Protein AF-A0A315ZYZ9-F1 (afdb_monomer)

InterPro domains:
  IPR003959 ATPase, AAA-type, core [PF00004] (380-484)
  IPR027417 P-loop containing nucleoside triphosphate hydrolase [G3DSA:3.40.50.300] (331-493)
  IPR027417 P-loop containing nucleoside triphosphate hydrolase [SSF52540] (359-526)
  IPR029035 DHS-like NAD/FAD-binding domain superfamily [SSF52467] (12-226)

Solvent-accessible surface area (backbone atoms only — not comparable to full-atom values): 52638 Å² total; per-residue (Å²): 137,88,70,63,67,66,59,40,51,51,51,48,50,53,51,26,56,37,47,51,69,72,45,50,36,48,33,41,25,52,54,51,46,47,89,77,40,69,47,71,72,57,41,54,47,58,70,29,70,40,93,91,44,86,64,46,42,58,57,37,48,55,30,50,74,71,62,34,60,33,60,30,42,37,54,48,37,70,74,57,30,72,68,55,44,52,53,51,50,48,65,70,54,41,66,74,70,60,80,50,88,64,51,80,77,38,57,54,55,51,42,61,78,70,54,74,32,39,38,37,27,62,46,45,65,58,62,66,62,51,46,21,43,78,64,81,50,60,62,78,42,71,50,31,54,54,95,48,64,54,66,62,54,45,48,32,60,74,71,48,39,44,26,37,39,19,62,29,7,38,72,90,40,72,88,34,46,52,60,31,52,69,45,46,47,60,45,64,31,84,85,28,68,52,28,52,38,52,54,52,48,62,70,76,48,34,41,37,37,38,38,56,87,87,65,87,48,68,67,56,58,54,46,34,76,66,66,50,76,30,35,29,65,36,71,38,60,85,48,71,70,64,30,54,52,50,54,50,52,34,50,69,38,22,39,46,65,35,69,40,65,56,82,49,85,79,53,60,60,55,37,54,50,50,57,51,40,44,54,46,19,52,49,46,59,77,65,52,88,69,76,75,72,94,64,98,66,94,70,82,76,80,86,66,98,65,81,55,70,68,61,52,49,53,55,43,50,51,50,51,49,50,59,31,60,35,78,41,94,29,66,47,82,94,38,76,30,33,37,52,55,43,58,73,62,46,64,70,86,71,44,43,34,52,63,50,97,90,51,91,60,71,82,57,86,62,92,71,64,72,73,78,73,62,53,74,24,40,32,34,39,39,29,25,65,85,54,49,43,69,62,59,52,51,51,48,51,52,57,61,43,62,84,67,54,57,94,50,53,44,74,45,83,49,53,52,66,58,71,74,50,75,70,79,48,74,66,31,43,47,51,58,51,55,64,70,21,67,53,33,75,79,28,44,36,37,40,39,34,65,41,44,65,60,54,48,42,69,61,71,66,40,46,51,51,49,53,52,49,52,54,44,30,36,76,34,30,26,20,37,41,36,28,34,38,42,67,51,38,63,76,77,43,69,90,54,87,53,79,43,37,34,35,48,41,63,47,53,72,68,57,45,51,54,36,48,46,49,33,56,72,39,72,69,64,34,53,53,50,54,50,48,47,68,78,41,61,83,28,53,77,50,46,18,29,55,44,57,35,49,52,50,50,43,52,59,75,69,44,50,80,79,46,46,61,59,57,70,62,66,71,73,58,50,65,35,59,52,52,54,50,42,51,51,56,50,51,52,55,69,31,62,92,42,98,58,34,70,66,51,49,54,51,52,51,53,49,54,40,51,50,25,53,48,28,61,77,48,44,50,47,65,43,54,48,72,81,72,50,54,100,89,55,57,60,76,62,53,64,65,36,61,67,48,54,78,47,37,36,69,46,82,54,98,90,38,56,28,39,56,46,48,75,51,68,65,53,40,50,47,38,43,29,51,51,52,53,50,25,33,67,70,18,46,63,46,42,50,58,52,42,75,76,45,85,61,94,87,54,69,58,65,41,35,42,44,45,54,72,69,51,55,71,69,58,52,51,48,28,49,52,27,44,48,52,44,40,53,30,44,49,32,58,74,66,78,56,83,63,99,83,67,90,73,54,67,73,42,32,66,50,41,59,73,49,55,74,71,57,46,53,54,37,42,37,50,42,50,49,55,49,57,55,50,58,60,87,60,46,73,76,44,68,57,44,63,46,34,47,72,68,52,87,50,64,66,40,20,50,40,20,41,51,36,29,34,57,67,66,72,42,65,68,52,45,52,52,50,52,50,36,42,76,76,33,69,64,53,32,44,52,50,48,12,34,48,33,31,73,61,50,44,41,70,99,57,55,45,93,76,46,74,68,82,75,79,69,47,64,56,57,52,52,56,42,49,55,50,42,61,59,83,73,76,95,42,64,52,55,61,48,37,48,60,58,45,52,48,52,53,49,52,48,33,70,69,72,40,66,88,77,64,46,72,67,60,47,49,40,64,68,65,38,81,78,68,90,85,57,52,74,65,61,51,49,52,43,54,50,55,44,51,55,50,53,56,54,52,53,59,49,64,77,73,107

Radius of gyration: 36.68 Å; Cα contacts (8 Å, |Δi|>4): 1212; chains: 1; bounding box: 112×78×78 Å

Foldseek 3Di:
DPDDPVQLVVVLLVVLLCLLVVQEAEEEECQLVPPLADHLLVLLLQLQPDPVDPCLNVVLVVCVVVVNQQVSLASSCVVCDDPSSLVSVCVRQPLVSVPDPCLCLGLLLLCCLRQLFEYEYQDQHCSNQVSCVVVVRHAPEEDELPPDDLVVLLVSLQVRHRYYYHDQYYSVDPVSHQRHPVSLCQQCPCPHSSVVSLLSSLQRGAYEYERDPLPSDSSLVSLLVNLAAHEYEDEQAPDPVVNVVVVVVCVSSNYDYSYDYNPPPPPSVSSVSSVVSSLSSVVCNVPVPDPDDDDPDPDDDDDDPDDDLVVLLVLLVVVLVVQQQAFDLALALVDGDRLVVCLVQQDDAFWKWWDDVPDTDDTPPDPDPVCSPDFQLAEEEEEEAFLLCQSSNLSSSSNVQSVVDDSQEAEEEDDLCLVPDDQPDPNNVVVVVVLVLPSVVRHAAEYEAEACVQNQFDDPVSLVVVLVSSVSSNVSSHYYYYYYYPVCCVFRPVPHPHPIYMYGWFDDPVSLLSNLCSSNVDPVLSVLVVVLCVLAVLCNSLSSRVRLSSLLSNQSSPDDPVCSVVSSVPHHNQPLVSLVVSLLVSLLVLCVPPPPSVVVSVVLLQLLLQVLVVCVLVRLAKDFSVVSDDPVDDQVVSCPRCSNVVFFDWDQDPNTTITNATSGNVSSQSSVLVQQLVLLLVAFPSLVVNLLSDQPLQGNLRNNLSVLVPDDPVSLLSSLVRLLLLLVLLVCLVPVDDDPDDDHDPRRNVVSVVRDPLSSVSSNLRSLQVLLSHDLVNNLPHPSLVCQLPPPPDLSSNVSSLLSCLQSVRDVVSVVVLLVCCVPPPVNVFLVCLLVCDSQNLPHPDDSSPGTDDEHGDVSLLVVLLVLLQDDDDPCVRSLSCLLVSLSNVVSNCVRHDVVPCDPSSLCSLLVRDHDPPDDPVSVVSSVVSNVVNVVSNVVVVVVD

Secondary structure (DSSP, 8-state):
--S-HHHHHHHHHHHHHHHHTT-EEEEE-GGGTTTTS--HHHHHHHHH--TTSTTHHHHHHHHHHTT-HHHHHHHHHHHH-HHHHHHHHHHHT-GGGG-STTGGGSGGGGHHHH--SEEEE---SSHHHHHHHTTT---S---BSSSS-HHHHHHHHHTT-SEEEETT-BTTBTTS---SHHHHHHHH-TTSHHHHHHHHHHHHSEEEEES---SS-HHHHHHHHH---EEEEEEPPSSHHHHHHHHHHHHHTTEEEEEE-TT-TT-HHHHHHHHHHHHHHHHHHHHTT----------PPP--SPPPHHHHHHHHHHHHHHHHH-EE--SSTT--EEHHHHHHHTPPPPPEEEE-SS-EE----S---GGGG--TT-EEEEE-STTSSHHHHHHHHHHHHHTT--TTEEEEEE-HHHHHS-S-SHHHHHHHHHHTTHHHHHSEEEEEE--HHHHS-SSHHHHHHHHHHHHHHHHTT-EEEEE--HHHIIIIITTS--SEEEEEPPPPHHHHHHHHHHHH--HHHHHHHHHHHHHTGGGHHHHTSHHHHHHHHHHHHT--HHHHHHHHT-TT--HHHHHHHHHHHHHHHHTTT-TTHHHHHHHHHHHHHHHHHHHHHTTT--EEGGGTS-TTS-HHHHTTSHHHHHHEEEEEETTEEEEEEESSTHHHHHHHHHHHHHHHHH-HHHHHHHHHH---TTS-HHHHHHHHHTS-HHHHHHHHHHHHHHHHHHHHHHH----TT----HHHHHHHTTS-HHHHHHHHHHHHHHHTTS-HHHHTT-HHHHHHHHH-SSHHHHHHHHHHHHHHT--HHHHHHHHHHHHH-HHHHHHHHHHHHHHTTSS-S--TTT----S---HHHHHHHHHHHH--STT-HHHHHTHHHHHHHHHHHHHHH-GGG--HHHHHHHHH----TTS-HHHHHHHHHHHHHHHHHHHHHHTT-

Sequence (945 aa):
MECDPKQNAIQFNKLAEQCAKNNVVPFIGAGMSIPIYKSWPQLLRSLAEDQLFPGLLEDTNSLLANNDYEGAASSLFEKLGRARFFEALDIELDPKLIEGKAILNMPVFLLPRLFKDVVITTNFDKVLEYVYKNSDQDFVMTPSIVGSNSNMLVDRVHENKNTLIKLHGDIYDKQSLVLFEDQYEKTYNTESETFKTLKTIFTKKLFLFLGCSLEGDRTIQLIRKLKLKHFAFMQLPGEIPTRSERIKYLGDLGITPVWYPSEDKKHLSVEVLLKKLHVRIQEIQLYGGNHVKASTSKRKPKRSKNLPYKKINEIFDIQRESIGAQRAVGINSHTQLIVKKIISQCYINPYITKIANNDLYTDIESQFDFLDLLSKGNQILITGPPGIGKSMFLKYYFSKRYNRRPSRKILFWVTSSIIKKKASTEVEQLYQQLLTGDFSKSCHVILFIDGADEIFVQNTEGIDKFKKLLINCQKNKITVIVSCRESYYERNLSDSDFLHIYKVCGWKDKQIMDYAYAYLSNKKSFSEFEVFCKDNFEISDFLQNPFQLALLLCLFSDAKEHQKTMYRSFTGGNIYLLYDRFYKEWLNRELEDNPNQSELSEQVYTIHERVAITLFRRYNNPIALDKILTKRQNESGICNENAMKDFLNTEIESGKCIVTGFWHSTFLEYFMSKHIISAFLKGGNEIISLFEKNVFRHFVMDFIELGLKSRLEHELYQIKENLEEVYYNLVFADNNQLMDDFRLSQKIYNKATKIDAKKRYLIRDQVVFFIGKLPSTIVENSTVISYAYKNESNILVRISAATVSINHGIHFDIENDFINKLLYDETWDRTLRSWVVVYWEDVKNSDPYNYIDTGGNWDRIKQRRLQRLATSGEKSKKYINTRAIDLTQLYIFYRSRGWDTLTQEDYNIIINCSFSSSYSVEKRKIIRKIKKMFMQNYSSCNNRK

pLDDT: mean 82.21, std 13.38, range [25.27, 97.31]

Nearest PDB structures (foldseek):
  7alv-assembly1_A  TM=5.329E-01  e=4.922E-08  Homo sapiens
  9dh3-assembly1_D  TM=4.726E-01  e=4.014E-08  Homo sapiens
  7vtp-assembly1_A  TM=5.142E-01  e=2.622E-07  Homo sapiens
  8sxn-assembly1_D  TM=5.670E-01  e=3.875E-06  Homo sapiens
  7vtq-assembly1_B  TM=4.905E-01  e=7.443E-06  Mus musculus

Mean predicted aligned error: 17.47 Å

Organism: NCBI:txid39482

Structure (mmCIF, N/CA/C/O backbone):
data_AF-A0A315ZYZ9-F1
#
_entry.id   AF-A0A315ZYZ9-F1
#
loop_
_atom_site.group_PDB
_atom_site.id
_atom_site.type_symbol
_atom_site.label_atom_id
_atom_site.label_alt_id
_atom_site.label_comp_id
_atom_site.label_asym_id
_atom_site.label_entity_id
_atom_site.label_seq_id
_atom_site.pdbx_PDB_ins_code
_atom_site.Cartn_x
_atom_site.Cartn_y
_atom_site.Cartn_z
_atom_site.occupancy
_atom_site.B_iso_or_equiv
_atom_site.auth_seq_id
_atom_site.auth_comp_id
_atom_site.auth_asym_id
_atom_site.auth_atom_id
_atom_site.pdbx_PDB_model_num
ATOM 1 N N . MET A 1 1 ? -18.239 15.982 26.633 1.00 42.06 1 MET A N 1
ATOM 2 C CA . MET A 1 1 ? -19.169 15.181 27.467 1.00 42.06 1 MET A CA 1
ATOM 3 C C . MET A 1 1 ? -20.466 15.943 27.462 1.00 42.06 1 MET A C 1
ATOM 5 O O . MET A 1 1 ? -20.345 17.122 27.716 1.00 42.06 1 MET A O 1
ATOM 9 N N . GLU A 1 2 ? -21.639 15.340 27.220 1.00 44.38 2 GLU A N 1
ATOM 10 C CA . GLU A 1 2 ? -22.872 16.006 27.679 1.00 44.38 2 GLU A CA 1
ATOM 11 C C . GLU A 1 2 ? -24.114 15.104 27.787 1.00 44.38 2 GLU A C 1
ATOM 13 O O . GLU A 1 2 ? -24.836 15.266 28.759 1.00 44.38 2 GLU A O 1
ATOM 18 N N . CYS A 1 3 ? -24.352 14.091 26.942 1.00 50.97 3 CYS A N 1
ATOM 19 C CA . CYS A 1 3 ? -25.349 13.017 27.188 1.00 50.97 3 CYS A CA 1
ATOM 20 C C . CYS A 1 3 ? -24.673 11.747 27.729 1.00 50.97 3 CYS A C 1
ATOM 22 O O . CYS A 1 3 ? -23.587 11.431 27.250 1.00 50.97 3 CYS A O 1
ATOM 24 N N . ASP A 1 4 ? -25.301 10.998 28.655 1.00 58.06 4 ASP A N 1
ATOM 25 C CA . ASP A 1 4 ? -24.783 9.693 29.109 1.00 58.06 4 ASP A CA 1
ATOM 26 C C . ASP A 1 4 ? -24.605 8.758 27.893 1.00 58.06 4 ASP A C 1
ATOM 28 O O . ASP A 1 4 ? -25.598 8.299 27.307 1.00 58.06 4 ASP A O 1
ATOM 32 N N . PRO A 1 5 ? -23.356 8.455 27.483 1.00 61.34 5 PRO A N 1
ATOM 33 C CA . PRO A 1 5 ? -23.101 7.631 26.309 1.00 61.34 5 PRO A CA 1
ATOM 34 C C . PRO A 1 5 ? -23.692 6.225 26.451 1.00 61.34 5 PRO A C 1
ATOM 36 O O . PRO A 1 5 ? -24.031 5.596 25.446 1.00 61.34 5 PRO A O 1
ATOM 39 N N . LYS A 1 6 ? -23.847 5.733 27.690 1.00 65.06 6 LYS A N 1
ATOM 40 C CA . LYS A 1 6 ? -24.457 4.430 27.967 1.00 65.06 6 LYS A CA 1
ATOM 41 C C . LYS A 1 6 ? -25.951 4.461 27.669 1.00 65.06 6 LYS A C 1
ATOM 43 O O . LYS A 1 6 ? -26.444 3.566 26.986 1.00 65.06 6 LYS A O 1
ATOM 48 N N . GLN A 1 7 ? -26.660 5.500 28.108 1.00 70.88 7 GLN A N 1
ATOM 49 C CA . GLN A 1 7 ? -28.093 5.650 27.856 1.00 70.88 7 GLN A CA 1
ATOM 50 C C . GLN A 1 7 ? -28.395 5.780 26.358 1.00 70.88 7 GLN A C 1
ATOM 52 O O . GLN A 1 7 ? -29.262 5.068 25.850 1.00 70.88 7 GLN A O 1
ATOM 57 N N . ASN A 1 8 ? -27.635 6.602 25.627 1.00 82.69 8 ASN A N 1
ATOM 58 C CA . ASN A 1 8 ? -27.819 6.764 24.181 1.00 82.69 8 ASN A CA 1
ATOM 59 C C . ASN A 1 8 ? -27.585 5.438 23.424 1.00 82.69 8 ASN A C 1
ATOM 61 O O . ASN A 1 8 ? -28.358 5.059 22.544 1.00 82.69 8 ASN A O 1
ATOM 65 N N . ALA A 1 9 ? -26.565 4.669 23.827 1.00 76.81 9 ALA A N 1
ATOM 66 C CA . ALA A 1 9 ? -26.290 3.345 23.270 1.00 76.81 9 ALA A CA 1
ATOM 67 C C . ALA A 1 9 ? -27.394 2.316 23.580 1.00 76.81 9 ALA A C 1
ATOM 69 O O . ALA A 1 9 ? -27.702 1.476 22.732 1.00 76.81 9 ALA A O 1
ATOM 70 N N . ILE A 1 10 ? -28.006 2.367 24.769 1.00 83.69 10 ILE A N 1
ATOM 71 C CA . ILE A 1 10 ? -29.137 1.499 25.131 1.00 83.69 10 ILE A CA 1
ATOM 72 C C . ILE A 1 10 ? -30.333 1.775 24.217 1.00 83.69 10 ILE A C 1
ATOM 74 O O . ILE A 1 10 ? -30.909 0.829 23.678 1.00 83.69 10 ILE A O 1
ATOM 78 N N . GLN A 1 11 ? -30.691 3.045 24.006 1.00 87.88 11 GLN A N 1
ATOM 79 C CA . GLN A 1 11 ? -31.838 3.385 23.157 1.00 87.88 11 GLN A CA 1
ATOM 80 C C . GLN A 1 11 ? -31.591 3.034 21.693 1.00 87.88 11 GLN A C 1
ATOM 82 O O . GLN A 1 11 ? -32.460 2.442 21.055 1.00 87.88 11 GLN A O 1
ATOM 87 N N . PHE A 1 12 ? -30.383 3.291 21.190 1.00 91.44 12 PHE A N 1
ATOM 88 C CA . PHE A 1 12 ? -29.998 2.892 19.840 1.00 91.44 12 PHE A CA 1
ATOM 89 C C . PHE A 1 12 ? -30.093 1.372 19.627 1.00 91.44 12 PHE A C 1
ATOM 91 O O . PHE A 1 12 ? -30.599 0.916 18.604 1.00 91.44 12 PHE A O 1
ATOM 98 N N . ASN A 1 13 ? -29.648 0.568 20.600 1.00 88.06 13 ASN A N 1
ATOM 99 C CA . ASN A 1 13 ? -29.760 -0.890 20.506 1.00 88.06 13 ASN A CA 1
ATOM 100 C C . ASN A 1 13 ? -31.218 -1.366 20.537 1.00 88.06 13 ASN A C 1
ATOM 102 O O . ASN A 1 13 ? -31.572 -2.241 19.751 1.00 88.06 13 ASN A O 1
ATOM 106 N N . LYS A 1 14 ? -32.074 -0.768 21.376 1.00 91.00 14 LYS A N 1
ATOM 107 C CA . LYS A 1 14 ? -33.512 -1.082 21.391 1.00 91.00 14 LYS A CA 1
ATOM 108 C C . LYS A 1 14 ? -34.183 -0.759 20.059 1.00 91.00 14 LYS A C 1
ATOM 110 O O . LYS A 1 14 ? -34.971 -1.566 19.576 1.00 91.00 14 LYS A O 1
ATOM 115 N N . LEU A 1 15 ? -33.853 0.385 19.457 1.00 94.12 15 LEU A N 1
ATOM 116 C CA . LEU A 1 15 ? -34.319 0.735 18.116 1.00 94.12 15 LEU A CA 1
ATOM 117 C C . LEU A 1 15 ? -33.897 -0.337 17.103 1.00 94.12 15 LEU A C 1
ATOM 119 O O . LEU A 1 15 ? -34.744 -0.871 16.395 1.00 94.12 15 LEU A O 1
ATOM 123 N N . ALA A 1 16 ? -32.615 -0.715 17.087 1.00 92.00 16 ALA A N 1
ATOM 124 C CA . ALA A 1 16 ? -32.104 -1.732 16.169 1.00 92.00 16 ALA A CA 1
ATOM 125 C C . ALA A 1 16 ? -32.796 -3.097 16.334 1.00 92.00 16 ALA A C 1
ATOM 127 O O . ALA A 1 16 ? -33.100 -3.752 15.340 1.00 92.00 16 ALA A O 1
ATOM 128 N N . GLU A 1 17 ? -33.091 -3.514 17.569 1.00 91.12 17 GLU A N 1
ATOM 129 C CA . GLU A 1 17 ? -33.845 -4.742 17.850 1.00 91.12 17 GLU A CA 1
ATOM 130 C C . GLU A 1 17 ? -35.276 -4.699 17.305 1.00 91.12 17 GLU A C 1
ATOM 132 O O . GLU A 1 17 ? -35.767 -5.708 16.801 1.00 91.12 17 GLU A O 1
ATOM 137 N N . GLN A 1 18 ? -35.953 -3.551 17.399 1.00 92.50 18 GLN A N 1
ATOM 138 C CA . GLN A 1 18 ? -37.307 -3.395 16.863 1.00 92.50 18 GLN A CA 1
ATOM 139 C C . GLN A 1 18 ? -37.305 -3.307 15.333 1.00 92.50 18 GLN A C 1
ATOM 141 O O . GLN A 1 18 ? -38.155 -3.926 14.693 1.00 92.50 18 GLN A O 1
ATOM 146 N N . CYS A 1 19 ? -36.325 -2.621 14.736 1.00 92.00 19 CYS A N 1
ATOM 147 C CA . CYS A 1 19 ? -36.153 -2.601 13.284 1.00 92.00 19 CYS A CA 1
ATOM 148 C C . CYS A 1 19 ? -35.858 -4.005 12.735 1.00 92.00 19 CYS A C 1
ATOM 150 O O . CYS A 1 19 ? -36.447 -4.411 11.741 1.00 92.00 19 CYS A O 1
ATOM 152 N N . ALA A 1 20 ? -35.019 -4.796 13.416 1.00 88.56 20 ALA A N 1
ATOM 153 C CA . ALA A 1 20 ? -34.710 -6.169 13.008 1.00 88.56 20 ALA A CA 1
ATOM 154 C C . ALA A 1 20 ? -35.934 -7.100 12.999 1.00 88.56 20 ALA A C 1
ATOM 156 O O . ALA A 1 20 ? -35.964 -8.053 12.221 1.00 88.56 20 ALA A O 1
ATOM 157 N N . LYS A 1 21 ? -36.938 -6.808 13.837 1.00 88.19 21 LYS A N 1
ATOM 158 C CA . LYS A 1 21 ? -38.236 -7.502 13.897 1.00 88.19 21 LYS A CA 1
ATOM 159 C C . LYS A 1 21 ? -39.276 -6.945 12.919 1.00 88.19 21 LYS A C 1
ATOM 161 O O . LYS A 1 21 ? -40.408 -7.409 12.937 1.00 88.19 21 LYS A O 1
ATOM 166 N N . ASN A 1 22 ? -38.913 -5.955 12.104 1.00 87.50 22 ASN A N 1
ATOM 167 C CA . ASN A 1 22 ? -39.814 -5.258 11.190 1.00 87.50 22 ASN A CA 1
ATOM 168 C C . ASN A 1 22 ? -41.028 -4.592 11.885 1.00 87.50 22 ASN A C 1
ATOM 170 O O . ASN A 1 22 ? -42.144 -4.551 11.360 1.00 87.50 22 ASN A O 1
ATOM 174 N N . ASN A 1 23 ? -40.809 -4.088 13.108 1.00 89.12 23 ASN A N 1
ATOM 175 C CA . ASN A 1 23 ? -41.826 -3.414 13.929 1.00 89.12 23 ASN A CA 1
ATOM 176 C C . ASN A 1 23 ? -41.762 -1.881 13.852 1.00 89.12 23 ASN A C 1
ATOM 178 O O . ASN A 1 23 ? -42.595 -1.206 14.463 1.00 89.12 23 ASN A O 1
ATOM 182 N N . VAL A 1 24 ? -40.754 -1.337 13.165 1.00 93.38 24 VAL A N 1
ATOM 183 C CA . VAL A 1 24 ? -40.480 0.101 13.106 1.00 93.38 24 VAL A CA 1
ATOM 184 C C . VAL A 1 24 ? -40.783 0.628 11.715 1.00 93.38 24 VAL A C 1
ATOM 186 O O . VAL A 1 24 ? -40.230 0.131 10.739 1.00 93.38 24 VAL A O 1
ATOM 189 N N . VAL A 1 25 ? -41.613 1.663 11.651 1.00 94.38 25 VAL A N 1
ATOM 190 C CA . VAL A 1 25 ? -41.940 2.397 10.429 1.00 94.38 25 VAL A CA 1
ATOM 191 C C . VAL A 1 25 ? -41.206 3.744 10.460 1.00 94.38 25 VAL A C 1
ATOM 193 O O . VAL A 1 25 ? -41.336 4.480 11.445 1.00 94.38 25 VAL A O 1
ATOM 196 N N . PRO A 1 26 ? -40.407 4.096 9.440 1.00 96.00 26 PRO A N 1
ATOM 197 C CA . PRO A 1 26 ? -39.795 5.413 9.360 1.00 96.00 26 PRO A CA 1
ATOM 198 C C . PRO A 1 26 ? -40.865 6.482 9.114 1.00 96.00 26 PRO A C 1
ATOM 200 O O . PRO A 1 26 ? -41.694 6.358 8.210 1.00 96.00 26 PRO A O 1
ATOM 203 N N . PHE A 1 27 ? -40.815 7.539 9.921 1.00 94.75 27 PHE A N 1
ATOM 204 C CA . PHE A 1 27 ? -41.598 8.754 9.742 1.00 94.75 27 PHE A CA 1
ATOM 205 C C . PHE A 1 27 ? -40.649 9.874 9.307 1.00 94.75 27 PHE A C 1
ATOM 207 O O . PHE A 1 27 ? -39.781 10.297 10.076 1.00 94.75 27 PHE A O 1
ATOM 214 N N . ILE A 1 28 ? -40.776 10.314 8.060 1.00 95.31 28 ILE A N 1
ATOM 215 C CA . ILE A 1 28 ? -39.829 11.216 7.404 1.00 95.31 28 ILE A CA 1
ATOM 216 C C . ILE A 1 28 ? -40.411 12.626 7.330 1.00 95.31 28 ILE A C 1
ATOM 218 O O . ILE A 1 28 ? -41.492 12.814 6.778 1.00 95.31 28 ILE A O 1
ATOM 222 N N . GLY A 1 29 ? -39.687 13.604 7.869 1.00 92.81 29 GLY A N 1
ATOM 223 C CA . GLY A 1 29 ? -40.019 15.027 7.771 1.00 92.81 29 GLY A CA 1
ATOM 224 C C . GLY A 1 29 ? -39.113 15.782 6.797 1.00 92.81 29 GLY A C 1
ATOM 225 O O . GLY A 1 29 ? -38.156 15.228 6.243 1.00 92.81 29 GLY A O 1
ATOM 226 N N . ALA A 1 30 ? -39.391 17.076 6.618 1.00 89.44 30 ALA A N 1
ATOM 227 C CA . ALA A 1 30 ? -38.747 17.926 5.613 1.00 89.44 30 ALA A CA 1
ATOM 228 C C . ALA A 1 30 ? -37.221 18.029 5.775 1.00 89.44 30 ALA A C 1
ATOM 230 O O . ALA A 1 30 ? -36.506 18.237 4.799 1.00 89.44 30 ALA A O 1
ATOM 231 N N . GLY A 1 31 ? -36.687 17.806 6.982 1.00 90.25 31 GLY A N 1
ATOM 232 C CA . GLY A 1 31 ? -35.245 17.825 7.235 1.00 90.25 31 GLY A CA 1
ATOM 233 C C . GLY A 1 31 ? -34.449 16.766 6.462 1.00 90.25 31 GLY A C 1
ATOM 234 O O . GLY A 1 31 ? -33.252 16.945 6.270 1.00 90.25 31 GLY A O 1
ATOM 235 N N . MET A 1 32 ? -35.087 15.687 5.990 1.00 92.31 32 MET A N 1
ATOM 236 C CA . MET A 1 32 ? -34.439 14.682 5.130 1.00 92.31 32 MET A CA 1
ATOM 237 C C . MET A 1 32 ? -34.399 15.091 3.648 1.00 92.31 32 MET A C 1
ATOM 239 O O . MET A 1 32 ? -33.634 14.502 2.885 1.00 92.31 32 MET A O 1
ATOM 243 N N . SER A 1 33 ? -35.192 16.093 3.258 1.00 90.62 33 SER A N 1
ATOM 244 C CA . SER A 1 33 ? -35.223 16.677 1.912 1.00 90.62 33 SER A CA 1
ATOM 245 C C . SER A 1 33 ? -34.276 17.881 1.776 1.00 90.62 33 SER A C 1
ATOM 247 O O . SER A 1 33 ? -33.959 18.295 0.664 1.00 90.62 33 SER A O 1
ATOM 249 N N . ILE A 1 34 ? -33.761 18.419 2.889 1.00 88.00 34 ILE A N 1
ATOM 250 C CA . ILE A 1 34 ? -32.709 19.450 2.910 1.00 88.00 34 ILE A CA 1
ATOM 251 C C . ILE A 1 34 ? -31.361 18.778 2.580 1.00 88.00 34 ILE A C 1
ATOM 253 O O . ILE A 1 34 ? -31.015 17.787 3.228 1.00 88.00 34 ILE A O 1
ATOM 257 N N . PRO A 1 35 ? -30.566 19.284 1.613 1.00 82.75 35 PRO A N 1
ATOM 258 C CA . PRO A 1 35 ? -30.588 20.650 1.079 1.00 82.75 35 PRO A CA 1
ATOM 259 C C . PRO A 1 35 ? -31.318 20.856 -0.260 1.00 82.75 35 PRO A C 1
ATOM 261 O O . PRO A 1 35 ? -31.172 21.930 -0.832 1.00 82.75 35 PRO A O 1
ATOM 264 N N . ILE A 1 36 ? -32.049 19.870 -0.787 1.00 87.06 36 ILE A N 1
ATOM 265 C CA . ILE A 1 36 ? -32.717 19.994 -2.099 1.00 87.06 36 ILE A CA 1
ATOM 266 C C . ILE A 1 36 ? -33.872 20.991 -2.014 1.00 87.06 36 ILE A C 1
ATOM 268 O O . ILE A 1 36 ? -33.956 21.911 -2.820 1.00 87.06 36 ILE A O 1
ATOM 272 N N . TYR A 1 37 ? -34.729 20.820 -1.008 1.00 88.75 37 TYR A N 1
ATOM 273 C CA . TYR A 1 37 ? -35.907 21.655 -0.801 1.00 88.75 37 TYR A CA 1
ATOM 274 C C . TYR A 1 37 ? -35.798 22.471 0.487 1.00 88.75 37 TYR A C 1
ATOM 276 O O . TYR A 1 37 ? -35.130 22.079 1.449 1.00 88.75 37 TYR A O 1
ATOM 284 N N . LYS A 1 38 ? -36.473 23.623 0.499 1.00 88.38 38 LYS A N 1
ATOM 285 C CA . LYS A 1 38 ? -36.592 24.502 1.668 1.00 88.38 38 LYS A CA 1
ATOM 286 C C . LYS A 1 38 ? -37.451 23.831 2.748 1.00 88.38 38 LYS A C 1
ATOM 288 O O . LYS A 1 38 ? -38.392 23.099 2.450 1.00 88.38 38 LYS A O 1
ATOM 293 N N . SER A 1 39 ? -37.154 24.104 4.021 1.00 88.00 39 SER A N 1
ATOM 294 C CA . SER A 1 39 ? -38.085 23.771 5.114 1.00 88.00 39 SER A CA 1
ATOM 295 C C . SER A 1 39 ? -39.416 24.513 4.945 1.00 88.00 39 SER A C 1
ATOM 297 O O . SER A 1 39 ? -39.450 25.561 4.307 1.00 88.00 39 SER A O 1
ATOM 299 N N . TRP A 1 40 ? -40.497 24.033 5.566 1.00 88.06 40 TRP A N 1
ATOM 300 C CA . TRP A 1 40 ? -41.818 24.661 5.433 1.00 88.06 40 TRP A CA 1
ATOM 301 C C . TRP A 1 40 ? -41.841 26.177 5.739 1.00 88.06 40 TRP A C 1
ATOM 303 O O . TRP A 1 40 ? -42.317 26.933 4.895 1.00 88.06 40 TRP A O 1
ATOM 313 N N . PRO A 1 41 ? -41.230 26.684 6.833 1.00 88.88 41 PRO A N 1
ATOM 314 C CA . PRO A 1 41 ? -41.176 28.129 7.081 1.00 88.88 41 PRO A CA 1
ATOM 315 C C . PRO A 1 41 ? -40.362 28.897 6.032 1.00 88.88 41 PRO A C 1
ATOM 317 O O . PRO A 1 41 ? -40.694 30.027 5.691 1.00 88.88 41 PRO A O 1
ATOM 320 N N . GLN A 1 42 ? -39.280 28.300 5.522 1.00 90.12 42 GLN A N 1
ATOM 321 C CA . GLN A 1 42 ? -38.461 28.914 4.471 1.00 90.12 42 GLN A CA 1
ATOM 322 C C . GLN A 1 42 ? -39.189 28.925 3.124 1.00 90.12 42 GLN A C 1
ATOM 324 O O . GLN A 1 42 ? -39.046 29.884 2.375 1.00 90.12 42 GLN A O 1
ATOM 329 N N . LEU A 1 43 ? -39.971 27.884 2.833 1.00 90.00 43 LEU A N 1
ATOM 330 C CA . LEU A 1 43 ? -40.814 27.815 1.650 1.00 90.00 43 LEU A CA 1
ATOM 331 C C . LEU A 1 43 ? -41.894 28.898 1.711 1.00 90.00 43 LEU A C 1
ATOM 333 O O . LEU A 1 43 ? -41.976 29.697 0.790 1.00 90.00 43 LEU A O 1
ATOM 337 N N . LEU A 1 44 ? -42.631 29.013 2.823 1.00 91.25 44 LEU A N 1
ATOM 338 C CA . LEU A 1 44 ? -43.643 30.063 3.007 1.00 91.25 44 LEU A CA 1
ATOM 339 C C . LEU A 1 44 ? -43.065 31.480 2.871 1.00 91.25 44 LEU A C 1
ATOM 341 O O . LEU A 1 44 ? -43.676 32.318 2.217 1.00 91.25 44 LEU A O 1
ATOM 345 N N . ARG A 1 45 ? -41.866 31.744 3.413 1.00 91.69 45 ARG A N 1
ATOM 346 C CA . ARG A 1 45 ? -41.168 33.026 3.188 1.00 91.69 45 ARG A CA 1
ATOM 347 C C . ARG A 1 45 ? -40.864 33.266 1.716 1.00 91.69 45 ARG A C 1
ATOM 349 O O . ARG A 1 45 ? -41.127 34.351 1.227 1.00 91.69 45 ARG A O 1
ATOM 356 N N . SER A 1 46 ? -40.364 32.250 1.018 1.00 89.38 46 SER A N 1
ATOM 357 C CA . SER A 1 46 ? -40.060 32.346 -0.412 1.00 89.38 46 SER A CA 1
ATOM 358 C C . SER A 1 46 ? -41.305 32.614 -1.257 1.00 89.38 46 SER A C 1
ATOM 360 O O . SER A 1 46 ? -41.249 33.381 -2.207 1.00 89.38 46 SER A O 1
ATOM 362 N N . LEU A 1 47 ? -42.444 32.018 -0.892 1.00 88.38 47 LEU A N 1
ATOM 363 C CA . LEU A 1 47 ? -43.730 32.287 -1.544 1.00 88.38 47 LEU A CA 1
ATOM 364 C C . LEU A 1 47 ? -44.244 33.707 -1.247 1.00 88.38 47 LEU A C 1
ATOM 366 O O . LEU A 1 47 ? -44.987 34.267 -2.045 1.00 88.38 47 LEU A O 1
ATOM 370 N N . ALA A 1 48 ? -43.853 34.288 -0.109 1.00 88.00 48 ALA A N 1
ATOM 371 C CA . ALA A 1 48 ? -44.200 35.649 0.296 1.00 88.00 48 ALA A CA 1
ATOM 372 C C . ALA A 1 48 ? -43.259 36.728 -0.279 1.00 88.00 48 ALA A C 1
ATOM 374 O O . ALA A 1 48 ? -43.601 37.911 -0.233 1.00 88.00 48 ALA A O 1
ATOM 375 N N . GLU A 1 49 ? -42.089 36.345 -0.811 1.00 84.50 49 GLU A N 1
ATOM 376 C CA . GLU A 1 49 ? -41.115 37.211 -1.499 1.00 84.50 49 GLU A CA 1
ATOM 377 C C . GLU A 1 49 ? -41.604 37.586 -2.911 1.00 84.50 49 GLU A C 1
ATOM 379 O O . GLU A 1 49 ? -40.931 37.386 -3.922 1.00 84.50 49 GLU A O 1
ATOM 384 N N . ASP A 1 50 ? -42.809 38.149 -2.982 1.00 73.44 50 ASP A N 1
ATOM 385 C CA . ASP A 1 50 ? -43.449 38.554 -4.224 1.00 73.44 50 ASP A CA 1
ATOM 386 C C . ASP A 1 50 ? -43.430 40.081 -4.383 1.00 73.44 50 ASP 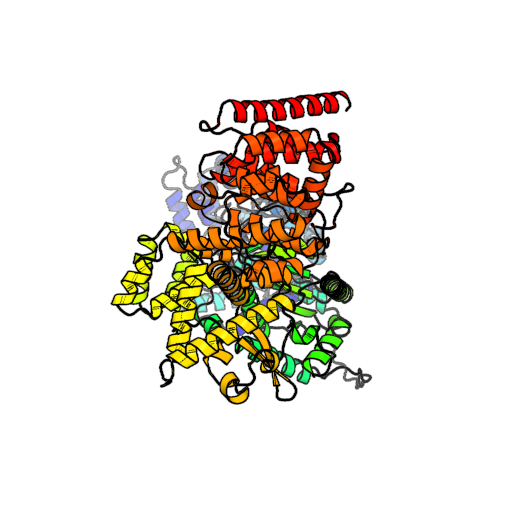A C 1
ATOM 388 O O . ASP A 1 50 ? -44.044 40.821 -3.611 1.00 73.44 50 ASP A O 1
ATOM 392 N N . GLN A 1 51 ? -42.743 40.564 -5.424 1.00 70.81 51 GLN A N 1
ATOM 393 C CA . GLN A 1 51 ? -42.579 41.996 -5.704 1.00 70.81 51 GLN A CA 1
ATOM 394 C C . GLN A 1 51 ? -43.905 42.729 -5.972 1.00 70.81 51 GLN A C 1
ATOM 396 O O . GLN A 1 51 ? -43.942 43.956 -5.898 1.00 70.81 51 GLN A O 1
ATOM 401 N N . LEU A 1 52 ? -44.989 42.006 -6.280 1.00 74.25 52 LEU A N 1
ATOM 402 C CA . LEU A 1 52 ? -46.307 42.590 -6.536 1.00 74.25 52 LEU A CA 1
ATOM 403 C C . LEU A 1 52 ? -47.155 42.795 -5.265 1.00 74.25 52 LEU A C 1
ATOM 405 O O . LEU A 1 52 ? -48.185 43.462 -5.350 1.00 74.25 52 LEU A O 1
ATOM 409 N N . PHE A 1 53 ? -46.728 42.292 -4.098 1.00 79.38 53 PHE A N 1
ATOM 410 C CA . PHE A 1 53 ? -47.464 42.407 -2.829 1.00 79.38 53 PHE A CA 1
ATOM 411 C C . PHE A 1 53 ? -46.569 42.916 -1.679 1.00 79.38 53 PHE A C 1
ATOM 413 O O . PHE A 1 53 ? -46.180 42.144 -0.796 1.00 79.38 53 PHE A O 1
ATOM 420 N N . PRO A 1 54 ? -46.233 44.222 -1.648 1.00 73.12 54 PRO A N 1
ATOM 421 C CA . PRO A 1 54 ? -45.440 44.803 -0.564 1.00 73.12 54 PRO A CA 1
ATOM 422 C C . PRO A 1 54 ? -46.146 44.638 0.795 1.00 73.12 54 PRO A C 1
ATOM 424 O O . PRO A 1 54 ? -47.338 44.907 0.916 1.00 73.12 54 PRO A O 1
ATOM 427 N N . GLY A 1 55 ? -45.409 44.176 1.812 1.00 79.94 55 GLY A N 1
ATOM 428 C CA . GLY A 1 55 ? -45.919 43.885 3.165 1.00 79.94 55 GLY A CA 1
ATOM 429 C C . GLY A 1 55 ? -46.318 42.420 3.410 1.00 79.94 55 GLY A C 1
ATOM 430 O O . GLY A 1 55 ? -46.366 41.979 4.556 1.00 79.94 55 GLY A O 1
ATOM 431 N N . LEU A 1 56 ? -46.504 41.611 2.356 1.00 86.44 56 LEU A N 1
ATOM 432 C CA . LEU A 1 56 ? -46.888 40.196 2.482 1.00 86.44 56 LEU A CA 1
ATOM 433 C C . LEU A 1 56 ? -45.862 39.358 3.265 1.00 86.44 56 LEU A C 1
ATOM 435 O O . LEU A 1 56 ? -46.225 38.498 4.073 1.00 86.44 56 LEU A O 1
ATOM 439 N N . LEU A 1 57 ? -44.575 39.625 3.044 1.00 88.50 57 LEU A N 1
ATOM 440 C CA . LEU A 1 57 ? -43.475 38.961 3.740 1.00 88.50 57 LEU A CA 1
ATOM 441 C C . LEU A 1 57 ? -43.437 39.305 5.237 1.00 88.50 57 LEU A C 1
ATOM 443 O O . LEU A 1 57 ? -43.114 38.441 6.052 1.00 88.50 57 LEU A O 1
ATOM 447 N N . GLU A 1 58 ? -43.771 40.540 5.612 1.00 88.75 58 GLU A N 1
ATOM 448 C CA . GLU A 1 58 ? -43.797 40.992 7.010 1.00 88.75 58 GLU A CA 1
ATOM 449 C C . GLU A 1 58 ? -44.933 40.308 7.777 1.00 88.75 58 GLU A C 1
ATOM 451 O O . GLU A 1 58 ? -44.691 39.721 8.835 1.00 88.75 58 GLU A O 1
ATOM 456 N N . ASP A 1 59 ? -46.131 40.270 7.187 1.00 87.50 59 ASP A N 1
ATOM 457 C CA . ASP A 1 59 ? -47.287 39.552 7.737 1.00 87.50 59 ASP A CA 1
ATOM 458 C C . ASP A 1 59 ? -46.993 38.055 7.907 1.00 87.50 59 ASP A C 1
ATOM 460 O O . ASP A 1 59 ? -47.251 37.467 8.961 1.00 87.50 59 ASP A O 1
ATOM 464 N N . THR A 1 60 ? -46.385 37.440 6.887 1.00 90.31 60 THR A N 1
ATOM 465 C CA . THR A 1 60 ? -45.990 36.026 6.924 1.00 90.31 60 THR A CA 1
ATOM 466 C C . THR A 1 60 ? -44.959 35.780 8.025 1.00 90.31 60 THR A C 1
ATOM 468 O O . THR A 1 60 ? -45.092 34.838 8.804 1.00 90.31 60 THR A O 1
ATOM 471 N N . ASN A 1 61 ? -43.941 36.635 8.147 1.00 90.56 61 ASN A N 1
ATOM 472 C CA . ASN A 1 61 ? -42.924 36.503 9.189 1.00 90.56 61 ASN A CA 1
ATOM 473 C C . ASN A 1 61 ? -43.496 36.668 10.602 1.00 90.56 61 ASN A C 1
ATOM 475 O O . ASN A 1 61 ? -43.038 35.966 11.505 1.00 90.56 61 ASN A O 1
ATOM 479 N N . SER A 1 62 ? -44.496 37.534 10.788 1.00 91.50 62 SER A N 1
ATOM 480 C CA . SER A 1 62 ? -45.209 37.694 12.061 1.00 91.50 62 SER A CA 1
ATOM 481 C C . SER A 1 62 ? -45.913 36.396 12.481 1.00 91.50 62 SER A C 1
ATOM 483 O O . SER A 1 62 ? -45.719 35.912 13.598 1.00 91.50 62 SER A O 1
ATOM 485 N N . LEU A 1 63 ? -46.645 35.760 11.560 1.00 89.56 63 LEU A N 1
ATOM 486 C CA . LEU A 1 63 ? -47.327 34.483 11.814 1.00 89.56 63 LEU A CA 1
ATOM 487 C C . LEU A 1 63 ? -46.331 33.340 12.076 1.00 89.56 63 LEU A C 1
ATOM 489 O O . LEU A 1 63 ? -46.469 32.591 13.046 1.00 89.56 63 LEU A O 1
ATOM 493 N N . LEU A 1 64 ? -45.255 33.261 11.286 1.00 89.12 64 LEU A N 1
ATOM 494 C CA . LEU A 1 64 ? -44.191 32.269 11.478 1.00 89.12 64 LEU A CA 1
ATOM 495 C C . LEU A 1 64 ? -43.462 32.428 12.822 1.00 89.12 64 LEU A C 1
ATOM 497 O O . LEU A 1 64 ? -43.075 31.422 13.416 1.00 89.12 64 LEU A O 1
ATOM 501 N N . ALA A 1 65 ? -43.272 33.658 13.313 1.00 87.31 65 ALA A N 1
ATOM 502 C CA . ALA A 1 65 ? -42.656 33.919 14.617 1.00 87.31 65 ALA A CA 1
ATOM 503 C C . ALA A 1 65 ? -43.503 33.380 15.784 1.00 87.31 65 ALA A C 1
ATOM 505 O O . ALA A 1 65 ? -42.951 32.968 16.804 1.00 87.31 65 ALA A O 1
ATOM 506 N N . ASN A 1 66 ? -44.824 33.307 15.604 1.00 84.88 66 ASN A N 1
ATOM 507 C CA . ASN A 1 66 ? -45.760 32.713 16.560 1.00 84.88 66 ASN A CA 1
ATOM 508 C C . ASN A 1 66 ? -45.933 31.189 16.384 1.00 84.88 66 ASN A C 1
ATOM 510 O O . ASN A 1 66 ? -46.752 30.587 17.074 1.00 84.88 66 ASN A O 1
ATOM 514 N N . ASN A 1 67 ? -45.155 30.550 15.497 1.00 83.62 67 ASN A N 1
ATOM 515 C CA . ASN A 1 67 ? -45.310 29.151 15.068 1.00 83.62 67 ASN A CA 1
ATOM 516 C C . ASN A 1 67 ? -46.681 28.832 14.437 1.00 83.62 67 ASN A C 1
ATOM 518 O O . ASN A 1 67 ? -47.082 27.667 14.399 1.00 83.62 67 ASN A O 1
ATOM 522 N N . ASP A 1 68 ? -47.384 29.845 13.921 1.00 88.25 68 ASP A N 1
ATOM 523 C CA . ASP A 1 68 ? -48.655 29.681 13.217 1.00 88.25 68 ASP A CA 1
ATOM 524 C C . ASP A 1 68 ? -48.416 29.442 11.718 1.00 88.25 68 ASP A C 1
ATOM 526 O O . ASP A 1 68 ? -48.526 30.329 10.869 1.00 88.25 68 ASP A O 1
ATOM 530 N N . TYR A 1 69 ? -48.004 28.215 11.396 1.00 89.00 69 TYR A N 1
ATOM 531 C CA . TYR A 1 69 ? -47.704 27.815 10.020 1.00 89.00 69 TYR A CA 1
ATOM 532 C C . TYR A 1 69 ? -48.962 27.652 9.155 1.00 89.00 69 TYR A C 1
ATOM 534 O O . TYR A 1 69 ? -48.901 27.884 7.947 1.00 89.00 69 TYR A O 1
ATOM 542 N N . GLU A 1 70 ? -50.075 27.231 9.760 1.00 90.44 70 GLU A N 1
ATOM 543 C CA . GLU A 1 70 ? -51.356 26.983 9.084 1.00 90.44 70 GLU A CA 1
ATOM 544 C C . GLU A 1 70 ? -52.034 28.314 8.720 1.00 90.44 70 GLU A C 1
ATOM 546 O O . GLU A 1 70 ? -52.461 28.501 7.575 1.00 90.44 70 GLU A O 1
ATOM 551 N N . GLY A 1 71 ? -52.042 29.280 9.646 1.00 90.00 71 GLY A N 1
ATOM 552 C CA . GLY A 1 71 ? -52.516 30.640 9.402 1.00 90.00 71 GLY A CA 1
ATOM 553 C C . GLY A 1 71 ? -51.640 31.389 8.398 1.00 90.00 71 GLY A C 1
ATOM 554 O O . GLY A 1 71 ? -52.162 32.055 7.504 1.00 90.00 71 GLY A O 1
ATOM 555 N N . ALA A 1 72 ? -50.311 31.218 8.455 1.00 91.50 72 ALA A N 1
ATOM 556 C CA . ALA A 1 72 ? -49.398 31.792 7.460 1.00 91.50 72 ALA A CA 1
ATOM 557 C C . ALA A 1 72 ? -49.700 31.294 6.036 1.00 91.50 72 ALA A C 1
ATOM 559 O O . ALA A 1 72 ? -49.782 32.097 5.106 1.00 91.50 72 ALA A O 1
ATOM 560 N N . ALA A 1 73 ? -49.906 29.986 5.863 1.00 91.88 73 ALA A N 1
ATOM 561 C CA . ALA A 1 73 ? -50.250 29.405 4.567 1.00 91.88 73 ALA A CA 1
ATOM 562 C C . ALA A 1 73 ? -51.630 29.863 4.067 1.00 91.88 73 ALA A C 1
ATOM 564 O O . ALA A 1 73 ? -51.772 30.180 2.886 1.00 91.88 73 ALA A O 1
ATOM 565 N N . SER A 1 74 ? -52.622 29.937 4.961 1.00 93.19 74 SER A N 1
ATOM 566 C CA . SER A 1 74 ? -53.986 30.381 4.634 1.00 93.19 74 SER A CA 1
ATOM 567 C C . SER A 1 74 ? -54.003 31.855 4.210 1.00 93.19 74 SER A C 1
ATOM 569 O O . SER A 1 74 ? -54.510 32.183 3.142 1.00 93.19 74 SER A O 1
ATOM 571 N N . SER A 1 75 ? -53.329 32.724 4.970 1.00 91.12 75 SER A N 1
ATOM 572 C CA . SER A 1 75 ? -53.166 34.152 4.655 1.00 91.12 75 SER A CA 1
ATOM 573 C C . SER A 1 75 ? -52.439 34.377 3.324 1.00 91.12 75 SER A C 1
ATOM 575 O O . SER A 1 75 ? -52.857 35.203 2.508 1.00 91.12 75 SER A O 1
ATOM 577 N N . LEU A 1 76 ? -51.379 33.603 3.051 1.00 91.25 76 LEU A N 1
ATOM 578 C CA . LEU A 1 76 ? -50.673 33.649 1.767 1.00 91.25 76 LEU A CA 1
ATOM 579 C C . LEU A 1 76 ? -51.569 33.233 0.600 1.00 91.25 76 LEU A C 1
ATOM 581 O O . LEU A 1 76 ? -51.561 33.886 -0.443 1.00 91.25 76 LEU A O 1
ATOM 585 N N . PHE A 1 77 ? -52.351 32.169 0.766 1.00 91.75 77 PHE A N 1
ATOM 586 C CA . PHE A 1 77 ? -53.265 31.685 -0.263 1.00 91.75 77 PHE A CA 1
ATOM 587 C C . PHE A 1 77 ? -54.398 32.672 -0.556 1.00 91.75 77 PHE A C 1
ATOM 589 O O . PHE A 1 77 ? -54.711 32.904 -1.725 1.00 91.75 77 PHE A O 1
ATOM 596 N N . GLU A 1 78 ? -54.976 33.289 0.478 1.00 90.81 78 GLU A N 1
ATOM 597 C CA . GLU A 1 78 ? -56.003 34.324 0.330 1.00 90.81 78 GLU A CA 1
ATOM 598 C C . GLU A 1 78 ? -55.482 35.544 -0.438 1.00 90.81 78 GLU A C 1
ATOM 600 O O . GLU A 1 78 ? -56.165 36.046 -1.331 1.00 90.81 78 GLU A O 1
ATOM 605 N N . LYS A 1 79 ? -54.258 35.997 -0.133 1.00 89.94 79 LYS A N 1
ATOM 606 C CA . LYS A 1 79 ? -53.666 37.195 -0.748 1.00 89.94 79 LYS A CA 1
ATOM 607 C C . LYS A 1 79 ? -53.137 36.957 -2.165 1.00 89.94 79 LYS A C 1
ATOM 609 O O . LYS A 1 79 ? -53.346 37.798 -3.035 1.00 89.94 79 LYS A O 1
ATOM 614 N N . LEU A 1 80 ? -52.461 35.832 -2.413 1.00 88.12 80 LEU A N 1
ATOM 615 C CA . LEU A 1 80 ? -51.898 35.503 -3.733 1.00 88.12 80 LEU A CA 1
ATOM 616 C C . LEU A 1 80 ? -52.951 34.953 -4.704 1.00 88.12 80 LEU A C 1
ATOM 618 O O . LEU A 1 80 ? -52.796 35.057 -5.923 1.00 88.12 80 LEU A O 1
ATOM 622 N N . GLY A 1 81 ? -54.015 34.351 -4.172 1.00 88.38 81 GLY A N 1
ATOM 623 C CA . GLY A 1 81 ? -55.005 33.622 -4.945 1.00 88.38 81 GLY A CA 1
ATOM 624 C C . GLY A 1 81 ? -54.503 32.258 -5.430 1.00 88.38 81 GLY A C 1
ATOM 625 O O . GLY A 1 81 ? -53.306 31.968 -5.513 1.00 88.38 81 GLY A O 1
ATOM 626 N N . ARG A 1 82 ? -55.458 31.395 -5.797 1.00 89.31 82 ARG A N 1
ATOM 627 C CA . ARG A 1 82 ? -55.210 29.974 -6.089 1.00 89.31 82 ARG A CA 1
ATOM 628 C C . ARG A 1 82 ? -54.140 29.730 -7.155 1.00 89.31 82 ARG A C 1
ATOM 630 O O . ARG A 1 82 ? -53.275 28.887 -6.949 1.00 89.31 82 ARG A O 1
ATOM 637 N N . ALA A 1 83 ? -54.231 30.410 -8.298 1.00 88.06 83 ALA A N 1
ATOM 638 C CA . ALA A 1 83 ? -53.352 30.146 -9.438 1.00 88.06 83 ALA A CA 1
ATOM 639 C C . ALA A 1 83 ? -51.885 30.456 -9.105 1.00 88.06 83 ALA A C 1
ATOM 641 O O . ALA A 1 83 ? -51.029 29.587 -9.241 1.00 88.06 83 ALA A O 1
ATOM 642 N N . ARG A 1 84 ? -51.625 31.659 -8.586 1.00 87.56 84 ARG A N 1
ATOM 643 C CA . ARG A 1 84 ? -50.276 32.147 -8.287 1.00 87.56 84 ARG A CA 1
ATOM 644 C C . ARG A 1 84 ? -49.621 31.388 -7.138 1.00 87.56 84 ARG A C 1
ATOM 646 O O . ARG A 1 84 ? -48.445 31.055 -7.222 1.00 87.56 84 ARG A O 1
ATOM 653 N N . PHE A 1 85 ? -50.392 31.064 -6.096 1.00 90.38 85 PHE A N 1
ATOM 654 C CA . PHE A 1 85 ? -49.894 30.267 -4.976 1.00 90.38 85 PHE A CA 1
ATOM 655 C C . PHE A 1 85 ? -49.396 28.893 -5.441 1.00 90.38 85 PHE A C 1
ATOM 657 O O . PHE A 1 85 ? -48.285 28.490 -5.103 1.00 90.38 85 PHE A O 1
ATOM 664 N N . PHE A 1 86 ? -50.196 28.172 -6.236 1.00 90.25 86 PHE A N 1
ATOM 665 C CA . PHE A 1 86 ? -49.804 26.842 -6.704 1.00 90.25 86 PHE A CA 1
ATOM 666 C C . PHE A 1 86 ? -48.708 26.878 -7.772 1.00 90.25 86 PHE A C 1
ATOM 668 O O . PHE A 1 86 ? -47.865 25.990 -7.753 1.00 90.25 86 PHE A O 1
ATOM 675 N N . GLU A 1 87 ? -48.666 27.899 -8.634 1.00 89.06 87 GLU A N 1
ATOM 676 C CA . GLU A 1 87 ? -47.562 28.100 -9.584 1.00 89.06 87 GLU A CA 1
ATOM 677 C C . GLU A 1 87 ? -46.227 28.308 -8.855 1.00 89.06 87 GLU A C 1
ATOM 679 O O . GLU A 1 87 ? -45.247 27.620 -9.140 1.00 89.06 87 GLU A O 1
ATOM 684 N N . ALA A 1 88 ? -46.196 29.191 -7.853 1.00 86.88 88 ALA A N 1
ATOM 685 C CA . ALA A 1 88 ? -45.001 29.421 -7.047 1.00 86.88 88 ALA A CA 1
ATOM 686 C C . ALA A 1 88 ? -44.591 28.163 -6.256 1.00 86.88 88 ALA A C 1
ATOM 688 O O . ALA A 1 88 ? -43.407 27.834 -6.168 1.00 86.88 88 ALA A O 1
ATOM 689 N N . LEU A 1 89 ? -45.569 27.413 -5.735 1.00 89.94 89 LEU A N 1
ATOM 690 C CA . LEU A 1 89 ? -45.324 26.145 -5.051 1.00 89.94 89 LEU A CA 1
ATOM 691 C C . LEU A 1 89 ? -44.759 25.067 -5.996 1.00 89.94 89 LEU A C 1
ATOM 693 O O . LEU A 1 89 ? -43.887 24.305 -5.583 1.00 89.94 89 LEU A O 1
ATOM 697 N N . ASP A 1 90 ? -45.229 25.003 -7.247 1.00 90.00 90 ASP A N 1
ATOM 698 C CA . ASP A 1 90 ? -44.729 24.071 -8.266 1.00 90.00 90 ASP A CA 1
ATOM 699 C C . ASP A 1 90 ? -43.286 24.378 -8.677 1.00 90.00 90 ASP A C 1
ATOM 701 O O . ASP A 1 90 ? -42.503 23.452 -8.875 1.00 90.00 90 ASP A O 1
ATOM 705 N N . ILE A 1 91 ? -42.912 25.659 -8.747 1.00 88.50 91 ILE A N 1
ATOM 706 C CA . ILE A 1 91 ? -41.532 26.083 -9.028 1.00 88.50 91 ILE A CA 1
ATOM 707 C C . ILE A 1 91 ? -40.594 25.661 -7.892 1.00 88.50 91 ILE A C 1
ATOM 709 O O . ILE A 1 91 ? -39.546 25.061 -8.130 1.00 88.50 91 ILE A O 1
ATOM 713 N N . GLU A 1 92 ? -40.967 25.955 -6.647 1.00 87.75 92 GLU A N 1
ATOM 714 C CA . GLU A 1 92 ? -40.129 25.673 -5.476 1.00 87.75 92 GLU A CA 1
ATOM 715 C C . GLU A 1 92 ? -39.991 24.172 -5.174 1.00 87.75 92 GLU A C 1
ATOM 717 O O . GLU A 1 92 ? -39.011 23.750 -4.556 1.00 87.75 92 GLU A O 1
ATOM 722 N N . LEU A 1 93 ? -40.957 23.356 -5.609 1.00 87.81 93 LEU A N 1
ATOM 723 C CA . LEU A 1 93 ? -40.972 21.904 -5.417 1.00 87.81 93 LEU A CA 1
ATOM 724 C C . LEU A 1 93 ? -40.760 21.115 -6.720 1.00 87.81 93 LEU A C 1
ATOM 726 O O . LEU A 1 93 ? -41.066 19.920 -6.754 1.00 87.81 93 LEU A O 1
ATOM 730 N N . ASP A 1 94 ? -40.205 21.740 -7.768 1.00 86.75 94 ASP A N 1
ATOM 731 C CA . ASP A 1 94 ? -39.967 21.084 -9.060 1.00 86.75 94 ASP A CA 1
ATOM 732 C C . ASP A 1 94 ? -39.079 19.832 -8.873 1.00 86.75 94 ASP A C 1
ATOM 734 O O . ASP A 1 94 ? -37.946 19.927 -8.379 1.00 86.75 94 ASP A O 1
ATOM 738 N N . PRO A 1 95 ? -39.549 18.631 -9.259 1.00 83.81 95 PRO A N 1
ATOM 739 C CA . PRO A 1 95 ? -38.765 17.400 -9.169 1.00 83.81 95 PRO A CA 1
ATOM 740 C C . PRO A 1 95 ? -37.472 17.404 -9.991 1.00 83.81 95 PRO A C 1
ATOM 742 O O . PRO A 1 95 ? -36.565 16.636 -9.673 1.00 83.81 95 PRO A O 1
ATOM 745 N N . LYS A 1 96 ? -37.320 18.289 -10.986 1.00 82.75 96 LYS A N 1
ATOM 746 C CA . LYS A 1 96 ? -36.044 18.474 -11.703 1.00 82.75 96 LYS A CA 1
ATOM 747 C C . LYS A 1 96 ? -34.902 18.902 -10.783 1.00 82.75 96 LYS A C 1
ATOM 749 O O . LYS A 1 96 ? -33.745 18.594 -11.066 1.00 82.75 96 LYS A O 1
ATOM 754 N N . LEU A 1 97 ? -35.204 19.553 -9.657 1.00 82.25 97 LEU A N 1
ATOM 755 C CA . LEU A 1 97 ? -34.204 19.927 -8.651 1.00 82.25 97 LEU A CA 1
ATOM 756 C C . LEU A 1 97 ? -33.529 18.701 -8.002 1.00 82.25 97 LEU A C 1
ATOM 758 O O . LEU A 1 97 ? -32.458 18.827 -7.409 1.00 82.25 97 LEU A O 1
ATOM 762 N N . ILE A 1 98 ? -34.112 17.504 -8.152 1.00 84.44 98 ILE A N 1
ATOM 763 C CA . ILE A 1 98 ? -33.595 16.245 -7.603 1.00 84.44 98 ILE A CA 1
ATOM 764 C C . ILE A 1 98 ? -32.468 15.643 -8.471 1.00 84.44 98 ILE A C 1
ATOM 766 O O . ILE A 1 98 ? -31.592 14.958 -7.943 1.00 84.44 98 ILE A O 1
ATOM 770 N N . GLU A 1 99 ? -32.432 15.909 -9.783 1.00 68.06 99 GLU A N 1
ATOM 771 C CA . GLU A 1 99 ? -31.581 15.202 -10.768 1.00 68.06 99 GLU A CA 1
ATOM 772 C C . GLU A 1 99 ? -30.064 15.525 -10.675 1.00 68.06 99 GLU A C 1
ATOM 774 O O . GLU A 1 99 ? -29.244 14.992 -11.429 1.00 68.06 99 GLU A O 1
ATOM 779 N N . GLY A 1 100 ? -29.640 16.357 -9.716 1.00 59.94 100 GLY A N 1
ATOM 780 C CA . GLY A 1 100 ? -28.233 16.664 -9.442 1.00 59.94 100 GLY A CA 1
ATOM 781 C C . GLY A 1 100 ? -27.519 15.591 -8.601 1.00 59.94 100 GLY A C 1
ATOM 782 O O . GLY A 1 100 ? -28.049 15.095 -7.609 1.00 59.94 100 GLY A O 1
ATOM 783 N N . LYS A 1 101 ? -26.250 15.281 -8.924 1.00 52.94 101 LYS A N 1
ATOM 784 C CA . LYS A 1 101 ? -25.388 14.261 -8.261 1.00 52.94 101 LYS A CA 1
ATOM 785 C C . LYS A 1 101 ? -25.232 14.381 -6.724 1.00 52.94 101 LYS A C 1
ATOM 787 O O . LYS A 1 101 ? -24.586 13.530 -6.117 1.00 52.94 101 LYS A O 1
ATOM 792 N N . ALA A 1 102 ? -25.794 15.403 -6.079 1.00 63.12 102 ALA A N 1
ATOM 793 C CA . ALA A 1 102 ? -25.702 15.637 -4.639 1.00 63.12 102 ALA A CA 1
ATOM 794 C C . ALA A 1 102 ? -26.580 14.694 -3.790 1.00 63.12 102 ALA A C 1
ATOM 796 O O . ALA A 1 102 ? -26.214 14.413 -2.648 1.00 63.12 102 ALA A O 1
ATOM 797 N N . ILE A 1 103 ? -27.683 14.151 -4.330 1.00 75.62 103 ILE A N 1
ATOM 798 C CA . ILE A 1 103 ? -28.608 13.305 -3.550 1.00 75.62 103 ILE A CA 1
ATOM 799 C C . ILE A 1 103 ? -27.986 11.979 -3.086 1.00 75.62 103 ILE A C 1
ATOM 801 O O . ILE A 1 103 ? -28.328 11.476 -2.018 1.00 75.62 103 ILE A O 1
ATOM 805 N N . LEU A 1 104 ? -27.003 11.451 -3.828 1.00 71.12 104 LEU A N 1
ATOM 806 C CA . LEU A 1 104 ? -26.265 10.227 -3.472 1.00 71.12 104 LEU A CA 1
ATOM 807 C C . LEU A 1 104 ? -25.493 10.354 -2.147 1.00 71.12 104 LEU A C 1
ATOM 809 O O . LEU A 1 104 ? -25.184 9.345 -1.516 1.00 71.12 104 LEU A O 1
ATOM 813 N N . ASN A 1 105 ? -25.198 11.588 -1.724 1.00 74.50 105 ASN A N 1
ATOM 814 C CA . ASN A 1 105 ? -24.476 11.895 -0.490 1.00 74.50 105 ASN A CA 1
ATOM 815 C C . ASN A 1 105 ? -25.409 12.341 0.651 1.00 74.50 105 ASN A C 1
ATOM 817 O O . ASN A 1 105 ? -24.929 12.771 1.697 1.00 74.50 105 ASN A O 1
ATOM 821 N N . MET A 1 106 ? -26.732 12.278 0.467 1.00 85.38 106 MET A N 1
ATOM 822 C CA . MET A 1 106 ? -27.699 12.674 1.492 1.00 85.38 106 MET A CA 1
ATOM 823 C C . MET A 1 106 ? -28.135 11.482 2.359 1.00 85.38 106 MET A C 1
ATOM 825 O O . MET A 1 106 ? -28.275 10.367 1.849 1.00 85.38 106 MET A O 1
ATOM 829 N N . PRO A 1 107 ? -28.462 11.691 3.653 1.00 88.19 107 PRO A N 1
ATOM 830 C CA . PRO A 1 107 ? -28.931 10.620 4.538 1.00 88.19 107 PRO A CA 1
ATOM 831 C C . PRO A 1 107 ? -30.172 9.878 4.015 1.00 88.19 107 PRO A C 1
ATOM 833 O O . PRO A 1 107 ? -30.333 8.685 4.278 1.00 88.19 107 PRO A O 1
ATOM 836 N N . VAL A 1 108 ? -31.036 10.566 3.256 1.00 90.56 108 VAL A N 1
ATOM 837 C CA . VAL A 1 108 ? -32.254 9.997 2.656 1.00 90.56 108 VAL A CA 1
ATOM 838 C C . VAL A 1 108 ? -31.953 8.840 1.696 1.00 90.56 108 VAL A C 1
ATOM 840 O O . VAL A 1 108 ? -32.715 7.877 1.663 1.00 90.56 108 VAL A O 1
ATOM 843 N N . PHE A 1 109 ? -30.789 8.849 1.029 1.00 90.00 109 PHE A N 1
ATOM 844 C CA . PHE A 1 109 ? -30.347 7.787 0.117 1.00 90.00 109 PHE A CA 1
ATOM 845 C C . PHE A 1 109 ? -30.140 6.428 0.808 1.00 90.00 109 PHE A C 1
ATOM 847 O O . PHE A 1 109 ? -30.131 5.377 0.171 1.00 90.00 109 PHE A O 1
ATOM 854 N N . LEU A 1 110 ? -29.997 6.415 2.137 1.00 90.94 110 LEU A N 1
ATOM 855 C CA . LEU A 1 110 ? -29.846 5.181 2.905 1.00 90.94 110 LEU A CA 1
ATOM 856 C C . LEU A 1 110 ? -31.183 4.508 3.228 1.00 90.94 110 LEU A C 1
ATOM 858 O O . LEU A 1 110 ? -31.181 3.320 3.550 1.00 90.94 110 LEU A O 1
ATOM 862 N N . LEU A 1 111 ? -32.311 5.224 3.157 1.00 93.81 111 LEU A N 1
ATOM 863 C CA . LEU A 1 111 ? -33.606 4.704 3.607 1.00 93.81 111 LEU A CA 1
ATOM 864 C C . LEU A 1 111 ? -34.030 3.399 2.904 1.00 93.81 111 LEU A C 1
ATOM 866 O O . LEU A 1 111 ? -34.343 2.464 3.644 1.00 93.81 111 LEU A O 1
ATOM 870 N N . PRO A 1 112 ? -33.914 3.240 1.565 1.00 92.62 112 PRO A N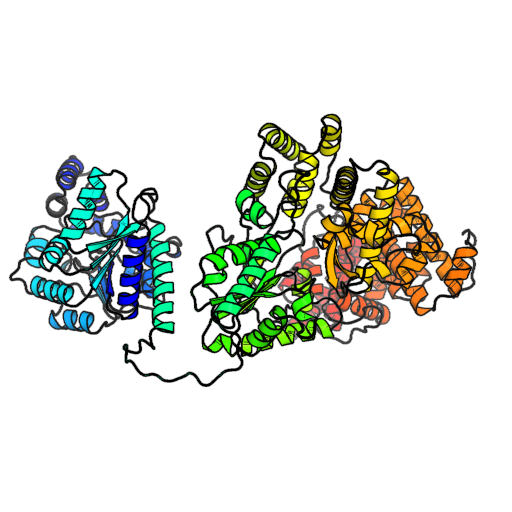 1
ATOM 871 C CA . PRO A 1 112 ? -34.265 1.981 0.883 1.00 92.62 112 PRO A CA 1
ATOM 872 C C . PRO A 1 112 ? -33.432 0.771 1.338 1.00 92.62 112 PRO A C 1
ATOM 874 O O . PRO A 1 112 ? -33.784 -0.391 1.137 1.00 92.62 112 PRO A O 1
ATOM 877 N N . ARG A 1 113 ? -32.273 0.993 1.969 1.00 89.12 113 ARG A N 1
ATOM 878 C CA . ARG A 1 113 ? -31.461 -0.107 2.515 1.00 89.12 113 ARG A CA 1
ATOM 879 C C . ARG A 1 113 ? -31.956 -0.579 3.877 1.00 89.12 113 ARG A C 1
ATOM 881 O O . ARG A 1 113 ? -31.683 -1.720 4.248 1.00 89.12 113 ARG A O 1
ATOM 888 N N . LEU A 1 114 ? -32.623 0.290 4.637 1.00 90.56 114 LEU A N 1
ATOM 889 C CA . LEU A 1 114 ? -33.102 -0.003 5.988 1.00 90.56 114 LEU A CA 1
ATOM 890 C C . LEU A 1 114 ? -34.589 -0.354 6.031 1.00 90.56 114 LEU A C 1
ATOM 892 O O . LEU A 1 114 ? -34.967 -1.237 6.796 1.00 90.56 114 LEU A O 1
ATOM 896 N N . PHE A 1 115 ? -35.409 0.328 5.238 1.00 92.75 115 PHE A N 1
ATOM 897 C CA . PHE A 1 115 ? -36.862 0.245 5.293 1.00 92.75 115 PHE A CA 1
ATOM 898 C C . PHE A 1 115 ? -37.385 0.005 3.883 1.00 92.75 115 PHE A C 1
ATOM 900 O O . PHE A 1 115 ? -37.363 0.904 3.061 1.00 92.75 115 PHE A O 1
ATOM 907 N N . LYS A 1 116 ? -37.810 -1.223 3.588 1.00 87.62 116 LYS A N 1
ATOM 908 C CA . LYS A 1 116 ? -38.266 -1.615 2.240 1.00 87.62 116 LYS A CA 1
ATOM 909 C C . LYS A 1 116 ? -39.783 -1.652 2.097 1.00 87.62 116 LYS A C 1
ATOM 911 O O . LYS A 1 116 ? -40.303 -1.817 0.998 1.00 87.62 116 LYS A O 1
ATOM 916 N N . ASP A 1 117 ? -40.463 -1.553 3.229 1.00 90.50 117 ASP A N 1
ATOM 917 C CA . ASP A 1 117 ? -41.881 -1.821 3.354 1.00 90.50 117 ASP A CA 1
ATOM 918 C C . ASP A 1 117 ? -42.640 -0.489 3.418 1.00 90.50 117 ASP A C 1
ATOM 920 O O . ASP A 1 117 ? -42.769 0.225 2.425 1.00 90.50 117 ASP A O 1
ATOM 924 N N . VAL A 1 118 ? -43.133 -0.122 4.595 1.00 93.19 118 VAL A N 1
ATOM 925 C CA . VAL A 1 118 ? -43.962 1.067 4.777 1.00 93.19 118 VAL A CA 1
ATOM 926 C C . VAL A 1 118 ? -43.086 2.257 5.142 1.00 93.19 118 VAL A C 1
ATOM 928 O O . VAL A 1 118 ? -42.264 2.157 6.050 1.00 93.19 118 VAL A O 1
ATOM 931 N N . VAL A 1 119 ? -43.312 3.398 4.496 1.00 95.94 119 VAL A N 1
ATOM 932 C CA . VAL A 1 119 ? -42.732 4.696 4.869 1.00 95.94 119 VAL A CA 1
ATOM 933 C C . VAL A 1 119 ? -43.863 5.702 5.029 1.00 95.94 119 VAL A C 1
ATOM 935 O O . VAL A 1 119 ? -44.787 5.720 4.221 1.00 95.94 119 VAL A O 1
ATOM 938 N N . ILE A 1 120 ? -43.813 6.533 6.070 1.00 94.56 120 ILE A N 1
ATOM 939 C CA . ILE A 1 120 ? -44.790 7.610 6.281 1.00 94.56 120 ILE A CA 1
ATOM 940 C C . ILE A 1 120 ? -44.069 8.953 6.221 1.00 94.56 120 ILE A C 1
ATOM 942 O O . ILE A 1 120 ? -42.967 9.091 6.750 1.00 94.56 120 ILE A O 1
ATOM 946 N N . THR A 1 121 ? -44.679 9.949 5.588 1.00 94.06 121 THR A N 1
ATOM 947 C CA . THR A 1 121 ? -44.131 11.306 5.529 1.00 94.06 121 THR A CA 1
ATOM 948 C C . THR A 1 121 ? -45.229 12.363 5.552 1.00 94.06 121 THR A C 1
ATOM 950 O O . THR A 1 121 ? -46.363 12.107 5.146 1.00 94.06 121 THR A O 1
ATOM 953 N N . THR A 1 122 ? -44.887 13.554 6.033 1.00 90.12 122 THR A N 1
ATOM 954 C CA . THR A 1 122 ? -45.682 14.781 5.867 1.00 90.12 122 THR A CA 1
ATOM 955 C C . THR A 1 122 ? -45.184 15.635 4.698 1.00 90.12 122 THR A C 1
ATOM 957 O O . THR A 1 122 ? -45.759 16.677 4.414 1.00 90.12 122 THR A O 1
ATOM 960 N N . ASN A 1 123 ? -44.129 15.206 3.999 1.00 91.50 123 ASN A N 1
ATOM 961 C CA . ASN A 1 123 ? -43.549 15.962 2.898 1.00 91.50 123 ASN A CA 1
ATOM 962 C C . ASN A 1 123 ? -44.390 15.822 1.624 1.00 91.50 123 ASN A C 1
ATOM 964 O O . ASN A 1 123 ? -44.846 14.730 1.281 1.00 91.50 123 ASN A O 1
ATOM 968 N N . PHE A 1 124 ? -44.502 16.922 0.881 1.00 89.75 124 PHE A N 1
ATOM 969 C CA . PHE A 1 124 ? -45.182 16.978 -0.418 1.00 89.75 124 PHE A CA 1
ATOM 970 C C . PHE A 1 124 ? -44.266 16.578 -1.586 1.00 89.75 124 PHE A C 1
ATOM 972 O O . PHE A 1 124 ? -44.749 16.127 -2.627 1.00 89.75 124 PHE A O 1
ATOM 979 N N . ASP A 1 125 ? -42.952 16.756 -1.400 1.00 91.38 125 ASP A N 1
ATOM 980 C CA . ASP A 1 125 ? -41.897 16.588 -2.405 1.00 91.38 125 ASP A CA 1
ATOM 981 C C . ASP A 1 125 ? -41.730 15.141 -2.905 1.00 91.38 125 ASP A C 1
ATOM 983 O O . ASP A 1 125 ? -42.308 14.208 -2.351 1.00 91.38 125 ASP A O 1
ATOM 987 N N . LYS A 1 126 ? -40.937 14.952 -3.969 1.00 91.81 126 LYS A N 1
ATOM 988 C CA . LYS A 1 126 ? -40.713 13.650 -4.630 1.00 91.81 126 LYS A CA 1
ATOM 989 C C . LYS A 1 126 ? -39.391 12.966 -4.270 1.00 91.81 126 LYS A C 1
ATOM 991 O O . LYS A 1 126 ? -38.975 12.036 -4.966 1.00 91.81 126 LYS A O 1
ATOM 996 N N . VAL A 1 127 ? -38.708 13.403 -3.207 1.00 92.69 127 VAL A N 1
ATOM 997 C CA . VAL A 1 127 ? -37.374 12.886 -2.847 1.00 92.69 127 VAL A CA 1
ATOM 998 C C . VAL A 1 127 ? -37.429 11.397 -2.515 1.00 92.69 127 VAL A C 1
ATOM 1000 O O . VAL A 1 127 ? -36.577 10.634 -2.974 1.00 92.69 127 VAL A O 1
ATOM 1003 N N . LEU A 1 128 ? -38.424 10.959 -1.738 1.00 93.81 128 LEU A N 1
ATOM 1004 C CA . LEU A 1 128 ? -38.546 9.555 -1.340 1.00 93.81 128 LEU A CA 1
ATOM 1005 C C . LEU A 1 128 ? -38.838 8.662 -2.545 1.00 93.81 128 LEU A C 1
ATOM 1007 O O . LEU A 1 128 ? -38.151 7.664 -2.738 1.00 93.81 128 LEU A O 1
ATOM 1011 N N . GLU A 1 129 ? -39.788 9.038 -3.394 1.00 93.44 129 GLU A N 1
ATOM 1012 C CA . GLU A 1 129 ? -40.101 8.301 -4.616 1.00 93.44 129 GLU A CA 1
ATOM 1013 C C . GLU A 1 129 ? -38.874 8.179 -5.525 1.00 93.44 129 GLU A C 1
ATOM 1015 O O . GLU A 1 129 ? -38.561 7.084 -5.990 1.00 93.44 129 GLU A O 1
ATOM 1020 N N . TYR A 1 130 ? -38.130 9.272 -5.722 1.00 91.12 130 TYR A N 1
ATOM 1021 C CA . TYR A 1 130 ? -36.917 9.271 -6.536 1.00 91.12 130 TYR A CA 1
ATOM 1022 C C . TYR A 1 130 ? -35.830 8.350 -5.966 1.00 91.12 130 TYR A C 1
ATOM 1024 O O . TYR A 1 130 ? -35.220 7.573 -6.701 1.00 91.12 130 TYR A O 1
ATOM 1032 N N . VAL A 1 131 ? -35.569 8.418 -4.659 1.00 91.69 131 VAL A N 1
ATOM 1033 C CA . VAL A 1 131 ? -34.500 7.644 -4.008 1.00 91.69 131 VAL A CA 1
ATOM 1034 C C . VAL A 1 131 ? -34.803 6.149 -3.992 1.00 91.69 131 VAL A C 1
ATOM 1036 O O . VAL A 1 131 ? -33.909 5.337 -4.242 1.00 91.69 131 VAL A O 1
ATOM 1039 N N . TYR A 1 132 ? -36.052 5.783 -3.706 1.00 93.12 132 TYR A N 1
ATOM 1040 C CA . TYR A 1 132 ? -36.490 4.390 -3.727 1.00 93.12 132 TYR A CA 1
ATOM 1041 C C . TYR A 1 132 ? -36.468 3.832 -5.150 1.00 93.12 132 TYR A C 1
ATOM 1043 O O . TYR A 1 132 ? -35.959 2.729 -5.351 1.00 93.12 132 TYR A O 1
ATOM 1051 N N . LYS A 1 133 ? -36.877 4.634 -6.141 1.00 90.25 133 LYS A N 1
ATOM 1052 C CA . LYS A 1 133 ? -36.804 4.257 -7.553 1.00 90.25 133 LYS A CA 1
ATOM 1053 C C . LYS A 1 133 ? -35.382 4.019 -8.051 1.00 90.25 133 LYS A C 1
ATOM 1055 O O . LYS A 1 133 ? -35.084 2.981 -8.625 1.00 90.25 133 LYS A O 1
ATOM 1060 N N . ASN A 1 134 ? -34.459 4.933 -7.756 1.00 87.06 134 ASN A N 1
ATOM 1061 C CA . ASN A 1 134 ? -33.043 4.777 -8.120 1.00 87.06 134 ASN A CA 1
ATOM 1062 C C . ASN A 1 134 ? -32.314 3.664 -7.342 1.00 87.06 134 ASN A C 1
ATOM 1064 O O . ASN A 1 134 ? -31.146 3.391 -7.610 1.00 87.06 134 ASN A O 1
ATOM 1068 N N . SER A 1 135 ? -32.977 3.048 -6.360 1.00 85.12 135 SER A N 1
ATOM 1069 C CA . SER A 1 135 ? -32.461 1.909 -5.597 1.00 85.12 135 SER A CA 1
ATOM 1070 C C . SER A 1 135 ? -33.134 0.584 -5.976 1.00 85.12 135 SER A C 1
ATOM 1072 O O . SER A 1 135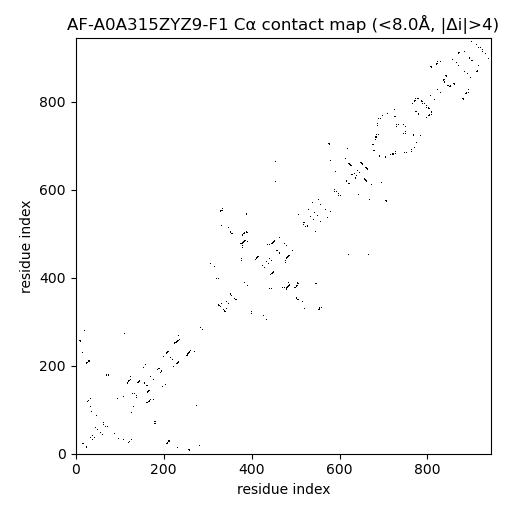 ? -32.995 -0.381 -5.220 1.00 85.12 135 SER A O 1
ATOM 1074 N N . ASP A 1 136 ? -33.876 0.544 -7.090 1.00 86.31 136 ASP A N 1
ATOM 1075 C CA . ASP A 1 136 ? -34.680 -0.599 -7.550 1.00 86.31 136 ASP A CA 1
ATOM 1076 C C . ASP A 1 136 ? -35.690 -1.090 -6.489 1.00 86.31 136 ASP A C 1
ATOM 1078 O O . ASP A 1 136 ? -35.886 -2.291 -6.283 1.00 86.31 136 ASP A O 1
ATOM 1082 N N . GLN A 1 137 ? -36.299 -0.154 -5.752 1.00 88.44 137 GLN A N 1
ATOM 1083 C CA . GLN A 1 137 ? -37.273 -0.418 -4.686 1.00 88.44 137 GLN A CA 1
ATOM 1084 C C . GLN A 1 137 ? -38.488 0.514 -4.761 1.00 88.44 137 GLN A C 1
ATOM 1086 O O . GLN A 1 137 ? -38.948 1.023 -3.738 1.00 88.44 137 GLN A O 1
ATOM 1091 N N . ASP A 1 138 ? -39.000 0.754 -5.967 1.00 89.88 138 ASP A N 1
ATOM 1092 C CA . ASP A 1 138 ? -40.201 1.553 -6.211 1.00 89.88 138 ASP A CA 1
ATOM 1093 C C . ASP A 1 138 ? -41.337 1.185 -5.250 1.00 89.88 138 ASP A C 1
ATOM 1095 O O . ASP A 1 138 ? -41.593 0.010 -4.958 1.00 89.88 138 ASP A O 1
ATOM 1099 N N . PHE A 1 139 ? -42.043 2.211 -4.774 1.00 90.56 139 PHE A N 1
ATOM 1100 C CA . PHE A 1 139 ? -43.217 1.983 -3.954 1.00 90.56 139 PHE A CA 1
ATOM 1101 C C . PHE A 1 139 ? -44.354 1.408 -4.796 1.00 90.56 139 PHE A C 1
ATOM 1103 O O . PHE A 1 139 ? -44.723 1.988 -5.815 1.00 90.56 139 PHE A O 1
ATOM 1110 N N . VAL A 1 140 ? -44.974 0.320 -4.335 1.00 87.81 140 VAL A N 1
ATOM 1111 C CA . VAL A 1 140 ? -46.132 -0.278 -5.020 1.00 87.81 140 VAL A CA 1
ATOM 1112 C C . VAL A 1 140 ? -47.298 0.709 -5.063 1.00 87.81 140 VAL A C 1
ATOM 1114 O O . VAL A 1 140 ? -48.034 0.751 -6.045 1.00 87.81 140 VAL A O 1
ATOM 1117 N N . MET A 1 141 ? -47.479 1.504 -4.003 1.00 84.62 141 MET A N 1
ATOM 1118 C CA . MET A 1 141 ? -48.461 2.587 -3.957 1.00 84.62 141 MET A CA 1
ATOM 1119 C C . MET A 1 141 ? -47.979 3.760 -3.100 1.00 84.62 141 MET A C 1
ATOM 1121 O O . MET A 1 141 ? -47.271 3.570 -2.109 1.00 84.62 141 MET A O 1
ATOM 1125 N N . THR A 1 142 ? -48.442 4.960 -3.456 1.00 87.88 142 THR A N 1
ATOM 1126 C CA . THR A 1 142 ? -48.131 6.223 -2.769 1.00 87.88 142 THR A CA 1
ATOM 1127 C C . THR A 1 142 ? -49.404 6.988 -2.343 1.00 87.88 142 THR A C 1
ATOM 1129 O O . THR A 1 142 ? -49.644 8.093 -2.832 1.00 87.88 142 THR A O 1
ATOM 1132 N N . PRO A 1 143 ? -50.307 6.400 -1.531 1.00 86.44 143 PRO A N 1
ATOM 1133 C CA . PRO A 1 143 ? -51.590 7.026 -1.215 1.00 86.44 143 PRO A CA 1
ATOM 1134 C C . PRO A 1 143 ? -51.445 8.245 -0.288 1.00 86.44 143 PRO A C 1
ATOM 1136 O O . PRO A 1 143 ? -50.659 8.223 0.665 1.00 86.44 143 PRO A O 1
ATOM 1139 N N . SER A 1 144 ? -52.282 9.266 -0.509 1.00 85.56 144 SER A N 1
ATOM 1140 C CA . SER A 1 144 ? -52.568 10.280 0.514 1.00 85.56 144 SER A CA 1
ATOM 1141 C C . SER A 1 144 ? -53.502 9.706 1.579 1.00 85.56 144 SER A C 1
ATOM 1143 O O . SER A 1 144 ? -54.324 8.835 1.287 1.00 85.56 144 SER A O 1
ATOM 1145 N N . ILE A 1 145 ? -53.410 10.187 2.820 1.00 80.44 145 ILE A N 1
ATOM 1146 C CA . ILE A 1 145 ? -54.392 9.843 3.861 1.00 80.44 145 ILE A CA 1
ATOM 1147 C C . ILE A 1 145 ? -55.787 10.397 3.522 1.00 80.44 145 ILE A C 1
ATOM 1149 O O . ILE A 1 145 ? -56.800 9.794 3.875 1.00 80.44 145 ILE A O 1
ATOM 1153 N N . VAL A 1 146 ? -55.844 11.528 2.816 1.00 77.50 146 VAL A N 1
ATOM 1154 C CA . VAL A 1 146 ? -57.085 12.180 2.398 1.00 77.50 146 VAL A CA 1
ATOM 1155 C C . VAL A 1 146 ? -57.585 11.505 1.120 1.00 77.50 146 VAL A C 1
ATOM 1157 O O . VAL A 1 146 ? -56.846 11.387 0.148 1.00 77.50 146 VAL A O 1
ATOM 1160 N N . GLY A 1 147 ? -58.835 11.033 1.122 1.00 71.38 147 GLY A N 1
ATOM 1161 C CA . GLY A 1 147 ? -59.474 10.404 -0.046 1.00 71.38 147 GLY A CA 1
ATOM 1162 C C . GLY A 1 147 ? -59.178 8.910 -0.248 1.00 71.38 147 GLY A C 1
ATOM 1163 O O . GLY A 1 147 ? -59.790 8.285 -1.110 1.00 71.38 147 GLY A O 1
ATOM 1164 N N . SER A 1 148 ? -58.301 8.308 0.562 1.00 80.06 148 SER A N 1
ATOM 1165 C CA . SER A 1 148 ? -57.990 6.871 0.504 1.00 80.06 148 SER A CA 1
ATOM 1166 C C . SER A 1 148 ? -58.896 6.017 1.398 1.00 80.06 148 SER A C 1
ATOM 1168 O O . SER A 1 148 ? -59.393 6.465 2.428 1.00 80.06 148 SER A O 1
ATOM 1170 N N . ASN A 1 149 ? -59.058 4.737 1.043 1.00 82.62 149 ASN A N 1
ATOM 1171 C CA . ASN A 1 149 ? -59.789 3.761 1.857 1.00 82.62 149 ASN A CA 1
ATOM 1172 C C . ASN A 1 149 ? -59.047 3.475 3.183 1.00 82.62 149 ASN A C 1
ATOM 1174 O O . ASN A 1 149 ? -57.913 2.984 3.168 1.00 82.62 149 ASN A O 1
ATOM 1178 N N . SER A 1 150 ? -59.700 3.751 4.318 1.00 83.50 150 SER A N 1
ATOM 1179 C CA . SER A 1 150 ? -59.126 3.630 5.667 1.00 83.50 150 SER A CA 1
ATOM 1180 C C . SER A 1 150 ? -58.656 2.213 5.999 1.00 83.50 150 SER A C 1
ATOM 1182 O O . SER A 1 150 ? -57.528 2.034 6.468 1.00 83.50 150 SER A O 1
ATOM 1184 N N . ASN A 1 151 ? -59.463 1.197 5.683 1.00 83.19 151 ASN A N 1
ATOM 1185 C CA . ASN A 1 151 ? -59.121 -0.207 5.926 1.00 83.19 151 ASN A CA 1
ATOM 1186 C C . ASN A 1 151 ? -57.885 -0.627 5.123 1.00 83.19 151 ASN A C 1
ATOM 1188 O O . ASN A 1 151 ? -56.952 -1.196 5.682 1.00 83.19 151 ASN A O 1
ATOM 1192 N N . MET A 1 152 ? -57.812 -0.241 3.843 1.00 87.62 152 MET A N 1
ATOM 1193 C CA . MET A 1 152 ? -56.647 -0.532 2.998 1.00 87.62 152 MET A CA 1
ATOM 1194 C C . MET A 1 152 ? -55.351 0.046 3.589 1.00 87.62 152 MET A C 1
ATOM 1196 O O . MET A 1 152 ? -54.318 -0.628 3.588 1.00 87.62 152 MET A O 1
ATOM 1200 N N . LEU A 1 153 ? -55.380 1.289 4.083 1.00 86.44 153 LEU A N 1
ATOM 1201 C CA . LEU A 1 153 ? -54.203 1.921 4.685 1.00 86.44 153 LEU A CA 1
ATOM 1202 C C . LEU A 1 153 ? -53.782 1.222 5.979 1.00 86.44 153 LEU A C 1
ATOM 1204 O O . LEU A 1 153 ? -52.597 0.935 6.161 1.00 86.44 153 LEU A O 1
ATOM 1208 N N . VAL A 1 154 ? -54.739 0.906 6.855 1.00 86.94 154 VAL A N 1
ATOM 1209 C CA . VAL A 1 154 ? -54.467 0.192 8.111 1.00 86.94 154 VAL A CA 1
ATOM 1210 C C . VAL A 1 154 ? -53.873 -1.189 7.840 1.00 86.94 154 VAL A C 1
ATOM 1212 O O . VAL A 1 154 ? -52.882 -1.550 8.479 1.00 86.94 154 VAL A O 1
ATOM 1215 N N . ASP A 1 155 ? -54.431 -1.936 6.888 1.00 85.88 155 ASP A N 1
ATOM 1216 C CA . ASP A 1 155 ? -53.973 -3.283 6.541 1.00 85.88 155 ASP A CA 1
ATOM 1217 C C . ASP A 1 155 ? -52.557 -3.256 5.972 1.00 85.88 155 ASP A C 1
ATOM 1219 O O . ASP A 1 155 ? -51.699 -4.033 6.388 1.00 85.88 155 ASP A O 1
ATOM 1223 N N . ARG A 1 156 ? -52.258 -2.301 5.086 1.00 87.88 156 ARG A N 1
ATOM 1224 C CA . ARG A 1 156 ? -50.912 -2.151 4.519 1.00 87.88 156 ARG A CA 1
ATOM 1225 C C . ARG A 1 156 ? -49.858 -1.822 5.554 1.00 87.88 156 ARG A C 1
ATOM 1227 O O . ARG A 1 156 ? -48.786 -2.426 5.529 1.00 87.88 156 ARG A O 1
ATOM 1234 N N . VAL A 1 157 ? -50.166 -0.911 6.477 1.00 86.69 157 VAL A N 1
ATOM 1235 C CA . VAL A 1 157 ? -49.272 -0.621 7.601 1.00 86.69 157 VAL A CA 1
ATOM 1236 C C . VAL A 1 157 ? -49.097 -1.867 8.463 1.00 86.69 157 VAL A C 1
ATOM 1238 O O . VAL A 1 157 ? -47.976 -2.205 8.838 1.00 86.69 157 VAL A O 1
ATOM 1241 N N . HIS A 1 158 ? -50.186 -2.564 8.791 1.00 84.81 158 HIS A N 1
ATOM 1242 C CA . HIS A 1 158 ? -50.139 -3.718 9.682 1.00 84.81 158 HIS A CA 1
ATOM 1243 C C . HIS A 1 158 ? -49.295 -4.861 9.103 1.00 84.81 158 HIS A C 1
ATOM 1245 O O . HIS A 1 158 ? -48.406 -5.369 9.793 1.00 84.81 158 HIS A O 1
ATOM 1251 N N . GLU A 1 159 ? -49.522 -5.182 7.830 1.00 85.69 159 GLU A N 1
ATOM 1252 C CA . GLU A 1 159 ? -48.878 -6.264 7.080 1.00 85.69 159 GLU A CA 1
ATOM 1253 C C . GLU A 1 159 ? -47.500 -5.891 6.510 1.00 85.69 159 GLU A C 1
ATOM 1255 O O . GLU A 1 159 ? -46.876 -6.724 5.859 1.00 85.69 159 GLU A O 1
ATOM 1260 N N . ASN A 1 160 ? -47.003 -4.669 6.756 1.00 86.81 160 ASN A N 1
ATOM 1261 C CA . ASN A 1 160 ? -45.750 -4.156 6.189 1.00 86.81 160 ASN A CA 1
ATOM 1262 C C . ASN A 1 160 ? -45.711 -4.279 4.651 1.00 86.81 160 ASN A C 1
ATOM 1264 O O . ASN A 1 160 ? -44.717 -4.700 4.066 1.00 86.81 160 ASN A O 1
ATOM 1268 N N . LYS A 1 161 ? -46.807 -3.923 3.976 1.00 88.25 161 LYS A N 1
ATOM 1269 C CA . LYS A 1 161 ? -46.831 -3.883 2.510 1.00 88.25 161 LYS A CA 1
ATOM 1270 C C . LYS A 1 161 ? -46.070 -2.656 2.022 1.00 88.25 161 LYS A C 1
ATOM 1272 O O . LYS A 1 161 ? -46.311 -1.556 2.512 1.00 88.25 161 LYS A O 1
ATOM 1277 N N . ASN A 1 162 ? -45.195 -2.848 1.039 1.00 90.88 162 ASN A N 1
ATOM 1278 C CA . ASN A 1 162 ? -44.410 -1.783 0.421 1.00 90.88 162 ASN A CA 1
ATOM 1279 C C . ASN A 1 162 ? -45.325 -0.622 -0.036 1.00 90.88 162 ASN A C 1
ATOM 1281 O O . ASN A 1 162 ? -46.158 -0.792 -0.929 1.00 90.88 162 ASN A O 1
ATOM 1285 N N . THR A 1 163 ? -45.272 0.520 0.655 1.00 93.94 163 THR A N 1
ATOM 1286 C CA . THR A 1 163 ? -46.190 1.660 0.456 1.00 93.94 163 THR A CA 1
ATOM 1287 C C . THR A 1 163 ? -45.618 2.928 1.094 1.00 93.94 163 THR A C 1
ATOM 1289 O O . THR A 1 163 ? -45.200 2.906 2.252 1.00 93.94 163 THR A O 1
ATOM 1292 N N . LEU A 1 164 ? -45.672 4.050 0.373 1.00 95.56 164 LEU A N 1
ATOM 1293 C CA . LEU A 1 164 ? -45.359 5.381 0.902 1.00 95.56 164 LEU A CA 1
ATOM 1294 C C . LEU A 1 164 ? -46.656 6.131 1.220 1.00 95.56 164 LEU A C 1
ATOM 1296 O O . LEU A 1 164 ? -47.404 6.480 0.316 1.00 95.56 164 LEU A O 1
ATOM 1300 N N . ILE A 1 165 ? -46.936 6.391 2.494 1.00 93.56 165 ILE A N 1
ATOM 1301 C CA . ILE A 1 165 ? -48.141 7.120 2.909 1.00 93.56 165 ILE A CA 1
ATOM 1302 C C . ILE A 1 165 ? -47.783 8.589 3.136 1.00 93.56 165 ILE A C 1
ATOM 1304 O O . ILE A 1 165 ? -46.995 8.906 4.032 1.00 93.56 165 ILE A O 1
ATOM 1308 N N . LYS A 1 166 ? -48.394 9.481 2.353 1.00 93.56 166 LYS A N 1
ATOM 1309 C CA . LYS A 1 166 ? -48.220 10.934 2.473 1.00 93.56 166 LYS A CA 1
ATOM 1310 C C . LYS A 1 166 ? -49.383 11.546 3.244 1.00 93.56 166 LYS A C 1
ATOM 1312 O O . LYS A 1 166 ? -50.510 11.585 2.762 1.00 93.56 166 LYS A O 1
ATOM 1317 N N . LEU A 1 167 ? -49.131 11.991 4.473 1.00 90.75 167 LEU A N 1
ATOM 1318 C CA . LEU A 1 167 ? -50.197 12.451 5.368 1.00 90.75 167 LEU A CA 1
ATOM 1319 C C . LEU A 1 167 ? -50.778 13.802 4.965 1.00 90.75 167 LEU A C 1
ATOM 1321 O O . LEU A 1 167 ? -51.962 14.038 5.171 1.00 90.75 167 LEU A O 1
ATOM 1325 N N . HIS A 1 168 ? -49.964 14.684 4.396 1.00 89.81 168 HIS A N 1
ATOM 1326 C CA . HIS A 1 168 ? -50.414 16.011 3.978 1.00 89.81 168 HIS A CA 1
ATOM 1327 C C . HIS A 1 168 ? -50.599 16.112 2.466 1.00 89.81 168 HIS A C 1
ATOM 1329 O O . HIS A 1 168 ? -50.720 17.206 1.934 1.00 89.81 168 HIS A O 1
ATOM 1335 N N . GLY A 1 169 ? -50.661 14.973 1.776 1.00 88.69 169 GLY A N 1
ATOM 1336 C CA . GLY A 1 169 ? -50.881 14.914 0.338 1.00 88.69 169 GLY A CA 1
ATOM 1337 C C . GLY A 1 169 ? -49.611 14.992 -0.498 1.00 88.69 169 GLY A C 1
ATOM 1338 O O . GLY A 1 169 ? -48.488 14.909 -0.001 1.00 88.69 169 GLY A O 1
ATOM 1339 N N . ASP A 1 170 ? -49.821 15.096 -1.803 1.00 89.69 170 ASP A N 1
ATOM 1340 C CA . ASP A 1 170 ? -48.780 15.008 -2.816 1.00 89.69 170 ASP A CA 1
ATOM 1341 C C . ASP A 1 170 ? -48.791 16.229 -3.738 1.00 89.69 170 ASP A C 1
ATOM 1343 O O . ASP A 1 170 ? -49.856 16.689 -4.146 1.00 89.69 170 ASP A O 1
ATOM 1347 N N . ILE A 1 171 ? -47.613 16.740 -4.111 1.00 89.12 171 ILE A N 1
ATOM 1348 C CA . ILE A 1 171 ? -47.525 17.939 -4.952 1.00 89.12 171 ILE A CA 1
ATOM 1349 C C . ILE A 1 171 ? -48.196 17.778 -6.328 1.00 89.12 171 ILE A C 1
ATOM 1351 O O . ILE A 1 171 ? -48.658 18.774 -6.889 1.00 89.12 171 ILE A O 1
ATOM 1355 N N . TYR A 1 172 ? -48.312 16.551 -6.851 1.00 87.38 172 TYR A N 1
ATOM 1356 C CA . TYR A 1 172 ? -49.014 16.263 -8.108 1.00 87.38 172 TYR A CA 1
ATOM 1357 C C . TYR A 1 172 ? -50.528 16.085 -7.951 1.00 87.38 172 TYR A C 1
ATOM 1359 O O . TYR A 1 172 ? -51.244 16.140 -8.949 1.00 87.38 172 TYR A O 1
ATOM 1367 N N . ASP A 1 173 ? -51.033 15.922 -6.727 1.00 87.94 173 ASP A N 1
ATOM 1368 C CA . ASP A 1 173 ? -52.465 15.865 -6.436 1.00 87.94 173 ASP A CA 1
ATOM 1369 C C . ASP A 1 173 ? -52.857 16.992 -5.477 1.00 87.94 173 ASP A C 1
ATOM 1371 O O . ASP A 1 173 ? -52.933 16.823 -4.256 1.00 87.94 173 ASP A O 1
ATOM 1375 N N . LYS A 1 174 ? -53.162 18.159 -6.058 1.00 86.06 174 LYS A N 1
ATOM 1376 C CA . LYS A 1 174 ? -53.525 19.367 -5.305 1.00 86.06 174 LYS A CA 1
ATOM 1377 C C . LYS A 1 174 ? -54.764 19.192 -4.422 1.00 86.06 174 LYS A C 1
ATOM 1379 O O . LYS A 1 174 ? -54.924 19.951 -3.473 1.00 86.06 174 LYS A O 1
ATOM 1384 N N . GLN A 1 175 ? -55.649 18.237 -4.728 1.00 84.44 175 GLN A N 1
ATOM 1385 C CA . GLN A 1 175 ? -56.854 17.987 -3.927 1.00 84.44 175 GLN A CA 1
ATOM 1386 C C . GLN A 1 175 ? -56.542 17.207 -2.647 1.00 84.44 175 GLN A C 1
ATOM 1388 O O . GLN A 1 175 ? -57.294 17.290 -1.679 1.00 84.44 175 GLN A O 1
ATOM 1393 N N . SER A 1 176 ? -55.428 16.475 -2.640 1.00 86.88 176 SER A N 1
ATOM 1394 C CA . SER A 1 176 ? -54.962 15.710 -1.486 1.00 86.88 176 SER A CA 1
ATOM 1395 C C . SER A 1 176 ? -54.179 16.539 -0.463 1.00 86.88 176 SER A C 1
ATOM 1397 O O . SER A 1 176 ? -53.910 16.033 0.629 1.00 86.88 176 SER A O 1
ATOM 1399 N N . LEU A 1 177 ? -53.791 17.771 -0.822 1.00 89.81 177 LEU A N 1
ATOM 1400 C CA . LEU A 1 177 ? -52.914 18.624 -0.026 1.00 89.81 177 LEU A CA 1
ATOM 1401 C C . LEU A 1 177 ? -53.604 19.149 1.240 1.00 89.81 177 LEU A C 1
ATOM 1403 O O . LEU A 1 177 ? -54.732 19.635 1.184 1.00 89.81 177 LEU A O 1
ATOM 1407 N N . VAL A 1 178 ? -52.889 19.092 2.365 1.00 90.19 178 VAL A N 1
ATOM 1408 C CA . VAL A 1 178 ? -53.294 19.658 3.660 1.00 90.19 178 VAL A CA 1
ATOM 1409 C C . VAL A 1 178 ? -52.315 20.778 4.018 1.00 90.19 178 VAL A C 1
ATOM 1411 O O . VAL A 1 178 ? -51.258 20.533 4.597 1.00 90.19 178 VAL A O 1
ATOM 1414 N N . LEU A 1 179 ? -52.641 22.002 3.602 1.00 89.25 179 LEU A N 1
ATOM 1415 C CA . LEU A 1 179 ? -51.805 23.202 3.745 1.00 89.25 179 LEU A CA 1
ATOM 1416 C C . LEU A 1 179 ? -52.463 24.278 4.611 1.00 89.25 179 LEU A C 1
ATOM 1418 O O . LEU A 1 179 ? -51.758 24.991 5.320 1.00 89.25 179 LEU A O 1
ATOM 1422 N N . PHE A 1 180 ? -53.790 24.395 4.537 1.00 90.62 180 PHE A N 1
ATOM 1423 C CA . PHE A 1 180 ? -54.563 25.491 5.126 1.00 90.62 180 PHE A CA 1
ATOM 1424 C C . PHE A 1 180 ? -55.298 25.065 6.397 1.00 90.62 180 PHE A C 1
ATOM 1426 O O . PHE A 1 180 ? -55.541 23.876 6.621 1.00 90.62 180 PHE A O 1
ATOM 1433 N N . GLU A 1 181 ? -55.660 26.038 7.228 1.00 88.38 181 GLU A N 1
ATOM 1434 C CA . GLU A 1 181 ? -56.254 25.804 8.548 1.00 88.38 181 GLU A CA 1
ATOM 1435 C C . GLU A 1 181 ? -57.541 24.964 8.470 1.00 88.38 181 GLU A C 1
ATOM 1437 O O . GLU A 1 181 ? -57.671 23.967 9.183 1.00 88.38 181 GLU A O 1
ATOM 1442 N N . ASP A 1 182 ? -58.435 25.263 7.525 1.00 88.69 182 ASP A N 1
ATOM 1443 C CA . ASP A 1 182 ? -59.679 24.518 7.284 1.00 88.69 182 ASP A CA 1
ATOM 1444 C C . ASP A 1 182 ? -59.422 23.048 6.891 1.00 88.69 182 ASP A C 1
ATOM 1446 O O . ASP A 1 182 ? -60.118 22.124 7.332 1.00 88.69 182 ASP A O 1
ATOM 1450 N N . GLN A 1 183 ? -58.379 22.796 6.096 1.00 89.94 183 GLN A N 1
ATOM 1451 C CA . GLN A 1 183 ? -57.960 21.453 5.699 1.00 89.94 183 GLN A CA 1
ATOM 1452 C C . GLN A 1 183 ? -57.385 20.676 6.885 1.00 89.94 183 GLN A C 1
ATOM 1454 O O . GLN A 1 183 ? -57.680 19.485 7.049 1.00 89.94 183 GLN A O 1
ATOM 1459 N N . TYR A 1 184 ? -56.591 21.333 7.732 1.00 89.00 184 TYR A N 1
ATOM 1460 C CA . TYR A 1 184 ? -56.074 20.750 8.967 1.00 89.00 184 TYR A CA 1
ATOM 1461 C C . TYR A 1 184 ? -57.198 20.463 9.970 1.00 89.00 184 TYR A C 1
ATOM 1463 O O . TYR A 1 184 ? -57.213 19.392 10.585 1.00 89.00 184 TYR A O 1
ATOM 1471 N N . GLU A 1 185 ? -58.175 21.358 10.115 1.00 88.62 185 GLU A N 1
ATOM 1472 C CA . GLU A 1 185 ? -59.375 21.132 10.923 1.00 88.62 185 GLU A CA 1
ATOM 1473 C C . GLU A 1 185 ? -60.152 19.919 10.432 1.00 88.62 185 GLU A C 1
ATOM 1475 O O . GLU A 1 185 ? -60.406 18.998 11.207 1.00 88.62 185 GLU A O 1
ATOM 1480 N N . LYS A 1 186 ? -60.443 19.846 9.133 1.00 87.06 186 LYS A N 1
ATOM 1481 C CA . LYS A 1 186 ? -61.163 18.715 8.541 1.00 87.06 186 LYS A CA 1
ATOM 1482 C C . LYS A 1 186 ? -60.416 17.388 8.709 1.00 87.06 186 LYS A C 1
ATOM 1484 O O . LYS A 1 186 ? -61.031 16.362 9.005 1.00 87.06 186 LYS A O 1
ATOM 1489 N N . THR A 1 187 ? -59.095 17.396 8.539 1.00 85.75 187 THR A N 1
ATOM 1490 C CA . THR A 1 187 ? -58.254 16.188 8.584 1.00 85.75 187 THR A CA 1
ATOM 1491 C C . THR A 1 187 ? -58.085 15.663 10.010 1.00 85.75 187 THR A C 1
ATOM 1493 O O . THR A 1 187 ? -58.227 14.460 10.241 1.00 85.75 187 THR A O 1
ATOM 1496 N N . TYR A 1 188 ? -57.831 16.549 10.978 1.00 86.69 188 TYR A N 1
ATOM 1497 C CA . TYR A 1 188 ? -57.516 16.182 12.365 1.00 86.69 188 TYR A CA 1
ATOM 1498 C C . TYR A 1 188 ? -58.696 16.306 13.341 1.00 86.69 188 TYR A C 1
ATOM 1500 O O . TYR A 1 188 ? -58.517 16.056 14.537 1.00 86.69 188 TYR A O 1
ATOM 1508 N N . ASN A 1 189 ? -59.900 16.639 12.866 1.00 86.69 189 ASN A N 1
ATOM 1509 C CA . ASN A 1 189 ? -61.119 16.551 13.668 1.00 86.69 189 ASN A CA 1
ATOM 1510 C C . ASN A 1 189 ? -61.307 15.115 14.184 1.00 86.69 189 ASN A C 1
ATOM 1512 O O . ASN A 1 189 ? -61.254 14.156 13.418 1.00 86.69 189 ASN A O 1
ATOM 1516 N N . THR A 1 190 ? -61.554 14.961 15.487 1.00 82.06 190 THR A N 1
ATOM 1517 C CA . THR A 1 190 ? -61.672 13.657 16.155 1.00 82.06 190 THR A CA 1
ATOM 1518 C C . THR A 1 190 ? -62.773 12.754 15.602 1.00 82.06 190 THR A C 1
ATOM 1520 O O . THR A 1 190 ? -62.707 11.534 15.771 1.00 82.06 190 THR A O 1
ATOM 1523 N N . GLU A 1 191 ? -63.783 13.337 14.961 1.00 82.19 191 GLU A N 1
ATOM 1524 C CA . GLU A 1 191 ? -64.900 12.617 14.351 1.00 82.19 191 GLU A CA 1
ATOM 1525 C C . GLU A 1 191 ? -64.593 12.149 12.923 1.00 82.19 191 GLU A C 1
ATOM 1527 O O . GLU A 1 191 ? -65.260 11.233 12.430 1.00 82.19 191 GLU A O 1
ATOM 1532 N N . SER A 1 192 ? -63.558 12.711 12.283 1.00 83.81 192 SER A N 1
ATOM 1533 C CA . SER A 1 192 ? -63.191 12.384 10.906 1.00 83.81 192 SER A CA 1
ATOM 1534 C C . SER A 1 192 ? -62.680 10.943 10.783 1.00 83.81 192 SER A C 1
ATOM 1536 O O . SER A 1 192 ? -61.986 10.405 11.654 1.00 83.81 192 SER A O 1
ATOM 1538 N N . GLU A 1 193 ? -63.014 10.292 9.669 1.00 82.88 193 GLU A N 1
ATOM 1539 C CA . GLU A 1 193 ? -62.536 8.937 9.369 1.00 82.88 193 GLU A CA 1
ATOM 1540 C C . GLU A 1 193 ? -61.007 8.905 9.201 1.00 82.88 193 GLU A C 1
ATOM 1542 O O . GLU A 1 193 ? -60.328 7.979 9.655 1.00 82.88 193 GLU A O 1
ATOM 1547 N N . THR A 1 194 ? -60.442 9.977 8.641 1.00 83.62 194 THR A N 1
ATOM 1548 C CA . THR A 1 194 ? -58.998 10.196 8.531 1.00 83.62 194 THR A CA 1
ATOM 1549 C C . THR A 1 194 ? -58.318 10.186 9.899 1.00 83.62 194 THR A C 1
ATOM 1551 O O . THR A 1 194 ? -57.331 9.473 10.097 1.00 83.62 194 THR A O 1
ATOM 1554 N N . PHE A 1 195 ? -58.872 10.901 10.882 1.00 85.75 195 PHE A N 1
ATOM 1555 C CA . PHE A 1 195 ? -58.336 10.929 12.240 1.00 85.75 195 PHE A CA 1
ATOM 1556 C C . PHE A 1 195 ? -58.374 9.544 12.895 1.00 85.75 195 PHE A C 1
ATOM 1558 O O . PHE A 1 195 ? -57.386 9.114 13.497 1.00 85.75 195 PHE A O 1
ATOM 1565 N N . LYS A 1 196 ? -59.483 8.805 12.751 1.00 86.50 196 LYS A N 1
ATOM 1566 C CA . LYS A 1 196 ? -59.612 7.428 13.268 1.00 86.50 196 LYS A CA 1
ATOM 1567 C C . LYS A 1 196 ? -58.593 6.481 12.625 1.00 86.50 196 LYS A C 1
ATOM 1569 O O . LYS A 1 196 ? -57.990 5.656 13.322 1.00 86.50 196 LYS A O 1
ATOM 1574 N N . THR A 1 197 ? -58.343 6.644 11.328 1.00 87.38 197 THR A N 1
ATOM 1575 C CA . THR A 1 197 ? -57.335 5.889 10.569 1.00 87.38 197 THR A CA 1
ATOM 1576 C C . THR A 1 197 ? -55.926 6.173 11.087 1.00 87.38 197 THR A C 1
ATOM 1578 O O . THR A 1 197 ? -55.211 5.243 11.465 1.00 87.38 197 THR A O 1
ATOM 1581 N N . LEU A 1 198 ? -55.547 7.452 11.201 1.00 86.56 198 LEU A N 1
ATOM 1582 C CA . LEU A 1 198 ? -54.254 7.879 11.750 1.00 86.56 198 LEU A CA 1
ATOM 1583 C C . LEU A 1 198 ? -54.048 7.362 13.173 1.00 86.56 198 LEU A C 1
ATOM 1585 O O . LEU A 1 198 ? -53.004 6.793 13.487 1.00 86.56 198 LEU A O 1
ATOM 1589 N N . LYS A 1 199 ? -55.071 7.484 14.026 1.00 87.62 199 LYS A N 1
ATOM 1590 C CA . LYS A 1 199 ? -55.053 6.960 15.395 1.00 87.62 199 LYS A CA 1
ATOM 1591 C C . LYS A 1 199 ? -54.771 5.454 15.411 1.00 87.62 199 LYS A C 1
ATOM 1593 O O . LYS A 1 199 ? -53.970 4.984 16.219 1.00 87.62 199 LYS A O 1
ATOM 1598 N N . THR A 1 200 ? -55.391 4.699 14.506 1.00 87.19 200 THR A N 1
ATOM 1599 C CA . THR A 1 200 ? -55.209 3.244 14.390 1.00 87.19 200 THR A CA 1
ATOM 1600 C C . THR A 1 200 ? -53.802 2.881 13.913 1.00 87.19 200 THR A C 1
ATOM 1602 O O . THR A 1 200 ? -53.159 2.020 14.516 1.00 87.19 200 THR A O 1
ATOM 1605 N N . ILE A 1 201 ? -53.295 3.567 12.883 1.00 87.75 201 ILE A N 1
ATOM 1606 C CA . ILE A 1 201 ? -51.927 3.406 12.362 1.00 87.75 201 ILE A CA 1
ATOM 1607 C C . ILE A 1 201 ? -50.905 3.674 13.469 1.00 87.75 201 ILE A C 1
ATOM 1609 O O . ILE A 1 201 ? -50.045 2.831 13.740 1.00 87.75 201 ILE A O 1
ATOM 1613 N N . PHE A 1 202 ? -51.049 4.802 14.167 1.00 86.19 202 PHE A N 1
ATOM 1614 C CA . PHE A 1 202 ? -50.121 5.195 15.220 1.00 86.19 202 PHE A CA 1
ATOM 1615 C C . PHE A 1 202 ? -50.169 4.278 16.447 1.00 86.19 202 PHE A C 1
ATOM 1617 O O . PHE A 1 202 ? -49.172 4.163 17.153 1.00 86.19 202 PHE A O 1
ATOM 1624 N N . THR A 1 203 ? -51.281 3.568 16.670 1.00 85.25 203 THR A N 1
ATOM 1625 C CA . THR A 1 203 ? -51.410 2.622 17.790 1.00 85.25 203 THR A CA 1
ATOM 1626 C C . THR A 1 203 ? -50.711 1.278 17.531 1.00 85.25 203 THR A C 1
ATOM 1628 O O . THR A 1 203 ? -50.289 0.607 18.472 1.00 85.25 203 THR A O 1
ATOM 1631 N N . LYS A 1 204 ? -50.578 0.857 16.264 1.00 82.06 204 LYS A N 1
ATOM 1632 C CA . LYS A 1 204 ? -50.139 -0.505 15.899 1.00 82.06 204 LYS A CA 1
ATOM 1633 C C . LYS A 1 204 ? -48.638 -0.654 15.616 1.00 82.06 204 LYS A C 1
ATOM 1635 O O . LYS A 1 204 ? -48.150 -1.784 15.594 1.00 82.06 204 LYS A O 1
ATOM 1640 N N . LYS A 1 205 ? -47.904 0.436 15.368 1.00 85.81 205 LYS A N 1
ATOM 1641 C CA . LYS A 1 205 ? -46.477 0.402 14.993 1.00 85.81 205 LYS A CA 1
ATOM 1642 C C . LYS A 1 205 ? -45.639 1.366 15.825 1.00 85.81 205 LYS A C 1
ATOM 1644 O O . LYS A 1 205 ? -46.137 2.332 16.397 1.00 85.81 205 LYS A O 1
ATOM 1649 N N . LEU A 1 206 ? -44.340 1.089 15.883 1.00 91.12 206 LEU A N 1
ATOM 1650 C CA . LEU A 1 206 ? -43.358 2.004 16.453 1.00 91.12 206 LEU A CA 1
ATOM 1651 C C . LEU A 1 206 ? -42.811 2.891 15.334 1.00 91.12 206 LEU A C 1
ATOM 1653 O O . LEU A 1 206 ? -42.503 2.385 14.260 1.00 91.12 206 LEU A O 1
ATOM 1657 N N . PHE A 1 207 ? -42.646 4.188 15.584 1.00 93.06 207 PHE A N 1
ATOM 1658 C CA . PHE A 1 207 ? -42.091 5.108 14.594 1.00 93.06 207 PHE A CA 1
ATOM 1659 C C . PHE A 1 207 ? -40.644 5.456 14.902 1.00 93.06 207 PHE A C 1
ATOM 1661 O O . PHE A 1 207 ? -40.262 5.580 16.070 1.00 93.06 207 PHE A O 1
ATOM 1668 N N . LEU A 1 208 ? -39.859 5.621 13.838 1.00 96.00 208 LEU A N 1
ATOM 1669 C CA . LEU A 1 208 ? -38.572 6.303 13.871 1.00 96.00 208 LEU A CA 1
ATOM 1670 C C . LEU A 1 208 ? -38.709 7.640 13.139 1.00 96.00 208 LEU A C 1
ATOM 1672 O O . LEU A 1 208 ? -38.767 7.657 11.912 1.00 96.00 208 LEU A O 1
ATOM 1676 N N . PHE A 1 209 ? -38.738 8.741 13.884 1.00 95.06 209 PHE A N 1
ATOM 1677 C CA . PHE A 1 209 ? -38.791 10.088 13.320 1.00 95.06 209 PHE A CA 1
ATOM 1678 C C . PHE A 1 209 ? -37.408 10.538 12.840 1.00 95.06 209 PHE A C 1
ATOM 1680 O O . PHE A 1 209 ? -36.438 10.532 13.608 1.00 95.06 209 PHE A O 1
ATOM 1687 N N . LEU A 1 210 ? -37.329 10.948 11.573 1.00 95.12 210 LEU A N 1
ATOM 1688 C CA . LEU A 1 210 ? -36.117 11.443 10.916 1.00 95.12 210 LEU A CA 1
ATOM 1689 C C . LEU A 1 210 ? -36.421 12.772 10.218 1.00 95.12 210 LEU A C 1
ATOM 1691 O O . LEU A 1 210 ? -37.408 12.880 9.495 1.00 95.12 210 LEU A O 1
ATOM 1695 N N . GLY A 1 211 ? -35.592 13.793 10.445 1.00 90.56 211 GLY A N 1
ATOM 1696 C CA . GLY A 1 211 ? -35.791 15.124 9.851 1.00 90.56 211 GLY A CA 1
ATOM 1697 C C . GLY A 1 211 ? -37.081 15.832 10.286 1.00 90.56 211 GLY A C 1
ATOM 1698 O O . GLY A 1 211 ? -37.557 16.714 9.579 1.00 90.56 211 GLY A O 1
ATOM 1699 N N . CYS A 1 212 ? -37.663 15.433 11.420 1.00 89.00 212 CYS A N 1
ATOM 1700 C CA . CYS A 1 212 ? -38.867 16.035 11.989 1.00 89.00 212 CYS A CA 1
ATOM 1701 C C . CYS A 1 212 ? -38.477 17.026 13.094 1.00 89.00 212 CYS A C 1
ATOM 1703 O O . CYS A 1 212 ? -37.728 16.659 14.000 1.00 89.00 212 CYS A O 1
ATOM 1705 N N . SER A 1 213 ? -39.022 18.247 13.070 1.00 80.75 213 SER A N 1
ATOM 1706 C CA . SER A 1 213 ? -38.871 19.207 14.178 1.00 80.75 213 SER A CA 1
ATOM 1707 C C . SER A 1 213 ? -39.579 18.731 15.448 1.00 80.75 213 SER A C 1
ATOM 1709 O O . SER A 1 213 ? -39.170 19.095 16.546 1.00 80.75 213 SER A O 1
ATOM 1711 N N . LEU A 1 214 ? -40.605 17.879 15.313 1.00 83.50 214 LEU A N 1
ATOM 1712 C CA . LEU A 1 214 ? -41.446 17.380 16.408 1.00 83.50 214 LEU A CA 1
ATOM 1713 C C . LEU A 1 214 ? -42.101 18.511 17.218 1.00 83.50 214 LEU A C 1
ATOM 1715 O O . LEU A 1 214 ? -42.348 18.347 18.406 1.00 83.50 214 LEU A O 1
ATOM 1719 N N . GLU A 1 215 ? -42.356 19.654 16.586 1.00 75.38 215 GLU A N 1
ATOM 1720 C CA . GLU A 1 215 ? -42.953 20.851 17.181 1.00 75.38 215 GLU A CA 1
ATOM 1721 C C . GLU A 1 215 ? -44.095 21.341 16.280 1.00 75.38 215 GLU A C 1
ATOM 1723 O O . GLU A 1 215 ? -44.016 21.213 15.060 1.00 75.38 215 GLU A O 1
ATOM 1728 N N . GLY A 1 216 ? -45.162 21.880 16.875 1.00 67.19 216 GLY A N 1
ATOM 1729 C CA . GLY A 1 216 ? -46.251 22.566 16.162 1.00 67.19 216 GLY A CA 1
ATOM 1730 C C . GLY A 1 216 ? -47.266 21.683 15.416 1.00 67.19 216 GLY A C 1
ATOM 1731 O O . GLY A 1 216 ? -48.454 21.964 15.484 1.00 67.19 216 GLY A O 1
ATOM 1732 N N . ASP A 1 217 ? -46.850 20.590 14.774 1.00 77.06 217 ASP A N 1
ATOM 1733 C CA . ASP A 1 217 ? -47.701 19.796 13.862 1.00 77.06 217 ASP A CA 1
ATOM 1734 C C . ASP A 1 217 ? -48.831 19.014 14.583 1.00 77.06 217 ASP A C 1
ATOM 1736 O O . ASP A 1 217 ? -48.584 18.277 15.551 1.00 77.06 217 ASP A O 1
ATOM 1740 N N . ARG A 1 218 ? -50.080 19.113 14.087 1.00 83.62 218 ARG A N 1
ATOM 1741 C CA . ARG A 1 218 ? -51.262 18.391 14.619 1.00 83.62 218 ARG A CA 1
ATOM 1742 C C . ARG A 1 218 ? -51.075 16.864 14.646 1.00 83.62 218 ARG A C 1
ATOM 1744 O O . ARG A 1 218 ? -51.620 16.189 15.523 1.00 83.62 218 ARG A O 1
ATOM 1751 N N . THR A 1 219 ? -50.237 16.306 13.771 1.00 82.75 219 THR A N 1
ATOM 1752 C CA . THR A 1 219 ? -49.816 14.893 13.787 1.00 82.75 219 THR A CA 1
ATOM 1753 C C . THR A 1 219 ? -49.078 14.538 15.074 1.00 82.75 219 THR A C 1
ATOM 1755 O O . THR A 1 219 ? -49.359 13.514 15.696 1.00 82.75 219 THR A O 1
ATOM 1758 N N . ILE A 1 220 ? -48.162 15.398 15.523 1.00 83.00 220 ILE A N 1
ATOM 1759 C CA . ILE A 1 220 ? -47.398 15.189 16.758 1.00 83.00 220 ILE A CA 1
ATOM 1760 C C . ILE A 1 220 ? -48.309 15.335 17.979 1.00 83.00 220 ILE A C 1
ATOM 1762 O O . ILE A 1 220 ? -48.198 14.559 18.931 1.00 83.00 220 ILE A O 1
ATOM 1766 N N . GLN A 1 221 ? -49.276 16.256 17.930 1.00 82.12 221 GLN A N 1
ATOM 1767 C CA . GLN A 1 221 ? -50.299 16.385 18.973 1.00 82.12 221 GLN A CA 1
ATOM 1768 C C . GLN A 1 221 ? -51.181 15.129 19.082 1.00 82.12 221 GLN A C 1
ATOM 1770 O O . GLN A 1 221 ? -51.519 14.707 20.191 1.00 82.12 221 GLN A O 1
ATOM 1775 N N . LEU A 1 222 ? -51.528 14.496 17.957 1.00 83.31 222 LEU A N 1
ATOM 1776 C CA . LEU A 1 222 ? -52.227 13.209 17.948 1.00 83.31 222 LEU A CA 1
ATOM 1777 C C . LEU A 1 222 ? -51.376 12.108 18.598 1.00 83.31 222 LEU A C 1
ATOM 1779 O O . LEU A 1 222 ? -51.870 11.383 19.461 1.00 83.31 222 LEU A O 1
ATOM 1783 N N . ILE A 1 223 ? -50.091 12.021 18.253 1.00 81.31 223 ILE A N 1
ATOM 1784 C CA . ILE A 1 223 ? -49.166 11.019 18.807 1.00 81.31 223 ILE A CA 1
ATOM 1785 C C . ILE A 1 223 ? -48.986 11.201 20.321 1.00 81.31 223 ILE A C 1
ATOM 1787 O O . ILE A 1 223 ? -49.036 10.220 21.068 1.00 81.31 223 ILE A O 1
ATOM 1791 N N . ARG A 1 224 ? -48.919 12.451 20.801 1.00 80.56 224 ARG A N 1
ATOM 1792 C CA . ARG A 1 224 ? -48.895 12.783 22.237 1.00 80.56 224 ARG A CA 1
ATOM 1793 C C . ARG A 1 224 ? -50.057 12.151 23.007 1.00 80.56 224 ARG A C 1
ATOM 1795 O O . ARG A 1 224 ? -49.870 11.681 24.129 1.00 80.56 224 ARG A O 1
ATOM 1802 N N . LYS A 1 225 ? -51.258 12.107 22.416 1.00 78.69 225 LYS A N 1
ATOM 1803 C CA . LYS A 1 225 ? -52.458 11.528 23.052 1.00 78.69 225 LYS A CA 1
ATOM 1804 C C . LYS A 1 225 ? -52.376 10.002 23.207 1.00 78.69 225 LYS A C 1
ATOM 1806 O O . LYS A 1 225 ? -53.080 9.455 24.052 1.00 78.69 225 LYS A O 1
ATOM 1811 N N . LEU A 1 226 ? -51.529 9.316 22.434 1.00 80.12 226 LEU A N 1
ATOM 1812 C CA . LEU A 1 226 ? -51.445 7.849 22.402 1.00 80.12 226 LEU A CA 1
ATOM 1813 C C . LEU A 1 226 ? -50.481 7.253 23.437 1.00 80.12 226 LEU A C 1
ATOM 1815 O O . LEU A 1 226 ? -50.595 6.071 23.751 1.00 80.12 226 LEU A O 1
ATOM 1819 N N . LYS A 1 227 ? -49.556 8.052 23.992 1.00 73.06 227 LYS A N 1
ATOM 1820 C CA . LYS A 1 227 ? -48.576 7.642 25.024 1.00 73.06 227 LYS A CA 1
ATOM 1821 C C . LYS A 1 227 ? -47.744 6.394 24.665 1.00 73.06 227 LYS A C 1
ATOM 1823 O O . LYS A 1 227 ? -47.296 5.663 25.553 1.00 73.06 227 LYS A O 1
ATOM 1828 N N . LEU A 1 228 ? -47.516 6.140 23.377 1.00 80.69 228 LEU A N 1
ATOM 1829 C CA . LEU A 1 228 ? -46.660 5.052 22.904 1.00 80.69 228 LEU A CA 1
ATOM 1830 C C . LEU A 1 228 ? -45.198 5.491 22.830 1.00 80.69 228 LEU A C 1
ATOM 1832 O O . LEU A 1 228 ? -44.896 6.663 22.634 1.00 80.69 228 LEU A O 1
ATOM 1836 N N . LYS A 1 229 ? -44.279 4.535 23.009 1.00 85.81 229 LYS A N 1
ATOM 1837 C CA . LYS A 1 229 ? -42.837 4.807 22.994 1.00 85.81 229 LYS A CA 1
ATOM 1838 C C . LYS A 1 229 ? -42.282 4.729 21.578 1.00 85.81 229 LYS A C 1
ATOM 1840 O O . LYS A 1 229 ? -42.058 3.633 21.076 1.00 85.81 229 LYS A O 1
ATOM 1845 N N . HIS A 1 230 ? -42.023 5.872 20.963 1.00 91.62 230 HIS A N 1
ATOM 1846 C CA . HIS A 1 230 ? -41.411 5.978 19.637 1.00 91.62 230 HIS A CA 1
ATOM 1847 C C . HIS A 1 230 ? -39.930 6.366 19.730 1.00 91.62 230 HIS A C 1
ATOM 1849 O O . HIS A 1 230 ? -39.419 6.621 20.821 1.00 91.62 230 HIS A O 1
ATOM 1855 N N . PHE A 1 231 ? -39.228 6.407 18.600 1.00 94.62 231 PHE A N 1
ATOM 1856 C CA . PHE A 1 231 ? -37.817 6.786 18.516 1.00 94.62 231 PHE A CA 1
ATOM 1857 C C . PHE A 1 231 ? -37.625 7.988 17.594 1.00 94.62 231 PHE A C 1
ATOM 1859 O O . PHE A 1 231 ? -38.375 8.160 16.641 1.00 94.62 231 PHE A O 1
ATOM 1866 N N . ALA A 1 232 ? -36.598 8.797 17.840 1.00 94.50 232 ALA A N 1
ATOM 1867 C CA . ALA A 1 232 ? -36.217 9.893 16.948 1.00 94.50 232 ALA A CA 1
ATOM 1868 C C . ALA A 1 232 ? -34.700 10.086 16.934 1.00 94.50 232 ALA A C 1
ATOM 1870 O O . ALA A 1 232 ? -34.053 9.891 17.963 1.00 94.50 232 ALA A O 1
ATOM 1871 N N . PHE A 1 233 ? -34.125 10.494 15.802 1.00 94.62 233 PHE A N 1
ATOM 1872 C CA . PHE A 1 233 ? -32.742 10.986 15.761 1.00 94.62 233 PHE A CA 1
ATOM 1873 C C . PHE A 1 233 ? -32.748 12.501 15.938 1.00 94.62 233 PHE A C 1
ATOM 1875 O O . PHE A 1 233 ? -33.252 13.216 15.078 1.00 94.62 233 PHE A O 1
ATOM 1882 N N . MET A 1 234 ? -32.187 12.982 17.050 1.00 91.31 234 MET A N 1
ATOM 1883 C CA . MET A 1 234 ? -32.285 14.387 17.458 1.00 91.31 234 MET A CA 1
ATOM 1884 C C . MET A 1 234 ? -30.916 14.990 17.747 1.00 91.31 234 MET A C 1
ATOM 1886 O O . MET A 1 234 ? -30.067 14.353 18.374 1.00 91.31 234 MET A O 1
ATOM 1890 N N . GLN A 1 235 ? -30.718 16.240 17.334 1.00 89.44 235 GLN A N 1
ATOM 1891 C CA . GLN A 1 235 ? -29.555 17.008 17.755 1.00 89.44 235 GLN A CA 1
ATOM 1892 C C . GLN A 1 235 ? -29.690 17.362 19.229 1.00 89.44 235 GLN A C 1
ATOM 1894 O O . GLN A 1 235 ? -30.768 17.752 19.680 1.00 89.44 235 GLN A O 1
ATOM 1899 N N . LEU A 1 236 ? -28.604 17.225 19.982 1.00 86.94 236 LEU A N 1
ATOM 1900 C CA . LEU A 1 236 ? -28.573 17.666 21.366 1.00 86.94 236 LEU A CA 1
ATOM 1901 C C . LEU A 1 236 ? -28.610 19.205 21.422 1.00 86.94 236 LEU A C 1
ATOM 1903 O O . LEU A 1 236 ? -27.766 19.829 20.782 1.00 86.94 236 LEU A O 1
ATOM 1907 N N . PRO A 1 237 ? -29.535 19.839 22.167 1.00 83.31 237 PRO A N 1
ATOM 1908 C CA . PRO A 1 237 ? -29.488 21.286 22.370 1.00 83.31 237 PRO A CA 1
ATOM 1909 C C . PRO A 1 237 ? -28.221 21.684 23.138 1.00 83.31 237 PRO A C 1
ATOM 1911 O O . PRO A 1 237 ? -27.821 20.977 24.066 1.00 83.31 237 PRO A O 1
ATOM 1914 N N . GLY A 1 238 ? -27.588 22.790 22.735 1.00 71.44 238 GLY A N 1
ATOM 1915 C CA . GLY A 1 238 ? -26.293 23.223 23.274 1.00 71.44 238 GLY A CA 1
ATOM 1916 C C . GLY A 1 238 ? -26.346 23.846 24.674 1.00 71.44 238 GLY A C 1
ATOM 1917 O O . GLY A 1 238 ? -25.367 23.758 25.405 1.00 71.44 238 GLY A O 1
ATOM 1918 N N . GLU A 1 239 ? -27.472 24.439 25.082 1.00 74.06 239 GLU A N 1
ATOM 1919 C CA . GLU A 1 239 ? -27.617 25.065 26.406 1.00 74.06 239 GLU A CA 1
ATOM 1920 C C . GLU A 1 239 ? -28.379 24.155 27.386 1.00 74.06 239 GLU A C 1
ATOM 1922 O O . GLU A 1 239 ? -29.343 23.483 27.026 1.00 74.06 239 GLU A O 1
ATOM 1927 N N . ILE A 1 240 ? -27.969 24.127 28.659 1.00 66.56 240 ILE A N 1
ATOM 1928 C CA . ILE A 1 240 ? -28.532 23.217 29.679 1.00 66.56 240 ILE A CA 1
ATOM 1929 C C . ILE A 1 240 ? -30.037 23.451 29.959 1.00 66.56 240 ILE A C 1
ATOM 1931 O O . ILE A 1 240 ? -30.765 22.452 30.062 1.00 66.56 240 ILE A O 1
ATOM 1935 N N . PRO A 1 241 ? -30.543 24.699 30.078 1.00 63.75 241 PRO A N 1
ATOM 1936 C CA . PRO A 1 241 ? -31.970 24.950 30.301 1.00 63.75 241 PRO A CA 1
ATOM 1937 C C . PRO A 1 241 ? -32.833 24.451 29.134 1.00 63.75 241 PRO A C 1
ATOM 1939 O O . PRO A 1 241 ? -33.716 23.614 29.331 1.00 63.75 241 PRO A O 1
ATOM 1942 N N . THR A 1 242 ? -32.483 24.844 27.905 1.00 73.56 242 THR A N 1
ATOM 1943 C CA . THR A 1 242 ? -33.191 24.441 26.677 1.00 73.56 242 THR A CA 1
ATOM 1944 C C . THR A 1 242 ? -33.124 22.932 26.450 1.00 73.56 242 THR A C 1
ATOM 1946 O O . THR A 1 242 ? -34.084 22.300 26.010 1.00 73.56 242 THR A O 1
ATOM 1949 N N . ARG A 1 243 ? -32.013 22.299 26.831 1.00 79.81 243 ARG A N 1
ATOM 1950 C CA . ARG A 1 243 ? -31.844 20.848 26.778 1.00 79.81 243 ARG A CA 1
ATOM 1951 C C . ARG A 1 243 ? -32.754 20.095 27.745 1.00 79.81 243 ARG A C 1
ATOM 1953 O O . ARG A 1 243 ? -33.309 19.059 27.372 1.00 79.81 243 ARG A O 1
ATOM 1960 N N . SER A 1 244 ? -32.892 20.582 28.974 1.00 78.19 244 SER A N 1
ATOM 1961 C CA . SER A 1 244 ? -33.735 19.946 29.994 1.00 78.19 244 SER A CA 1
ATOM 1962 C C . SER A 1 244 ? -35.213 20.033 29.613 1.00 78.19 244 SER A C 1
ATOM 1964 O O . SER A 1 244 ? -35.934 19.035 29.692 1.00 78.19 244 SER A O 1
ATOM 1966 N N . GLU A 1 245 ? -35.637 21.191 29.106 1.00 83.62 245 GLU A N 1
ATOM 1967 C CA . GLU A 1 245 ? -36.977 21.407 28.556 1.00 83.62 245 GLU A CA 1
ATOM 1968 C C . GLU A 1 245 ? -37.247 20.503 27.355 1.00 83.62 245 GLU A C 1
ATOM 1970 O O . GLU A 1 245 ? -38.278 19.833 27.309 1.00 83.62 245 GLU A O 1
ATOM 1975 N N . ARG A 1 246 ? -36.288 20.388 26.427 1.00 85.44 246 ARG A N 1
ATOM 1976 C CA . ARG A 1 246 ? -36.430 19.538 25.240 1.00 85.44 246 ARG A CA 1
ATOM 1977 C C . ARG A 1 246 ? -36.526 18.053 25.582 1.00 85.44 246 ARG A C 1
ATOM 1979 O O . ARG A 1 246 ? -37.346 17.344 25.002 1.00 85.44 246 ARG A O 1
ATOM 1986 N N . ILE A 1 247 ? -35.719 17.565 26.527 1.00 84.44 247 ILE A N 1
ATOM 1987 C CA . ILE A 1 247 ? -35.791 16.174 27.007 1.00 84.44 247 ILE A CA 1
ATOM 1988 C C . ILE A 1 247 ? -37.156 15.901 27.646 1.00 84.44 247 ILE A C 1
ATOM 1990 O O . ILE A 1 247 ? -37.768 14.874 27.346 1.00 84.44 247 ILE A O 1
ATOM 1994 N N . LYS A 1 248 ? -37.639 16.815 28.498 1.00 84.94 248 LYS A N 1
ATOM 1995 C CA . LYS A 1 248 ? -38.956 16.703 29.138 1.00 84.94 248 LYS A CA 1
ATOM 1996 C C . LYS A 1 248 ? -40.074 16.692 28.096 1.00 84.94 248 LYS A C 1
ATOM 1998 O O . LYS A 1 248 ? -40.902 15.789 28.116 1.00 84.94 248 LYS A O 1
ATOM 2003 N N . TYR A 1 249 ? -40.039 17.623 27.146 1.00 87.25 249 TYR A N 1
ATOM 2004 C CA . TYR A 1 249 ? -41.013 17.727 26.065 1.00 87.25 249 TYR A CA 1
ATOM 2005 C C . TYR A 1 249 ? -41.090 16.445 25.222 1.00 87.25 249 TYR A C 1
ATOM 2007 O O . TYR A 1 249 ? -42.172 15.893 25.035 1.00 87.25 249 TYR A O 1
ATOM 2015 N N . LEU A 1 250 ? -39.949 15.906 24.775 1.00 88.00 250 LEU A N 1
ATOM 2016 C CA . LEU A 1 250 ? -39.916 14.640 24.029 1.00 88.00 250 LEU A CA 1
ATOM 2017 C C . LEU A 1 250 ? -40.406 13.457 24.878 1.00 88.00 250 LEU A C 1
ATOM 2019 O O . LEU A 1 250 ? -41.106 12.583 24.367 1.00 88.00 250 LEU A O 1
ATOM 2023 N N . GLY A 1 251 ? -40.091 13.449 26.176 1.00 86.00 251 GLY A N 1
ATOM 2024 C CA . GLY A 1 251 ? -40.615 12.474 27.131 1.00 86.00 251 GLY A CA 1
ATOM 2025 C C . GLY A 1 251 ? -42.142 12.512 27.243 1.00 86.00 251 GLY A C 1
ATOM 2026 O O . GLY A 1 251 ? -42.779 11.461 27.164 1.00 86.00 251 GLY A O 1
ATOM 2027 N N . ASP A 1 252 ? -42.729 13.708 27.341 1.00 84.88 252 ASP A N 1
ATOM 2028 C CA . ASP A 1 252 ? -44.181 13.929 27.388 1.00 84.88 252 ASP A CA 1
ATOM 2029 C C . ASP A 1 252 ? -44.881 13.528 26.076 1.00 84.88 252 ASP A C 1
ATOM 2031 O O . ASP A 1 252 ? -46.053 13.146 26.088 1.00 84.88 252 ASP A O 1
ATOM 2035 N N . LEU A 1 253 ? -44.164 13.573 24.946 1.00 84.00 253 LEU A N 1
ATOM 2036 C CA . LEU A 1 253 ? -44.618 13.057 23.648 1.00 84.00 253 LEU A CA 1
ATOM 2037 C C . LEU A 1 253 ? -44.495 11.529 23.511 1.00 84.00 253 LEU A C 1
ATOM 2039 O O . LEU A 1 253 ? -44.972 10.969 22.527 1.00 84.00 253 LEU A O 1
ATOM 2043 N N . GLY A 1 254 ? -43.843 10.839 24.453 1.00 87.06 254 GLY A N 1
ATOM 2044 C CA . GLY A 1 254 ? -43.523 9.414 24.322 1.00 87.06 254 GLY A CA 1
ATOM 2045 C C . GLY A 1 254 ? -42.378 9.127 23.343 1.00 87.06 254 GLY A C 1
ATOM 2046 O O . GLY A 1 254 ? -42.190 7.991 22.912 1.00 87.06 254 GLY A O 1
ATOM 2047 N N . ILE A 1 255 ? -41.570 10.124 22.984 1.00 90.00 255 ILE A N 1
ATOM 2048 C CA . ILE A 1 255 ? -40.475 9.974 22.025 1.00 90.00 255 ILE A CA 1
ATOM 2049 C C . ILE A 1 255 ? -39.165 9.741 22.775 1.00 90.00 255 ILE A C 1
ATOM 2051 O O . ILE A 1 255 ? -38.760 10.511 23.640 1.00 90.00 255 ILE A O 1
ATOM 2055 N N . THR A 1 256 ? -38.477 8.658 22.421 1.00 91.31 256 THR A N 1
ATOM 2056 C CA . THR A 1 256 ? -37.149 8.313 22.926 1.00 91.31 256 THR A CA 1
ATOM 2057 C C . THR A 1 256 ? -36.089 8.810 21.939 1.00 91.31 256 THR A C 1
ATOM 2059 O O . THR A 1 256 ? -35.877 8.175 20.900 1.00 91.31 256 THR A O 1
ATOM 2062 N N . PRO A 1 257 ? -35.403 9.925 22.229 1.00 90.75 257 PRO A N 1
ATOM 2063 C CA . PRO A 1 257 ? -34.379 10.453 21.342 1.00 90.75 257 PRO A CA 1
ATOM 2064 C C . PRO A 1 257 ? -33.098 9.616 21.388 1.00 90.75 257 PRO A C 1
ATOM 2066 O O . PRO A 1 257 ? -32.626 9.211 22.454 1.00 90.75 257 PRO A O 1
ATOM 2069 N N . VAL A 1 258 ? -32.507 9.413 20.214 1.00 92.44 258 VAL A N 1
ATOM 2070 C CA . VAL A 1 258 ? -31.098 9.068 20.041 1.00 92.44 258 VAL A CA 1
ATOM 2071 C C . VAL A 1 258 ? -30.377 10.356 19.673 1.00 92.44 258 VAL A C 1
ATOM 2073 O O . VAL A 1 258 ? -30.596 10.922 18.600 1.00 92.44 258 VAL A O 1
ATOM 2076 N N . TRP A 1 259 ? -29.540 10.826 20.591 1.00 91.06 259 TRP A N 1
ATOM 2077 C CA . TRP A 1 259 ? -28.892 12.126 20.489 1.00 91.06 259 TRP A CA 1
ATOM 2078 C C . TRP A 1 259 ? -27.643 12.071 19.612 1.00 91.06 259 TRP A C 1
ATOM 2080 O O . TRP A 1 259 ? -26.834 11.145 19.746 1.00 91.06 259 TRP A O 1
ATOM 2090 N N . TYR A 1 260 ? -27.450 13.088 18.778 1.00 89.69 260 TYR A N 1
ATOM 2091 C CA . TYR A 1 260 ? -26.184 13.372 18.101 1.00 89.69 260 TYR A CA 1
ATOM 2092 C C . TYR A 1 260 ? -25.647 14.771 18.468 1.00 89.69 260 TYR A C 1
ATOM 2094 O O . TYR A 1 260 ? -26.399 15.573 19.028 1.00 89.69 260 TYR A O 1
ATOM 2102 N N . PRO A 1 261 ? -24.344 15.042 18.243 1.00 86.75 261 PRO A N 1
ATOM 2103 C CA . PRO A 1 261 ? -23.655 16.201 18.816 1.00 86.75 261 PRO A CA 1
ATOM 2104 C C . PRO A 1 261 ? -24.264 17.555 18.416 1.00 86.75 261 PRO A C 1
ATOM 2106 O O . PRO A 1 261 ? -24.709 17.741 17.280 1.00 86.75 261 PRO A O 1
ATOM 2109 N N . SER A 1 262 ? -24.265 18.502 19.356 1.00 83.44 262 SER A N 1
ATOM 2110 C CA . SER A 1 262 ? -24.778 19.869 19.170 1.00 83.44 2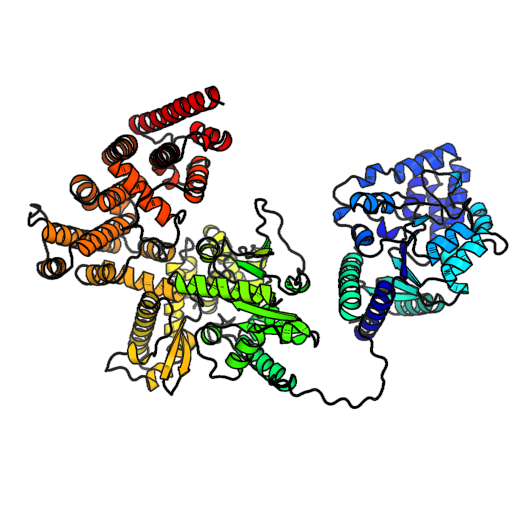62 SER A CA 1
ATOM 2111 C C . SER A 1 262 ? -23.936 20.672 18.171 1.00 83.44 262 SER A C 1
ATOM 2113 O O . SER A 1 262 ? -24.432 21.591 17.526 1.00 83.44 262 SER A O 1
ATOM 2115 N N . GLU A 1 263 ? -22.671 20.293 17.989 1.00 82.75 263 GLU A N 1
ATOM 2116 C CA . GLU A 1 263 ? -21.719 20.943 17.090 1.00 82.75 263 GLU A CA 1
ATOM 2117 C C . GLU A 1 263 ? -21.959 20.592 15.611 1.00 82.75 263 GLU A C 1
ATOM 2119 O O . GLU A 1 263 ? -21.456 21.274 14.714 1.00 82.75 263 GLU A O 1
ATOM 2124 N N . ASP A 1 264 ? -22.740 19.543 15.333 1.00 83.06 264 ASP A N 1
ATOM 2125 C CA . ASP A 1 264 ? -23.042 19.078 13.978 1.00 83.06 264 ASP A CA 1
ATOM 2126 C C . ASP A 1 264 ? -24.126 19.927 13.298 1.00 83.06 264 ASP A C 1
ATOM 2128 O O . ASP A 1 264 ? -25.266 19.504 13.102 1.00 83.06 264 ASP A O 1
ATOM 2132 N N . LYS A 1 265 ? -23.759 21.148 12.904 1.00 80.19 265 LYS A N 1
ATOM 2133 C CA . LYS A 1 265 ? -24.660 22.097 12.226 1.00 80.19 265 LYS A CA 1
ATOM 2134 C C . LYS A 1 265 ? -25.202 21.602 10.877 1.00 80.19 265 LYS A C 1
ATOM 2136 O O . LYS A 1 265 ? -26.137 22.194 10.354 1.00 80.19 265 LYS A O 1
ATOM 2141 N N . LYS A 1 266 ? -24.593 20.569 10.282 1.00 81.19 266 LYS A N 1
ATOM 2142 C CA . LYS A 1 266 ? -24.983 20.001 8.978 1.00 81.19 266 LYS A CA 1
ATOM 2143 C C . LYS A 1 266 ? -25.748 18.677 9.106 1.00 81.19 266 LYS A C 1
ATOM 2145 O O . LYS A 1 266 ? -26.065 18.077 8.085 1.00 81.19 266 LYS A O 1
ATOM 2150 N N . HIS A 1 267 ? -26.026 18.215 10.327 1.00 85.81 267 HIS A N 1
ATOM 2151 C CA . HIS A 1 267 ? -26.728 16.958 10.615 1.00 85.81 267 HIS A CA 1
ATOM 2152 C C . HIS A 1 267 ? -26.102 15.704 9.964 1.00 85.81 267 HIS A C 1
ATOM 2154 O O . HIS A 1 267 ? -26.788 14.700 9.744 1.00 85.81 267 HIS A O 1
ATOM 2160 N N . LEU A 1 268 ? -24.789 15.712 9.699 1.00 85.44 268 LEU A N 1
ATOM 2161 C CA . LEU A 1 268 ? -24.067 14.587 9.079 1.00 85.44 268 LEU A CA 1
ATOM 2162 C C . LEU A 1 268 ? -24.129 13.310 9.936 1.00 85.44 268 LEU A C 1
ATOM 2164 O O . LEU A 1 268 ? -24.055 12.187 9.436 1.00 85.44 268 LEU A O 1
ATOM 2168 N N . SER A 1 269 ? -24.333 13.461 11.241 1.00 89.25 269 SER A N 1
ATOM 2169 C CA . SER A 1 269 ? -24.501 12.370 12.197 1.00 89.25 269 SER A CA 1
ATOM 2170 C C . SER A 1 269 ? -25.729 11.506 11.912 1.00 89.25 269 SER A C 1
ATOM 2172 O O . SER A 1 269 ? -25.727 10.331 12.280 1.00 89.25 269 SER A O 1
ATOM 2174 N N . VAL A 1 270 ? -26.761 12.034 11.243 1.00 89.38 270 VAL A N 1
ATOM 2175 C CA . VAL A 1 270 ? -27.942 11.249 10.844 1.00 89.38 270 VAL A CA 1
ATOM 2176 C C . VAL A 1 270 ? -27.538 10.146 9.865 1.00 89.38 270 VAL A C 1
ATOM 2178 O O . VAL A 1 270 ? -27.938 8.995 10.038 1.00 89.38 270 VAL A O 1
ATOM 2181 N N . GLU A 1 271 ? -26.672 10.458 8.896 1.00 89.69 271 GLU A N 1
ATOM 2182 C CA . GLU A 1 271 ? -26.125 9.478 7.953 1.00 89.69 271 GLU A CA 1
ATOM 2183 C C . GLU A 1 271 ? -25.341 8.381 8.688 1.00 89.69 271 GLU A C 1
ATOM 2185 O O . GLU A 1 271 ? -25.542 7.186 8.457 1.00 89.69 271 GLU A O 1
ATOM 2190 N N . VAL A 1 272 ? -24.484 8.782 9.632 1.00 87.25 272 VAL A N 1
ATOM 2191 C CA . VAL A 1 272 ? -23.681 7.862 10.452 1.00 87.25 272 VAL A CA 1
ATOM 2192 C C . VAL A 1 272 ? -24.577 6.939 11.280 1.00 87.25 272 VAL A C 1
ATOM 2194 O O . VAL A 1 272 ? -24.340 5.729 11.339 1.00 87.25 272 VAL A O 1
ATOM 2197 N N . LEU A 1 273 ? -25.622 7.484 11.906 1.00 91.69 273 LEU A N 1
ATOM 2198 C CA . LEU A 1 273 ? -26.568 6.714 12.709 1.00 91.69 273 LEU A CA 1
ATOM 2199 C C . LEU A 1 273 ? -27.379 5.735 11.854 1.00 91.69 273 LEU A C 1
ATOM 2201 O O . LEU A 1 273 ? -27.547 4.591 12.275 1.00 91.69 273 LEU A O 1
ATOM 2205 N N . LEU A 1 274 ? -27.822 6.127 10.654 1.00 93.12 274 LEU A N 1
ATOM 2206 C CA . LEU A 1 274 ? -28.521 5.240 9.715 1.00 93.12 274 LEU A CA 1
ATOM 2207 C C . LEU A 1 274 ? -27.613 4.109 9.212 1.00 93.12 274 LEU A C 1
ATOM 2209 O O . LEU A 1 274 ? -28.011 2.944 9.264 1.00 93.12 274 LEU A O 1
ATOM 2213 N N . LYS A 1 275 ? -26.365 4.403 8.817 1.00 88.94 275 LYS A N 1
ATOM 2214 C CA . LYS A 1 275 ? -25.380 3.367 8.438 1.00 88.94 275 LYS A CA 1
ATOM 2215 C C . LYS A 1 275 ? -25.145 2.384 9.582 1.00 88.94 275 LYS A C 1
ATOM 2217 O O . LYS A 1 275 ? -25.187 1.170 9.388 1.00 88.94 275 LYS A O 1
ATOM 2222 N N . LYS A 1 276 ? -24.958 2.899 10.799 1.00 88.38 276 LYS A N 1
ATOM 2223 C CA . LYS A 1 276 ? -24.772 2.072 11.995 1.00 88.38 276 LYS A CA 1
ATOM 2224 C C . LYS A 1 276 ? -26.014 1.238 12.314 1.00 88.38 276 LYS A C 1
ATOM 2226 O O . LYS A 1 276 ? -25.881 0.096 12.750 1.00 88.38 276 LYS A O 1
ATOM 2231 N N . LEU A 1 277 ? -27.209 1.792 12.108 1.00 90.75 277 LEU A N 1
ATOM 2232 C CA . LEU A 1 277 ? -28.473 1.107 12.362 1.00 90.75 277 LEU A CA 1
ATOM 2233 C C . LEU A 1 277 ? -28.646 -0.055 11.381 1.00 90.75 277 LEU A C 1
ATOM 2235 O O . LEU A 1 277 ? -28.971 -1.156 11.814 1.00 90.75 277 LEU A O 1
ATOM 2239 N N . HIS A 1 278 ? -28.326 0.153 10.102 1.00 88.62 278 HIS A N 1
ATOM 2240 C CA . HIS A 1 278 ? -28.338 -0.889 9.074 1.00 88.62 278 HIS A CA 1
ATOM 2241 C C . HIS A 1 278 ? -27.433 -2.073 9.443 1.00 88.62 278 HIS A C 1
ATOM 2243 O O . HIS A 1 278 ? -27.889 -3.216 9.476 1.00 88.62 278 HIS A O 1
ATOM 2249 N N . VAL A 1 279 ? -26.177 -1.793 9.811 1.00 82.00 279 VAL A N 1
ATOM 2250 C CA . VAL A 1 279 ? -25.222 -2.826 10.250 1.00 82.00 279 VAL A CA 1
ATOM 2251 C C . VAL A 1 279 ? -25.751 -3.563 11.481 1.00 82.00 279 VAL A C 1
ATOM 2253 O O . VAL A 1 279 ? -25.728 -4.792 11.535 1.00 82.00 279 VAL A O 1
ATOM 2256 N N . ARG A 1 280 ? -26.286 -2.835 12.469 1.00 81.62 280 ARG A N 1
ATOM 2257 C CA . ARG A 1 280 ? -26.795 -3.439 13.705 1.00 81.62 280 ARG A CA 1
ATOM 2258 C C . ARG A 1 280 ? -28.022 -4.323 13.465 1.00 81.62 280 ARG A C 1
ATOM 2260 O O . ARG A 1 280 ? -28.127 -5.376 14.091 1.00 81.62 280 ARG A O 1
ATOM 2267 N N . ILE A 1 281 ? -28.921 -3.931 12.562 1.00 85.69 281 ILE A N 1
ATOM 2268 C CA . ILE A 1 281 ? -30.071 -4.746 12.143 1.00 85.69 281 ILE A CA 1
ATOM 2269 C C . ILE A 1 281 ? -29.588 -6.057 11.516 1.00 85.69 281 ILE A C 1
ATOM 2271 O O . ILE A 1 281 ? -30.033 -7.124 11.938 1.00 85.69 281 ILE A O 1
ATOM 2275 N N . GLN A 1 282 ? -28.633 -5.991 10.582 1.00 80.88 282 GLN A N 1
ATOM 2276 C CA . GLN A 1 282 ? -28.059 -7.176 9.939 1.00 80.88 282 GLN A CA 1
ATOM 2277 C C . GLN A 1 282 ? -27.395 -8.108 10.956 1.00 80.88 282 GLN A C 1
ATOM 2279 O O . GLN A 1 282 ? -27.617 -9.315 10.920 1.00 80.88 282 GLN A O 1
ATOM 2284 N N . GLU A 1 283 ? -26.635 -7.567 11.913 1.00 73.69 283 GLU A N 1
ATOM 2285 C CA . GLU A 1 283 ? -26.082 -8.360 13.012 1.00 73.69 283 GLU A CA 1
ATOM 2286 C C . GLU A 1 283 ? -27.190 -9.068 13.806 1.00 73.69 283 GLU A C 1
ATOM 2288 O O . GLU A 1 283 ? -27.110 -10.272 14.043 1.00 73.69 283 GLU A O 1
ATOM 2293 N N . ILE A 1 284 ? -28.236 -8.349 14.220 1.00 77.00 284 ILE A N 1
ATOM 2294 C CA . ILE A 1 284 ? -29.325 -8.932 15.014 1.00 77.00 284 ILE A CA 1
ATOM 2295 C C . ILE A 1 284 ? -30.058 -10.017 14.218 1.00 77.00 284 ILE A C 1
ATOM 2297 O O . ILE A 1 284 ? -30.335 -11.076 14.773 1.00 77.00 284 ILE A O 1
ATOM 2301 N N . GLN A 1 285 ? -30.315 -9.815 12.926 1.00 74.94 285 GLN A N 1
ATOM 2302 C CA . GLN A 1 285 ? -30.977 -10.809 12.074 1.00 74.94 285 GLN A CA 1
ATOM 2303 C C . GLN A 1 285 ? -30.100 -12.048 11.829 1.00 74.94 285 GLN A C 1
ATOM 2305 O O . GLN A 1 285 ? -30.591 -13.172 11.901 1.00 74.94 285 GLN A O 1
ATOM 2310 N N . LEU A 1 286 ? -28.788 -11.872 11.637 1.00 57.09 286 LEU A N 1
ATOM 2311 C CA . LEU A 1 286 ? -27.837 -12.974 11.439 1.00 57.09 286 LEU A CA 1
ATOM 2312 C C . LEU A 1 286 ? -27.579 -13.790 12.719 1.00 57.09 286 LEU A C 1
ATOM 2314 O O . LEU A 1 286 ? -27.279 -14.981 12.646 1.00 57.09 286 LEU A O 1
ATOM 2318 N N . TYR A 1 287 ? -27.673 -13.166 13.898 1.00 52.53 287 TYR A N 1
ATOM 2319 C CA . TYR A 1 287 ? -27.337 -13.786 15.186 1.00 52.53 287 TYR A CA 1
ATOM 2320 C C . TYR A 1 287 ? -28.547 -14.092 16.091 1.00 52.53 287 TYR A C 1
ATOM 2322 O O . TYR A 1 287 ? -28.367 -14.767 17.110 1.00 52.53 287 TYR A O 1
ATOM 2330 N N . GLY A 1 288 ? -29.745 -13.603 15.749 1.00 42.91 288 GLY A N 1
ATOM 2331 C CA . GLY A 1 288 ? -30.948 -13.569 16.595 1.00 42.91 288 GLY A CA 1
ATOM 2332 C C . GLY A 1 288 ? -31.894 -14.769 16.492 1.00 42.91 288 GLY A C 1
ATOM 2333 O O . GLY A 1 288 ? -32.803 -14.881 17.311 1.00 42.91 288 GLY A O 1
ATOM 2334 N N . GLY A 1 289 ? -31.655 -15.716 15.578 1.00 36.72 289 GLY A N 1
ATOM 2335 C CA . GLY A 1 289 ? -32.422 -16.971 15.476 1.00 36.72 289 GLY A CA 1
ATOM 2336 C C . GLY A 1 289 ? -32.235 -17.956 16.645 1.00 36.72 289 GLY A C 1
ATOM 2337 O O . GLY A 1 289 ? -32.831 -19.024 16.643 1.00 36.72 289 GLY A O 1
ATOM 2338 N N . ASN A 1 290 ? -31.426 -17.614 17.655 1.00 34.59 290 ASN A N 1
ATOM 2339 C CA . ASN A 1 290 ? -31.188 -18.427 18.849 1.00 34.59 290 ASN A CA 1
ATOM 2340 C C . ASN A 1 290 ? -31.326 -17.588 20.130 1.00 34.59 290 ASN A C 1
ATOM 2342 O O . ASN A 1 290 ? -30.368 -17.423 20.885 1.00 34.59 290 ASN A O 1
ATOM 2346 N N . HIS A 1 291 ? -32.528 -17.087 20.412 1.00 32.72 291 HIS A N 1
ATOM 2347 C CA . HIS A 1 291 ? -32.926 -16.832 21.797 1.00 32.72 291 HIS A CA 1
ATOM 2348 C C . HIS A 1 291 ? -33.635 -18.073 22.342 1.00 32.72 291 HIS A C 1
ATOM 2350 O O . HIS A 1 291 ? -34.858 -18.180 22.358 1.00 32.72 291 HIS A O 1
ATOM 2356 N N . VAL A 1 292 ? -32.827 -19.031 22.800 1.00 30.92 292 VAL A N 1
ATOM 2357 C CA . VAL A 1 292 ? -33.277 -20.073 23.724 1.00 30.92 292 VAL A CA 1
ATOM 2358 C C . VAL A 1 292 ? -33.786 -19.360 24.976 1.00 30.92 292 VAL A C 1
ATOM 2360 O O . VAL A 1 292 ? -33.017 -18.703 25.681 1.00 30.92 292 VAL A O 1
ATOM 2363 N N . LYS A 1 293 ? -35.098 -19.467 25.224 1.00 27.72 293 LYS A N 1
ATOM 2364 C CA . LYS A 1 293 ? -35.715 -19.200 26.528 1.00 27.72 293 LYS A CA 1
ATOM 2365 C C . LYS A 1 293 ? -34.857 -19.864 27.600 1.00 27.72 293 LYS A C 1
ATOM 2367 O O . LYS A 1 293 ? -34.492 -21.029 27.445 1.00 27.72 293 LYS A O 1
ATOM 2372 N N . ALA A 1 294 ? -34.563 -19.134 28.671 1.00 29.05 294 ALA A N 1
ATOM 2373 C CA . ALA A 1 294 ? -33.954 -19.682 29.871 1.00 29.05 294 ALA A CA 1
ATOM 2374 C C . ALA A 1 294 ? -34.781 -20.886 30.353 1.00 29.05 294 ALA A C 1
ATOM 2376 O O . ALA A 1 294 ? -35.801 -20.735 31.015 1.00 29.05 294 ALA A O 1
ATOM 2377 N N . SER A 1 295 ? -34.353 -22.085 29.967 1.00 25.27 295 SER A N 1
ATOM 2378 C CA . SER A 1 295 ? -34.731 -23.328 30.610 1.00 25.27 295 SER A CA 1
ATOM 2379 C C . SER A 1 295 ? -33.462 -23.868 31.240 1.00 25.27 295 SER A C 1
ATOM 2381 O O . SER A 1 295 ? -32.439 -24.103 30.593 1.00 25.27 295 SER A O 1
ATOM 2383 N N . THR A 1 296 ? -33.526 -23.988 32.552 1.00 29.73 296 THR A N 1
ATOM 2384 C CA . THR A 1 296 ? -32.633 -24.774 33.381 1.00 29.73 296 THR A CA 1
ATOM 2385 C C . THR A 1 296 ? -32.624 -26.215 32.869 1.00 29.73 296 THR A C 1
ATOM 2387 O O . THR A 1 296 ? -33.358 -27.069 33.345 1.00 29.73 296 THR A O 1
ATOM 2390 N N . SER A 1 297 ? -31.771 -26.519 31.890 1.00 26.41 297 SER A N 1
ATOM 2391 C CA . SER A 1 297 ? -31.400 -27.900 31.595 1.00 26.41 297 SER A CA 1
ATOM 2392 C C . SER A 1 297 ? -29.887 -28.048 31.670 1.00 26.41 297 SER A C 1
ATOM 2394 O O . SER A 1 297 ? -29.112 -27.538 30.860 1.00 26.41 297 SER A O 1
ATOM 2396 N N . LYS A 1 298 ? -29.456 -28.756 32.715 1.00 31.95 298 LYS A N 1
ATOM 2397 C CA . LYS A 1 298 ? -28.117 -29.321 32.831 1.00 31.95 298 LYS A CA 1
ATOM 2398 C C . LYS A 1 298 ? -27.917 -30.294 31.665 1.00 31.95 298 LYS A C 1
ATOM 2400 O O . LYS A 1 298 ? -28.224 -31.476 31.783 1.00 31.95 298 LYS A O 1
ATOM 2405 N N . ARG A 1 299 ? -27.366 -29.831 30.547 1.00 28.52 299 ARG A N 1
ATOM 2406 C CA . ARG A 1 299 ? -26.704 -30.709 29.575 1.00 28.52 299 ARG A CA 1
ATOM 2407 C C . ARG A 1 299 ? -25.228 -30.353 29.532 1.00 28.52 299 ARG A C 1
ATOM 2409 O O . ARG A 1 299 ? -24.834 -29.317 29.008 1.00 28.52 299 ARG A O 1
ATOM 2416 N N . LYS A 1 300 ? -24.419 -31.227 30.142 1.00 26.55 300 LYS A N 1
ATOM 2417 C CA . LYS A 1 300 ? -22.954 -31.195 30.061 1.00 26.55 300 LYS A CA 1
ATOM 2418 C C . LYS A 1 300 ? -22.544 -31.135 28.582 1.00 26.55 300 LYS A C 1
ATOM 2420 O O . LYS A 1 300 ? -23.027 -31.970 27.812 1.00 26.55 300 LYS A O 1
ATOM 2425 N N . PRO A 1 301 ? -21.651 -30.221 28.167 1.00 28.73 301 PRO A N 1
ATOM 2426 C CA . PRO A 1 301 ? -21.103 -30.282 26.826 1.00 28.73 301 PRO A CA 1
ATOM 2427 C C . PRO A 1 301 ? -20.235 -31.540 26.723 1.00 28.73 301 PRO A C 1
ATOM 2429 O O . PRO A 1 301 ? -19.401 -31.813 27.592 1.00 28.73 301 PRO A O 1
ATOM 2432 N N . LYS A 1 302 ? -20.439 -32.326 25.659 1.00 30.94 302 LYS A N 1
ATOM 2433 C CA . LYS A 1 302 ? -19.466 -33.339 25.238 1.00 30.94 302 LYS A CA 1
ATOM 2434 C C . LYS A 1 302 ? -18.110 -32.640 25.099 1.00 30.94 302 LYS A C 1
ATOM 2436 O O . LYS A 1 302 ? -18.019 -31.619 24.422 1.00 30.94 302 LYS A O 1
ATOM 2441 N N . ARG A 1 303 ? -17.083 -33.171 25.771 1.00 31.27 303 ARG A N 1
ATOM 2442 C CA . ARG A 1 303 ? -15.696 -32.681 25.723 1.00 31.27 303 ARG A CA 1
ATOM 2443 C C . ARG A 1 303 ? -15.235 -32.563 24.264 1.00 31.27 303 ARG A C 1
ATOM 2445 O O . ARG A 1 303 ? -14.893 -33.568 23.650 1.00 31.27 303 ARG A O 1
ATOM 2452 N N . SER A 1 304 ? -15.193 -31.349 23.723 1.00 38.03 304 SER A N 1
ATOM 2453 C CA . SER A 1 304 ? -14.327 -31.030 22.587 1.00 38.03 304 SER A CA 1
ATOM 2454 C C . SER A 1 304 ? -12.912 -30.803 23.117 1.00 38.03 304 SER A C 1
ATOM 2456 O O . SER A 1 304 ? -12.756 -30.116 24.125 1.00 38.03 304 SER A O 1
ATOM 2458 N N . LYS A 1 305 ? -11.888 -31.308 22.426 1.00 51.03 305 LYS A N 1
ATOM 2459 C CA . LYS A 1 305 ? -10.455 -31.089 22.717 1.00 51.03 305 LYS A CA 1
ATOM 2460 C C . LYS A 1 305 ? -9.972 -29.628 22.516 1.00 51.03 305 LYS A C 1
ATOM 2462 O O . LYS A 1 305 ? -8.780 -29.405 22.343 1.00 51.03 305 LYS A O 1
ATOM 2467 N N . ASN A 1 306 ? -10.863 -28.636 22.518 1.00 57.94 306 ASN A N 1
ATOM 2468 C CA . ASN A 1 306 ? -10.520 -27.238 22.241 1.00 57.94 306 ASN A CA 1
ATOM 2469 C C . ASN A 1 306 ? -10.127 -26.503 23.530 1.00 57.94 306 ASN A C 1
ATOM 2471 O O . ASN A 1 306 ? -10.710 -26.741 24.592 1.00 57.94 306 ASN A O 1
ATOM 2475 N N . LEU A 1 307 ? -9.150 -25.598 23.426 1.00 63.25 307 LEU A N 1
ATOM 2476 C CA . LEU A 1 307 ? -8.704 -24.743 24.529 1.00 63.25 307 LEU A CA 1
ATOM 2477 C C . LEU A 1 307 ? -9.880 -23.928 25.117 1.00 63.25 307 LEU A C 1
ATOM 2479 O O . LEU A 1 307 ? -10.713 -23.423 24.360 1.00 63.25 307 LEU A O 1
ATOM 2483 N N . PRO A 1 308 ? -9.970 -23.759 26.452 1.00 73.75 308 PRO A N 1
ATOM 2484 C CA . PRO A 1 308 ? -11.002 -22.923 27.064 1.00 73.75 308 PRO A CA 1
ATOM 2485 C C . PRO A 1 308 ? -10.935 -21.472 26.565 1.00 73.75 308 PRO A C 1
ATOM 2487 O O . PRO A 1 308 ? -9.850 -20.899 26.488 1.00 73.75 308 PRO A O 1
ATOM 2490 N N . TYR A 1 309 ? -12.089 -20.833 26.330 1.00 72.69 309 TYR A N 1
ATOM 2491 C CA . TYR A 1 309 ? -12.166 -19.433 25.865 1.00 72.69 309 TYR A CA 1
ATOM 2492 C C . TYR A 1 309 ? -11.375 -18.439 26.731 1.00 72.69 309 TYR A C 1
ATOM 2494 O O . TYR A 1 309 ? -10.851 -17.459 26.210 1.00 72.69 309 TYR A O 1
ATOM 2502 N N . LYS A 1 310 ? -11.260 -18.691 28.043 1.00 78.19 310 LYS A N 1
ATOM 2503 C CA . LYS A 1 310 ? -10.431 -17.877 28.945 1.00 78.19 310 LYS A CA 1
ATOM 2504 C C . LYS A 1 310 ? -8.954 -17.903 28.528 1.00 78.19 310 LYS A C 1
ATOM 2506 O O . LYS A 1 310 ? -8.369 -16.849 28.321 1.00 78.19 310 LYS A O 1
ATOM 2511 N N . LYS A 1 311 ? -8.406 -19.099 28.306 1.00 80.38 311 LYS A N 1
ATOM 2512 C CA . LYS A 1 311 ? -7.014 -19.308 27.887 1.00 80.38 311 LYS A CA 1
ATOM 2513 C C . LYS A 1 311 ? -6.747 -18.784 26.469 1.00 80.38 311 LYS A C 1
ATOM 2515 O O . LYS A 1 311 ? -5.683 -18.255 26.185 1.00 80.38 311 LYS A O 1
ATOM 2520 N N . ILE A 1 312 ? -7.749 -18.855 25.590 1.00 80.88 312 ILE A N 1
ATOM 2521 C CA . ILE A 1 312 ? -7.704 -18.231 24.258 1.00 80.88 312 ILE A CA 1
ATOM 2522 C C . ILE A 1 312 ? -7.556 -16.701 24.365 1.00 80.88 312 ILE A C 1
ATOM 2524 O O . ILE A 1 312 ? -6.730 -16.116 23.671 1.00 80.88 312 ILE A O 1
ATOM 2528 N N . ASN A 1 313 ? -8.329 -16.050 25.243 1.00 81.81 313 ASN A N 1
ATOM 2529 C CA . ASN A 1 313 ? -8.212 -14.605 25.457 1.00 81.81 313 ASN A CA 1
ATOM 2530 C C . ASN A 1 313 ? -6.852 -14.214 26.048 1.00 81.81 313 ASN A C 1
ATOM 2532 O O . ASN A 1 313 ? -6.283 -13.239 25.574 1.00 81.81 313 ASN A O 1
ATOM 2536 N N . GLU A 1 314 ? -6.314 -14.992 26.994 1.00 84.50 314 GLU A N 1
ATOM 2537 C CA . GLU A 1 314 ? -4.969 -14.776 27.555 1.00 84.50 314 GLU A CA 1
ATOM 2538 C C . GLU A 1 314 ? -3.894 -14.794 26.453 1.00 84.50 314 GLU A C 1
ATOM 2540 O O . GLU A 1 314 ? -3.079 -13.877 26.367 1.00 84.50 314 GLU A O 1
ATOM 2545 N N . ILE A 1 315 ? -3.944 -15.770 25.538 1.00 84.00 315 ILE A N 1
ATOM 2546 C CA . ILE A 1 315 ? -3.037 -15.827 24.378 1.00 84.00 315 ILE A CA 1
ATOM 2547 C C . ILE A 1 315 ? -3.183 -14.579 23.494 1.00 84.00 315 ILE A C 1
ATOM 2549 O O . ILE A 1 315 ? -2.187 -14.017 23.036 1.00 84.00 315 ILE A O 1
ATOM 2553 N N . PHE A 1 316 ? -4.411 -14.120 23.247 1.00 85.88 316 PHE A N 1
ATOM 2554 C CA . PHE A 1 316 ? -4.628 -12.933 22.422 1.00 85.88 316 PHE A CA 1
ATOM 2555 C C . PHE A 1 316 ? -4.185 -11.633 23.117 1.00 85.88 316 PHE A C 1
ATOM 2557 O O . PHE A 1 316 ? -3.716 -10.720 22.433 1.00 85.88 316 PHE A O 1
ATOM 2564 N N . ASP A 1 317 ? -4.297 -11.541 24.446 1.00 82.94 317 ASP A N 1
ATOM 2565 C CA . ASP A 1 317 ? -3.793 -10.409 25.231 1.00 82.94 317 ASP A CA 1
ATOM 2566 C C . ASP A 1 317 ? -2.267 -10.336 25.128 1.00 82.94 317 ASP A C 1
ATOM 2568 O O . ASP A 1 317 ? -1.738 -9.266 24.820 1.00 82.94 317 ASP A O 1
ATOM 2572 N N . ILE A 1 318 ? -1.583 -11.480 25.249 1.00 83.12 318 ILE A N 1
ATOM 2573 C CA . ILE A 1 318 ? -0.131 -11.595 25.048 1.00 83.12 318 ILE A CA 1
ATOM 2574 C C . ILE A 1 318 ? 0.261 -11.134 23.639 1.00 83.12 318 ILE A C 1
ATOM 2576 O O . ILE A 1 318 ? 1.207 -10.364 23.486 1.00 83.12 318 ILE A O 1
ATOM 2580 N N . GLN A 1 319 ? -0.476 -11.540 22.596 1.00 84.38 319 GLN A N 1
ATOM 2581 C CA . GLN A 1 319 ? -0.205 -11.072 21.230 1.00 84.38 319 GLN A CA 1
ATOM 2582 C C . GLN A 1 319 ? -0.370 -9.555 21.098 1.00 84.38 319 GLN A C 1
ATOM 2584 O O . GLN A 1 319 ? 0.486 -8.890 20.514 1.00 84.38 319 GLN A O 1
ATOM 2589 N N . ARG A 1 320 ? -1.449 -8.985 21.648 1.00 84.12 320 ARG A N 1
ATOM 2590 C CA . ARG A 1 320 ? -1.673 -7.532 21.628 1.00 84.12 320 ARG A CA 1
ATOM 2591 C C . ARG A 1 320 ? -0.567 -6.790 22.365 1.00 84.12 320 ARG A C 1
ATOM 2593 O O . ARG A 1 320 ? -0.108 -5.763 21.871 1.00 84.12 320 ARG A O 1
ATOM 2600 N N . GLU A 1 321 ? -0.163 -7.272 23.533 1.00 80.94 321 GLU A N 1
ATOM 2601 C CA . GLU A 1 321 ? 0.914 -6.669 24.315 1.00 80.94 321 GLU A CA 1
ATOM 2602 C C . GLU A 1 321 ? 2.253 -6.775 23.596 1.00 80.94 321 GLU A C 1
ATOM 2604 O O . GLU A 1 321 ? 2.955 -5.774 23.511 1.00 80.94 321 GLU A O 1
ATOM 2609 N N . SER A 1 322 ? 2.550 -7.921 22.981 1.00 78.50 322 SER A N 1
ATOM 2610 C CA . SER A 1 322 ? 3.744 -8.125 22.159 1.00 78.50 322 SER A CA 1
ATOM 2611 C C . SER A 1 322 ? 3.794 -7.168 20.963 1.00 78.50 322 SER A C 1
ATOM 2613 O O . SER A 1 322 ? 4.794 -6.482 20.780 1.00 78.50 322 SER A O 1
ATOM 2615 N N . ILE A 1 323 ? 2.706 -7.035 20.192 1.00 80.44 323 ILE A N 1
ATOM 2616 C CA . ILE A 1 323 ? 2.608 -6.058 19.087 1.00 80.44 323 ILE A CA 1
ATOM 2617 C C . ILE A 1 323 ? 2.742 -4.637 19.618 1.00 80.44 323 ILE A C 1
ATOM 2619 O O . ILE A 1 323 ? 3.425 -3.808 19.022 1.00 80.44 323 ILE A O 1
ATOM 2623 N N . GLY A 1 324 ? 2.077 -4.368 20.741 1.00 74.25 324 GLY A N 1
ATOM 2624 C CA . GLY A 1 324 ? 2.163 -3.113 21.456 1.00 74.25 324 GLY A CA 1
ATOM 2625 C C . GLY A 1 324 ? 3.610 -2.760 21.743 1.00 74.25 324 GLY A C 1
ATOM 2626 O O . GLY A 1 324 ? 3.961 -1.643 21.396 1.00 74.25 324 GLY A O 1
ATOM 2627 N N . ALA A 1 325 ? 4.383 -3.713 22.289 1.00 72.25 325 ALA A N 1
ATOM 2628 C CA . ALA A 1 325 ? 5.787 -3.667 22.715 1.00 72.25 325 ALA A CA 1
ATOM 2629 C C . ALA A 1 325 ? 6.817 -3.606 21.572 1.00 72.25 325 ALA A C 1
ATOM 2631 O O . ALA A 1 325 ? 7.984 -3.314 21.833 1.00 72.25 325 ALA A O 1
ATOM 2632 N N . GLN A 1 326 ? 6.415 -3.866 20.321 1.00 72.44 326 GLN A N 1
ATOM 2633 C CA . GLN A 1 326 ? 7.323 -3.772 19.176 1.00 72.44 326 GLN A CA 1
ATOM 2634 C C . GLN A 1 326 ? 7.912 -2.366 19.059 1.00 72.44 326 GLN A C 1
ATOM 2636 O O . GLN A 1 326 ? 7.265 -1.372 19.388 1.00 72.44 326 GLN A O 1
ATOM 2641 N N . ARG A 1 327 ? 9.148 -2.290 18.576 1.00 69.44 327 ARG A N 1
ATOM 2642 C CA . ARG A 1 327 ? 9.907 -1.044 18.447 1.00 69.44 327 ARG A CA 1
ATOM 2643 C C . ARG A 1 327 ? 9.580 -0.341 17.130 1.00 69.44 327 ARG A C 1
ATOM 2645 O O . ARG A 1 327 ? 9.311 -0.996 16.123 1.00 69.44 327 ARG A O 1
ATOM 2652 N N . ALA A 1 328 ? 9.597 0.988 17.144 1.00 67.25 328 ALA A N 1
ATOM 2653 C CA . ALA A 1 328 ? 9.511 1.830 15.954 1.00 67.25 328 ALA A CA 1
ATOM 2654 C C . ALA A 1 328 ? 10.282 3.151 16.167 1.00 67.25 328 ALA A C 1
ATOM 2656 O O . ALA A 1 328 ? 10.724 3.442 17.281 1.00 67.25 328 ALA A O 1
ATOM 2657 N N . VAL A 1 329 ? 10.490 3.918 15.084 1.00 64.56 329 VAL A N 1
ATOM 2658 C CA . VAL A 1 329 ? 11.259 5.178 15.108 1.00 64.56 329 VAL A CA 1
ATOM 2659 C C . VAL A 1 329 ? 10.549 6.147 16.065 1.00 64.56 329 VAL A C 1
ATOM 2661 O O . VAL A 1 329 ? 9.378 6.463 15.855 1.00 64.56 329 VAL A O 1
ATOM 2664 N N . GLY A 1 330 ? 11.213 6.549 17.151 1.00 57.53 330 GLY A N 1
ATOM 2665 C CA . GLY A 1 330 ? 10.604 7.323 18.237 1.00 57.53 330 GLY A CA 1
ATOM 2666 C C . GLY A 1 330 ? 10.779 8.838 18.112 1.00 57.53 330 GLY A C 1
ATOM 2667 O O . GLY A 1 330 ? 11.753 9.293 17.541 1.00 57.53 330 GLY A O 1
ATOM 2668 N N . ILE A 1 331 ? 9.857 9.597 18.720 1.00 50.97 331 ILE A N 1
ATOM 2669 C CA . ILE A 1 331 ? 9.741 11.080 18.748 1.00 50.97 331 ILE A CA 1
ATOM 2670 C C . ILE A 1 331 ? 11.048 11.781 19.155 1.00 50.97 331 ILE A C 1
ATOM 2672 O O . ILE A 1 331 ? 11.387 12.826 18.614 1.00 50.97 331 ILE A O 1
ATOM 2676 N N . ASN A 1 332 ? 11.812 11.160 20.058 1.00 51.53 332 ASN A N 1
ATOM 2677 C CA . ASN A 1 332 ? 13.166 11.574 20.402 1.00 51.53 332 ASN A CA 1
ATOM 2678 C C . ASN A 1 332 ? 14.100 10.395 20.173 1.00 51.53 332 ASN A C 1
ATOM 2680 O O . ASN A 1 332 ? 13.790 9.257 20.532 1.00 51.53 332 ASN A O 1
ATOM 2684 N N . SER A 1 333 ? 15.273 10.685 19.650 1.00 43.88 333 SER A N 1
ATOM 2685 C CA . SER A 1 333 ? 16.246 9.694 19.223 1.00 43.88 333 SER A CA 1
ATOM 2686 C C . SER A 1 333 ? 16.889 8.867 20.345 1.00 43.88 333 SER A C 1
ATOM 2688 O O . SER A 1 333 ? 17.335 7.747 20.108 1.00 43.88 333 SER A O 1
ATOM 2690 N N . HIS A 1 334 ? 16.843 9.374 21.580 1.00 41.88 334 HIS A N 1
ATOM 2691 C CA . HIS A 1 334 ? 17.215 8.657 22.805 1.00 41.88 334 HIS A CA 1
ATOM 2692 C C . HIS A 1 334 ? 16.155 7.648 23.275 1.00 41.88 334 HIS A C 1
ATOM 2694 O O . HIS A 1 334 ? 16.355 6.939 24.256 1.00 41.88 334 HIS A O 1
ATOM 2700 N N . THR A 1 335 ? 14.992 7.594 22.623 1.00 49.03 335 THR A N 1
ATOM 2701 C CA . THR A 1 335 ? 13.898 6.705 23.014 1.00 49.03 335 THR A CA 1
ATOM 2702 C C . THR A 1 335 ? 13.330 6.012 21.795 1.00 49.03 335 THR A C 1
ATOM 2704 O O . THR A 1 335 ? 12.485 6.564 21.091 1.00 49.03 335 THR A O 1
ATOM 2707 N N . GLN A 1 336 ? 13.707 4.749 21.596 1.00 53.81 336 GLN A N 1
ATOM 2708 C CA . GLN A 1 336 ? 12.862 3.859 20.815 1.00 53.81 336 GLN A CA 1
ATOM 2709 C C . GLN A 1 336 ? 11.488 3.817 21.478 1.00 53.81 336 GLN A C 1
ATOM 2711 O O . GLN A 1 336 ? 11.331 3.383 22.623 1.00 53.81 336 GLN A O 1
ATOM 2716 N N . LEU A 1 337 ? 10.480 4.326 20.774 1.00 55.31 337 LEU A N 1
ATOM 2717 C CA . LEU A 1 337 ? 9.126 4.258 21.274 1.00 55.31 337 LEU A CA 1
ATOM 2718 C C . LEU A 1 337 ? 8.530 2.923 20.883 1.00 55.31 337 LEU A C 1
ATOM 2720 O O . LEU A 1 337 ? 8.569 2.469 19.741 1.00 55.31 337 LEU A O 1
ATOM 2724 N N . ILE A 1 338 ? 7.925 2.319 21.886 1.00 67.19 338 ILE A N 1
ATOM 2725 C CA . ILE A 1 338 ? 7.062 1.176 21.725 1.00 67.19 338 ILE A CA 1
ATOM 2726 C C . ILE A 1 338 ? 5.889 1.586 20.808 1.00 67.19 338 ILE A C 1
ATOM 2728 O O . ILE A 1 338 ? 5.319 2.668 20.978 1.00 67.19 338 ILE A O 1
ATOM 2732 N N . VAL A 1 339 ? 5.510 0.735 19.849 1.00 69.19 339 VAL A N 1
ATOM 2733 C CA . VAL A 1 339 ? 4.446 0.962 18.849 1.00 69.19 339 VAL A CA 1
ATOM 2734 C C . VAL A 1 339 ? 3.174 1.511 19.494 1.00 69.19 339 VAL A C 1
ATOM 2736 O O . VAL A 1 339 ? 2.545 2.413 18.944 1.00 69.19 339 VAL A O 1
ATOM 2739 N N . LYS A 1 340 ? 2.822 1.046 20.699 1.00 75.56 340 LYS A N 1
ATOM 2740 C CA . LYS A 1 340 ? 1.700 1.573 21.493 1.00 75.56 340 LYS A CA 1
ATOM 2741 C C . LYS A 1 340 ? 1.763 3.094 21.711 1.00 75.56 340 LYS A C 1
ATOM 2743 O O . LYS A 1 340 ? 0.732 3.754 21.607 1.00 75.56 340 LYS A O 1
ATOM 2748 N N . LYS A 1 341 ? 2.945 3.649 21.999 1.00 73.62 341 LYS A N 1
ATOM 2749 C CA . LYS A 1 341 ? 3.148 5.084 22.250 1.00 73.62 341 LYS A CA 1
ATOM 2750 C C . LYS A 1 341 ? 3.104 5.892 20.951 1.00 73.62 341 LYS A C 1
ATOM 2752 O O . LYS A 1 341 ? 2.402 6.900 20.904 1.00 73.62 341 LYS A O 1
ATOM 2757 N N . ILE A 1 342 ? 3.720 5.396 19.875 1.00 73.75 342 ILE A N 1
ATOM 2758 C CA . ILE A 1 342 ? 3.612 6.011 18.538 1.00 73.75 342 ILE A CA 1
ATOM 2759 C C . ILE A 1 342 ? 2.156 6.025 18.065 1.00 73.75 342 ILE A C 1
ATOM 2761 O O . ILE A 1 342 ? 1.673 7.058 17.613 1.00 73.75 342 ILE A O 1
ATOM 2765 N N . ILE A 1 343 ? 1.424 4.919 18.251 1.00 78.81 343 ILE A N 1
ATOM 2766 C CA . ILE A 1 343 ? -0.007 4.833 17.933 1.00 78.81 343 ILE A CA 1
ATOM 2767 C C . ILE A 1 343 ? -0.817 5.919 18.655 1.00 78.81 343 ILE A C 1
ATOM 2769 O O . ILE A 1 343 ? -1.751 6.471 18.081 1.00 78.81 343 ILE A O 1
ATOM 2773 N N . SER A 1 344 ? -0.475 6.222 19.908 1.00 77.38 344 SER A N 1
ATOM 2774 C CA . SER A 1 344 ? -1.192 7.228 20.694 1.00 77.38 344 SER A CA 1
ATOM 2775 C C . SER A 1 344 ? -0.787 8.675 20.409 1.00 77.38 344 SER A C 1
ATOM 2777 O O . SER A 1 344 ? -1.607 9.560 20.626 1.00 77.38 344 SER A O 1
ATOM 2779 N N . GLN A 1 345 ? 0.452 8.921 19.972 1.00 77.81 345 GLN A N 1
ATOM 2780 C CA . GLN A 1 345 ? 1.033 10.269 19.908 1.00 77.81 345 GLN A CA 1
ATOM 2781 C C . GLN A 1 345 ? 1.221 10.789 18.480 1.00 77.81 345 GLN A C 1
ATOM 2783 O O . GLN A 1 345 ? 1.026 11.975 18.247 1.00 77.81 345 GLN A O 1
ATOM 2788 N N . CYS A 1 346 ? 1.568 9.918 17.529 1.00 77.69 346 CYS A N 1
ATOM 2789 C CA . CYS A 1 346 ? 1.994 10.318 16.182 1.00 77.69 346 CYS A CA 1
ATOM 2790 C C . CYS A 1 346 ? 1.276 9.557 15.062 1.00 77.69 346 CYS A C 1
ATOM 2792 O O . CYS A 1 346 ? 1.657 9.676 13.902 1.00 77.69 346 CYS A O 1
ATOM 2794 N N . TYR A 1 347 ? 0.277 8.724 15.362 1.00 85.25 347 TYR A N 1
ATOM 2795 C CA . TYR A 1 347 ? -0.408 7.979 14.308 1.00 85.25 347 TYR A CA 1
ATOM 2796 C C . TYR A 1 347 ? -1.264 8.898 13.445 1.00 85.25 347 TYR A C 1
ATOM 2798 O O . TYR A 1 347 ? -2.276 9.435 13.897 1.00 85.25 347 TYR A O 1
ATOM 2806 N N . ILE A 1 348 ? -0.892 8.981 12.173 1.00 85.12 348 ILE A N 1
ATOM 2807 C CA . ILE A 1 348 ? -1.688 9.607 11.129 1.00 85.12 348 ILE A CA 1
ATOM 2808 C C . ILE A 1 348 ? -2.343 8.503 10.301 1.00 85.12 348 ILE A C 1
ATOM 2810 O O . ILE A 1 348 ? -1.682 7.566 9.849 1.00 85.12 348 ILE A O 1
ATOM 2814 N N . ASN A 1 349 ? -3.662 8.589 10.118 1.00 82.69 349 ASN A N 1
ATOM 2815 C CA . ASN A 1 349 ? -4.389 7.625 9.297 1.00 82.69 349 ASN A CA 1
ATOM 2816 C C . ASN A 1 349 ? -3.970 7.801 7.828 1.00 82.69 349 ASN A C 1
ATOM 2818 O O . ASN A 1 349 ? -4.080 8.924 7.333 1.00 82.69 349 ASN A O 1
ATOM 2822 N N . PRO A 1 350 ? -3.490 6.757 7.132 1.00 82.19 350 PRO A N 1
ATOM 2823 C CA . PRO A 1 350 ? -2.995 6.912 5.773 1.00 82.19 350 PRO A CA 1
ATOM 2824 C C . PRO A 1 350 ? -4.132 7.075 4.761 1.00 82.19 350 PRO A C 1
ATOM 2826 O O . PRO A 1 350 ? -5.254 6.616 4.987 1.00 82.19 350 PRO A O 1
ATOM 2829 N N . TYR A 1 351 ? -3.807 7.672 3.612 1.00 79.69 351 TYR A N 1
ATOM 2830 C CA . TYR A 1 351 ? -4.674 7.624 2.438 1.00 79.69 351 TYR A CA 1
ATOM 2831 C C . TYR A 1 351 ? -4.690 6.216 1.864 1.00 79.69 351 TYR A C 1
ATOM 2833 O O . TYR A 1 351 ? -3.645 5.579 1.716 1.00 79.69 351 TYR A O 1
ATOM 2841 N N . ILE A 1 352 ? -5.883 5.731 1.540 1.00 80.38 352 ILE A N 1
ATOM 2842 C CA . ILE A 1 352 ? -6.073 4.405 0.970 1.00 80.38 352 ILE A CA 1
ATOM 2843 C C . ILE A 1 352 ? -6.987 4.521 -0.240 1.00 80.38 352 ILE A C 1
ATOM 2845 O O . ILE A 1 352 ? -8.060 5.115 -0.164 1.00 80.38 352 ILE A O 1
ATOM 2849 N N . THR A 1 353 ? -6.565 3.911 -1.341 1.00 80.38 353 THR A N 1
ATOM 2850 C CA . THR A 1 353 ? -7.352 3.776 -2.568 1.00 80.38 353 THR A CA 1
ATOM 2851 C C . THR A 1 353 ? -7.731 2.315 -2.767 1.00 80.38 353 THR A C 1
ATOM 2853 O O . THR A 1 353 ? -6.955 1.411 -2.454 1.00 80.38 353 THR A O 1
ATOM 2856 N N . LYS A 1 354 ? -8.943 2.047 -3.251 1.00 78.00 354 LYS A N 1
ATOM 2857 C CA . LYS A 1 354 ? -9.353 0.686 -3.609 1.00 78.00 354 LYS A CA 1
ATOM 2858 C C . LYS A 1 354 ? -8.900 0.401 -5.040 1.00 78.00 354 LYS A C 1
ATOM 2860 O O . LYS A 1 354 ? -9.211 1.171 -5.941 1.00 78.00 354 LYS A O 1
ATOM 2865 N N . ILE A 1 355 ? -8.198 -0.707 -5.249 1.00 72.56 355 ILE A N 1
ATOM 2866 C CA . ILE A 1 355 ? -7.863 -1.202 -6.585 1.00 72.56 355 ILE A CA 1
ATOM 2867 C C . ILE A 1 355 ? -9.072 -2.022 -7.058 1.00 72.56 355 ILE A C 1
ATOM 2869 O O . ILE A 1 355 ? -9.298 -3.130 -6.571 1.00 72.56 355 ILE A O 1
ATOM 2873 N N . ALA A 1 356 ? -9.906 -1.452 -7.932 1.00 55.22 356 ALA A N 1
ATOM 2874 C CA . ALA A 1 356 ? -10.916 -2.204 -8.676 1.00 55.22 356 ALA A CA 1
ATOM 2875 C C . ALA A 1 356 ? -10.297 -2.752 -9.971 1.00 55.22 356 ALA A C 1
ATOM 2877 O O . ALA A 1 356 ? -9.335 -2.179 -10.484 1.00 55.22 356 ALA A O 1
ATOM 2878 N N . ASN A 1 357 ? -10.855 -3.834 -10.521 1.00 42.69 357 ASN A N 1
ATOM 2879 C CA . ASN A 1 357 ? -10.551 -4.228 -11.895 1.00 42.69 357 ASN A CA 1
ATOM 2880 C C . ASN A 1 357 ? -10.977 -3.075 -12.828 1.00 42.69 357 ASN A C 1
ATOM 2882 O O . ASN A 1 357 ? -12.163 -2.908 -13.088 1.00 42.69 357 ASN A O 1
ATOM 2886 N N . ASN A 1 358 ? -9.990 -2.303 -13.294 1.00 34.91 358 ASN A N 1
ATOM 2887 C CA . ASN A 1 358 ? -10.037 -1.276 -14.343 1.00 34.91 358 ASN A CA 1
ATOM 2888 C C . ASN A 1 358 ? -10.592 0.136 -14.069 1.00 34.91 358 ASN A C 1
ATOM 2890 O O . ASN A 1 358 ? -10.609 0.906 -15.018 1.00 34.91 358 ASN A O 1
ATOM 2894 N N . ASP A 1 359 ? -10.877 0.564 -12.835 1.00 31.91 359 ASP A N 1
ATOM 2895 C CA . ASP A 1 359 ? -11.158 1.991 -12.568 1.00 31.91 359 ASP A CA 1
ATOM 2896 C C . ASP A 1 359 ? -10.528 2.489 -11.253 1.00 31.91 359 ASP A C 1
ATOM 2898 O O . ASP A 1 359 ? -10.751 1.941 -10.171 1.00 31.91 359 ASP A O 1
ATOM 2902 N N . LEU A 1 360 ? -9.727 3.556 -11.355 1.00 29.83 360 LEU A N 1
ATOM 2903 C CA . LEU A 1 360 ? -9.163 4.321 -10.237 1.00 29.83 360 LEU A CA 1
ATOM 2904 C C . LEU A 1 360 ? -10.213 5.335 -9.749 1.00 29.83 360 LEU A C 1
ATOM 2906 O O . LEU A 1 360 ? -10.453 6.327 -10.431 1.00 29.83 360 LEU A O 1
ATOM 2910 N N . TYR A 1 361 ? -10.805 5.132 -8.564 1.00 36.12 361 TYR A N 1
ATOM 2911 C CA . TYR A 1 361 ? -11.684 6.130 -7.932 1.00 36.12 361 TYR A CA 1
ATOM 2912 C C . TYR A 1 361 ? -11.372 6.403 -6.447 1.00 36.12 361 TYR A C 1
ATOM 2914 O O . TYR A 1 361 ? -11.232 5.490 -5.633 1.00 36.12 361 TYR A O 1
ATOM 2922 N N . THR A 1 362 ? -11.325 7.716 -6.173 1.00 34.53 362 THR A N 1
ATOM 2923 C CA . THR A 1 362 ? -11.547 8.536 -4.958 1.00 34.53 362 THR A CA 1
ATOM 2924 C C . THR A 1 362 ? -10.919 8.158 -3.613 1.00 34.53 362 THR A C 1
ATOM 2926 O O . THR A 1 362 ? -11.254 7.149 -2.994 1.00 34.53 362 THR A O 1
ATOM 2929 N N . ASP A 1 363 ? -10.106 9.103 -3.127 1.00 39.97 363 ASP A N 1
ATOM 2930 C CA . ASP A 1 363 ? -9.653 9.298 -1.749 1.00 39.97 363 ASP A CA 1
ATOM 2931 C C . ASP A 1 363 ? -10.756 9.022 -0.718 1.00 39.97 363 ASP A C 1
ATOM 2933 O O . ASP A 1 363 ? -11.749 9.745 -0.621 1.00 39.97 363 ASP A O 1
ATOM 2937 N N . ILE A 1 364 ? -10.564 7.997 0.111 1.00 43.69 364 ILE A N 1
ATOM 2938 C CA . ILE A 1 364 ? -11.430 7.758 1.265 1.00 43.69 364 ILE A CA 1
ATOM 2939 C C . ILE A 1 364 ? -10.877 8.575 2.446 1.00 43.69 364 ILE A C 1
ATOM 2941 O O . ILE A 1 364 ? -10.103 8.073 3.257 1.00 43.69 364 ILE A O 1
ATOM 2945 N N . GLU A 1 365 ? -11.251 9.858 2.528 1.00 39.62 365 GLU A N 1
ATOM 2946 C CA . GLU A 1 365 ? -10.849 10.774 3.620 1.00 39.62 365 GLU A CA 1
ATOM 2947 C C . GLU A 1 365 ? -11.661 10.617 4.916 1.00 39.62 365 GLU A C 1
ATOM 2949 O O . GLU A 1 365 ? -11.279 11.154 5.956 1.00 39.62 365 GLU A O 1
ATOM 2954 N N . SER A 1 366 ? -12.760 9.861 4.917 1.00 37.94 366 SER A N 1
ATOM 2955 C CA . SER A 1 366 ? -13.619 9.723 6.100 1.00 37.94 366 SER A CA 1
ATOM 2956 C C . SER A 1 366 ? -13.548 8.318 6.690 1.00 37.94 366 SER A C 1
ATOM 2958 O O . SER A 1 366 ? -13.546 7.339 5.957 1.00 37.94 366 SER A O 1
ATOM 2960 N N . GLN A 1 367 ? -13.450 8.253 8.025 1.00 45.03 367 GLN A N 1
ATOM 2961 C CA . GLN A 1 367 ? -13.411 7.082 8.922 1.00 45.03 367 GLN A CA 1
ATOM 2962 C C . GLN A 1 367 ? -13.984 5.770 8.347 1.00 45.03 367 GLN A C 1
ATOM 2964 O O . GLN A 1 367 ? -15.052 5.301 8.738 1.00 45.03 367 GLN A O 1
ATOM 2969 N N . PHE A 1 368 ? -13.242 5.139 7.449 1.00 45.25 368 PHE A N 1
ATOM 2970 C CA . PHE A 1 368 ? -13.592 3.857 6.873 1.00 45.25 368 PHE A CA 1
ATOM 2971 C C . PHE A 1 368 ? -13.146 2.777 7.849 1.00 45.25 368 PHE A C 1
ATOM 2973 O O . PHE A 1 368 ? -11.966 2.432 7.890 1.00 45.25 368 PHE A O 1
ATOM 2980 N N . ASP A 1 369 ? -14.062 2.255 8.670 1.00 55.31 369 ASP A N 1
ATOM 2981 C CA . ASP A 1 369 ? -13.781 1.025 9.413 1.00 55.31 369 ASP A CA 1
ATOM 2982 C C . ASP A 1 369 ? -13.846 -0.142 8.421 1.00 55.31 369 ASP A C 1
ATOM 2984 O O . ASP A 1 369 ? -14.864 -0.809 8.247 1.00 55.31 369 ASP A O 1
ATOM 2988 N N . PHE A 1 370 ? -12.733 -0.352 7.720 1.00 56.06 370 PHE A N 1
ATOM 2989 C CA . PHE A 1 370 ? -12.534 -1.431 6.756 1.00 56.06 370 PHE A CA 1
ATOM 2990 C C . PHE A 1 370 ? -12.930 -2.816 7.331 1.00 56.06 370 PHE A C 1
ATOM 2992 O O . PHE A 1 370 ? -13.321 -3.716 6.585 1.00 56.06 370 PHE A O 1
ATOM 2999 N N . LEU A 1 371 ? -12.906 -2.982 8.663 1.00 53.50 371 LEU A N 1
ATOM 3000 C CA . LEU A 1 371 ? -13.286 -4.222 9.340 1.00 53.50 371 LEU A CA 1
ATOM 3001 C C . LEU A 1 371 ? -14.808 -4.446 9.446 1.00 53.50 371 LEU A C 1
ATOM 3003 O O . LEU A 1 371 ? -15.233 -5.577 9.697 1.00 53.50 371 LEU A O 1
ATOM 3007 N N . ASP A 1 372 ? -15.630 -3.410 9.269 1.00 50.50 372 ASP A N 1
ATOM 3008 C CA . ASP A 1 372 ? -17.096 -3.522 9.301 1.00 50.50 372 ASP A CA 1
ATOM 3009 C C . ASP A 1 372 ? -17.668 -4.039 7.962 1.00 50.50 372 ASP A C 1
ATOM 3011 O O . ASP A 1 372 ? -18.812 -4.482 7.906 1.00 50.50 372 ASP A O 1
ATOM 3015 N N . LEU A 1 373 ? -16.839 -4.104 6.911 1.00 52.88 373 LEU A N 1
ATOM 3016 C CA . LEU A 1 373 ? -17.131 -4.764 5.627 1.00 52.88 373 LEU A CA 1
ATOM 3017 C C . LEU A 1 373 ? -16.761 -6.263 5.610 1.00 52.88 373 LEU A C 1
ATOM 3019 O O . LEU A 1 373 ? -16.876 -6.934 4.582 1.00 52.88 373 LEU A O 1
ATOM 3023 N N . LEU A 1 374 ? -16.276 -6.812 6.730 1.00 62.31 374 LEU A N 1
ATOM 3024 C CA . LEU A 1 374 ? -15.798 -8.194 6.806 1.00 62.31 374 LEU A CA 1
ATOM 3025 C C . LEU A 1 374 ? -16.938 -9.184 7.052 1.00 62.31 374 LEU A C 1
ATOM 3027 O O . LEU A 1 374 ? -17.309 -9.450 8.197 1.00 62.31 374 LEU A O 1
ATOM 3031 N N . SER A 1 375 ? -17.434 -9.815 5.990 1.00 69.06 375 SER A N 1
ATOM 3032 C CA . SER A 1 375 ? -18.164 -11.079 6.107 1.00 69.06 375 SER A CA 1
ATOM 3033 C C . SER A 1 375 ? -17.207 -12.251 6.347 1.00 69.06 375 SER A C 1
ATOM 3035 O O . SER A 1 375 ? -16.022 -12.211 6.006 1.00 69.06 375 SER A O 1
ATOM 3037 N N . LYS A 1 376 ? -17.718 -13.314 6.983 1.00 78.94 376 LYS A N 1
ATOM 3038 C CA . LYS A 1 376 ? -16.938 -14.529 7.249 1.00 78.94 376 LYS A CA 1
ATOM 3039 C C . LYS A 1 376 ? -16.414 -15.123 5.937 1.00 78.94 376 LYS A C 1
ATOM 3041 O O . LYS A 1 376 ? -17.207 -15.444 5.059 1.00 78.94 376 LYS A O 1
ATOM 3046 N N . GLY A 1 377 ? -15.101 -15.332 5.858 1.00 80.31 377 GLY A N 1
ATOM 3047 C CA . GLY A 1 377 ? -14.432 -15.913 4.689 1.00 80.31 377 GLY A CA 1
ATOM 3048 C C . GLY A 1 377 ? -13.860 -14.887 3.712 1.00 80.31 377 GLY A C 1
ATOM 3049 O O . GLY A 1 377 ? -13.202 -15.291 2.759 1.00 80.31 377 GLY A O 1
ATOM 3050 N N . ASN A 1 378 ? -14.061 -13.584 3.948 1.00 87.44 378 ASN A N 1
ATOM 3051 C CA . ASN A 1 378 ? -13.495 -12.552 3.083 1.00 87.44 378 ASN A CA 1
ATOM 3052 C C . ASN A 1 378 ? -11.965 -12.553 3.164 1.00 87.44 378 ASN A C 1
ATOM 3054 O O . ASN A 1 378 ? -11.385 -12.622 4.251 1.00 87.44 378 ASN A O 1
ATOM 3058 N N . GLN A 1 379 ? -11.323 -12.403 2.011 1.00 88.62 379 GLN A N 1
ATOM 3059 C CA . GLN A 1 379 ? -9.895 -12.141 1.907 1.00 88.62 379 GLN A CA 1
ATOM 3060 C C . GLN A 1 379 ? -9.691 -10.711 1.436 1.00 88.62 379 GLN A C 1
ATOM 3062 O O . GLN A 1 379 ? -10.265 -10.310 0.422 1.00 88.62 379 GLN A O 1
ATOM 3067 N N . ILE A 1 380 ? -8.872 -9.948 2.153 1.00 89.25 380 ILE A N 1
ATOM 3068 C CA . ILE A 1 380 ? -8.487 -8.605 1.739 1.00 89.25 380 ILE A CA 1
ATOM 3069 C C . ILE A 1 380 ? -6.983 -8.454 1.718 1.00 89.25 380 ILE A C 1
ATOM 3071 O O . ILE A 1 380 ? -6.276 -8.921 2.612 1.00 89.25 380 ILE A O 1
ATOM 3075 N N . LEU A 1 381 ? -6.535 -7.722 0.708 1.00 91.19 381 LEU A N 1
ATOM 3076 C CA . LEU A 1 381 ? -5.165 -7.310 0.543 1.00 91.19 381 LEU A CA 1
ATOM 3077 C C . LEU A 1 381 ? -4.992 -5.812 0.806 1.00 91.19 381 LEU A C 1
ATOM 3079 O O . LEU A 1 381 ? -5.731 -4.985 0.277 1.00 91.19 381 LEU A O 1
ATOM 3083 N N . ILE A 1 382 ? -3.966 -5.469 1.578 1.00 91.50 382 ILE A N 1
ATOM 3084 C CA . ILE A 1 382 ? -3.447 -4.114 1.747 1.00 91.50 382 ILE A CA 1
ATOM 3085 C C . ILE A 1 382 ? -2.053 -4.067 1.129 1.00 91.50 382 ILE A C 1
ATOM 3087 O O . ILE A 1 382 ? -1.151 -4.809 1.513 1.00 91.50 382 ILE A O 1
ATOM 3091 N N . THR A 1 383 ? -1.859 -3.184 0.165 1.00 92.56 383 THR A N 1
ATOM 3092 C CA . THR A 1 383 ? -0.641 -3.110 -0.628 1.00 92.56 383 THR A CA 1
ATOM 3093 C C . THR A 1 383 ? -0.090 -1.692 -0.710 1.00 92.56 383 THR A C 1
ATOM 3095 O O . THR A 1 383 ? -0.714 -0.745 -0.239 1.00 92.56 383 THR A O 1
ATOM 3098 N N . GLY A 1 384 ? 1.124 -1.539 -1.229 1.00 90.19 384 GLY A N 1
ATOM 3099 C CA . GLY A 1 384 ? 1.800 -0.248 -1.365 1.00 90.19 384 GLY A CA 1
ATOM 3100 C C . GLY A 1 384 ? 3.323 -0.343 -1.221 1.00 90.19 384 GLY A C 1
ATOM 3101 O O . GLY A 1 384 ? 3.850 -1.412 -0.869 1.00 90.19 384 GLY A O 1
ATOM 3102 N N . PRO A 1 385 ? 4.048 0.764 -1.456 1.00 87.62 385 PRO A N 1
ATOM 3103 C CA . PRO A 1 385 ? 5.510 0.790 -1.437 1.00 87.62 385 PRO A CA 1
ATOM 3104 C C . PRO A 1 385 ? 6.103 0.494 -0.043 1.00 87.62 385 PRO A C 1
ATOM 3106 O O . PRO A 1 385 ? 5.393 0.543 0.972 1.00 87.62 385 PRO A O 1
ATOM 3109 N N . PRO A 1 386 ? 7.391 0.114 0.052 1.00 86.81 386 PRO A N 1
ATOM 3110 C CA . PRO A 1 386 ? 8.061 -0.086 1.340 1.00 86.81 386 PRO A CA 1
ATOM 3111 C C . PRO A 1 386 ? 8.085 1.217 2.160 1.00 86.81 386 PRO A C 1
ATOM 3113 O O . PRO A 1 386 ? 8.198 2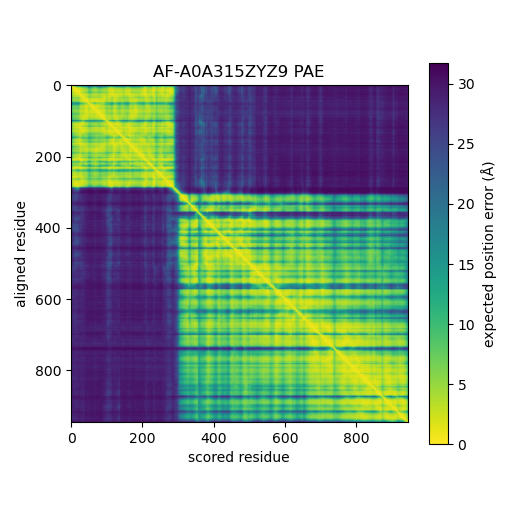.307 1.605 1.00 86.81 386 PRO A O 1
ATOM 3116 N N . GLY A 1 387 ? 7.938 1.119 3.485 1.00 87.25 387 GLY A N 1
ATOM 3117 C CA . GLY A 1 387 ? 7.928 2.286 4.384 1.00 87.25 387 GLY A CA 1
ATOM 3118 C C . GLY A 1 387 ? 6.626 3.104 4.423 1.00 87.25 387 GLY A C 1
ATOM 3119 O O . GLY A 1 387 ? 6.458 3.927 5.314 1.00 87.25 387 GLY A O 1
ATOM 3120 N N . ILE A 1 388 ? 5.648 2.830 3.548 1.00 90.94 388 ILE A N 1
ATOM 3121 C CA . ILE A 1 388 ? 4.407 3.630 3.429 1.00 90.94 388 ILE A CA 1
ATOM 3122 C C . ILE A 1 388 ? 3.442 3.538 4.634 1.00 90.94 388 ILE A C 1
ATOM 3124 O O . ILE A 1 388 ? 2.416 4.205 4.669 1.00 90.94 388 ILE A O 1
ATOM 3128 N N . GLY A 1 389 ? 3.729 2.676 5.617 1.00 88.62 389 GLY A N 1
ATOM 3129 C CA . GLY A 1 389 ? 2.922 2.550 6.838 1.00 88.62 389 GLY A CA 1
ATOM 3130 C C . GLY A 1 389 ? 1.890 1.413 6.867 1.00 88.62 389 GLY A C 1
ATOM 3131 O O . GLY A 1 389 ? 1.079 1.376 7.788 1.00 88.62 389 GLY A O 1
ATOM 3132 N N . LYS A 1 390 ? 1.932 0.442 5.936 1.00 90.62 390 LYS A N 1
ATOM 3133 C CA . LYS A 1 390 ? 1.023 -0.735 5.916 1.00 90.62 390 LYS A CA 1
ATOM 3134 C C . LYS A 1 390 ? 0.954 -1.471 7.262 1.00 90.62 390 LYS A C 1
ATOM 3136 O O . LYS A 1 390 ? -0.128 -1.707 7.795 1.00 90.62 390 LYS A O 1
ATOM 3141 N N . SER A 1 391 ? 2.113 -1.795 7.831 1.00 87.75 391 SER A N 1
ATOM 3142 C CA . SER A 1 391 ? 2.218 -2.497 9.112 1.00 87.75 391 SER A CA 1
ATOM 3143 C C . SER A 1 391 ? 1.697 -1.652 10.272 1.00 87.75 391 SER A C 1
ATOM 3145 O O . SER A 1 391 ? 0.962 -2.153 11.116 1.00 87.75 391 SER A O 1
ATOM 3147 N N . MET A 1 392 ? 2.006 -0.350 10.300 1.00 86.81 392 MET A N 1
ATOM 3148 C CA . MET A 1 392 ? 1.484 0.563 11.327 1.00 86.81 392 MET A CA 1
ATOM 3149 C C . MET A 1 392 ? -0.036 0.697 11.254 1.00 86.81 392 MET A C 1
ATOM 3151 O O . MET A 1 392 ? -0.697 0.663 12.291 1.00 86.81 392 MET A O 1
ATOM 3155 N N . PHE A 1 393 ? -0.593 0.765 10.044 1.00 86.88 393 PHE A N 1
ATOM 3156 C CA . PHE A 1 393 ? -2.032 0.736 9.811 1.00 86.88 393 PHE A CA 1
ATOM 3157 C C . PHE A 1 393 ? -2.659 -0.544 10.383 1.00 86.88 393 PHE A C 1
ATOM 3159 O O . PHE A 1 393 ? -3.566 -0.473 11.212 1.00 86.88 393 PHE A O 1
ATOM 3166 N N . LEU A 1 394 ? -2.129 -1.725 10.048 1.00 88.00 394 LEU A N 1
ATOM 3167 C CA . LEU A 1 394 ? -2.643 -2.989 10.584 1.00 88.00 394 LEU A CA 1
ATOM 3168 C C . LEU A 1 394 ? -2.529 -3.095 12.110 1.00 88.00 394 LEU A C 1
ATOM 3170 O O . LEU A 1 394 ? -3.490 -3.503 12.766 1.00 88.00 394 LEU A O 1
ATOM 3174 N N . LYS A 1 395 ? -1.389 -2.703 12.690 1.00 87.19 395 LYS A N 1
ATOM 3175 C CA . LYS A 1 395 ? -1.161 -2.725 14.146 1.00 87.19 395 LYS A CA 1
ATOM 3176 C C . LYS A 1 395 ? -2.109 -1.773 14.880 1.00 87.19 395 LYS A C 1
ATOM 3178 O O . LYS A 1 395 ? -2.663 -2.145 15.918 1.00 87.19 395 LYS A O 1
ATOM 3183 N N . TYR A 1 396 ? -2.352 -0.582 14.326 1.00 84.81 396 TYR A N 1
ATOM 3184 C CA . TYR A 1 396 ? -3.350 0.362 14.834 1.00 84.81 396 TYR A CA 1
ATOM 3185 C C . TYR A 1 396 ? -4.745 -0.271 14.878 1.00 84.81 396 TYR A C 1
ATOM 3187 O O . TYR A 1 396 ? -5.395 -0.268 15.929 1.00 84.81 396 TYR A O 1
ATOM 3195 N N . TYR A 1 397 ? -5.184 -0.871 13.768 1.00 81.12 397 TYR A N 1
ATOM 3196 C CA . TYR A 1 397 ? -6.495 -1.516 13.680 1.00 81.12 397 TYR A CA 1
ATOM 3197 C C . TYR A 1 397 ? -6.625 -2.712 14.624 1.00 81.12 397 TYR A C 1
ATOM 3199 O O . TYR A 1 397 ? -7.625 -2.815 15.341 1.00 81.12 397 TYR A O 1
ATOM 3207 N N . PHE A 1 398 ? -5.607 -3.574 14.685 1.00 86.19 398 PHE A N 1
ATOM 3208 C CA . PHE A 1 398 ? -5.571 -4.707 15.606 1.00 86.19 398 PHE A CA 1
ATOM 3209 C C . PHE A 1 398 ? -5.736 -4.237 17.059 1.00 86.19 398 PHE A C 1
ATOM 3211 O O . PHE A 1 398 ? -6.643 -4.692 17.757 1.00 86.19 398 PHE A O 1
ATOM 3218 N N . SER A 1 399 ? -4.934 -3.258 17.494 1.00 81.81 399 SER A N 1
ATOM 3219 C CA . SER A 1 399 ? -4.953 -2.728 18.864 1.00 81.81 399 SER A CA 1
ATOM 3220 C C . SER A 1 399 ? -6.279 -2.040 19.221 1.00 81.81 399 SER A C 1
ATOM 3222 O O . SER A 1 399 ? -6.898 -2.344 20.247 1.00 81.81 399 SER A O 1
ATOM 3224 N N . LYS A 1 400 ? -6.782 -1.156 18.347 1.00 76.69 400 LYS A N 1
ATOM 3225 C CA . LYS A 1 400 ? -8.035 -0.415 18.570 1.00 76.69 400 LYS A CA 1
ATOM 3226 C C . LYS A 1 400 ? -9.249 -1.341 18.629 1.00 76.69 400 LYS A C 1
ATOM 3228 O O . LYS A 1 400 ? -10.141 -1.133 19.457 1.00 76.69 400 LYS A O 1
ATOM 3233 N N . ARG A 1 401 ? -9.305 -2.361 17.762 1.00 72.00 401 ARG A N 1
ATOM 3234 C CA . ARG A 1 401 ? -10.457 -3.268 17.675 1.00 72.00 401 ARG A CA 1
ATOM 3235 C C . ARG A 1 401 ? -10.422 -4.362 18.725 1.00 72.00 401 ARG A C 1
ATOM 3237 O O . ARG A 1 401 ? -11.495 -4.752 19.179 1.00 72.00 401 ARG A O 1
ATOM 3244 N N . TYR A 1 402 ? -9.239 -4.787 19.168 1.00 75.94 402 TYR A N 1
ATOM 3245 C CA . TYR A 1 402 ? -9.097 -5.719 20.282 1.00 75.94 402 TYR A CA 1
ATOM 3246 C C . TYR A 1 402 ? -9.894 -5.261 21.507 1.00 75.94 402 TYR A C 1
ATOM 3248 O O . TYR A 1 402 ? -10.717 -6.008 22.028 1.00 75.94 402 TYR A O 1
ATOM 3256 N N . ASN A 1 403 ? -9.734 -3.994 21.900 1.00 70.00 403 ASN A N 1
ATOM 3257 C CA . ASN A 1 403 ? -10.399 -3.425 23.078 1.00 70.00 403 ASN A CA 1
ATOM 3258 C C . ASN A 1 403 ? -11.918 -3.251 22.908 1.00 70.00 403 ASN A C 1
ATOM 3260 O O . ASN A 1 403 ? -12.629 -3.033 23.883 1.00 70.00 403 ASN A O 1
ATOM 3264 N N . ARG A 1 404 ? -12.425 -3.313 21.670 1.00 66.81 404 ARG A N 1
ATOM 3265 C CA . ARG A 1 404 ? -13.831 -3.060 21.314 1.00 66.81 404 ARG A CA 1
ATOM 3266 C C . ARG A 1 404 ? -14.502 -4.280 20.667 1.00 66.81 404 ARG A C 1
ATOM 3268 O O . ARG A 1 404 ? -15.547 -4.132 20.028 1.00 66.81 404 ARG A O 1
ATOM 3275 N N . ARG A 1 405 ? -13.893 -5.473 20.738 1.00 68.38 405 ARG A N 1
ATOM 3276 C CA . ARG A 1 405 ? -14.387 -6.667 20.032 1.00 68.38 405 ARG A CA 1
ATOM 3277 C C . ARG A 1 405 ? -15.604 -7.281 20.745 1.00 68.38 405 ARG A C 1
ATOM 3279 O O . ARG A 1 405 ? -15.569 -7.442 21.963 1.00 68.38 405 ARG A O 1
ATOM 3286 N N . PRO A 1 406 ? -16.664 -7.679 20.016 1.00 63.66 406 PRO A N 1
ATOM 3287 C CA . PRO A 1 406 ? -17.705 -8.543 20.567 1.00 63.66 406 PRO A CA 1
ATOM 3288 C C . PRO A 1 406 ? -17.115 -9.897 20.976 1.00 63.66 406 PRO A C 1
ATOM 3290 O O . PRO A 1 406 ? -16.195 -10.388 20.323 1.00 63.66 406 PRO A O 1
ATOM 3293 N N . SER A 1 407 ? -17.710 -10.564 21.966 1.00 64.44 407 SER A N 1
ATOM 3294 C CA . SER A 1 407 ? -17.291 -11.903 22.424 1.00 64.44 407 SER A CA 1
ATOM 3295 C C . SER A 1 407 ? -17.299 -12.981 21.328 1.00 64.44 407 SER A C 1
ATOM 3297 O O . SER A 1 407 ? -16.656 -14.015 21.475 1.00 64.44 407 SER A O 1
ATOM 3299 N N . ARG A 1 408 ? -17.998 -12.743 20.210 1.00 75.31 408 ARG A N 1
ATOM 3300 C CA . ARG A 1 408 ? -18.059 -13.639 19.044 1.00 75.31 408 ARG A CA 1
ATOM 3301 C C . ARG A 1 408 ? -17.003 -13.358 17.963 1.00 75.31 408 ARG A C 1
ATOM 3303 O O . ARG A 1 408 ? -17.018 -14.062 16.957 1.00 75.31 408 ARG A O 1
ATOM 3310 N N . LYS A 1 409 ? -16.104 -12.375 18.121 1.00 81.81 409 LYS A N 1
ATOM 3311 C CA . LYS A 1 409 ? -15.005 -12.105 17.170 1.00 81.81 409 LYS A CA 1
ATOM 3312 C C . LYS A 1 409 ? -13.656 -12.537 17.754 1.00 81.81 409 LYS A C 1
ATOM 3314 O O . LYS A 1 409 ? -13.303 -12.140 18.860 1.00 81.81 409 LYS A O 1
ATOM 3319 N N . ILE A 1 410 ? -12.895 -13.306 16.981 1.00 86.62 410 ILE A N 1
ATOM 3320 C CA . ILE A 1 410 ? -11.530 -13.737 17.294 1.00 86.62 410 ILE A CA 1
ATOM 3321 C C . ILE A 1 410 ? -10.579 -12.986 16.361 1.00 86.62 410 ILE A C 1
ATOM 3323 O O . ILE A 1 410 ? -10.695 -13.109 15.145 1.00 86.62 410 ILE A O 1
ATOM 3327 N N . LEU A 1 411 ? -9.659 -12.206 16.933 1.00 88.19 411 LEU A N 1
ATOM 3328 C CA . LEU A 1 411 ? -8.609 -11.490 16.202 1.00 88.19 411 LEU A CA 1
ATOM 3329 C C . LEU A 1 411 ? -7.279 -12.168 16.512 1.00 88.19 411 LEU A C 1
ATOM 3331 O O . LEU A 1 411 ? -6.922 -12.257 17.685 1.00 88.19 411 LEU A O 1
ATOM 3335 N N . PHE A 1 412 ? -6.569 -12.622 15.484 1.00 90.56 412 PHE A N 1
ATOM 3336 C CA . PHE A 1 412 ? -5.297 -13.320 15.644 1.00 90.56 412 PHE A CA 1
ATOM 3337 C C . PHE A 1 412 ? -4.229 -12.718 14.737 1.00 90.56 412 PHE A C 1
ATOM 3339 O O . PHE A 1 412 ? -4.450 -12.557 13.536 1.00 90.56 412 PHE A O 1
ATOM 3346 N N . TRP A 1 413 ? -3.077 -12.390 15.315 1.00 90.81 413 TRP A N 1
ATOM 3347 C CA . TRP A 1 413 ? -1.930 -11.888 14.565 1.00 90.81 413 TRP A CA 1
ATOM 3348 C C . TRP A 1 413 ? -1.023 -13.046 14.158 1.00 90.81 413 TRP A C 1
ATOM 3350 O O . TRP A 1 413 ? -0.666 -13.883 14.987 1.00 90.81 413 TRP A O 1
ATOM 3360 N N . VAL A 1 414 ? -0.658 -13.104 12.882 1.00 86.38 414 VAL A N 1
ATOM 3361 C CA . VAL A 1 414 ? 0.145 -14.183 12.307 1.00 86.38 414 VAL A CA 1
ATOM 3362 C C . VAL A 1 414 ? 1.540 -13.649 11.986 1.00 86.38 414 VAL A C 1
ATOM 3364 O O . VAL A 1 414 ? 1.690 -12.725 11.190 1.00 86.38 414 VAL A O 1
ATOM 3367 N N . THR A 1 415 ? 2.563 -14.245 12.596 1.00 75.25 415 THR A N 1
ATOM 3368 C CA . THR A 1 415 ? 3.982 -13.955 12.333 1.00 75.25 415 THR A CA 1
ATOM 3369 C C . THR A 1 415 ? 4.633 -15.058 11.498 1.00 75.25 415 THR A C 1
ATOM 3371 O O . THR A 1 415 ? 4.095 -16.160 11.363 1.00 75.25 415 THR A O 1
ATOM 3374 N N . SER A 1 416 ? 5.833 -14.793 10.971 1.00 66.69 416 SER A N 1
ATOM 3375 C CA . SER A 1 416 ? 6.632 -15.795 10.250 1.00 66.69 416 SER A CA 1
ATOM 3376 C C . SER A 1 416 ? 6.949 -17.033 11.087 1.00 66.69 416 SER A C 1
ATOM 3378 O O . SER A 1 416 ? 6.883 -18.149 10.569 1.00 66.69 416 SER A O 1
ATOM 3380 N N . SER A 1 417 ? 7.247 -16.855 12.374 1.00 63.69 417 SER A N 1
ATOM 3381 C CA . SER A 1 417 ? 7.536 -17.947 13.305 1.00 63.69 417 SER A CA 1
ATOM 3382 C C . SER A 1 417 ? 6.348 -18.899 13.467 1.00 63.69 417 SER A C 1
ATOM 3384 O O . SER A 1 417 ? 6.537 -20.111 13.382 1.00 63.69 417 SER A O 1
ATOM 3386 N N . ILE A 1 418 ? 5.122 -18.371 13.563 1.00 72.88 418 ILE A N 1
ATOM 3387 C CA . ILE A 1 418 ? 3.890 -19.167 13.723 1.00 72.88 418 ILE A CA 1
ATOM 3388 C C . ILE A 1 418 ? 3.607 -20.058 12.502 1.00 72.88 418 ILE A C 1
ATOM 3390 O O . ILE A 1 418 ? 3.055 -21.149 12.633 1.00 72.88 418 ILE A O 1
ATOM 3394 N N . ILE A 1 419 ? 3.983 -19.603 11.307 1.00 69.62 419 ILE A N 1
ATOM 3395 C CA . ILE A 1 419 ? 3.735 -20.322 10.052 1.00 69.62 419 ILE A CA 1
ATOM 3396 C C . ILE A 1 419 ? 4.810 -21.380 9.774 1.00 69.62 419 ILE A C 1
ATOM 3398 O O . ILE A 1 419 ? 4.500 -22.449 9.249 1.00 69.62 419 ILE A O 1
ATOM 3402 N N . LYS A 1 420 ? 6.080 -21.071 10.068 1.00 62.06 420 LYS A N 1
ATOM 3403 C CA . LYS A 1 420 ? 7.228 -21.907 9.677 1.00 62.06 420 LYS A CA 1
ATOM 3404 C C . LYS A 1 420 ? 7.517 -23.049 10.663 1.00 62.06 420 LYS A C 1
ATOM 3406 O O . LYS A 1 420 ? 8.124 -24.042 10.261 1.00 62.06 420 LYS A O 1
ATOM 3411 N N . LYS A 1 421 ? 7.117 -22.929 11.934 1.00 63.16 421 LYS A N 1
ATOM 3412 C CA . LYS A 1 421 ? 7.415 -23.915 12.989 1.00 63.16 421 LYS A CA 1
ATOM 3413 C C . LYS A 1 421 ? 6.335 -25.001 13.092 1.00 63.16 421 LYS A C 1
ATOM 3415 O O . LYS A 1 421 ? 5.151 -24.765 12.857 1.00 63.16 421 LYS A O 1
ATOM 3420 N N . LYS A 1 422 ? 6.742 -26.221 13.471 1.00 60.16 422 LYS A N 1
ATOM 3421 C CA . LYS A 1 422 ? 5.798 -27.251 13.947 1.00 60.16 422 LYS A CA 1
ATOM 3422 C C . LYS A 1 422 ? 5.194 -26.765 15.262 1.00 60.16 422 LYS A C 1
ATOM 3424 O O . LYS A 1 422 ? 5.933 -26.217 16.066 1.00 60.16 422 LYS A O 1
ATOM 3429 N N . ALA A 1 423 ? 3.897 -27.008 15.477 1.00 64.56 423 ALA A N 1
ATOM 3430 C CA . ALA A 1 423 ? 3.141 -26.495 16.622 1.00 64.56 423 ALA A CA 1
ATOM 3431 C C . ALA A 1 423 ? 3.688 -26.977 17.979 1.00 64.56 423 ALA A C 1
ATOM 3433 O O . ALA A 1 423 ? 3.253 -27.988 18.531 1.00 64.56 423 ALA A O 1
ATOM 3434 N N . SER A 1 424 ? 4.657 -26.230 18.492 1.00 67.75 424 SER A N 1
ATOM 3435 C CA . SER A 1 424 ? 5.454 -26.503 19.682 1.00 67.75 424 SER A CA 1
ATOM 3436 C C . SER A 1 424 ? 5.057 -25.597 20.846 1.00 67.75 424 SER A C 1
ATOM 3438 O O . SER A 1 424 ? 5.104 -26.024 21.996 1.00 67.75 424 SER A O 1
ATOM 3440 N N . THR A 1 425 ? 4.580 -24.384 20.551 1.00 77.88 425 THR A N 1
ATOM 3441 C CA . THR A 1 425 ? 4.056 -23.433 21.541 1.00 77.88 425 THR A CA 1
ATOM 3442 C C . THR A 1 425 ? 2.524 -23.419 21.581 1.00 77.88 425 THR A C 1
ATOM 3444 O O . THR A 1 425 ? 1.855 -23.792 20.615 1.00 77.88 425 THR A O 1
ATOM 3447 N N . GLU A 1 426 ? 1.934 -22.945 22.685 1.00 80.62 426 GLU A N 1
ATOM 3448 C CA . GLU A 1 426 ? 0.469 -22.818 22.812 1.00 80.62 426 GLU A CA 1
ATOM 3449 C C . GLU A 1 426 ? -0.135 -21.878 21.751 1.00 80.62 426 GLU A C 1
ATOM 3451 O O . GLU A 1 426 ? -1.241 -22.114 21.263 1.00 80.62 426 GLU A O 1
ATOM 3456 N N . VAL A 1 427 ? 0.613 -20.846 21.345 1.00 82.94 427 VAL A N 1
ATOM 3457 C CA . VAL A 1 427 ? 0.228 -19.900 20.285 1.00 82.94 427 VAL A CA 1
ATOM 3458 C C . VAL A 1 427 ? 0.157 -20.602 18.928 1.00 82.94 427 VAL A C 1
ATOM 3460 O O . VAL A 1 427 ? -0.825 -20.447 18.201 1.00 82.94 427 VAL A O 1
ATOM 3463 N N . GLU A 1 428 ? 1.167 -21.407 18.592 1.00 83.25 428 GLU A N 1
ATOM 3464 C CA . GLU A 1 428 ? 1.205 -22.169 17.338 1.00 83.25 428 GLU A CA 1
ATOM 3465 C C . GLU A 1 428 ? 0.119 -23.251 17.302 1.00 83.25 428 GLU A C 1
ATOM 3467 O O . GLU A 1 428 ? -0.526 -23.458 16.274 1.00 83.25 428 GLU A O 1
ATOM 3472 N N . GLN A 1 429 ? -0.130 -23.921 18.430 1.00 84.12 429 GLN A N 1
ATOM 3473 C CA . GLN A 1 429 ? -1.211 -24.901 18.549 1.00 84.12 429 GLN A CA 1
ATOM 3474 C C . GLN A 1 429 ? -2.581 -24.249 18.346 1.00 84.12 429 GLN A C 1
ATOM 3476 O O . GLN A 1 429 ? -3.403 -24.780 17.597 1.00 84.12 429 GLN A O 1
ATOM 3481 N N . LEU A 1 430 ? -2.822 -23.085 18.958 1.00 87.88 430 LEU A N 1
ATOM 3482 C CA . LEU A 1 430 ? -4.059 -22.336 18.757 1.00 87.88 430 LEU A CA 1
ATOM 3483 C C . LEU A 1 430 ? -4.218 -21.900 17.298 1.00 87.88 430 LEU A C 1
ATOM 3485 O O . LEU A 1 430 ? -5.303 -22.053 16.745 1.00 87.88 430 LEU A O 1
ATOM 3489 N N . TYR A 1 431 ? -3.152 -21.424 16.651 1.00 89.75 431 TYR A N 1
ATOM 3490 C CA . TYR A 1 431 ? -3.177 -21.091 15.225 1.00 89.75 431 TYR A CA 1
ATOM 3491 C C . TYR A 1 431 ? -3.628 -22.281 14.365 1.00 89.75 431 TYR A C 1
ATOM 3493 O O . TYR A 1 431 ? -4.563 -22.143 13.577 1.00 89.75 431 TYR A O 1
ATOM 3501 N N . GLN A 1 432 ? -3.050 -23.470 14.572 1.00 87.75 43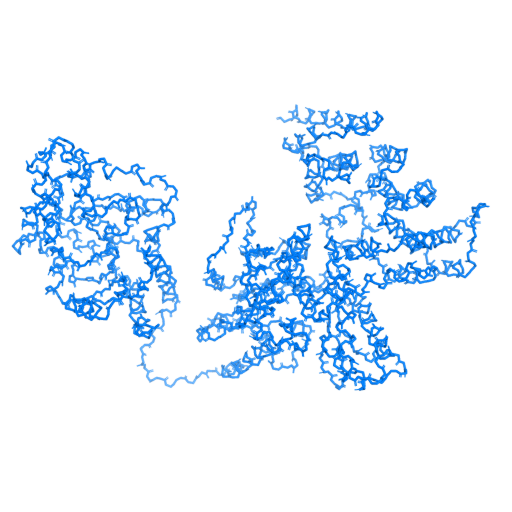2 GLN A N 1
ATOM 3502 C CA . GLN A 1 432 ? -3.462 -24.678 13.845 1.00 87.75 432 GLN A CA 1
ATOM 3503 C C . GLN A 1 432 ? -4.927 -25.053 14.118 1.00 87.75 432 GLN A C 1
ATOM 3505 O O . GLN A 1 432 ? -5.645 -25.430 13.194 1.00 87.75 432 GLN A O 1
ATOM 3510 N N . GLN A 1 433 ? -5.407 -24.894 15.3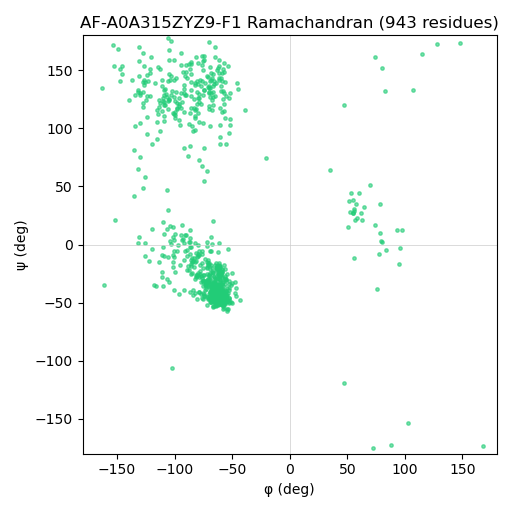57 1.00 87.19 433 GLN A N 1
ATOM 3511 C CA . GLN A 1 433 ? -6.819 -25.119 15.685 1.00 87.19 433 GLN A CA 1
ATOM 3512 C C . GLN A 1 433 ? -7.753 -24.087 15.034 1.00 87.19 433 GLN A C 1
ATOM 3514 O O . GLN A 1 433 ? -8.859 -24.433 14.627 1.00 87.19 433 GLN A O 1
ATOM 3519 N N . LEU A 1 434 ? -7.337 -22.823 14.908 1.00 89.50 434 LEU A N 1
ATOM 3520 C CA . LEU A 1 434 ? -8.124 -21.803 14.209 1.00 89.50 434 LEU A CA 1
ATOM 3521 C C . LEU A 1 434 ? -8.292 -22.158 12.727 1.00 89.50 434 LEU A C 1
ATOM 3523 O O . LEU A 1 434 ? -9.381 -21.970 12.183 1.00 89.50 434 LEU A O 1
ATOM 3527 N N . LEU A 1 435 ? -7.256 -22.725 12.098 1.00 90.06 435 LEU A N 1
ATOM 3528 C CA . LEU A 1 435 ? -7.272 -23.126 10.690 1.00 90.06 435 LEU A CA 1
ATOM 3529 C C . LEU A 1 435 ? -8.200 -24.309 10.372 1.00 90.06 435 LEU A C 1
ATOM 3531 O O . LEU A 1 435 ? -8.549 -24.465 9.202 1.00 90.06 435 LEU A O 1
ATOM 3535 N N . THR A 1 436 ? -8.638 -25.108 11.358 1.00 87.56 436 THR A N 1
ATOM 3536 C CA . THR A 1 436 ? -9.588 -26.221 11.122 1.00 87.56 436 THR A CA 1
ATOM 3537 C C . THR A 1 436 ? -11.000 -25.740 10.784 1.00 87.56 436 THR A C 1
ATOM 3539 O O . THR A 1 436 ? -11.813 -26.513 10.285 1.00 87.56 436 THR A O 1
ATOM 3542 N N . GLY A 1 437 ? -11.318 -24.475 11.081 1.00 81.81 437 GLY A N 1
ATOM 3543 C CA . GLY A 1 437 ? -12.659 -23.918 10.904 1.00 81.81 437 GLY A CA 1
ATOM 3544 C C . GLY A 1 437 ? -13.655 -24.293 12.005 1.00 81.81 437 GLY A C 1
ATOM 3545 O O . GLY A 1 437 ? -14.815 -23.891 11.948 1.00 81.81 437 GLY A O 1
ATOM 3546 N N . ASP A 1 438 ? -13.255 -25.015 13.054 1.00 84.56 438 ASP A N 1
ATOM 3547 C CA . ASP A 1 438 ? -14.193 -25.339 14.136 1.00 84.56 438 ASP A CA 1
ATOM 3548 C C . ASP A 1 438 ? -14.644 -24.093 14.900 1.00 84.56 438 ASP A C 1
ATOM 3550 O O . ASP A 1 438 ? -15.829 -23.934 15.198 1.00 84.56 438 ASP A O 1
ATOM 3554 N N . PHE A 1 439 ? -13.726 -23.155 15.138 1.00 83.38 439 PHE A N 1
ATOM 3555 C CA . PHE A 1 439 ? -14.049 -21.873 15.761 1.00 83.38 439 PHE A CA 1
ATOM 3556 C C . PHE A 1 439 ? -14.890 -20.967 14.859 1.00 83.38 439 PHE A C 1
ATOM 3558 O O . PHE A 1 439 ? -15.708 -20.199 15.366 1.00 83.38 439 PHE A O 1
ATOM 3565 N N . SER A 1 440 ? -14.745 -21.052 13.533 1.00 81.88 440 SER A N 1
ATOM 3566 C CA . SER A 1 440 ? -15.496 -20.195 12.606 1.00 81.88 440 SER A CA 1
ATOM 3567 C C . SER A 1 440 ? -16.987 -20.561 12.525 1.00 81.88 440 SER A C 1
ATOM 3569 O O . SER A 1 440 ? -17.805 -19.740 12.093 1.00 81.88 440 SER A O 1
ATOM 3571 N N . LYS A 1 441 ? -17.379 -21.746 13.023 1.00 82.88 441 LYS A N 1
ATOM 3572 C CA . LYS A 1 441 ? -18.787 -22.151 13.194 1.00 82.88 441 LYS A CA 1
ATOM 3573 C C . LYS A 1 441 ? -19.500 -21.281 14.233 1.00 82.88 441 LYS A C 1
ATOM 3575 O O . LYS A 1 441 ? -20.600 -20.799 13.974 1.00 82.88 441 LYS A O 1
ATOM 3580 N N . SER A 1 442 ? -18.863 -21.022 15.378 1.00 79.56 442 SER A N 1
ATOM 3581 C CA . SER A 1 442 ? -19.447 -20.259 16.496 1.00 79.56 442 SER A CA 1
ATOM 3582 C C . SER A 1 442 ? -18.999 -18.796 16.567 1.00 79.56 442 SER A C 1
ATOM 3584 O O . SER A 1 442 ? -19.710 -17.961 17.124 1.00 79.56 442 SER A O 1
ATOM 3586 N N . CYS A 1 443 ? -17.841 -18.473 15.993 1.00 83.25 443 CYS A N 1
ATOM 3587 C CA . CYS A 1 443 ? -17.202 -17.160 16.051 1.00 83.25 443 CYS A CA 1
ATOM 3588 C C . CYS A 1 443 ? -16.854 -16.651 14.646 1.00 83.25 443 CYS A C 1
ATOM 3590 O O . CYS A 1 443 ? -16.864 -17.389 13.665 1.00 83.25 443 CYS A O 1
ATOM 3592 N N . HIS A 1 444 ? -16.553 -15.364 14.528 1.00 86.50 444 HIS A N 1
ATOM 3593 C CA . HIS A 1 444 ? -15.929 -14.775 13.348 1.00 86.50 444 HIS A CA 1
ATOM 3594 C C . HIS A 1 444 ? -14.426 -14.686 13.600 1.00 86.50 444 HIS A C 1
ATOM 3596 O O . HIS A 1 444 ? -13.987 -13.891 14.428 1.00 86.50 444 HIS A O 1
ATOM 3602 N N . VAL A 1 445 ? -13.661 -15.552 12.937 1.00 90.56 445 VAL A N 1
ATOM 3603 C CA . VAL A 1 445 ? -12.198 -15.606 13.050 1.00 90.56 445 VAL A CA 1
ATOM 3604 C C . VAL A 1 445 ? -11.585 -14.701 11.987 1.00 90.56 445 VAL A C 1
ATOM 3606 O O . VAL A 1 445 ? -11.939 -14.816 10.811 1.00 90.56 445 VAL A O 1
ATOM 3609 N N . ILE A 1 446 ? -10.685 -13.816 12.408 1.00 90.75 446 ILE A N 1
ATOM 3610 C CA . ILE A 1 446 ? -9.989 -12.852 11.558 1.00 90.75 446 ILE A CA 1
ATOM 3611 C C . ILE A 1 446 ? -8.485 -12.987 11.801 1.00 90.75 446 ILE A C 1
ATOM 3613 O O . ILE A 1 446 ? -8.009 -12.776 12.920 1.00 90.75 446 ILE A O 1
ATOM 3617 N N . LEU A 1 447 ? -7.751 -13.339 10.748 1.00 92.69 447 LEU A N 1
ATOM 3618 C CA . LEU A 1 447 ? -6.297 -13.463 10.756 1.00 92.69 447 LEU A CA 1
ATOM 3619 C C . LEU A 1 447 ? -5.665 -12.215 10.134 1.00 92.69 447 LEU A C 1
ATOM 3621 O O . LEU A 1 447 ? -6.007 -11.844 9.012 1.00 92.69 447 LEU A O 1
ATOM 3625 N N . PHE A 1 448 ? -4.732 -11.596 10.853 1.00 92.19 448 PHE A N 1
ATOM 3626 C CA . PHE A 1 448 ? -3.895 -10.503 10.364 1.00 92.19 448 PHE A CA 1
ATOM 3627 C C . PHE A 1 448 ? -2.531 -11.068 9.972 1.00 92.19 448 PHE A C 1
ATOM 3629 O O . PHE A 1 448 ? -1.802 -11.553 10.833 1.00 92.19 448 PHE A O 1
ATOM 3636 N N . ILE A 1 449 ? -2.201 -11.019 8.684 1.00 91.38 449 ILE A N 1
ATOM 3637 C CA . ILE A 1 449 ? -0.927 -11.476 8.123 1.00 91.38 449 ILE A CA 1
ATOM 3638 C C . ILE A 1 449 ? -0.183 -10.239 7.614 1.00 91.38 449 ILE A C 1
ATOM 3640 O O . ILE A 1 449 ? -0.468 -9.748 6.524 1.00 91.38 449 ILE A O 1
ATOM 3644 N N . ASP A 1 450 ? 0.735 -9.709 8.419 1.00 88.81 450 ASP A N 1
ATOM 3645 C CA . ASP A 1 450 ? 1.500 -8.502 8.087 1.00 88.81 450 ASP A CA 1
ATOM 3646 C C . ASP A 1 450 ? 2.847 -8.858 7.449 1.00 88.81 450 ASP A C 1
ATOM 3648 O O . ASP A 1 450 ? 3.577 -9.689 7.982 1.00 88.81 450 ASP A O 1
ATOM 3652 N N . GLY A 1 451 ? 3.181 -8.235 6.319 1.00 85.44 451 GLY A N 1
ATOM 3653 C CA . GLY A 1 451 ? 4.441 -8.469 5.618 1.00 85.44 451 GLY A CA 1
ATOM 3654 C C . GLY A 1 451 ? 4.505 -9.854 4.977 1.00 85.44 451 GLY A C 1
ATOM 3655 O O . GLY A 1 451 ? 5.469 -10.590 5.173 1.00 85.44 451 GLY A O 1
ATOM 3656 N N . ALA A 1 452 ? 3.493 -10.253 4.200 1.00 85.12 452 ALA A N 1
ATOM 3657 C CA . ALA A 1 452 ? 3.519 -11.539 3.493 1.00 85.12 452 ALA A CA 1
ATOM 3658 C C . ALA A 1 452 ? 4.721 -11.663 2.535 1.00 85.12 452 ALA A C 1
ATOM 3660 O O . ALA A 1 452 ? 5.251 -12.759 2.362 1.00 85.12 452 ALA A O 1
ATOM 3661 N N . ASP A 1 453 ? 5.201 -10.537 1.997 1.00 79.56 453 ASP A N 1
ATOM 3662 C CA . ASP A 1 453 ? 6.440 -10.427 1.218 1.00 79.56 453 ASP A CA 1
ATOM 3663 C C . ASP A 1 453 ? 7.730 -10.566 2.036 1.00 79.56 453 ASP A C 1
ATOM 3665 O O . ASP A 1 453 ? 8.807 -10.511 1.455 1.00 79.56 453 ASP A O 1
ATOM 3669 N N . GLU A 1 454 ? 7.634 -10.748 3.354 1.00 75.81 454 GLU A N 1
ATOM 3670 C CA . GLU A 1 454 ? 8.742 -11.047 4.272 1.00 75.81 454 GLU A CA 1
ATOM 3671 C C . GLU A 1 454 ? 8.563 -12.430 4.922 1.00 75.81 454 GLU A C 1
ATOM 3673 O O . GLU A 1 454 ? 9.524 -13.178 5.112 1.00 75.81 454 GLU A O 1
ATOM 3678 N N . ILE A 1 455 ? 7.314 -12.813 5.206 1.00 72.12 455 ILE A N 1
ATOM 3679 C CA . ILE A 1 455 ? 6.968 -14.093 5.824 1.00 72.12 455 ILE A CA 1
ATOM 3680 C C . ILE A 1 455 ? 7.075 -15.262 4.830 1.00 72.12 455 ILE A C 1
ATOM 3682 O O . ILE A 1 455 ? 7.660 -16.301 5.158 1.00 72.12 455 ILE A O 1
ATOM 3686 N N . PHE A 1 456 ? 6.520 -15.107 3.624 1.00 70.38 456 PHE A N 1
ATOM 3687 C CA . PHE A 1 456 ? 6.357 -16.174 2.626 1.00 70.38 456 PHE A CA 1
ATOM 3688 C C . PHE A 1 456 ? 7.340 -16.030 1.462 1.00 70.38 456 PHE A C 1
ATOM 3690 O O . PHE A 1 456 ? 6.976 -16.100 0.284 1.00 70.38 456 PHE A O 1
ATOM 3697 N N . VAL A 1 457 ? 8.607 -15.794 1.798 1.00 62.97 457 VAL A N 1
ATOM 3698 C CA . VAL A 1 457 ? 9.632 -15.451 0.812 1.00 62.97 457 VAL A CA 1
ATOM 3699 C C . VAL A 1 457 ? 10.406 -16.674 0.326 1.00 62.97 457 VAL A C 1
ATOM 3701 O O . VAL A 1 457 ? 11.073 -17.355 1.100 1.00 62.97 457 VAL A O 1
ATOM 3704 N N . GLN A 1 458 ? 10.339 -16.823 -1.003 1.00 59.41 458 GLN A N 1
ATOM 3705 C CA . GLN A 1 458 ? 11.259 -17.457 -1.958 1.00 59.41 458 GLN A CA 1
ATOM 3706 C C . GLN A 1 458 ? 11.229 -18.978 -2.182 1.00 59.41 458 GLN A C 1
ATOM 3708 O O . GLN A 1 458 ? 11.329 -19.807 -1.283 1.00 59.41 458 GLN A O 1
ATOM 3713 N N . ASN A 1 459 ? 11.217 -19.255 -3.492 1.00 61.06 459 ASN A N 1
ATOM 3714 C CA . ASN A 1 459 ? 10.791 -20.428 -4.250 1.00 61.06 459 ASN A CA 1
ATOM 3715 C C . ASN A 1 459 ? 9.268 -20.534 -4.477 1.00 61.06 459 ASN A C 1
ATOM 3717 O O . ASN A 1 459 ? 8.444 -20.027 -3.715 1.00 61.06 459 ASN A O 1
ATOM 3721 N N . THR A 1 460 ? 8.917 -21.181 -5.586 1.00 66.00 460 THR A N 1
ATOM 3722 C CA . THR A 1 460 ? 7.543 -21.471 -6.014 1.00 66.00 460 THR A CA 1
ATOM 3723 C C . THR A 1 460 ? 6.755 -22.176 -4.914 1.00 66.00 460 THR A C 1
ATOM 3725 O O . THR A 1 460 ? 5.600 -21.858 -4.662 1.00 66.00 460 THR A O 1
ATOM 3728 N N . GLU A 1 461 ? 7.420 -23.069 -4.181 1.00 71.75 461 GLU A N 1
ATOM 3729 C CA . GLU A 1 461 ? 6.818 -23.890 -3.135 1.00 71.75 461 GLU A CA 1
ATOM 3730 C C . GLU A 1 461 ? 6.298 -23.063 -1.946 1.00 71.75 461 GLU A C 1
ATOM 3732 O O . GLU A 1 461 ? 5.214 -23.338 -1.427 1.00 71.75 461 GLU A O 1
ATOM 3737 N N . GLY A 1 462 ? 7.041 -22.046 -1.500 1.00 75.81 462 GLY A N 1
ATOM 3738 C CA . GLY A 1 462 ? 6.624 -21.157 -0.413 1.00 75.81 462 GLY A CA 1
ATOM 3739 C C . GLY A 1 462 ? 5.394 -20.325 -0.782 1.00 75.81 462 GLY A C 1
ATOM 3740 O O . GLY A 1 462 ? 4.454 -20.215 0.010 1.00 75.81 462 GLY A O 1
ATOM 3741 N N . ILE A 1 463 ? 5.370 -19.809 -2.012 1.00 77.81 463 ILE A N 1
ATOM 3742 C CA . ILE A 1 463 ? 4.236 -19.056 -2.564 1.00 77.81 463 ILE A CA 1
ATOM 3743 C C . ILE A 1 463 ? 3.014 -19.972 -2.710 1.00 77.81 463 ILE A C 1
ATOM 3745 O O . ILE A 1 463 ? 1.918 -19.612 -2.280 1.00 77.81 463 ILE A O 1
ATOM 3749 N N . ASP A 1 464 ? 3.199 -21.187 -3.226 1.00 80.44 464 ASP A N 1
ATOM 3750 C CA . ASP A 1 464 ? 2.123 -22.170 -3.377 1.00 80.44 464 ASP A CA 1
ATOM 3751 C C . ASP A 1 464 ? 1.535 -22.586 -2.026 1.00 80.44 464 ASP A C 1
ATOM 3753 O O . ASP A 1 464 ? 0.317 -22.724 -1.885 1.00 80.44 464 ASP A O 1
ATOM 3757 N N . LYS A 1 465 ? 2.378 -22.754 -0.997 1.00 82.31 465 LYS A N 1
ATOM 3758 C CA . LYS A 1 465 ? 1.919 -22.994 0.380 1.00 82.31 465 LYS A CA 1
ATOM 3759 C C . LYS A 1 465 ? 1.072 -21.834 0.893 1.00 82.31 465 LYS A C 1
ATOM 3761 O O . LYS A 1 465 ? 0.037 -22.078 1.514 1.00 82.31 465 LYS A O 1
ATOM 3766 N N . PHE A 1 466 ? 1.467 -20.594 0.613 1.00 86.69 466 PHE A N 1
ATOM 3767 C CA . PHE A 1 466 ? 0.695 -19.429 1.030 1.00 86.69 466 PHE A CA 1
ATOM 3768 C C . PHE A 1 466 ? -0.656 -19.333 0.309 1.00 86.69 466 PHE A C 1
ATOM 3770 O O . PHE A 1 466 ? -1.686 -19.159 0.958 1.00 86.69 466 PHE A O 1
ATOM 3777 N N . LYS A 1 467 ? -0.692 -19.557 -1.008 1.00 87.94 467 LYS A N 1
ATOM 3778 C CA . LYS A 1 467 ? -1.949 -19.626 -1.773 1.00 87.94 467 LYS A CA 1
ATOM 3779 C C . LYS A 1 467 ? -2.883 -20.709 -1.236 1.00 87.94 467 LYS A C 1
ATOM 3781 O O . LYS A 1 467 ? -4.067 -20.460 -1.019 1.00 87.94 467 LYS A O 1
ATOM 3786 N N . LYS A 1 468 ? -2.348 -21.896 -0.930 1.00 88.56 468 LYS A N 1
ATOM 3787 C CA . LYS A 1 468 ? -3.109 -22.984 -0.293 1.00 88.56 468 LYS A CA 1
ATOM 3788 C C . LYS A 1 468 ? -3.660 -22.582 1.077 1.00 88.56 468 LYS A C 1
ATOM 3790 O O . LYS A 1 468 ? -4.797 -22.936 1.385 1.00 88.56 468 LYS A O 1
ATOM 3795 N N . LEU A 1 469 ? -2.898 -21.833 1.880 1.00 89.50 469 LEU A N 1
ATOM 3796 C CA . LEU A 1 469 ? -3.369 -21.292 3.158 1.00 89.50 469 LEU A CA 1
ATOM 3797 C C . LEU A 1 469 ? -4.562 -20.346 2.959 1.00 89.50 469 LEU A C 1
ATOM 3799 O O . LEU A 1 469 ? -5.567 -20.504 3.649 1.00 89.50 469 LEU A O 1
ATOM 3803 N N . LEU A 1 470 ? -4.483 -19.411 2.007 1.00 90.56 470 LEU A N 1
ATOM 3804 C CA . LEU A 1 470 ? -5.584 -18.492 1.691 1.00 90.56 470 LEU A CA 1
ATOM 3805 C C . LEU A 1 470 ? -6.849 -19.261 1.276 1.00 90.56 470 LEU A C 1
ATOM 3807 O O . LEU A 1 470 ? -7.913 -19.068 1.872 1.00 90.56 470 LEU A O 1
ATOM 3811 N N . ILE A 1 471 ? -6.715 -20.215 0.347 1.00 90.94 471 ILE A N 1
ATOM 3812 C CA . ILE A 1 471 ? -7.817 -21.084 -0.100 1.00 90.94 471 ILE A CA 1
ATOM 3813 C C . ILE A 1 471 ? -8.432 -21.847 1.084 1.00 90.94 471 ILE A C 1
ATOM 3815 O O . ILE A 1 471 ? -9.655 -21.920 1.213 1.00 90.94 471 ILE A O 1
ATOM 3819 N N . ASN A 1 472 ? -7.605 -22.409 1.972 1.00 91.50 472 ASN A N 1
ATOM 3820 C CA . ASN A 1 472 ? -8.084 -23.118 3.159 1.00 91.50 472 ASN A CA 1
ATOM 3821 C C . ASN A 1 472 ? -8.863 -22.190 4.106 1.00 91.50 472 ASN A C 1
ATOM 3823 O O . ASN A 1 472 ? -9.948 -22.543 4.567 1.00 91.50 472 ASN A O 1
ATOM 3827 N N . CYS A 1 473 ? -8.355 -20.981 4.355 1.00 92.19 473 CYS A N 1
ATOM 3828 C CA . CYS A 1 473 ? -9.042 -19.988 5.177 1.00 92.19 473 CYS A CA 1
ATOM 3829 C C . CYS A 1 473 ? -10.420 -19.627 4.607 1.00 92.19 473 CYS A C 1
ATOM 3831 O O . CYS A 1 473 ? -11.404 -19.627 5.347 1.00 92.19 473 CYS A O 1
ATOM 3833 N N . GLN A 1 474 ? -10.517 -19.400 3.295 1.00 90.00 474 GLN A N 1
ATOM 3834 C CA . GLN A 1 474 ? -11.785 -19.096 2.627 1.00 90.00 474 GLN A CA 1
ATOM 3835 C C . GLN A 1 474 ? -12.784 -20.250 2.746 1.00 90.00 474 GLN A C 1
ATOM 3837 O O . GLN A 1 474 ? -13.918 -20.034 3.180 1.00 90.00 474 GLN A O 1
ATOM 3842 N N . LYS A 1 475 ? -12.350 -21.489 2.458 1.00 90.69 475 LYS A N 1
ATOM 3843 C CA . LYS A 1 475 ? -13.172 -22.705 2.622 1.00 90.69 475 LYS A CA 1
ATOM 3844 C C . LYS A 1 475 ? -13.713 -22.838 4.045 1.00 90.69 475 LYS A C 1
ATOM 3846 O O . LYS A 1 475 ? -14.888 -23.144 4.239 1.00 90.69 475 LYS A O 1
ATOM 3851 N N . ASN A 1 476 ? -12.884 -22.525 5.036 1.00 92.12 476 ASN A N 1
ATOM 3852 C CA . ASN A 1 476 ? -13.239 -22.600 6.450 1.00 92.12 476 ASN A CA 1
ATOM 3853 C C . ASN A 1 476 ? -13.909 -21.327 6.988 1.00 92.12 476 ASN A C 1
ATOM 3855 O O . ASN A 1 476 ? -14.068 -21.191 8.202 1.00 92.12 476 ASN A O 1
ATOM 3859 N N . LYS A 1 477 ? -14.340 -20.397 6.122 1.00 90.88 477 LYS A N 1
ATOM 3860 C CA . LYS A 1 477 ? -15.015 -19.139 6.497 1.00 90.88 477 LYS A CA 1
ATOM 3861 C C . LYS A 1 477 ? -14.201 -18.278 7.479 1.00 90.88 477 LYS A C 1
ATOM 3863 O O . LYS A 1 477 ? -14.759 -17.550 8.306 1.00 90.88 477 LYS A O 1
ATOM 3868 N N . ILE A 1 478 ? -12.878 -18.371 7.395 1.00 92.75 478 ILE A N 1
ATOM 3869 C CA . ILE A 1 478 ? -11.915 -17.572 8.149 1.00 92.75 478 ILE A CA 1
ATOM 3870 C C . ILE A 1 478 ? -11.610 -16.327 7.326 1.00 92.75 478 ILE A C 1
ATOM 3872 O O . ILE A 1 478 ? -11.290 -16.409 6.145 1.00 92.75 478 ILE A O 1
ATOM 3876 N N . THR A 1 479 ? -11.729 -15.164 7.953 1.00 91.62 479 THR A N 1
ATOM 3877 C CA . THR A 1 479 ? -11.411 -13.892 7.299 1.00 91.62 479 THR A CA 1
ATOM 3878 C C . THR A 1 479 ? -9.915 -13.653 7.374 1.00 91.62 479 THR A C 1
ATOM 3880 O O . THR A 1 479 ? -9.320 -13.866 8.431 1.00 91.62 479 THR A O 1
ATOM 3883 N N . VAL A 1 480 ? -9.308 -13.198 6.283 1.00 91.75 480 VAL A N 1
ATOM 3884 C CA . VAL A 1 480 ? -7.867 -12.938 6.227 1.00 91.75 480 VAL A CA 1
ATOM 3885 C C . VAL A 1 480 ? -7.623 -11.524 5.730 1.00 91.75 480 VAL A C 1
ATOM 3887 O O . VAL A 1 480 ? -8.176 -11.110 4.713 1.00 91.75 480 VAL A O 1
ATOM 3890 N N . ILE A 1 481 ? -6.780 -10.793 6.452 1.00 92.25 481 ILE A N 1
ATOM 3891 C CA . ILE A 1 481 ? -6.262 -9.492 6.047 1.00 92.25 481 ILE A CA 1
ATOM 3892 C C . ILE A 1 481 ? -4.763 -9.661 5.855 1.00 92.25 481 ILE A C 1
ATOM 3894 O O . ILE A 1 481 ? -4.045 -9.962 6.808 1.00 92.25 481 ILE A O 1
ATOM 3898 N N . VAL A 1 482 ? -4.310 -9.487 4.622 1.00 92.31 482 VAL A N 1
ATOM 3899 C CA . VAL A 1 482 ? -2.910 -9.638 4.231 1.00 92.31 482 VAL A CA 1
ATOM 3900 C C . VAL A 1 482 ? -2.342 -8.265 3.912 1.00 92.31 482 VAL A C 1
ATOM 3902 O O . VAL A 1 482 ? -2.968 -7.520 3.162 1.00 92.31 482 VAL A O 1
ATOM 3905 N N . SER A 1 483 ? -1.160 -7.927 4.428 1.00 92.56 483 SER A N 1
ATOM 3906 C CA . SER A 1 483 ? -0.355 -6.838 3.871 1.00 92.56 483 SER A CA 1
ATOM 3907 C C . SER A 1 483 ? 0.835 -7.389 3.090 1.00 92.56 483 SER A C 1
ATOM 3909 O O . SER A 1 483 ? 1.464 -8.364 3.505 1.00 92.56 483 SER A O 1
ATOM 3911 N N . CYS A 1 484 ? 1.162 -6.768 1.959 1.00 90.38 484 CYS A N 1
ATOM 3912 C CA . CYS A 1 484 ? 2.432 -7.012 1.281 1.00 90.38 484 CYS A CA 1
ATOM 3913 C C . CYS A 1 484 ? 2.876 -5.809 0.445 1.00 90.38 484 CYS A C 1
ATOM 3915 O O . CYS A 1 484 ? 2.133 -4.841 0.268 1.00 90.38 484 CYS A O 1
ATOM 3917 N N . ARG A 1 485 ? 4.097 -5.844 -0.090 1.00 88.00 485 ARG A N 1
ATOM 3918 C CA . ARG A 1 485 ? 4.522 -4.894 -1.133 1.00 88.00 485 ARG A CA 1
ATOM 3919 C C . ARG A 1 485 ? 3.670 -5.023 -2.398 1.00 88.00 485 ARG A C 1
ATOM 3921 O O . ARG A 1 485 ? 3.255 -6.123 -2.761 1.00 88.00 485 ARG A O 1
ATOM 3928 N N . GLU A 1 486 ? 3.472 -3.898 -3.086 1.00 85.56 486 GLU A N 1
ATOM 3929 C CA . GLU A 1 486 ? 2.757 -3.832 -4.375 1.00 85.56 486 GLU A CA 1
ATOM 3930 C C . GLU A 1 486 ? 3.397 -4.728 -5.422 1.00 85.56 486 GLU A C 1
ATOM 3932 O O . GLU A 1 486 ? 2.715 -5.563 -6.008 1.00 85.56 486 GLU A O 1
ATOM 3937 N N . SER A 1 487 ? 4.726 -4.667 -5.532 1.00 76.94 487 SER A N 1
ATOM 3938 C CA . SER A 1 487 ? 5.471 -5.584 -6.383 1.00 76.94 487 SER A CA 1
ATOM 3939 C C . SER A 1 487 ? 5.126 -7.033 -6.049 1.00 76.94 487 SER A C 1
ATOM 3941 O O . SER A 1 487 ? 4.654 -7.731 -6.932 1.00 76.94 487 SER A O 1
ATOM 3943 N N . TYR A 1 488 ? 5.263 -7.477 -4.792 1.00 82.62 488 TYR A N 1
ATOM 3944 C CA . TYR A 1 488 ? 4.980 -8.862 -4.385 1.00 82.62 488 TYR A CA 1
ATOM 3945 C C . TYR A 1 488 ? 3.554 -9.316 -4.722 1.00 82.62 488 TYR A C 1
ATOM 3947 O O . TYR A 1 488 ? 3.384 -10.439 -5.197 1.00 82.62 488 TYR A O 1
ATOM 3955 N N . TYR A 1 489 ? 2.550 -8.459 -4.514 1.00 85.62 489 TYR A N 1
ATOM 3956 C CA . TYR A 1 489 ? 1.176 -8.742 -4.930 1.00 85.62 489 TYR A CA 1
ATOM 3957 C C . TYR A 1 489 ? 1.102 -9.001 -6.433 1.00 85.62 489 TYR A C 1
ATOM 3959 O O . TYR A 1 489 ? 0.664 -10.076 -6.848 1.00 85.62 489 TYR A O 1
ATOM 3967 N N . GLU A 1 490 ? 1.591 -8.056 -7.238 1.00 77.25 490 GLU A N 1
ATOM 3968 C CA . GLU A 1 490 ? 1.581 -8.175 -8.692 1.00 77.25 490 GLU A CA 1
ATOM 3969 C C . GLU A 1 490 ? 2.264 -9.478 -9.126 1.00 77.25 490 GLU A C 1
ATOM 3971 O O . GLU A 1 490 ? 1.695 -10.231 -9.921 1.00 77.25 490 GLU A O 1
ATOM 3976 N N . ARG A 1 491 ? 3.447 -9.801 -8.584 1.00 74.56 491 ARG A N 1
ATOM 3977 C CA . ARG A 1 491 ? 4.198 -11.011 -8.978 1.00 74.56 491 ARG A CA 1
ATOM 3978 C C . ARG A 1 491 ? 3.469 -12.284 -8.566 1.00 74.56 491 ARG A C 1
ATOM 3980 O O . ARG A 1 491 ? 3.207 -13.152 -9.399 1.00 74.56 491 ARG A O 1
ATOM 3987 N N . ASN A 1 492 ? 3.116 -12.386 -7.289 1.00 78.31 492 ASN A N 1
ATOM 3988 C CA . ASN A 1 492 ? 2.874 -13.677 -6.651 1.00 78.31 492 ASN A CA 1
ATOM 3989 C C . ASN A 1 492 ? 1.412 -13.932 -6.301 1.00 78.31 492 ASN A C 1
ATOM 3991 O O . ASN A 1 492 ? 1.046 -15.094 -6.169 1.00 78.31 492 ASN A O 1
ATOM 3995 N N . LEU A 1 493 ? 0.593 -12.891 -6.136 1.00 84.00 493 LEU A N 1
ATOM 3996 C CA . LEU A 1 493 ? -0.759 -13.010 -5.578 1.00 84.00 493 LEU A CA 1
ATOM 3997 C C . LEU A 1 493 ? -1.860 -12.411 -6.465 1.00 84.00 493 LEU A C 1
ATOM 3999 O O . LEU A 1 493 ? -3.023 -12.456 -6.077 1.00 84.00 493 LEU A O 1
ATOM 4003 N N . SER A 1 494 ? -1.520 -11.874 -7.639 1.00 80.31 494 SER A N 1
ATOM 4004 C CA . SER A 1 494 ? -2.471 -11.276 -8.592 1.00 80.31 494 SER A CA 1
ATOM 4005 C C . SER A 1 494 ? -3.568 -12.233 -9.069 1.00 80.31 494 SER A C 1
ATOM 4007 O O . SER A 1 494 ? -4.633 -11.788 -9.470 1.00 80.31 494 SER A O 1
ATOM 4009 N N . ASP A 1 495 ? -3.316 -13.537 -9.000 1.00 79.00 495 ASP A N 1
ATOM 4010 C CA . ASP A 1 495 ? -4.249 -14.619 -9.316 1.00 79.00 495 ASP A CA 1
ATOM 4011 C C . ASP A 1 495 ? -5.009 -15.159 -8.086 1.00 79.00 495 ASP A C 1
ATOM 4013 O O . ASP A 1 495 ? -5.675 -16.184 -8.177 1.00 79.00 495 ASP A O 1
ATOM 4017 N N . SER A 1 496 ? -4.890 -14.513 -6.920 1.00 84.12 496 SER A N 1
ATOM 4018 C CA . SER A 1 496 ? -5.619 -14.897 -5.699 1.00 84.12 496 SER A CA 1
ATOM 4019 C C . SER A 1 496 ? -6.962 -14.167 -5.587 1.00 84.12 496 SER A C 1
ATOM 4021 O O . SER A 1 496 ? -7.051 -12.979 -5.893 1.00 84.12 496 SER A O 1
ATOM 4023 N N . ASP A 1 497 ? -7.977 -14.847 -5.049 1.00 83.31 497 ASP A N 1
ATOM 4024 C CA . ASP A 1 497 ? -9.346 -14.329 -4.885 1.00 83.31 497 ASP A CA 1
ATOM 4025 C C . ASP A 1 497 ? -9.492 -13.337 -3.711 1.00 83.31 497 ASP A C 1
ATOM 4027 O O . ASP A 1 497 ? -10.167 -13.598 -2.709 1.00 83.31 497 ASP A O 1
ATOM 4031 N N . PHE A 1 498 ? -8.878 -12.158 -3.825 1.00 86.38 498 PHE A N 1
ATOM 4032 C CA . PHE A 1 498 ? -9.123 -11.067 -2.882 1.00 86.38 498 PHE A CA 1
ATOM 4033 C C . PHE A 1 498 ? -10.435 -10.349 -3.205 1.00 86.38 498 PHE A C 1
ATOM 4035 O O . PHE A 1 498 ? -10.603 -9.776 -4.277 1.00 86.38 498 PHE A O 1
ATOM 4042 N N . LEU A 1 499 ? -11.349 -10.299 -2.233 1.00 82.56 499 LEU A N 1
ATOM 4043 C CA . LEU A 1 499 ? -12.618 -9.577 -2.365 1.00 82.56 499 LEU A CA 1
ATOM 4044 C C . LEU A 1 499 ? -12.390 -8.068 -2.525 1.00 82.56 499 LEU A C 1
ATOM 4046 O O . LEU A 1 499 ? -13.091 -7.384 -3.275 1.00 82.56 499 LEU A O 1
ATOM 4050 N N . HIS A 1 500 ? -11.429 -7.535 -1.772 1.00 81.00 500 HIS A N 1
ATOM 4051 C CA . HIS A 1 500 ? -11.019 -6.143 -1.865 1.00 81.00 500 HIS A CA 1
ATOM 4052 C C . HIS A 1 500 ? -9.501 -6.042 -1.820 1.00 81.00 500 HIS A C 1
ATOM 4054 O O . HIS A 1 500 ? -8.840 -6.741 -1.049 1.00 81.00 500 HIS A O 1
ATOM 4060 N N . ILE A 1 501 ? -8.970 -5.123 -2.617 1.00 85.88 501 ILE A N 1
ATOM 4061 C CA . ILE A 1 501 ? -7.558 -4.774 -2.636 1.00 85.88 501 ILE A CA 1
ATOM 4062 C C . ILE A 1 501 ? -7.465 -3.277 -2.376 1.00 85.88 501 ILE A C 1
ATOM 4064 O O . ILE A 1 501 ? -8.127 -2.478 -3.037 1.00 85.88 501 ILE A O 1
ATOM 4068 N N . TYR A 1 502 ? -6.653 -2.903 -1.399 1.00 86.31 502 TYR A N 1
ATOM 4069 C CA . TYR A 1 502 ? -6.464 -1.528 -0.970 1.00 86.31 502 TYR A CA 1
ATOM 4070 C C . TYR A 1 502 ? -4.999 -1.142 -1.100 1.00 86.31 502 TYR A C 1
ATOM 4072 O O . TYR A 1 502 ? -4.135 -1.825 -0.559 1.00 86.31 502 TYR A O 1
ATOM 4080 N N . LYS A 1 503 ? -4.707 -0.037 -1.778 1.00 88.81 503 LYS A N 1
ATOM 4081 C CA . LYS A 1 503 ? -3.371 0.543 -1.874 1.00 88.81 503 LYS A CA 1
ATOM 4082 C C . LYS A 1 503 ? -3.235 1.696 -0.892 1.00 88.81 503 LYS A C 1
ATOM 4084 O O . LYS A 1 503 ? -4.004 2.650 -0.940 1.00 88.81 503 LYS A O 1
ATOM 4089 N N . VAL A 1 504 ? -2.241 1.604 -0.018 1.00 89.56 504 VAL A N 1
ATOM 4090 C CA . VAL A 1 504 ? -1.824 2.695 0.863 1.00 89.56 504 VAL A CA 1
ATOM 4091 C C . VAL A 1 504 ? -1.007 3.690 0.040 1.00 89.56 504 VAL A C 1
ATOM 4093 O O . VAL A 1 504 ? 0.006 3.316 -0.557 1.00 89.56 504 VAL A O 1
ATOM 4096 N N . CYS A 1 505 ? -1.469 4.936 -0.008 1.00 87.31 505 CYS A N 1
ATOM 4097 C CA . CYS A 1 505 ? -0.870 6.017 -0.783 1.00 87.31 505 CYS A CA 1
ATOM 4098 C C . CYS A 1 505 ? 0.104 6.858 0.057 1.00 87.31 505 CYS A C 1
ATOM 4100 O O . CYS A 1 505 ? 0.107 6.788 1.288 1.00 87.31 505 CYS A O 1
ATOM 4102 N N . GLY A 1 506 ? 0.928 7.651 -0.635 1.00 89.06 506 GLY A N 1
ATOM 4103 C CA . GLY A 1 506 ? 1.802 8.654 -0.025 1.00 89.06 506 GLY A CA 1
ATOM 4104 C C . GLY A 1 506 ? 1.024 9.675 0.797 1.00 89.06 506 GLY A C 1
ATOM 4105 O O . GLY A 1 506 ? -0.152 9.940 0.537 1.00 89.06 506 GLY A O 1
ATOM 4106 N N . TRP A 1 507 ? 1.677 10.216 1.821 1.00 91.25 507 TRP A N 1
ATOM 4107 C CA . TRP A 1 507 ? 1.100 11.275 2.631 1.00 91.25 507 TRP A CA 1
ATOM 4108 C C . TRP A 1 507 ? 0.980 12.578 1.849 1.00 91.25 507 TRP A C 1
ATOM 4110 O O . TRP A 1 507 ? 1.880 12.944 1.103 1.00 91.25 507 TRP A O 1
ATOM 4120 N N . LYS A 1 508 ? -0.132 13.289 2.056 1.00 89.56 508 LYS A N 1
ATOM 4121 C CA . LYS A 1 508 ? -0.308 14.664 1.564 1.00 89.56 508 LYS A CA 1
ATOM 4122 C C . LYS A 1 508 ? 0.371 15.653 2.521 1.00 89.56 508 LYS A C 1
ATOM 4124 O O . LYS A 1 508 ? 0.543 15.340 3.700 1.00 89.56 508 LYS A O 1
ATOM 4129 N N . ASP A 1 509 ? 0.644 16.871 2.058 1.00 88.81 509 ASP A N 1
ATOM 4130 C CA . ASP A 1 509 ? 1.354 17.921 2.815 1.00 88.81 509 ASP A CA 1
ATOM 4131 C C . ASP A 1 509 ? 0.841 18.109 4.247 1.00 88.81 509 ASP A C 1
ATOM 4133 O O . ASP A 1 509 ? 1.619 18.145 5.197 1.00 88.81 509 ASP A O 1
ATOM 4137 N N . LYS A 1 510 ? -0.483 18.138 4.436 1.00 88.56 510 LYS A N 1
ATOM 4138 C CA . LYS A 1 510 ? -1.080 18.258 5.771 1.00 88.56 510 LYS A CA 1
ATOM 4139 C C . LYS A 1 510 ? -0.667 17.116 6.711 1.00 88.56 510 LYS A C 1
ATOM 4141 O O . LYS A 1 510 ? -0.316 17.375 7.853 1.00 88.56 510 LYS A O 1
ATOM 4146 N N . GLN A 1 511 ? -0.674 15.866 6.241 1.00 90.69 511 GLN A N 1
ATOM 4147 C CA . GLN A 1 511 ? -0.276 14.709 7.056 1.00 90.69 511 GLN A CA 1
ATOM 4148 C C . GLN A 1 511 ? 1.215 14.731 7.395 1.00 90.69 511 GLN A C 1
ATOM 4150 O O . GLN A 1 511 ? 1.587 14.353 8.503 1.00 90.69 511 GLN A O 1
ATOM 4155 N N . ILE A 1 512 ? 2.048 15.184 6.452 1.00 92.12 512 ILE A N 1
ATOM 4156 C CA . ILE A 1 512 ? 3.491 15.367 6.652 1.00 92.12 512 ILE A CA 1
ATOM 4157 C C . ILE A 1 512 ? 3.723 16.371 7.785 1.00 92.12 512 ILE A C 1
ATOM 4159 O O . ILE A 1 512 ? 4.447 16.067 8.732 1.00 92.12 512 ILE A O 1
ATOM 4163 N N . MET A 1 513 ? 3.060 17.530 7.727 1.00 91.88 513 MET A N 1
ATOM 4164 C CA . MET A 1 513 ? 3.195 18.581 8.739 1.00 91.88 513 MET A CA 1
ATOM 4165 C C . MET A 1 513 ? 2.618 18.165 10.095 1.00 91.88 513 MET A C 1
ATOM 4167 O O . MET A 1 513 ? 3.279 18.357 11.114 1.00 91.88 513 MET A O 1
ATOM 4171 N N . ASP A 1 514 ? 1.439 17.535 10.122 1.00 90.06 514 ASP A N 1
ATOM 4172 C CA . ASP A 1 514 ? 0.816 17.032 11.355 1.00 90.06 514 ASP A CA 1
ATOM 4173 C C . ASP A 1 514 ? 1.720 15.994 12.045 1.00 90.06 514 ASP A C 1
ATOM 4175 O O . ASP A 1 514 ? 1.919 16.040 13.263 1.00 90.06 514 ASP A O 1
ATOM 4179 N N . TYR A 1 515 ? 2.316 15.079 11.271 1.00 90.44 515 TYR A N 1
ATOM 4180 C CA . TYR A 1 515 ? 3.267 14.102 11.796 1.00 90.44 515 TYR A CA 1
ATOM 4181 C C . TYR A 1 515 ? 4.555 14.757 12.288 1.00 90.44 515 TYR A C 1
ATOM 4183 O O . TYR A 1 515 ? 4.998 14.449 13.390 1.00 90.44 515 TYR A O 1
ATOM 4191 N N . ALA A 1 516 ? 5.149 15.664 11.508 1.00 89.69 516 ALA A N 1
ATOM 4192 C CA . ALA A 1 516 ? 6.375 16.358 11.889 1.00 89.69 516 ALA A CA 1
ATOM 4193 C C . ALA A 1 516 ? 6.189 17.186 13.167 1.00 89.69 516 ALA A C 1
ATOM 4195 O O . ALA A 1 516 ? 7.049 17.158 14.046 1.00 89.69 516 ALA A O 1
ATOM 4196 N N . TYR A 1 517 ? 5.044 17.857 13.317 1.00 88.62 517 TYR A N 1
ATOM 4197 C CA . TYR A 1 517 ? 4.695 18.588 14.533 1.00 88.62 517 TYR A CA 1
ATOM 4198 C C . TYR A 1 517 ? 4.570 17.650 15.739 1.00 88.62 517 TYR A C 1
ATOM 4200 O O . TYR A 1 517 ? 5.180 17.893 16.784 1.00 88.62 517 TYR A O 1
ATOM 4208 N N . ALA A 1 518 ? 3.829 16.546 15.585 1.00 86.69 518 ALA A N 1
ATOM 4209 C CA . ALA A 1 518 ? 3.668 15.544 16.637 1.00 86.69 518 ALA A CA 1
ATOM 4210 C C . ALA A 1 518 ? 4.997 14.864 17.012 1.00 86.69 518 ALA A C 1
ATOM 4212 O O . ALA A 1 518 ? 5.225 14.553 18.179 1.00 86.69 518 ALA A O 1
ATOM 4213 N N . TYR A 1 519 ? 5.872 14.638 16.032 1.00 85.50 519 TYR A N 1
ATOM 4214 C CA . TYR A 1 519 ? 7.165 13.991 16.220 1.00 85.50 519 TYR A CA 1
ATOM 4215 C C . TYR A 1 519 ? 8.188 14.926 16.867 1.00 85.50 519 TYR A C 1
ATOM 4217 O O . TYR A 1 519 ? 8.862 14.528 17.801 1.00 85.50 519 TYR A O 1
ATOM 4225 N N . LEU A 1 520 ? 8.320 16.174 16.419 1.00 83.31 520 LEU A N 1
ATOM 4226 C CA . LEU A 1 520 ? 9.343 17.073 16.964 1.00 83.31 520 LEU A CA 1
ATOM 4227 C C . LEU A 1 520 ? 8.952 17.641 18.331 1.00 83.31 520 LEU A C 1
ATOM 4229 O O . LEU A 1 520 ? 9.837 17.987 19.108 1.00 83.31 520 LEU A O 1
ATOM 4233 N N . SER A 1 521 ? 7.649 17.758 18.631 1.00 74.50 521 SER A N 1
ATOM 4234 C CA . SER A 1 521 ? 7.073 18.263 19.897 1.00 74.50 521 SER A CA 1
ATOM 4235 C C . SER A 1 521 ? 7.515 19.678 20.343 1.00 74.50 521 SER A C 1
ATOM 4237 O O . SER A 1 521 ? 6.908 20.258 21.242 1.00 74.50 521 SER A O 1
ATOM 4239 N N . ASN A 1 522 ? 8.538 20.268 19.717 1.00 79.56 522 ASN A N 1
ATOM 4240 C CA . ASN A 1 522 ? 9.130 21.571 20.000 1.00 79.56 522 ASN A CA 1
ATOM 4241 C C . ASN A 1 522 ? 8.875 22.535 18.834 1.00 79.56 522 ASN A C 1
ATOM 4243 O O . ASN A 1 522 ? 9.295 22.281 17.703 1.00 79.56 522 ASN A O 1
ATOM 4247 N N . LYS A 1 523 ? 8.259 23.688 19.133 1.00 82.06 523 LYS A N 1
ATOM 4248 C CA . LYS A 1 523 ? 7.963 24.738 18.147 1.00 82.06 523 LYS A CA 1
ATOM 4249 C C . LYS A 1 523 ? 9.200 25.224 17.386 1.00 82.06 523 LYS A C 1
ATOM 4251 O O . LYS A 1 523 ? 9.096 25.427 16.185 1.00 82.06 523 LYS A O 1
ATOM 4256 N N . LYS A 1 524 ? 10.360 25.378 18.041 1.00 83.25 524 LYS A N 1
ATOM 4257 C CA . LYS A 1 524 ? 11.590 25.850 17.376 1.00 83.25 524 LYS A CA 1
ATOM 4258 C C . LYS A 1 524 ? 12.054 24.856 16.308 1.00 83.25 524 LYS A C 1
ATOM 4260 O O . LYS A 1 524 ? 12.224 25.238 15.158 1.00 83.25 524 LYS A O 1
ATOM 4265 N N . SER A 1 525 ? 12.207 23.585 16.681 1.00 80.31 525 SER A N 1
ATOM 4266 C CA . SER A 1 525 ? 12.623 22.518 15.763 1.00 80.31 525 SER A CA 1
ATOM 4267 C C . SER A 1 525 ? 11.614 22.309 14.633 1.00 80.31 525 SER A C 1
ATOM 4269 O O . SER A 1 525 ? 12.011 22.081 13.495 1.00 80.31 525 SER A O 1
ATOM 4271 N N . PHE A 1 526 ? 10.314 22.429 14.924 1.00 87.50 526 PHE A N 1
ATOM 4272 C CA . PHE A 1 526 ? 9.277 22.374 13.897 1.00 87.50 526 PHE A CA 1
ATOM 4273 C C . PHE A 1 526 ? 9.402 23.533 12.904 1.00 87.50 526 PHE A C 1
ATOM 4275 O O . PHE A 1 526 ? 9.474 23.285 11.708 1.00 87.50 526 PHE A O 1
ATOM 4282 N N . SER A 1 527 ? 9.532 24.778 13.370 1.00 86.31 527 SER A N 1
ATOM 4283 C CA . SER A 1 527 ? 9.720 25.928 12.476 1.00 86.31 527 SER A CA 1
ATOM 4284 C C . SER A 1 527 ? 11.005 25.832 11.648 1.00 86.31 527 SER A C 1
ATOM 4286 O O . SER A 1 527 ? 11.016 26.221 10.483 1.00 86.31 527 SER A O 1
ATOM 4288 N N . GLU A 1 528 ? 12.083 25.275 12.204 1.00 82.69 528 GLU A N 1
ATOM 4289 C CA . GLU A 1 528 ? 13.305 24.977 11.443 1.00 82.69 528 GLU A CA 1
ATOM 4290 C C . GLU A 1 528 ? 13.055 23.937 10.337 1.00 82.69 528 GLU A C 1
ATOM 4292 O O . GLU A 1 528 ? 13.549 24.100 9.220 1.00 82.69 528 GLU A O 1
ATOM 4297 N N . PHE A 1 529 ? 12.263 22.900 10.621 1.00 86.00 529 PHE A N 1
ATOM 4298 C CA . PHE A 1 529 ? 11.851 21.906 9.630 1.00 86.00 529 PHE A CA 1
ATOM 4299 C C . PHE A 1 529 ? 10.946 22.511 8.542 1.00 86.00 529 PHE A C 1
ATOM 4301 O O . PHE A 1 529 ? 11.112 22.196 7.364 1.00 86.00 529 PHE A O 1
ATOM 4308 N N . GLU A 1 530 ? 10.039 23.426 8.899 1.00 87.88 530 GLU A N 1
ATOM 4309 C CA . GLU A 1 530 ? 9.210 24.148 7.926 1.00 87.88 530 GLU A CA 1
ATOM 4310 C C . GLU A 1 530 ? 10.063 24.982 6.963 1.00 87.88 530 GLU A C 1
ATOM 4312 O O . GLU A 1 530 ? 9.811 24.984 5.758 1.00 87.88 530 GLU A O 1
ATOM 4317 N N . VAL A 1 531 ? 11.087 25.673 7.477 1.00 85.25 531 VAL A N 1
ATOM 4318 C CA . VAL A 1 531 ? 12.046 26.421 6.648 1.00 85.25 531 VAL A CA 1
ATOM 4319 C C . VAL A 1 531 ? 12.822 25.469 5.743 1.00 85.25 531 VAL A C 1
ATOM 4321 O O . VAL A 1 531 ? 12.895 25.702 4.542 1.00 85.25 531 VAL A O 1
ATOM 4324 N N . PHE A 1 532 ? 13.313 24.349 6.276 1.00 84.12 532 PHE A N 1
ATOM 4325 C CA . PHE A 1 532 ? 14.003 23.341 5.471 1.00 84.12 532 PHE A CA 1
ATOM 4326 C C . PHE A 1 532 ? 13.148 22.819 4.306 1.00 84.12 532 PHE A C 1
ATOM 4328 O O . PHE A 1 532 ? 13.652 22.713 3.187 1.00 84.12 532 PHE A O 1
ATOM 4335 N N . CYS A 1 533 ? 11.864 22.529 4.543 1.00 85.12 533 CYS A N 1
ATOM 4336 C CA . CYS A 1 533 ? 10.948 22.079 3.494 1.00 85.12 533 CYS A CA 1
ATOM 4337 C C . CYS A 1 533 ? 10.732 23.153 2.419 1.00 85.12 533 CYS A C 1
ATOM 4339 O O . CYS A 1 533 ? 10.669 22.825 1.236 1.00 85.12 533 CYS A O 1
ATOM 4341 N N . LYS A 1 534 ? 10.647 24.431 2.815 1.00 83.81 534 LYS A N 1
ATOM 4342 C CA . LYS A 1 534 ? 10.528 25.562 1.878 1.00 83.81 534 LYS A CA 1
ATOM 4343 C C . LYS A 1 534 ? 11.782 25.727 1.023 1.00 83.81 534 LYS A C 1
ATOM 4345 O O . LYS A 1 534 ? 11.667 25.915 -0.184 1.00 83.81 534 LYS A O 1
ATOM 4350 N N . ASP A 1 535 ? 12.955 25.594 1.634 1.00 81.19 535 ASP A N 1
ATOM 4351 C CA . ASP A 1 535 ? 14.245 25.722 0.950 1.00 81.19 535 ASP A CA 1
ATOM 4352 C C . ASP A 1 535 ? 14.543 24.527 0.021 1.00 81.19 535 ASP A C 1
ATOM 4354 O O . ASP A 1 535 ? 15.366 24.639 -0.883 1.00 81.19 535 ASP A O 1
ATOM 4358 N N . ASN A 1 536 ? 13.867 23.386 0.214 1.00 77.56 536 ASN A N 1
ATOM 4359 C CA . ASN A 1 536 ? 14.106 22.133 -0.512 1.00 77.56 536 ASN A CA 1
ATOM 4360 C C . ASN A 1 536 ? 12.820 21.561 -1.136 1.00 77.56 536 ASN A C 1
ATOM 4362 O O . ASN A 1 536 ? 12.530 20.375 -1.002 1.00 77.56 536 ASN A O 1
ATOM 4366 N N . PHE A 1 537 ? 12.031 22.366 -1.851 1.00 78.31 537 PHE A N 1
ATOM 4367 C CA . PHE A 1 537 ? 10.756 21.909 -2.438 1.00 78.31 537 PHE A CA 1
ATOM 4368 C C . PHE A 1 537 ? 10.881 20.653 -3.338 1.00 78.31 537 PHE A C 1
ATOM 4370 O O . PHE A 1 537 ? 9.926 19.883 -3.474 1.00 78.31 537 PHE A O 1
ATOM 4377 N N . GLU A 1 538 ? 12.064 20.410 -3.914 1.00 77.38 538 GLU A N 1
ATOM 4378 C CA . GLU A 1 538 ? 12.390 19.244 -4.747 1.00 77.38 538 GLU A CA 1
ATOM 4379 C C . GLU A 1 538 ? 12.270 17.898 -4.010 1.00 77.38 538 GLU A C 1
ATOM 4381 O O . GLU A 1 538 ? 12.108 16.864 -4.656 1.00 77.38 538 GLU A O 1
ATOM 4386 N N . ILE A 1 539 ? 12.326 17.885 -2.671 1.00 81.44 539 ILE A N 1
ATOM 4387 C CA . ILE A 1 539 ? 12.190 16.654 -1.874 1.00 81.44 539 ILE A CA 1
ATOM 4388 C C . ILE A 1 539 ? 10.747 16.380 -1.423 1.00 81.44 539 ILE A C 1
ATOM 4390 O O . ILE A 1 539 ? 10.517 15.437 -0.673 1.00 81.44 539 ILE A O 1
ATOM 4394 N N . SER A 1 540 ? 9.763 17.170 -1.852 1.00 81.38 540 SER A N 1
ATOM 4395 C CA . SER A 1 540 ? 8.355 17.005 -1.448 1.00 81.38 540 SER A CA 1
ATOM 4396 C C . SER A 1 540 ? 7.825 15.581 -1.672 1.00 81.38 540 SER A C 1
ATOM 4398 O O . SER A 1 540 ? 7.297 14.973 -0.742 1.00 81.38 540 SER A O 1
ATOM 4400 N N . ASP A 1 541 ? 8.059 14.996 -2.851 1.00 83.56 541 ASP A N 1
ATOM 4401 C CA . ASP A 1 541 ? 7.674 13.610 -3.168 1.00 83.56 541 ASP A CA 1
ATOM 4402 C C . ASP A 1 541 ? 8.345 12.576 -2.250 1.00 83.56 541 ASP A C 1
ATOM 4404 O O . ASP A 1 541 ? 7.748 11.559 -1.893 1.00 83.56 541 ASP A O 1
ATOM 4408 N N . PHE A 1 542 ? 9.579 12.847 -1.825 1.00 84.94 542 PHE A N 1
ATOM 4409 C CA . PHE A 1 542 ? 10.323 11.997 -0.897 1.00 84.94 542 PHE A CA 1
ATOM 4410 C C . PHE A 1 542 ? 9.693 12.005 0.507 1.00 84.94 542 PHE A C 1
ATOM 4412 O O . PHE A 1 542 ? 9.584 10.964 1.156 1.00 84.94 542 PHE A O 1
ATOM 4419 N N . LEU A 1 543 ? 9.194 13.158 0.963 1.00 89.50 543 LEU A N 1
ATOM 4420 C CA . LEU A 1 543 ? 8.558 13.299 2.279 1.00 89.50 543 LEU A CA 1
ATOM 4421 C C . LEU A 1 543 ? 7.187 12.611 2.379 1.00 89.50 543 LEU A C 1
ATOM 4423 O O . LEU A 1 543 ? 6.721 12.347 3.488 1.00 89.50 543 LEU A O 1
ATOM 4427 N N . GLN A 1 544 ? 6.561 12.255 1.252 1.00 92.06 544 GLN A N 1
ATOM 4428 C CA . GLN A 1 544 ? 5.297 11.510 1.244 1.00 92.06 544 GLN A CA 1
ATOM 4429 C C . GLN A 1 544 ? 5.435 10.096 1.832 1.00 92.06 544 GLN A C 1
ATOM 4431 O O . GLN A 1 544 ? 4.427 9.473 2.174 1.00 92.06 544 GLN A O 1
ATOM 4436 N N . ASN A 1 545 ? 6.656 9.555 1.942 1.00 92.06 545 ASN A N 1
ATOM 4437 C CA . ASN A 1 545 ? 6.903 8.272 2.590 1.00 92.06 545 ASN A CA 1
ATOM 4438 C C . ASN A 1 545 ? 7.106 8.464 4.111 1.00 92.06 545 ASN A C 1
ATOM 4440 O O . ASN A 1 545 ? 8.138 8.998 4.526 1.00 92.06 545 ASN A O 1
ATOM 4444 N N . PRO A 1 546 ? 6.194 7.962 4.967 1.00 91.31 546 PRO A N 1
ATOM 4445 C CA . PRO A 1 546 ? 6.237 8.186 6.413 1.00 91.31 546 PRO A CA 1
ATOM 4446 C C . PRO A 1 546 ? 7.511 7.675 7.080 1.00 91.31 546 PRO A C 1
ATOM 4448 O O . PRO A 1 546 ? 8.008 8.286 8.022 1.00 91.31 546 PRO A O 1
ATOM 4451 N N . PHE A 1 547 ? 8.050 6.547 6.607 1.00 90.00 547 PHE A N 1
ATOM 4452 C CA . PHE A 1 547 ? 9.275 5.992 7.170 1.00 90.00 547 PHE A CA 1
ATOM 4453 C C . PHE A 1 547 ? 10.487 6.858 6.821 1.00 90.00 547 PHE A C 1
ATOM 4455 O O . PHE A 1 547 ? 11.298 7.140 7.696 1.00 90.00 547 PHE A O 1
ATOM 4462 N N . GLN A 1 548 ? 10.585 7.338 5.578 1.00 90.62 548 GLN A N 1
ATOM 4463 C CA . GLN A 1 548 ? 11.663 8.245 5.161 1.00 90.62 548 GLN A CA 1
ATOM 4464 C C . GLN A 1 548 ? 11.592 9.569 5.929 1.00 90.62 548 GLN A C 1
ATOM 4466 O O . GLN A 1 548 ? 12.606 10.024 6.456 1.00 90.62 548 GLN A O 1
ATOM 4471 N N . LEU A 1 549 ? 10.387 10.132 6.068 1.00 90.56 549 LEU A N 1
ATOM 4472 C CA . LEU A 1 549 ? 10.141 11.310 6.894 1.00 90.56 549 LEU A CA 1
ATOM 4473 C C . LEU A 1 549 ? 10.563 11.072 8.351 1.00 90.56 549 LEU A C 1
ATOM 4475 O O . LEU A 1 549 ? 11.238 11.916 8.924 1.00 90.56 549 LEU A O 1
ATOM 4479 N N . ALA A 1 550 ? 10.238 9.919 8.943 1.00 88.50 550 ALA A N 1
ATOM 4480 C CA . ALA A 1 550 ? 10.642 9.597 10.312 1.00 88.50 550 ALA A CA 1
ATOM 4481 C C . ALA A 1 550 ? 12.171 9.520 10.483 1.00 88.50 550 ALA A C 1
ATOM 4483 O O . ALA A 1 550 ? 12.702 10.064 11.448 1.00 88.50 550 ALA A O 1
ATOM 4484 N N . LEU A 1 551 ? 12.892 8.893 9.544 1.00 87.25 551 LEU A N 1
ATOM 4485 C CA . LEU A 1 551 ? 14.362 8.862 9.574 1.00 87.25 551 LEU A CA 1
ATOM 4486 C C . LEU A 1 551 ? 14.956 10.273 9.456 1.00 87.25 551 LEU A C 1
ATOM 4488 O O . LEU A 1 551 ? 15.910 10.602 10.159 1.00 87.25 551 LEU A O 1
ATOM 4492 N N . LEU A 1 552 ? 14.378 11.113 8.593 1.00 86.44 552 LEU A N 1
ATOM 4493 C CA . LEU A 1 552 ? 14.808 12.497 8.421 1.00 86.44 552 LEU A CA 1
ATOM 4494 C C . LEU A 1 552 ? 14.544 13.326 9.682 1.00 86.44 552 LEU A C 1
ATOM 4496 O O . LEU A 1 552 ? 15.436 14.024 10.150 1.00 86.44 552 LEU A O 1
ATOM 4500 N N . LEU A 1 553 ? 13.351 13.218 10.269 1.00 85.75 553 LEU A N 1
ATOM 4501 C CA . LEU A 1 553 ? 12.999 13.913 11.507 1.00 85.75 553 LEU A CA 1
ATOM 4502 C C . LEU A 1 553 ? 13.882 13.479 12.680 1.00 85.75 553 LEU A C 1
ATOM 4504 O O . LEU A 1 553 ? 14.219 14.320 13.506 1.00 85.75 553 LEU A O 1
ATOM 4508 N N . CYS A 1 554 ? 14.311 12.212 12.728 1.00 81.50 554 CYS A N 1
ATOM 4509 C CA . CYS A 1 554 ? 15.310 11.758 13.696 1.00 81.50 554 CYS A CA 1
ATOM 4510 C C . CYS A 1 554 ? 16.653 12.480 13.505 1.00 81.50 554 CYS A C 1
ATOM 4512 O O . CYS A 1 554 ? 17.223 12.976 14.466 1.00 81.50 554 CYS A O 1
ATOM 4514 N N . LEU A 1 555 ? 17.143 12.606 12.268 1.00 79.69 555 LEU A N 1
ATOM 4515 C CA . LEU A 1 555 ? 18.363 13.377 11.999 1.00 79.69 555 LEU A CA 1
ATOM 4516 C C . LEU A 1 555 ? 18.208 14.858 12.392 1.00 79.69 555 LEU A C 1
ATOM 4518 O O . LEU A 1 555 ? 19.142 15.458 12.920 1.00 79.69 555 LEU A O 1
ATOM 4522 N N . PHE A 1 556 ? 17.024 15.438 12.172 1.00 75.69 556 PHE A N 1
ATOM 4523 C CA . PHE A 1 556 ? 16.707 16.820 12.546 1.00 75.69 556 PHE A CA 1
ATOM 4524 C C . PHE A 1 556 ? 16.605 17.037 14.057 1.00 75.69 556 PHE A C 1
ATOM 4526 O O . PHE A 1 556 ? 17.078 18.066 14.542 1.00 75.69 556 PHE A O 1
ATOM 4533 N N . SER A 1 557 ? 16.004 16.104 14.807 1.00 72.75 557 SER A N 1
ATOM 4534 C CA . SER A 1 557 ? 15.889 16.220 16.267 1.00 72.75 557 SER A CA 1
ATOM 4535 C C . SER A 1 557 ? 17.254 16.238 16.952 1.00 72.75 557 SER A C 1
ATOM 4537 O O . SER A 1 557 ? 17.402 16.860 18.000 1.00 72.75 557 SER A O 1
ATOM 4539 N N . ASP A 1 558 ? 18.240 15.591 16.331 1.00 64.75 558 ASP A N 1
ATOM 4540 C CA . ASP A 1 558 ? 19.550 15.303 16.925 1.00 64.75 558 ASP A CA 1
ATOM 4541 C C . ASP A 1 558 ? 20.649 16.261 16.467 1.00 64.75 558 ASP A C 1
ATOM 4543 O O . ASP A 1 558 ? 21.778 16.217 16.954 1.00 64.75 558 ASP A O 1
ATOM 4547 N N . ALA A 1 559 ? 20.327 17.137 15.518 1.00 65.69 559 ALA A N 1
ATOM 4548 C CA . ALA A 1 559 ? 21.280 18.028 14.891 1.00 65.69 559 ALA A CA 1
ATOM 4549 C C . ALA A 1 559 ? 21.815 19.087 15.870 1.00 65.69 559 ALA A C 1
ATOM 4551 O O . ALA A 1 559 ? 21.094 20.008 16.272 1.00 65.69 559 ALA A O 1
ATOM 4552 N N . LYS A 1 560 ? 23.121 19.048 16.164 1.00 67.44 560 LYS A N 1
ATOM 4553 C CA . LYS A 1 560 ? 23.833 20.207 16.735 1.00 67.44 560 LYS A CA 1
ATOM 4554 C C . LYS A 1 560 ? 23.771 21.382 15.743 1.00 67.44 560 LYS A C 1
ATOM 4556 O O . LYS A 1 560 ? 23.689 21.162 14.538 1.00 67.44 560 LYS A O 1
ATOM 4561 N N . GLU A 1 561 ? 23.852 22.634 16.211 1.00 62.75 561 GLU A N 1
ATOM 4562 C CA . GLU A 1 561 ? 23.758 23.847 15.355 1.00 62.75 561 GLU A CA 1
ATOM 4563 C C . GLU A 1 561 ? 24.645 23.779 14.094 1.00 62.75 561 GLU A C 1
ATOM 4565 O O . GLU A 1 561 ? 24.187 24.076 12.995 1.00 62.75 561 GLU A O 1
ATOM 4570 N N . HIS A 1 562 ? 25.877 23.276 14.212 1.00 58.84 562 HIS A N 1
ATOM 4571 C CA . HIS A 1 562 ? 26.789 23.111 13.073 1.00 58.84 562 HIS A CA 1
ATOM 4572 C C . HIS A 1 562 ? 26.393 21.975 12.104 1.00 58.84 562 HIS A C 1
ATOM 4574 O O . HIS A 1 562 ? 26.729 22.034 10.924 1.00 58.84 562 HIS A O 1
ATOM 4580 N N . GLN A 1 563 ? 25.660 20.954 12.568 1.00 62.22 563 GLN A N 1
ATOM 4581 C CA . GLN A 1 563 ? 25.129 19.861 11.741 1.00 62.22 563 GLN A CA 1
ATOM 4582 C C . GLN A 1 563 ? 23.840 20.271 11.013 1.00 62.22 563 GLN A C 1
ATOM 4584 O O . GLN A 1 563 ? 23.567 19.773 9.922 1.00 62.22 563 GLN A O 1
ATOM 4589 N N . LYS A 1 564 ? 23.070 21.230 11.549 1.00 61.06 564 LYS A N 1
ATOM 4590 C CA . LYS A 1 564 ? 21.852 21.752 10.899 1.00 61.06 564 LYS A CA 1
ATOM 4591 C C . LYS A 1 564 ? 22.134 22.336 9.513 1.00 61.06 564 LYS A C 1
ATOM 4593 O O . LYS A 1 564 ? 21.350 22.126 8.591 1.00 61.06 564 LYS A O 1
ATOM 4598 N N . THR A 1 565 ? 23.288 22.975 9.319 1.00 55.75 565 THR A N 1
ATOM 4599 C CA . THR A 1 565 ? 23.746 23.461 8.003 1.00 55.75 565 THR A CA 1
ATOM 4600 C C . THR A 1 565 ? 24.027 22.314 7.019 1.00 55.75 565 THR A C 1
ATOM 4602 O O . THR A 1 565 ? 23.773 22.445 5.826 1.00 55.75 565 THR A O 1
ATOM 4605 N N . MET A 1 566 ? 24.487 21.157 7.511 1.00 57.38 566 MET A N 1
ATOM 4606 C CA . MET A 1 566 ? 24.739 19.945 6.715 1.00 57.38 566 MET A CA 1
ATOM 4607 C C . MET A 1 566 ? 23.452 19.170 6.375 1.00 57.38 566 MET A C 1
ATOM 4609 O O . MET A 1 566 ? 23.390 18.461 5.368 1.00 57.38 566 MET A O 1
ATOM 4613 N N . TYR A 1 567 ? 22.400 19.300 7.187 1.00 62.06 567 TYR A N 1
ATOM 4614 C CA . TYR A 1 567 ? 21.075 18.769 6.849 1.00 62.06 567 TYR A CA 1
ATOM 4615 C C . TYR A 1 567 ? 20.350 19.649 5.834 1.00 62.06 567 TYR A C 1
ATOM 4617 O O . TYR A 1 567 ? 19.695 19.112 4.946 1.00 62.06 567 TYR A O 1
ATOM 4625 N N . ARG A 1 568 ? 20.574 20.971 5.859 1.00 55.59 568 ARG A N 1
ATOM 4626 C CA . ARG A 1 568 ? 20.139 21.882 4.785 1.00 55.59 568 ARG A CA 1
ATOM 4627 C C . ARG A 1 568 ? 20.754 21.551 3.420 1.00 55.59 568 ARG A C 1
ATOM 4629 O O . ARG A 1 568 ? 20.152 21.888 2.412 1.00 55.59 568 ARG A O 1
ATOM 4636 N N . SER A 1 569 ? 21.902 20.864 3.378 1.00 53.72 569 SER A N 1
ATOM 4637 C CA . SER A 1 569 ? 22.524 20.376 2.138 1.00 53.72 569 SER A CA 1
ATOM 4638 C C . SER A 1 569 ? 22.098 18.961 1.729 1.00 53.72 569 SER A C 1
ATOM 4640 O O . SER A 1 569 ? 22.670 18.402 0.793 1.00 53.72 569 SER A O 1
ATOM 4642 N N . PHE A 1 570 ? 21.103 18.355 2.396 1.00 63.97 570 PHE A N 1
ATOM 4643 C CA . PHE A 1 570 ? 20.432 17.144 1.909 1.00 63.97 570 PHE A CA 1
ATOM 4644 C C . PHE A 1 570 ? 19.537 17.492 0.705 1.00 63.97 570 PHE A C 1
ATOM 4646 O O . PHE A 1 570 ? 18.313 17.401 0.750 1.00 63.97 570 PHE A O 1
ATOM 4653 N N . THR A 1 571 ? 20.166 17.944 -0.375 1.00 53.25 571 THR A N 1
ATOM 4654 C CA . THR A 1 571 ? 19.513 18.333 -1.619 1.00 53.25 571 THR A CA 1
ATOM 4655 C C . THR A 1 571 ? 19.212 17.074 -2.443 1.00 53.25 571 THR A C 1
ATOM 4657 O O . THR A 1 571 ? 20.057 16.190 -2.605 1.00 53.25 571 THR A O 1
ATOM 4660 N N . GLY A 1 572 ? 17.974 16.940 -2.931 1.00 62.69 572 GLY A N 1
ATOM 4661 C CA . GLY A 1 572 ? 17.614 15.944 -3.952 1.00 62.69 572 GLY A CA 1
ATOM 4662 C C . GLY A 1 572 ? 17.071 14.580 -3.492 1.00 62.69 572 GLY A C 1
ATOM 4663 O O . GLY A 1 572 ? 16.982 13.673 -4.317 1.00 62.69 572 GLY A O 1
ATOM 4664 N N . GLY A 1 573 ? 16.699 14.387 -2.218 1.00 73.38 573 GLY A N 1
ATOM 4665 C CA . GLY A 1 573 ? 15.866 13.234 -1.813 1.00 73.38 573 GLY A CA 1
ATOM 4666 C C . GLY A 1 573 ? 16.517 11.854 -2.012 1.00 73.38 573 GLY A C 1
ATOM 4667 O O . GLY A 1 573 ? 15.843 10.867 -2.312 1.00 73.38 573 GLY A O 1
ATOM 4668 N N . ASN A 1 574 ? 17.844 11.756 -1.881 1.00 86.50 574 ASN A N 1
ATOM 4669 C CA . ASN A 1 574 ? 18.571 10.503 -2.090 1.00 86.50 574 ASN A CA 1
ATOM 4670 C C . ASN A 1 574 ? 18.391 9.538 -0.898 1.00 86.50 574 ASN A C 1
ATOM 4672 O O . ASN A 1 574 ? 19.032 9.683 0.145 1.00 86.50 574 ASN A O 1
ATOM 4676 N N . ILE A 1 575 ? 17.562 8.502 -1.072 1.00 87.69 575 ILE A N 1
ATOM 4677 C CA . ILE A 1 575 ? 17.253 7.523 -0.015 1.00 87.69 575 ILE A CA 1
ATOM 4678 C C . ILE A 1 575 ? 18.490 6.782 0.519 1.00 87.69 575 ILE A C 1
ATOM 4680 O O . ILE A 1 575 ? 18.556 6.492 1.711 1.00 87.69 575 ILE A O 1
ATOM 4684 N N . TYR A 1 576 ? 19.494 6.505 -0.320 1.00 90.50 576 TYR A N 1
ATOM 4685 C CA . TYR A 1 576 ? 20.716 5.834 0.124 1.00 90.50 576 TYR A CA 1
ATOM 4686 C C . TYR A 1 576 ? 21.479 6.708 1.123 1.00 90.50 576 TYR A C 1
ATOM 4688 O O . TYR A 1 576 ? 21.885 6.226 2.179 1.00 90.50 576 TYR A O 1
ATOM 4696 N N . LEU A 1 577 ? 21.625 8.004 0.822 1.00 88.50 577 LEU A N 1
ATOM 4697 C CA . LEU A 1 577 ? 22.284 8.951 1.720 1.00 88.50 577 LEU A CA 1
ATOM 4698 C C . LEU A 1 577 ? 21.502 9.164 3.018 1.00 88.50 577 LEU A C 1
ATOM 4700 O O . LEU A 1 577 ? 22.130 9.288 4.067 1.00 88.50 577 LEU A O 1
ATOM 4704 N N . LEU A 1 578 ? 20.163 9.175 2.971 1.00 88.38 578 LEU A N 1
ATOM 4705 C CA . LEU A 1 578 ? 19.343 9.254 4.185 1.00 88.38 578 LEU A CA 1
ATOM 4706 C C . LEU A 1 578 ? 19.652 8.078 5.115 1.00 88.38 578 LEU A C 1
ATOM 4708 O O . LEU A 1 578 ? 19.933 8.285 6.291 1.00 88.38 578 LEU A O 1
ATOM 4712 N N . TYR A 1 579 ? 19.625 6.855 4.581 1.00 91.12 579 TYR A N 1
ATOM 4713 C CA . TYR A 1 579 ? 19.871 5.644 5.361 1.00 91.12 579 TYR A CA 1
ATOM 4714 C C . TYR A 1 579 ? 21.314 5.570 5.863 1.00 91.12 579 TYR A C 1
ATOM 4716 O O . TYR A 1 579 ? 21.528 5.192 7.012 1.00 91.12 579 TYR A O 1
ATOM 4724 N N . ASP A 1 580 ? 22.296 5.953 5.038 1.00 89.75 580 ASP A N 1
ATOM 4725 C CA . ASP A 1 580 ? 23.706 5.965 5.438 1.00 89.75 580 ASP A CA 1
ATOM 4726 C C . ASP A 1 580 ? 23.971 6.959 6.569 1.00 89.75 580 ASP A C 1
ATOM 4728 O O . ASP A 1 580 ? 24.615 6.593 7.553 1.00 89.75 580 ASP A O 1
ATOM 4732 N N . ARG A 1 581 ? 23.432 8.181 6.466 1.00 86.88 581 ARG A N 1
ATOM 4733 C CA . ARG A 1 581 ? 23.549 9.198 7.520 1.00 86.88 581 ARG A CA 1
ATOM 4734 C C . ARG A 1 581 ? 22.805 8.773 8.779 1.00 86.88 581 ARG A C 1
ATOM 4736 O O . ARG A 1 581 ? 23.420 8.712 9.836 1.00 86.88 581 ARG A O 1
ATOM 4743 N N . PHE A 1 582 ? 21.527 8.408 8.659 1.00 87.88 582 PHE A N 1
ATOM 4744 C CA . PHE A 1 582 ? 20.719 7.945 9.789 1.00 87.88 582 PHE A CA 1
ATOM 4745 C C . PHE A 1 582 ? 21.411 6.814 10.545 1.00 87.88 582 PHE A C 1
ATOM 4747 O O . PHE A 1 582 ? 21.563 6.899 11.756 1.00 87.88 582 PHE A O 1
ATOM 4754 N N . TYR A 1 583 ? 21.865 5.776 9.838 1.00 89.12 583 TYR A N 1
ATOM 4755 C CA . TYR A 1 583 ? 22.477 4.619 10.478 1.00 89.12 583 TYR A CA 1
ATOM 4756 C C . TYR A 1 583 ? 23.765 4.981 11.226 1.00 89.12 583 TYR A C 1
ATOM 4758 O O . TYR A 1 583 ? 23.971 4.504 12.338 1.00 89.12 583 TYR A O 1
ATOM 4766 N N . LYS A 1 584 ? 24.636 5.806 10.627 1.00 86.31 584 LYS A N 1
ATOM 4767 C CA . LYS A 1 584 ? 25.901 6.223 11.251 1.00 86.31 584 LYS A CA 1
ATOM 4768 C C . LYS A 1 584 ? 25.664 7.066 12.500 1.00 86.31 584 LYS A C 1
ATOM 4770 O O . LYS A 1 584 ? 26.251 6.772 13.534 1.00 86.31 584 LYS A O 1
ATOM 4775 N N . GLU A 1 585 ? 24.793 8.070 12.409 1.00 82.69 585 GLU A N 1
ATOM 4776 C CA . GLU A 1 585 ? 24.462 8.937 13.547 1.00 82.69 585 GLU A CA 1
ATOM 4777 C C . GLU A 1 585 ? 23.772 8.145 14.663 1.00 82.69 585 GLU A C 1
ATOM 4779 O O . GLU A 1 585 ? 24.139 8.266 15.829 1.00 82.69 585 GLU A O 1
ATOM 4784 N N . TRP A 1 586 ? 22.832 7.264 14.302 1.00 85.12 586 TRP A N 1
ATOM 4785 C CA . TRP A 1 586 ? 22.176 6.369 15.251 1.00 85.12 586 TRP A CA 1
ATOM 4786 C C . TRP A 1 586 ? 23.186 5.453 15.957 1.00 85.12 586 TRP A C 1
ATOM 4788 O O . TRP A 1 586 ? 23.200 5.407 17.183 1.00 85.12 586 TRP A O 1
ATOM 4798 N N . LEU A 1 587 ? 24.067 4.772 15.215 1.00 85.31 587 LEU A N 1
ATOM 4799 C CA . LEU A 1 587 ? 25.038 3.841 15.797 1.00 85.31 587 LEU A CA 1
ATOM 4800 C C . LEU A 1 587 ? 26.048 4.549 16.704 1.00 85.31 587 LEU A C 1
ATOM 4802 O O . LEU A 1 587 ? 26.350 4.051 17.785 1.00 85.31 587 LEU A O 1
ATOM 4806 N N . ASN A 1 588 ? 26.564 5.702 16.273 1.00 81.19 588 ASN A N 1
ATOM 4807 C CA . ASN A 1 588 ? 27.488 6.485 17.087 1.00 81.19 588 ASN A CA 1
ATOM 4808 C C . ASN A 1 588 ? 26.832 6.876 18.412 1.00 81.19 588 ASN A C 1
ATOM 4810 O O . ASN A 1 588 ? 27.455 6.719 19.458 1.00 81.19 588 ASN A O 1
ATOM 4814 N N . ARG A 1 589 ? 25.568 7.308 18.380 1.00 77.38 589 ARG A N 1
ATOM 4815 C CA . ARG A 1 589 ? 24.828 7.659 19.591 1.00 77.38 589 ARG A CA 1
ATOM 4816 C C . ARG A 1 589 ? 24.579 6.462 20.508 1.00 77.38 589 ARG A C 1
ATOM 4818 O O . ARG A 1 589 ? 24.807 6.577 21.704 1.00 77.38 589 ARG A O 1
ATOM 4825 N N . GLU A 1 590 ? 24.135 5.318 19.984 1.00 79.25 590 GLU A N 1
ATOM 4826 C CA . GLU A 1 590 ? 23.894 4.113 20.809 1.00 79.25 590 GLU A CA 1
ATOM 4827 C C . GLU A 1 590 ? 25.150 3.632 21.551 1.00 79.25 590 GLU A C 1
ATOM 4829 O O . GLU A 1 590 ? 25.059 2.903 22.537 1.00 79.25 590 GLU A O 1
ATOM 4834 N N . LEU A 1 591 ? 26.327 4.029 21.066 1.00 81.50 591 LEU A N 1
ATOM 4835 C CA . LEU A 1 591 ? 27.623 3.670 21.626 1.00 81.50 591 LEU A CA 1
ATOM 4836 C C . LEU A 1 591 ? 28.337 4.855 22.304 1.00 81.50 591 LEU A C 1
ATOM 4838 O O . LEU A 1 591 ? 29.507 4.711 22.649 1.00 81.50 591 LEU A O 1
ATOM 4842 N N . GLU A 1 592 ? 27.683 6.008 22.487 1.00 81.19 592 GLU A N 1
ATOM 4843 C CA . GLU A 1 592 ? 28.312 7.246 22.989 1.00 81.19 592 GLU A CA 1
ATOM 4844 C C . GLU A 1 592 ? 28.912 7.078 24.394 1.00 81.19 592 GLU A C 1
ATOM 4846 O O . GLU A 1 592 ? 30.013 7.560 24.655 1.00 81.19 592 GLU A O 1
ATOM 4851 N N . ASP A 1 593 ? 28.253 6.306 25.261 1.00 77.31 593 ASP A N 1
ATOM 4852 C CA . ASP A 1 593 ? 28.717 6.031 26.628 1.00 77.31 593 ASP A CA 1
ATOM 4853 C C . ASP A 1 593 ? 29.813 4.944 26.701 1.00 77.31 593 ASP A C 1
ATOM 4855 O O . ASP A 1 593 ? 30.290 4.598 27.785 1.00 77.31 593 ASP A O 1
ATOM 4859 N N . ASN A 1 594 ? 30.215 4.364 25.563 1.00 78.69 594 ASN A N 1
ATOM 4860 C CA . ASN A 1 594 ? 31.139 3.234 25.509 1.00 78.69 594 ASN A CA 1
ATOM 4861 C C . ASN A 1 594 ? 32.586 3.716 25.257 1.00 78.69 594 ASN A C 1
ATOM 4863 O O . ASN A 1 594 ? 32.865 4.287 24.202 1.00 78.69 594 ASN A O 1
ATOM 4867 N N . PRO A 1 595 ? 33.562 3.439 26.146 1.00 76.69 595 PRO A N 1
ATOM 4868 C CA . PRO A 1 595 ? 34.926 3.974 26.021 1.00 76.69 595 PRO A CA 1
ATOM 4869 C C . PRO A 1 595 ? 35.679 3.492 24.765 1.00 76.69 595 PRO A C 1
ATOM 4871 O O . PRO A 1 595 ? 36.618 4.150 24.325 1.00 76.69 595 PRO A O 1
ATOM 4874 N N . ASN A 1 596 ? 35.243 2.382 24.155 1.00 79.88 596 ASN A N 1
ATOM 4875 C CA . ASN A 1 596 ? 35.790 1.825 22.911 1.00 79.88 596 ASN A CA 1
ATOM 4876 C C . ASN A 1 596 ? 34.865 2.055 21.696 1.00 79.88 596 ASN A C 1
ATOM 4878 O O . ASN A 1 596 ? 34.845 1.243 20.768 1.00 79.88 596 ASN A O 1
ATOM 4882 N N . GLN A 1 597 ? 34.081 3.140 21.701 1.00 80.31 597 GLN A N 1
ATOM 4883 C CA . GLN A 1 597 ? 33.040 3.455 20.712 1.00 80.31 597 GLN A CA 1
ATOM 4884 C C . GLN A 1 597 ? 33.454 3.197 19.254 1.00 80.31 597 GLN A C 1
ATOM 4886 O O . GLN A 1 597 ? 32.705 2.568 18.513 1.00 80.31 597 GLN A O 1
ATOM 4891 N N . SER A 1 598 ? 34.638 3.661 18.835 1.00 79.31 598 SER A N 1
ATOM 4892 C CA . SER A 1 598 ? 35.094 3.550 17.440 1.00 79.31 598 SER A CA 1
ATOM 4893 C C . SER A 1 598 ? 35.265 2.092 16.991 1.00 79.31 598 SER A C 1
ATOM 4895 O O . SER A 1 598 ? 34.689 1.675 15.985 1.00 79.31 598 SER A O 1
ATOM 4897 N N . GLU A 1 599 ? 35.989 1.289 17.777 1.00 80.62 599 GLU A N 1
ATOM 4898 C CA . GLU A 1 599 ? 36.220 -0.127 17.471 1.00 80.62 599 GLU A CA 1
ATOM 4899 C C . GLU A 1 599 ? 34.907 -0.920 17.529 1.00 80.62 599 GLU A C 1
ATOM 4901 O O . GLU A 1 599 ? 34.612 -1.726 16.644 1.00 80.62 599 GLU A O 1
ATOM 4906 N N . LEU A 1 600 ? 34.077 -0.656 18.541 1.00 81.38 600 LEU A N 1
ATOM 4907 C CA . LEU A 1 600 ? 32.792 -1.329 18.706 1.00 81.38 600 LEU A CA 1
ATOM 4908 C C . LEU A 1 600 ? 31.805 -0.970 17.583 1.00 81.38 600 LEU A C 1
ATOM 4910 O O . LEU A 1 600 ? 31.097 -1.847 17.089 1.00 81.38 600 LEU A O 1
ATOM 4914 N N . SER A 1 601 ? 31.798 0.283 17.122 1.00 85.00 601 SER A N 1
ATOM 4915 C CA . SER A 1 601 ? 30.983 0.746 15.992 1.00 85.00 601 SER A CA 1
ATOM 4916 C C . SER A 1 601 ? 31.339 -0.003 14.706 1.00 85.00 601 SER A C 1
ATOM 4918 O O . SER A 1 601 ? 30.456 -0.540 14.029 1.00 85.00 601 SER A O 1
ATOM 4920 N N . GLU A 1 602 ? 32.633 -0.146 14.401 1.00 85.56 602 GLU A N 1
ATOM 4921 C CA . GLU A 1 602 ? 33.092 -0.919 13.243 1.00 85.56 602 GLU A CA 1
ATOM 4922 C C . GLU A 1 602 ? 32.707 -2.405 13.356 1.00 85.56 602 GLU A C 1
ATOM 4924 O O . GLU A 1 602 ? 32.244 -3.018 12.382 1.00 85.56 602 GLU A O 1
ATOM 4929 N N . GLN A 1 603 ? 32.831 -2.984 14.554 1.00 85.56 603 GLN A N 1
ATOM 4930 C CA . GLN A 1 603 ? 32.432 -4.366 14.815 1.00 85.56 603 GLN A CA 1
ATOM 4931 C C . GLN A 1 603 ? 30.923 -4.580 14.616 1.00 85.56 603 GLN A C 1
ATOM 4933 O O . GLN A 1 603 ? 30.538 -5.488 13.873 1.00 85.56 603 GLN A O 1
ATOM 4938 N N . VAL A 1 604 ? 30.070 -3.747 15.222 1.00 88.06 604 VAL A N 1
ATOM 4939 C CA . VAL A 1 604 ? 28.601 -3.823 15.097 1.00 88.06 604 VAL A CA 1
ATOM 4940 C C . VAL A 1 604 ? 28.175 -3.630 13.645 1.00 88.06 604 VAL A C 1
ATOM 4942 O O . VAL A 1 604 ? 27.399 -4.429 13.114 1.00 88.06 604 VAL A O 1
ATOM 4945 N N . TYR A 1 605 ? 28.736 -2.629 12.962 1.00 89.44 605 TYR A N 1
ATOM 4946 C CA . TYR A 1 605 ? 28.487 -2.399 11.542 1.00 89.44 605 TYR A CA 1
ATOM 4947 C C . TYR A 1 605 ? 28.796 -3.642 10.699 1.00 89.44 605 TYR A C 1
ATOM 4949 O O . TYR A 1 605 ? 27.961 -4.088 9.908 1.00 89.44 605 TYR A O 1
ATOM 4957 N N . THR A 1 606 ? 29.970 -4.241 10.906 1.00 89.12 606 THR A N 1
ATOM 4958 C CA . THR A 1 606 ? 30.401 -5.436 10.172 1.00 89.12 606 THR A CA 1
ATOM 4959 C C . THR A 1 606 ? 29.461 -6.618 10.419 1.00 89.12 606 THR A C 1
ATOM 4961 O O . THR A 1 606 ? 29.189 -7.408 9.511 1.00 89.12 606 THR A O 1
ATOM 4964 N N . ILE A 1 607 ? 28.939 -6.761 11.639 1.00 90.19 607 ILE A N 1
ATOM 4965 C CA . ILE A 1 607 ? 27.979 -7.819 11.961 1.00 90.19 607 ILE A CA 1
ATOM 4966 C C . ILE A 1 607 ? 26.649 -7.568 11.247 1.00 90.19 607 ILE A C 1
ATOM 4968 O O . ILE A 1 607 ? 26.150 -8.485 10.593 1.00 90.19 607 ILE A O 1
ATOM 4972 N N . HIS A 1 608 ? 26.104 -6.349 11.295 1.00 92.62 608 HIS A N 1
ATOM 4973 C CA . HIS A 1 608 ? 24.877 -6.000 10.572 1.00 92.62 608 HIS A CA 1
ATOM 4974 C C . HIS A 1 608 ? 25.006 -6.235 9.061 1.00 92.62 608 HIS A C 1
ATOM 4976 O O . HIS A 1 608 ? 24.114 -6.829 8.452 1.00 92.62 608 HIS A O 1
ATOM 4982 N N . GLU A 1 609 ? 26.139 -5.875 8.455 1.00 91.94 609 GLU A N 1
ATOM 4983 C CA . GLU A 1 609 ? 26.399 -6.151 7.040 1.00 91.94 609 GLU A CA 1
ATOM 4984 C C . GLU A 1 609 ? 26.385 -7.665 6.746 1.00 91.94 609 GLU A C 1
ATOM 4986 O O . GLU A 1 609 ? 25.699 -8.124 5.828 1.00 91.94 609 GLU A O 1
ATOM 4991 N N . ARG A 1 610 ? 27.070 -8.483 7.557 1.00 91.00 610 ARG A N 1
ATOM 4992 C CA . ARG A 1 610 ? 27.074 -9.950 7.384 1.00 91.00 610 ARG A CA 1
ATOM 4993 C C . ARG A 1 610 ? 25.704 -10.581 7.614 1.00 91.00 610 ARG A C 1
ATOM 4995 O O . ARG A 1 610 ? 25.365 -11.547 6.921 1.00 91.00 610 ARG A O 1
ATOM 5002 N N . VAL A 1 611 ? 24.917 -10.049 8.549 1.00 91.50 611 VAL A N 1
ATOM 5003 C CA . VAL A 1 611 ? 23.517 -10.437 8.761 1.00 91.50 611 VAL A CA 1
ATOM 5004 C C . VAL A 1 611 ? 22.710 -10.175 7.492 1.00 91.50 611 VAL A C 1
ATOM 5006 O O . VAL A 1 611 ? 22.063 -11.099 7.000 1.00 91.50 611 VAL A O 1
ATOM 5009 N N . ALA A 1 612 ? 22.806 -8.978 6.904 1.00 91.00 612 ALA A N 1
ATOM 5010 C CA . ALA A 1 612 ? 22.104 -8.638 5.665 1.00 91.00 612 ALA A CA 1
ATOM 5011 C C . ALA A 1 612 ? 22.481 -9.571 4.506 1.00 91.00 612 ALA A C 1
ATOM 5013 O O . ALA A 1 612 ? 21.596 -10.143 3.867 1.00 91.00 612 ALA A O 1
ATOM 5014 N N . ILE A 1 613 ? 23.780 -9.811 4.292 1.00 88.19 613 ILE A N 1
ATOM 5015 C CA . ILE A 1 613 ? 24.282 -10.729 3.255 1.00 88.19 613 ILE A CA 1
ATOM 5016 C C . ILE A 1 613 ? 23.735 -12.142 3.447 1.00 88.19 613 ILE A C 1
ATOM 5018 O O . ILE A 1 613 ? 23.354 -12.815 2.484 1.00 88.19 613 ILE A O 1
ATOM 5022 N N . THR A 1 614 ? 23.714 -12.615 4.690 1.00 89.56 614 THR A N 1
ATOM 5023 C CA . THR A 1 614 ? 23.307 -13.986 4.986 1.00 89.56 614 THR A CA 1
ATOM 5024 C C . THR A 1 614 ? 21.799 -14.161 4.869 1.00 89.56 614 THR A C 1
ATOM 5026 O O . THR A 1 614 ? 21.358 -15.139 4.266 1.00 89.56 614 THR A O 1
ATOM 5029 N N . LEU A 1 615 ? 21.007 -13.207 5.367 1.00 84.62 615 LEU A N 1
ATOM 5030 C CA . LEU A 1 615 ? 19.554 -13.204 5.200 1.00 84.62 615 LEU A CA 1
ATOM 5031 C C . LEU A 1 615 ? 19.161 -13.101 3.725 1.00 84.62 615 LEU A C 1
ATOM 5033 O O . LEU A 1 615 ? 18.299 -13.858 3.289 1.00 84.62 615 LEU A O 1
ATOM 5037 N N . PHE A 1 616 ? 19.845 -12.264 2.938 1.00 83.12 616 PHE A N 1
ATOM 5038 C CA . PHE A 1 616 ? 19.623 -12.165 1.495 1.00 83.12 616 PHE A CA 1
ATOM 5039 C C . PHE A 1 616 ? 19.823 -13.518 0.791 1.00 83.12 616 PHE A C 1
ATOM 5041 O O . PHE A 1 616 ? 18.938 -13.988 0.079 1.00 83.12 616 PHE A O 1
ATOM 5048 N N . ARG A 1 617 ? 20.948 -14.200 1.054 1.00 80.81 617 ARG A N 1
ATOM 5049 C CA . ARG A 1 617 ? 21.244 -15.531 0.483 1.00 80.81 617 ARG A CA 1
ATOM 5050 C C . ARG A 1 617 ? 20.284 -16.619 0.950 1.00 80.81 617 ARG A C 1
ATOM 5052 O O . ARG A 1 617 ? 20.022 -17.570 0.222 1.00 80.81 617 ARG A O 1
ATOM 5059 N N . ARG A 1 618 ? 19.813 -16.514 2.192 1.00 79.06 618 ARG A N 1
ATOM 5060 C CA . ARG A 1 618 ? 18.886 -17.467 2.812 1.00 79.06 618 ARG A CA 1
ATOM 5061 C C . ARG A 1 618 ? 17.434 -17.105 2.584 1.00 79.06 618 ARG A C 1
ATOM 5063 O O . ARG A 1 618 ? 16.576 -17.747 3.189 1.00 79.06 618 ARG A O 1
ATOM 5070 N N . TYR A 1 619 ? 17.158 -16.112 1.746 1.00 74.94 619 TYR A N 1
ATOM 5071 C CA . TYR A 1 619 ? 15.803 -15.759 1.394 1.00 74.94 619 TYR A CA 1
ATOM 5072 C C . TYR A 1 619 ? 14.948 -15.333 2.603 1.00 74.94 619 TYR A C 1
ATOM 5074 O O . TYR A 1 619 ? 13.828 -15.794 2.812 1.00 74.94 619 TYR A O 1
ATOM 5082 N N . ASN A 1 620 ? 15.537 -14.499 3.468 1.00 75.94 620 ASN A N 1
ATOM 5083 C CA . ASN A 1 620 ? 14.988 -14.065 4.759 1.00 75.94 620 ASN A CA 1
ATOM 5084 C C . ASN A 1 620 ? 14.635 -15.216 5.721 1.00 75.94 620 ASN A C 1
ATOM 5086 O O . ASN A 1 620 ? 13.849 -15.043 6.655 1.00 75.94 620 ASN A O 1
ATOM 5090 N N . ASN A 1 621 ? 15.210 -16.410 5.536 1.00 77.19 621 ASN A N 1
ATOM 5091 C CA . ASN A 1 621 ? 15.069 -17.471 6.526 1.00 77.19 621 ASN A CA 1
ATOM 5092 C C . ASN A 1 621 ? 15.947 -17.196 7.756 1.00 77.19 621 ASN A C 1
ATOM 5094 O O . ASN A 1 621 ? 17.144 -16.937 7.580 1.00 77.19 621 ASN A O 1
ATOM 5098 N N . PRO A 1 622 ? 15.388 -17.334 8.979 1.00 81.94 622 PRO A N 1
ATOM 5099 C CA . PRO A 1 622 ? 16.108 -17.063 10.216 1.00 81.94 622 PRO A CA 1
ATOM 5100 C C . PRO A 1 622 ? 17.431 -17.823 10.338 1.00 81.94 622 PRO A C 1
ATOM 5102 O O . PRO A 1 622 ? 17.626 -18.906 9.761 1.00 81.94 622 PRO A O 1
ATOM 5105 N N . ILE A 1 623 ? 18.348 -17.245 11.108 1.00 85.94 623 ILE A N 1
ATOM 5106 C CA . ILE A 1 623 ? 19.686 -17.785 11.324 1.00 85.94 623 ILE A CA 1
ATOM 5107 C C . ILE A 1 623 ? 20.190 -17.460 12.731 1.00 85.94 623 ILE A C 1
ATOM 5109 O O . ILE A 1 623 ? 19.975 -16.368 13.242 1.00 85.94 623 ILE A O 1
ATOM 5113 N N . ALA A 1 624 ? 20.876 -18.419 13.348 1.00 87.38 624 ALA A N 1
ATOM 5114 C CA . ALA A 1 624 ? 21.538 -18.215 14.630 1.00 87.38 624 ALA A CA 1
ATOM 5115 C C . ALA A 1 624 ? 22.738 -17.262 14.484 1.00 87.38 624 ALA A C 1
ATOM 5117 O O . ALA A 1 624 ? 23.518 -17.393 13.535 1.00 87.38 624 ALA A O 1
ATOM 5118 N N . LEU A 1 625 ? 22.860 -16.293 15.395 1.00 86.31 625 LEU A N 1
ATOM 5119 C CA . LEU A 1 625 ? 23.865 -15.233 15.317 1.00 86.31 625 LEU A CA 1
ATOM 5120 C C . LEU A 1 625 ? 25.290 -15.796 15.416 1.00 86.31 625 LEU A C 1
ATOM 5122 O O . LEU A 1 625 ? 26.161 -15.351 14.671 1.00 86.31 625 LEU A O 1
ATOM 5126 N N . ASP A 1 626 ? 25.515 -16.828 16.234 1.00 85.38 626 ASP A N 1
ATOM 5127 C CA . ASP A 1 626 ? 26.784 -17.572 16.334 1.00 85.38 626 ASP A CA 1
ATOM 5128 C C . ASP A 1 626 ? 27.348 -18.036 14.981 1.00 85.38 626 ASP A C 1
ATOM 5130 O O . ASP A 1 626 ? 28.561 -18.044 14.779 1.00 85.38 626 ASP A O 1
ATOM 5134 N N . LYS A 1 627 ? 26.484 -18.368 14.014 1.00 86.88 627 LYS A N 1
ATOM 5135 C CA . LYS A 1 627 ? 26.886 -18.774 12.654 1.00 86.88 627 LYS A CA 1
ATOM 5136 C C . LYS A 1 627 ? 27.395 -17.617 11.790 1.00 86.88 627 LYS A C 1
ATOM 5138 O O . LYS A 1 627 ? 27.920 -17.865 10.705 1.00 86.88 627 LYS A O 1
ATOM 5143 N N . ILE A 1 628 ? 27.196 -16.377 12.225 1.00 85.88 628 ILE A N 1
ATOM 5144 C CA . ILE A 1 628 ? 27.585 -15.147 11.520 1.00 85.88 628 ILE A CA 1
ATOM 5145 C C . ILE A 1 628 ? 28.825 -14.516 12.169 1.00 85.88 628 ILE A C 1
ATOM 5147 O O . ILE A 1 628 ? 29.647 -13.894 11.481 1.00 85.88 628 ILE A O 1
ATOM 5151 N N . LEU A 1 629 ? 28.967 -14.676 13.485 1.00 83.75 629 LEU A N 1
ATOM 5152 C CA . LEU A 1 629 ? 30.095 -14.162 14.253 1.00 83.75 629 LEU A CA 1
ATOM 5153 C C . LEU A 1 629 ? 31.404 -14.872 13.874 1.00 83.75 629 LEU A C 1
ATOM 5155 O O . LEU A 1 629 ? 31.444 -16.052 13.528 1.00 83.75 629 LEU A O 1
ATOM 5159 N N . THR A 1 630 ? 32.514 -14.134 13.924 1.00 79.38 630 THR A N 1
ATOM 5160 C CA . THR A 1 630 ? 33.852 -14.733 13.805 1.00 79.38 630 THR A CA 1
ATOM 5161 C C . THR A 1 630 ? 34.240 -15.474 15.083 1.00 79.38 630 THR A C 1
ATOM 5163 O O . THR A 1 630 ? 33.741 -15.174 16.161 1.00 79.38 630 THR A O 1
ATOM 5166 N N . LYS A 1 631 ? 35.237 -16.366 15.001 1.00 71.88 631 LYS A N 1
ATOM 5167 C CA . LYS A 1 631 ? 35.784 -17.087 16.169 1.00 71.88 631 LYS A CA 1
ATOM 5168 C C . LYS A 1 631 ? 36.300 -16.180 17.301 1.00 71.88 631 LYS A C 1
ATOM 5170 O O . LYS A 1 631 ? 36.453 -16.658 18.415 1.00 71.88 631 LYS A O 1
ATOM 5175 N N . ARG A 1 632 ? 36.616 -14.911 17.013 1.00 65.12 632 ARG A N 1
ATOM 5176 C CA . ARG A 1 632 ? 37.107 -13.926 17.996 1.00 65.12 632 ARG A CA 1
ATOM 5177 C C . ARG A 1 632 ? 35.979 -13.145 18.682 1.00 65.12 632 ARG A C 1
ATOM 5179 O O . ARG A 1 632 ? 36.244 -12.407 19.619 1.00 65.12 632 ARG A O 1
ATOM 5186 N N . GLN A 1 633 ? 34.746 -13.272 18.199 1.00 71.75 633 GLN A N 1
ATOM 5187 C CA . GLN A 1 633 ? 33.594 -12.504 18.656 1.00 71.75 633 GLN A CA 1
ATOM 5188 C C . GLN A 1 633 ? 32.784 -13.329 19.663 1.00 71.75 633 GLN A C 1
ATOM 5190 O O . GLN A 1 633 ? 32.327 -14.424 19.342 1.00 71.75 633 GLN A O 1
ATOM 5195 N N . ASN A 1 634 ? 32.611 -12.807 20.881 1.00 69.31 634 ASN A N 1
ATOM 5196 C CA . ASN A 1 634 ? 31.813 -13.457 21.920 1.00 69.31 634 ASN A CA 1
ATOM 5197 C C . ASN A 1 634 ? 30.317 -13.165 21.716 1.00 69.31 634 ASN A C 1
ATOM 5199 O O . ASN A 1 634 ? 29.889 -12.015 21.821 1.00 69.31 634 ASN A O 1
ATOM 5203 N N . GLU A 1 635 ? 29.521 -14.208 21.466 1.00 63.78 635 GLU A N 1
ATOM 5204 C CA . GLU A 1 635 ? 28.074 -14.100 21.251 1.00 63.78 635 GLU A CA 1
ATOM 5205 C C . GLU A 1 635 ? 27.352 -13.458 22.443 1.00 63.78 635 GLU A C 1
ATOM 5207 O O . GLU A 1 635 ? 26.489 -12.610 22.229 1.00 63.78 635 GLU A O 1
ATOM 5212 N N . SER A 1 636 ? 27.714 -13.796 23.686 1.00 61.69 636 SER A N 1
ATOM 5213 C CA . SER A 1 636 ? 27.000 -13.298 24.871 1.00 61.69 636 SER A CA 1
ATOM 5214 C C . SER A 1 636 ? 27.263 -11.819 25.162 1.00 61.69 636 SER A C 1
ATOM 5216 O O . SER A 1 636 ? 26.366 -11.131 25.645 1.00 61.69 636 SER A O 1
ATOM 5218 N N . GLY A 1 637 ? 28.456 -11.312 24.835 1.00 68.19 637 GLY A N 1
ATOM 5219 C CA . GLY A 1 637 ? 28.772 -9.883 24.923 1.00 68.19 637 GLY A CA 1
ATOM 5220 C C . GLY A 1 637 ? 28.052 -9.093 23.832 1.00 68.19 637 GLY A C 1
ATOM 5221 O O . GLY A 1 637 ? 27.277 -8.189 24.118 1.00 68.19 637 GLY A O 1
ATOM 5222 N N . ILE A 1 638 ? 28.206 -9.526 22.580 1.00 68.50 638 ILE A N 1
ATOM 5223 C CA . ILE A 1 638 ? 27.664 -8.834 21.404 1.00 68.50 638 ILE A CA 1
ATOM 5224 C C . ILE A 1 638 ? 26.133 -8.840 21.384 1.00 68.50 638 ILE A C 1
ATOM 5226 O O . ILE A 1 638 ? 25.524 -7.825 21.068 1.00 68.50 638 ILE A O 1
ATOM 5230 N N . CYS A 1 639 ? 25.483 -9.955 21.737 1.00 61.72 639 CYS A N 1
ATOM 5231 C CA . CYS A 1 639 ? 24.018 -10.004 21.812 1.00 61.72 639 CYS A CA 1
ATOM 5232 C C . CYS A 1 639 ? 23.453 -9.040 22.852 1.00 61.72 639 CYS A C 1
ATOM 5234 O O . CYS A 1 639 ? 22.274 -8.703 22.769 1.00 61.72 639 CYS A O 1
ATOM 5236 N N . ASN A 1 640 ? 24.249 -8.665 23.858 1.00 65.19 640 ASN A N 1
ATOM 5237 C CA . ASN A 1 640 ? 23.797 -7.800 24.930 1.00 65.19 640 ASN A CA 1
ATOM 5238 C C . ASN A 1 640 ? 23.906 -6.313 24.614 1.00 65.19 640 ASN A C 1
ATOM 5240 O O . ASN A 1 640 ? 23.168 -5.554 25.244 1.00 65.19 640 ASN A O 1
ATOM 5244 N N . GLU A 1 641 ? 24.712 -5.941 23.620 1.00 76.12 641 GLU A N 1
ATOM 5245 C CA . GLU A 1 641 ? 24.832 -4.572 23.126 1.00 76.12 641 GLU A CA 1
ATOM 5246 C C . GLU A 1 641 ? 23.483 -4.035 22.640 1.00 76.12 641 GLU A C 1
ATOM 5248 O O . GLU A 1 641 ? 22.780 -4.679 21.848 1.00 76.12 641 GLU A O 1
ATOM 5253 N N . ASN A 1 642 ? 23.134 -2.824 23.082 1.00 74.50 642 ASN A N 1
ATOM 5254 C CA . ASN A 1 642 ? 21.883 -2.169 22.693 1.00 74.50 642 ASN A CA 1
ATOM 5255 C C . ASN A 1 642 ? 21.811 -2.012 21.175 1.00 74.50 642 ASN A C 1
ATOM 5257 O O . ASN A 1 642 ? 20.828 -2.431 20.576 1.00 74.50 642 ASN A O 1
ATOM 5261 N N . ALA A 1 643 ? 22.903 -1.592 20.530 1.00 77.38 643 ALA A N 1
ATOM 5262 C CA . ALA A 1 643 ? 22.974 -1.459 19.076 1.00 77.38 643 ALA A CA 1
ATOM 5263 C C . ALA A 1 643 ? 22.637 -2.762 18.312 1.00 77.38 643 ALA A C 1
ATOM 5265 O O . ALA A 1 643 ? 22.109 -2.712 17.203 1.00 77.38 643 ALA A O 1
ATOM 5266 N N . MET A 1 644 ? 22.882 -3.940 18.893 1.00 81.31 644 MET A N 1
ATOM 5267 C CA . MET A 1 644 ? 22.498 -5.216 18.278 1.00 81.31 644 MET A CA 1
ATOM 5268 C C . MET A 1 644 ? 21.017 -5.533 18.504 1.00 81.31 644 MET A C 1
ATOM 5270 O O . MET A 1 644 ? 20.305 -5.894 17.563 1.00 81.31 644 MET A O 1
ATOM 5274 N N . LYS A 1 645 ? 20.532 -5.377 19.742 1.00 75.31 645 LYS A N 1
ATOM 5275 C CA . LYS A 1 645 ? 19.121 -5.614 20.098 1.00 75.31 645 LYS A CA 1
ATOM 5276 C C . LYS A 1 645 ? 18.185 -4.658 19.366 1.00 75.31 645 LYS A C 1
ATOM 5278 O O . LYS A 1 645 ? 17.084 -5.032 18.974 1.00 75.31 645 LYS A O 1
ATOM 5283 N N . ASP A 1 646 ? 18.609 -3.415 19.211 1.00 76.50 646 ASP A N 1
ATOM 5284 C CA . ASP A 1 646 ? 17.762 -2.290 18.828 1.00 76.50 646 ASP A CA 1
ATOM 5285 C C . ASP A 1 646 ? 17.603 -2.151 17.315 1.00 76.50 646 ASP A C 1
ATOM 5287 O O . ASP A 1 646 ? 16.677 -1.477 16.861 1.00 76.50 646 ASP A O 1
ATOM 5291 N N . PHE A 1 647 ? 18.432 -2.858 16.542 1.00 83.44 647 PHE A N 1
ATOM 5292 C CA . PHE A 1 647 ? 18.393 -2.858 15.081 1.00 83.44 647 PHE A CA 1
ATOM 5293 C C . PHE A 1 647 ? 17.933 -4.187 14.462 1.00 83.44 647 PHE A C 1
ATOM 5295 O O . PHE A 1 647 ? 17.372 -4.206 13.357 1.00 83.44 647 PHE A O 1
ATOM 5302 N N . LEU A 1 648 ? 18.156 -5.308 15.154 1.00 84.88 648 LEU A N 1
ATOM 5303 C CA . LEU A 1 648 ? 17.799 -6.648 14.687 1.00 84.88 648 LEU A CA 1
ATOM 5304 C C . LEU A 1 648 ? 16.549 -7.181 15.391 1.00 84.88 648 LEU A C 1
ATOM 5306 O O . LEU A 1 648 ? 16.384 -7.052 16.599 1.00 84.88 648 LEU A O 1
ATOM 5310 N N . ASN A 1 649 ? 15.700 -7.880 14.639 1.00 80.00 649 ASN A N 1
ATOM 5311 C CA . ASN A 1 649 ? 14.647 -8.706 15.214 1.00 80.00 649 ASN A CA 1
ATOM 5312 C C . ASN A 1 649 ? 15.251 -10.054 15.622 1.00 80.00 649 ASN A C 1
ATOM 5314 O O . ASN A 1 649 ? 15.696 -10.823 14.760 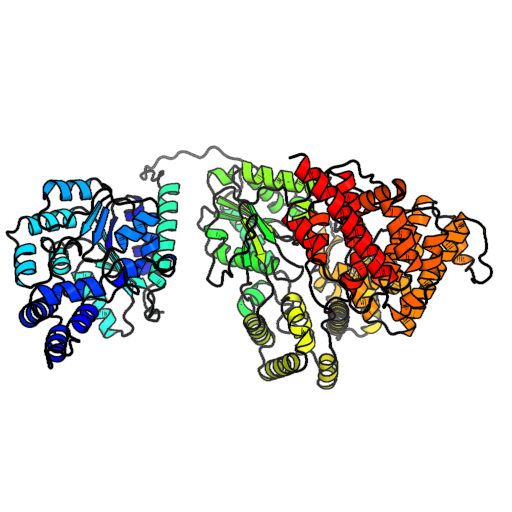1.00 80.00 649 ASN A O 1
ATOM 5318 N N . THR A 1 650 ? 15.247 -10.354 16.919 1.00 79.81 650 THR A N 1
ATOM 5319 C CA . THR A 1 650 ? 15.833 -11.581 17.473 1.00 79.81 650 THR A CA 1
ATOM 5320 C C . THR A 1 650 ? 14.822 -12.396 18.285 1.00 79.81 650 THR A C 1
ATOM 5322 O O . THR A 1 650 ? 13.931 -11.854 18.933 1.00 79.81 650 THR A O 1
ATOM 5325 N N . GLU A 1 651 ? 14.951 -13.721 18.231 1.00 77.69 651 GLU A N 1
ATOM 5326 C CA . GLU A 1 651 ? 14.240 -14.687 19.078 1.00 77.69 651 GLU A CA 1
ATOM 5327 C C . GLU A 1 651 ? 15.279 -15.528 19.839 1.00 77.69 651 GLU A C 1
ATOM 5329 O O . GLU A 1 651 ? 16.359 -15.798 19.315 1.00 77.69 651 GLU A O 1
ATOM 5334 N N . ILE A 1 652 ? 14.980 -15.961 21.067 1.00 78.44 652 ILE A N 1
ATOM 5335 C CA . ILE A 1 652 ? 15.847 -16.897 21.800 1.00 78.44 652 ILE A CA 1
ATOM 5336 C C . ILE A 1 652 ? 15.309 -18.313 21.596 1.00 78.44 652 ILE A C 1
ATOM 5338 O O . ILE A 1 652 ? 14.191 -18.619 22.008 1.00 78.44 652 ILE A O 1
ATOM 5342 N N . GLU A 1 653 ? 16.113 -19.195 21.004 1.00 74.19 653 GLU A N 1
ATOM 5343 C CA . GLU A 1 653 ? 15.771 -20.608 20.816 1.00 74.19 653 GLU A CA 1
ATOM 5344 C C . GLU A 1 653 ? 16.877 -21.507 21.358 1.00 74.19 653 GLU A C 1
ATOM 5346 O O . GLU A 1 653 ? 18.022 -21.436 20.916 1.00 74.19 653 GLU A O 1
ATOM 5351 N N . SER A 1 654 ? 16.539 -22.388 22.306 1.00 77.88 654 SER A N 1
ATOM 5352 C CA . SER A 1 654 ? 17.495 -23.332 22.913 1.00 77.88 654 SER A CA 1
ATOM 5353 C C . SER A 1 654 ? 18.781 -22.656 23.429 1.00 77.88 654 SER A C 1
ATOM 5355 O O . SER A 1 654 ? 19.875 -23.194 23.278 1.00 77.88 654 SER A O 1
ATOM 5357 N N . GLY A 1 655 ? 18.653 -21.449 23.993 1.00 75.75 655 GLY A N 1
ATOM 5358 C CA . GLY A 1 655 ? 19.778 -20.655 24.504 1.00 75.75 655 GLY A CA 1
ATOM 5359 C C . GLY A 1 655 ? 20.577 -19.884 23.445 1.00 75.75 655 GLY A C 1
ATOM 5360 O O . GLY A 1 655 ? 21.541 -19.219 23.808 1.00 75.75 655 GLY A O 1
ATOM 5361 N N . LYS A 1 656 ? 20.190 -19.937 22.163 1.00 80.50 656 LYS A N 1
ATOM 5362 C CA . LYS A 1 656 ? 20.849 -19.212 21.065 1.00 80.50 656 LYS A CA 1
ATOM 5363 C C . LYS A 1 656 ? 20.049 -17.999 20.612 1.00 80.50 656 LYS A C 1
ATOM 5365 O O . LYS A 1 656 ? 18.819 -18.045 20.583 1.00 80.50 656 LYS A O 1
ATOM 5370 N N . CYS A 1 657 ? 20.753 -16.948 20.197 1.00 83.75 657 CYS A N 1
ATOM 5371 C CA . CYS A 1 657 ? 20.146 -15.762 19.603 1.00 83.75 657 CYS A CA 1
ATOM 5372 C C . CYS A 1 657 ? 19.871 -16.006 18.111 1.00 83.75 657 CYS A C 1
ATOM 5374 O O . CYS A 1 657 ? 20.795 -16.133 17.307 1.00 83.75 657 CYS A O 1
ATOM 5376 N N . ILE A 1 658 ? 18.600 -16.104 17.728 1.00 84.50 658 ILE A N 1
ATOM 5377 C CA . ILE A 1 658 ? 18.159 -16.310 16.348 1.00 84.50 658 ILE A CA 1
ATOM 5378 C C . ILE A 1 658 ? 17.768 -14.970 15.740 1.00 84.50 658 ILE A C 1
ATOM 5380 O O . ILE A 1 658 ? 16.791 -14.354 16.151 1.00 84.50 658 ILE A O 1
ATOM 5384 N N . VAL A 1 659 ? 18.490 -14.540 14.711 1.00 86.38 659 VAL A N 1
ATOM 5385 C CA . VAL A 1 659 ? 18.149 -13.357 13.924 1.00 86.38 659 VAL A CA 1
ATOM 5386 C C . VAL A 1 659 ? 17.078 -13.725 12.904 1.00 86.38 659 VAL A C 1
ATOM 5388 O O . VAL A 1 659 ? 17.281 -14.595 12.051 1.00 86.38 659 VAL A O 1
ATOM 5391 N N . THR A 1 660 ? 15.936 -13.048 12.979 1.00 78.00 660 THR A N 1
ATOM 5392 C CA . THR A 1 660 ? 14.792 -13.245 12.074 1.00 78.00 660 THR A CA 1
ATOM 5393 C C . THR A 1 660 ? 14.705 -12.172 10.991 1.00 78.00 660 THR A C 1
ATOM 5395 O O . THR A 1 660 ? 14.094 -12.406 9.952 1.00 78.00 660 THR A O 1
ATOM 5398 N N . GLY A 1 661 ? 15.349 -11.020 11.193 1.00 82.56 661 GLY A N 1
ATOM 5399 C CA . GLY A 1 661 ? 15.379 -9.921 10.233 1.00 82.56 661 GLY A CA 1
ATOM 5400 C C . GLY A 1 661 ? 15.927 -8.632 10.836 1.00 82.56 661 GLY A C 1
ATOM 5401 O O . GLY A 1 661 ? 16.367 -8.607 11.983 1.00 82.56 661 GLY A O 1
ATOM 5402 N N . PHE A 1 662 ? 15.860 -7.551 10.065 1.00 85.75 662 PHE A N 1
ATOM 5403 C CA . PHE A 1 662 ? 15.994 -6.190 10.588 1.00 85.75 662 PHE A CA 1
ATOM 5404 C C . PHE A 1 662 ? 14.637 -5.691 11.074 1.00 85.75 662 PHE A C 1
ATOM 5406 O O . PHE A 1 662 ? 13.604 -6.121 10.562 1.00 85.75 662 PHE A O 1
ATOM 5413 N N . TRP A 1 663 ? 14.638 -4.735 11.999 1.00 80.19 663 TRP A N 1
ATOM 5414 C CA . TRP A 1 663 ? 13.414 -4.080 12.470 1.00 80.19 663 TRP A CA 1
ATOM 5415 C C . TRP A 1 663 ? 12.572 -3.449 11.341 1.00 80.19 663 TRP A C 1
ATOM 5417 O O . TRP A 1 663 ? 11.345 -3.423 11.427 1.00 80.19 663 TRP A O 1
ATOM 5427 N N . HIS A 1 664 ? 13.218 -3.000 10.257 1.00 84.12 664 HIS A N 1
ATOM 5428 C CA . HIS A 1 664 ? 12.570 -2.631 8.999 1.00 84.12 664 HIS A CA 1
ATOM 5429 C C . HIS A 1 664 ? 13.331 -3.231 7.806 1.00 84.12 664 HIS A C 1
ATOM 5431 O O . HIS A 1 664 ? 14.545 -3.049 7.675 1.00 84.12 664 HIS A O 1
ATOM 5437 N N . SER A 1 665 ? 12.627 -3.927 6.905 1.00 80.50 665 SER A N 1
ATOM 5438 C CA . SER A 1 665 ? 13.246 -4.738 5.841 1.00 80.50 665 SER A CA 1
ATOM 5439 C C . SER A 1 665 ? 14.090 -3.949 4.840 1.00 80.50 665 SER A C 1
ATOM 5441 O O . SER A 1 665 ? 15.045 -4.488 4.287 1.00 80.50 665 SER A O 1
ATOM 5443 N N . THR A 1 666 ? 13.828 -2.654 4.655 1.00 87.75 666 THR A N 1
ATOM 5444 C CA . THR A 1 666 ? 14.656 -1.794 3.786 1.00 87.75 666 THR A CA 1
ATOM 5445 C C . THR A 1 666 ? 16.097 -1.638 4.279 1.00 87.75 666 THR A C 1
ATOM 5447 O O . THR A 1 666 ? 16.957 -1.252 3.498 1.00 87.75 666 THR A O 1
ATOM 5450 N N . PHE A 1 667 ? 16.404 -1.920 5.552 1.00 90.25 667 PHE A N 1
ATOM 5451 C CA . PHE A 1 667 ? 17.798 -1.902 6.011 1.00 90.25 667 PHE A CA 1
ATOM 5452 C C . PHE A 1 667 ? 18.612 -3.066 5.450 1.00 90.25 667 PHE A C 1
ATOM 5454 O O . PHE A 1 667 ? 19.786 -2.876 5.144 1.00 90.25 667 PHE A O 1
ATOM 5461 N N . LEU A 1 668 ? 17.990 -4.228 5.222 1.00 88.38 668 LEU A N 1
ATOM 5462 C CA . LEU A 1 668 ? 18.634 -5.324 4.498 1.00 88.38 668 LEU A CA 1
ATOM 5463 C C . LEU A 1 668 ? 19.043 -4.861 3.096 1.00 88.38 668 LEU A C 1
ATOM 5465 O O . LEU A 1 668 ? 20.163 -5.103 2.658 1.00 88.38 668 LEU A O 1
ATOM 5469 N N . GLU A 1 669 ? 18.145 -4.151 2.416 1.00 88.12 669 GLU A N 1
ATOM 5470 C CA . GLU A 1 669 ? 18.360 -3.604 1.076 1.00 88.12 669 GLU A CA 1
ATOM 5471 C C . GLU A 1 669 ? 19.486 -2.566 1.036 1.00 88.12 669 GLU A C 1
ATOM 5473 O O . GLU A 1 669 ? 20.367 -2.628 0.175 1.00 88.12 669 GLU A O 1
ATOM 5478 N N . TYR A 1 670 ? 19.491 -1.649 2.004 1.00 92.56 670 TYR A N 1
ATOM 5479 C CA . TYR A 1 670 ? 20.543 -0.653 2.181 1.00 92.56 670 TYR A CA 1
ATOM 5480 C C . TYR A 1 670 ? 21.914 -1.306 2.426 1.00 92.56 670 TYR A C 1
ATOM 5482 O O . TYR A 1 670 ? 22.863 -1.014 1.696 1.00 92.56 670 TYR A O 1
ATOM 5490 N N . PHE A 1 671 ? 22.024 -2.236 3.384 1.00 93.44 671 PHE A N 1
ATOM 5491 C CA . PHE A 1 671 ? 23.288 -2.921 3.675 1.00 93.44 671 PHE A CA 1
ATOM 5492 C C . PHE A 1 671 ? 23.785 -3.750 2.495 1.00 93.44 671 PHE A C 1
ATOM 5494 O O . PHE A 1 671 ? 24.974 -3.726 2.190 1.00 93.44 671 PHE A O 1
ATOM 5501 N N . MET A 1 672 ? 22.885 -4.438 1.790 1.00 90.94 672 MET A N 1
ATOM 5502 C CA . MET A 1 672 ? 23.248 -5.158 0.571 1.00 90.94 672 MET A CA 1
ATOM 5503 C C . MET A 1 672 ? 23.771 -4.219 -0.514 1.00 90.94 672 MET A C 1
ATOM 5505 O O . MET A 1 672 ? 24.775 -4.525 -1.152 1.00 90.94 672 MET A O 1
ATOM 5509 N N . SER A 1 673 ? 23.134 -3.063 -0.701 1.00 91.88 673 SER A N 1
ATOM 5510 C CA . SER A 1 673 ? 23.580 -2.066 -1.680 1.00 91.88 673 SER A CA 1
ATOM 5511 C C . SER A 1 673 ? 24.962 -1.521 -1.329 1.00 91.88 673 SER A C 1
ATOM 5513 O O . SER A 1 673 ? 25.835 -1.433 -2.190 1.00 91.88 673 SER A O 1
ATOM 5515 N N . LYS A 1 674 ? 25.194 -1.233 -0.046 1.00 92.38 674 LYS A N 1
ATOM 5516 C CA . LYS A 1 674 ? 26.491 -0.783 0.462 1.00 92.38 674 LYS A CA 1
ATOM 5517 C C . LYS A 1 674 ? 27.580 -1.848 0.303 1.00 92.38 674 LYS A C 1
ATOM 5519 O O . LYS A 1 674 ? 28.680 -1.519 -0.136 1.00 92.38 674 LYS A O 1
ATOM 5524 N N . HIS A 1 675 ? 27.259 -3.117 0.560 1.00 92.88 675 HIS A N 1
ATOM 5525 C CA . HIS A 1 675 ? 28.162 -4.247 0.331 1.00 92.88 675 HIS A CA 1
ATOM 5526 C C . HIS A 1 675 ? 28.563 -4.375 -1.148 1.00 92.88 675 HIS A C 1
ATOM 5528 O O . HIS A 1 675 ? 29.741 -4.541 -1.462 1.00 92.88 675 HIS A O 1
ATOM 5534 N N . ILE A 1 676 ? 27.595 -4.245 -2.063 1.00 93.38 676 ILE A N 1
ATOM 5535 C CA . ILE A 1 676 ? 27.827 -4.288 -3.515 1.00 93.38 676 ILE A CA 1
ATOM 5536 C C . 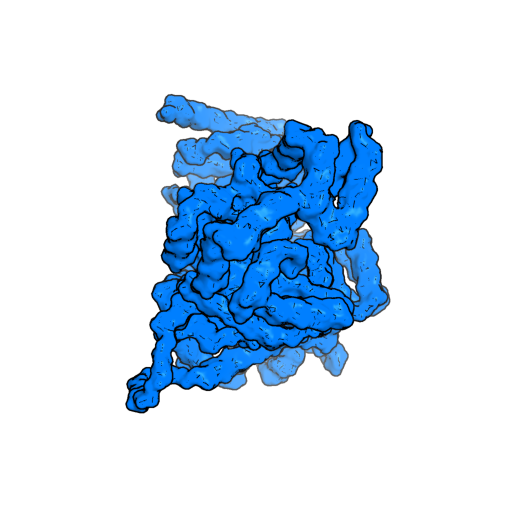ILE A 1 676 ? 28.738 -3.134 -3.952 1.00 93.38 676 ILE A C 1
ATOM 5538 O O . ILE A 1 676 ? 29.745 -3.369 -4.616 1.00 93.38 676 ILE A O 1
ATOM 5542 N N . ILE A 1 677 ? 28.437 -1.900 -3.534 1.00 94.19 677 ILE A N 1
ATOM 5543 C CA . ILE A 1 677 ? 29.251 -0.720 -3.869 1.00 94.19 677 ILE A CA 1
ATOM 5544 C C . ILE A 1 677 ? 30.668 -0.854 -3.287 1.00 94.19 677 ILE A C 1
ATOM 5546 O O . ILE A 1 677 ? 31.644 -0.551 -3.970 1.00 94.19 677 ILE A O 1
ATOM 5550 N N . SER A 1 678 ? 30.811 -1.374 -2.062 1.00 94.75 678 SER A N 1
ATOM 5551 C CA . SER A 1 678 ? 32.124 -1.643 -1.460 1.00 94.75 678 SER A CA 1
ATOM 5552 C C . SER A 1 678 ? 32.925 -2.676 -2.259 1.00 94.75 678 SER A C 1
ATOM 5554 O O . SER A 1 678 ? 34.119 -2.485 -2.485 1.00 94.75 678 SER A O 1
ATOM 5556 N N . ALA A 1 679 ? 32.284 -3.748 -2.731 1.00 95.44 679 ALA A N 1
ATOM 5557 C CA . ALA A 1 679 ? 32.932 -4.726 -3.601 1.00 95.44 679 ALA A CA 1
ATOM 5558 C C . ALA A 1 679 ? 33.364 -4.106 -4.940 1.00 95.44 679 ALA A C 1
ATOM 5560 O O . ALA A 1 679 ? 34.453 -4.414 -5.420 1.00 95.44 679 ALA A O 1
ATOM 5561 N N . PHE A 1 680 ? 32.559 -3.206 -5.514 1.00 96.69 680 PHE A N 1
ATOM 5562 C CA . PHE A 1 680 ? 32.911 -2.489 -6.743 1.00 96.69 680 PHE A CA 1
ATOM 5563 C C . PHE A 1 680 ? 34.121 -1.569 -6.560 1.00 96.69 680 PHE A C 1
ATOM 5565 O O . PHE A 1 680 ? 34.985 -1.536 -7.428 1.00 96.69 680 PHE A O 1
ATOM 5572 N N . LEU A 1 681 ? 34.232 -0.884 -5.418 1.00 96.69 681 LEU A N 1
ATOM 5573 C CA . LEU A 1 681 ? 35.403 -0.065 -5.079 1.00 96.69 681 LEU A CA 1
ATOM 5574 C C . LEU A 1 681 ? 36.664 -0.906 -4.831 1.00 96.69 681 LEU A C 1
ATOM 5576 O O . LEU A 1 681 ? 37.759 -0.500 -5.207 1.00 96.69 681 LEU A O 1
ATOM 5580 N N . LYS A 1 682 ? 36.523 -2.087 -4.214 1.00 96.06 682 LYS A N 1
ATOM 5581 C CA . LYS A 1 682 ? 37.647 -3.007 -3.955 1.00 96.06 682 LYS A CA 1
ATOM 5582 C C . LYS A 1 682 ? 38.146 -3.726 -5.211 1.00 96.06 682 LYS A C 1
ATOM 5584 O O . LYS A 1 682 ? 39.325 -4.059 -5.280 1.00 96.06 682 LYS A O 1
ATOM 5589 N N . GLY A 1 683 ? 37.260 -3.997 -6.168 1.00 94.62 683 GLY A N 1
ATOM 5590 C CA . GLY A 1 683 ? 37.608 -4.625 -7.438 1.00 94.62 683 GLY A CA 1
ATOM 5591 C C . GLY A 1 683 ? 37.955 -6.116 -7.364 1.00 94.62 683 GLY A C 1
ATOM 5592 O O . GLY A 1 683 ? 37.819 -6.795 -6.338 1.00 94.62 683 GLY A O 1
ATOM 5593 N N . GLY A 1 684 ? 38.373 -6.648 -8.513 1.00 91.50 684 GLY A N 1
ATOM 5594 C CA . GLY A 1 684 ? 38.926 -7.990 -8.673 1.00 91.50 684 GLY A CA 1
ATOM 5595 C C . GLY A 1 684 ? 38.148 -9.128 -8.009 1.00 91.50 684 GLY A C 1
ATOM 5596 O O . GLY A 1 684 ? 36.996 -9.421 -8.342 1.00 91.50 684 GLY A O 1
ATOM 5597 N N . ASN A 1 685 ? 38.805 -9.824 -7.075 1.00 92.06 685 ASN A N 1
ATOM 5598 C CA . ASN A 1 685 ? 38.262 -11.035 -6.460 1.00 92.06 685 ASN A CA 1
ATOM 5599 C C . ASN A 1 685 ? 36.965 -10.801 -5.680 1.00 92.06 685 ASN A C 1
ATOM 5601 O O . ASN A 1 685 ? 36.200 -11.761 -5.549 1.00 92.06 685 ASN A O 1
ATOM 5605 N N . GLU A 1 686 ? 36.726 -9.593 -5.165 1.00 94.12 686 GLU A N 1
ATOM 5606 C CA . GLU A 1 686 ? 35.501 -9.278 -4.426 1.00 94.12 686 GLU A CA 1
ATOM 5607 C C . GLU A 1 686 ? 34.293 -9.209 -5.359 1.00 94.12 686 GLU A C 1
ATOM 5609 O O . GLU A 1 686 ? 33.284 -9.860 -5.088 1.00 94.12 686 GLU A O 1
ATOM 5614 N N . ILE A 1 687 ? 34.426 -8.544 -6.512 1.00 95.38 687 ILE A N 1
ATOM 5615 C CA . ILE A 1 687 ? 33.387 -8.511 -7.556 1.00 95.38 687 ILE A CA 1
ATOM 5616 C C . ILE A 1 687 ? 33.085 -9.930 -8.052 1.00 95.38 687 ILE A C 1
ATOM 5618 O O . ILE A 1 687 ? 31.923 -10.331 -8.128 1.00 95.38 687 ILE A O 1
ATOM 5622 N N . ILE A 1 688 ? 34.126 -10.729 -8.316 1.00 93.12 688 ILE A N 1
ATOM 5623 C CA . ILE A 1 688 ? 33.955 -12.128 -8.726 1.00 93.12 688 ILE A CA 1
ATOM 5624 C C . ILE A 1 688 ? 33.206 -12.926 -7.649 1.00 93.12 688 ILE A C 1
ATOM 5626 O O . ILE A 1 688 ? 32.221 -13.588 -7.956 1.00 93.12 688 ILE A O 1
ATOM 5630 N N . SER A 1 689 ? 33.633 -12.852 -6.380 1.00 91.50 689 SER A N 1
ATOM 5631 C CA . SER A 1 689 ? 32.966 -13.556 -5.268 1.00 91.50 689 SER A CA 1
ATOM 5632 C C . SER A 1 689 ? 31.499 -13.153 -5.115 1.00 91.50 689 SER A C 1
ATOM 5634 O O . SER A 1 689 ? 30.668 -13.978 -4.727 1.00 91.50 689 SER A O 1
ATOM 5636 N N . LEU A 1 690 ? 31.204 -11.871 -5.340 1.00 91.75 690 LEU A N 1
ATOM 5637 C CA . LEU A 1 690 ? 29.876 -11.294 -5.218 1.00 91.75 690 LEU A CA 1
ATOM 5638 C C . LEU A 1 690 ? 28.936 -11.872 -6.285 1.00 91.75 690 LEU A C 1
ATOM 5640 O O . LEU A 1 690 ? 27.880 -12.405 -5.933 1.00 91.75 690 LEU A O 1
ATOM 5644 N N . PHE A 1 691 ? 29.342 -11.813 -7.556 1.00 91.69 691 PHE A N 1
ATOM 5645 C CA . PHE A 1 691 ? 28.538 -12.254 -8.702 1.00 91.69 691 PHE A CA 1
ATOM 5646 C C . PHE A 1 691 ? 28.532 -13.768 -8.924 1.00 91.69 691 PHE A C 1
ATOM 5648 O O . PHE A 1 691 ? 27.567 -14.294 -9.469 1.00 91.69 691 PHE A O 1
ATOM 5655 N N . GLU A 1 692 ? 29.551 -14.496 -8.467 1.00 89.19 692 GLU A N 1
ATOM 5656 C CA . GLU A 1 692 ? 29.554 -15.963 -8.516 1.00 89.19 692 GLU A CA 1
ATOM 5657 C C . GLU A 1 692 ? 28.478 -16.563 -7.597 1.00 89.19 692 GLU A C 1
ATOM 5659 O O . GLU A 1 692 ? 27.879 -17.593 -7.908 1.00 89.19 692 GLU A O 1
ATOM 5664 N N . LYS A 1 693 ? 28.225 -15.919 -6.451 1.00 83.69 693 LYS A N 1
ATOM 5665 C CA . LYS A 1 693 ? 27.291 -16.416 -5.431 1.00 83.69 693 LYS A CA 1
ATOM 5666 C C . LYS A 1 693 ? 25.847 -15.985 -5.665 1.00 83.69 693 LYS A C 1
ATOM 5668 O O . LYS A 1 693 ? 24.958 -16.602 -5.088 1.00 83.69 693 LYS A O 1
ATOM 5673 N N . ASN A 1 694 ? 25.609 -14.914 -6.425 1.00 80.25 694 ASN A N 1
ATOM 5674 C CA . ASN A 1 694 ? 24.294 -14.287 -6.546 1.00 80.25 694 ASN A CA 1
ATOM 5675 C C . ASN A 1 694 ? 24.106 -13.568 -7.892 1.00 80.25 694 ASN A C 1
ATOM 5677 O O . ASN A 1 694 ? 25.057 -13.037 -8.466 1.00 80.25 694 ASN A O 1
ATOM 5681 N N . VAL A 1 695 ? 22.846 -13.457 -8.323 1.00 80.56 695 VAL A N 1
ATOM 5682 C CA . VAL A 1 695 ? 22.429 -12.617 -9.453 1.00 80.56 695 VAL A CA 1
ATOM 5683 C C . VAL A 1 695 ? 21.609 -11.430 -8.946 1.00 80.56 695 VAL A C 1
ATOM 5685 O O . VAL A 1 695 ? 20.582 -11.621 -8.296 1.00 80.56 695 VAL A O 1
ATOM 5688 N N . PHE A 1 696 ? 22.025 -10.202 -9.263 1.00 77.75 696 PHE A N 1
ATOM 5689 C CA . PHE A 1 696 ? 21.438 -8.979 -8.690 1.00 77.75 696 PHE A CA 1
ATOM 5690 C C . PHE A 1 696 ? 20.473 -8.218 -9.613 1.00 77.75 696 PHE A C 1
ATOM 5692 O O . PHE A 1 696 ? 19.911 -7.210 -9.200 1.00 77.75 696 PHE A O 1
ATOM 5699 N N . ARG A 1 697 ? 20.209 -8.688 -10.840 1.00 69.25 697 ARG A N 1
ATOM 5700 C CA . ARG A 1 697 ? 19.395 -7.954 -11.838 1.00 69.25 697 ARG A CA 1
ATOM 5701 C C . ARG A 1 697 ? 17.944 -7.645 -11.436 1.00 69.25 697 ARG A C 1
ATOM 5703 O O . ARG A 1 697 ? 17.342 -6.745 -12.020 1.00 69.25 697 ARG A O 1
ATOM 5710 N N . HIS A 1 698 ? 17.388 -8.356 -10.455 1.00 58.66 698 HIS A N 1
ATOM 5711 C CA . HIS A 1 698 ? 16.007 -8.180 -9.978 1.00 58.66 698 HIS A CA 1
ATOM 5712 C C . HIS A 1 698 ? 15.911 -7.561 -8.574 1.00 58.66 698 HIS A C 1
ATOM 5714 O O . HIS A 1 698 ? 14.801 -7.353 -8.082 1.00 58.66 698 HIS A O 1
ATOM 5720 N N . PHE A 1 699 ? 17.046 -7.289 -7.921 1.00 57.59 699 PHE A N 1
ATOM 5721 C CA . PHE A 1 699 ? 17.108 -6.886 -6.518 1.00 57.59 699 PHE A CA 1
ATOM 5722 C C . PHE A 1 699 ? 17.440 -5.395 -6.377 1.00 57.59 699 PHE A C 1
ATOM 5724 O O . PHE A 1 699 ? 18.423 -4.938 -6.947 1.00 57.59 699 PHE A O 1
ATOM 5731 N N . VAL A 1 700 ? 16.608 -4.667 -5.618 1.00 60.81 700 VAL A N 1
ATOM 5732 C CA . VAL A 1 700 ? 16.867 -3.336 -5.023 1.00 60.81 700 VAL A CA 1
ATOM 5733 C C . VAL A 1 700 ? 17.726 -2.406 -5.891 1.00 60.81 700 VAL A C 1
ATOM 5735 O O . VAL A 1 700 ? 18.838 -2.019 -5.535 1.00 60.81 700 VAL A O 1
ATOM 5738 N N . MET A 1 701 ? 17.206 -2.028 -7.056 1.00 73.06 701 MET A N 1
ATOM 5739 C CA . MET A 1 701 ? 17.949 -1.134 -7.949 1.00 73.06 701 MET A CA 1
ATOM 5740 C C . MET A 1 701 ? 18.037 0.290 -7.407 1.00 73.06 701 MET A C 1
ATOM 5742 O O . MET A 1 701 ? 19.046 0.949 -7.634 1.00 73.06 701 MET A O 1
ATOM 5746 N N . ASP A 1 702 ? 17.030 0.743 -6.660 1.00 80.12 702 ASP A N 1
ATOM 5747 C CA . ASP A 1 702 ? 16.938 2.145 -6.253 1.00 80.12 702 ASP A CA 1
ATOM 5748 C C . ASP A 1 702 ? 18.071 2.535 -5.294 1.00 80.12 702 ASP A C 1
ATOM 5750 O O . ASP A 1 702 ? 18.751 3.532 -5.527 1.00 80.12 702 ASP A O 1
ATOM 5754 N N . PHE A 1 703 ? 18.355 1.723 -4.265 1.00 87.38 703 PHE A N 1
ATOM 5755 C CA . PHE A 1 703 ? 19.462 1.998 -3.338 1.00 87.38 703 PHE A CA 1
ATOM 5756 C C . PHE A 1 703 ? 20.836 1.900 -4.008 1.00 87.38 703 PHE A C 1
ATOM 5758 O O . PHE A 1 703 ? 21.703 2.716 -3.706 1.00 87.38 703 PHE A O 1
ATOM 5765 N N . ILE A 1 704 ? 21.051 0.936 -4.912 1.00 89.31 704 ILE A N 1
ATOM 5766 C CA . ILE A 1 704 ? 22.335 0.803 -5.613 1.00 89.31 704 ILE A CA 1
ATOM 5767 C C . ILE A 1 704 ? 22.539 1.984 -6.564 1.00 89.31 704 ILE A C 1
ATOM 5769 O O . ILE A 1 704 ? 23.584 2.623 -6.526 1.00 89.31 704 ILE A O 1
ATOM 5773 N N . GLU A 1 705 ? 21.544 2.307 -7.394 1.00 88.00 705 GLU A N 1
ATOM 5774 C CA . GLU A 1 705 ? 21.635 3.399 -8.367 1.00 88.00 705 GLU A CA 1
ATOM 5775 C C . GLU A 1 705 ? 21.830 4.751 -7.667 1.00 88.00 705 GLU A C 1
ATOM 5777 O O . GLU A 1 705 ? 22.692 5.536 -8.063 1.00 88.00 705 GLU A O 1
ATOM 5782 N N . LEU A 1 706 ? 21.086 5.013 -6.590 1.00 88.94 706 LEU A N 1
ATOM 5783 C CA . LEU A 1 706 ? 21.232 6.241 -5.807 1.00 88.94 706 LEU A CA 1
ATOM 5784 C C . LEU A 1 706 ? 22.532 6.274 -4.992 1.00 88.94 706 LEU A C 1
ATOM 5786 O O . LEU A 1 706 ? 23.111 7.349 -4.832 1.00 88.94 706 LEU A O 1
ATOM 5790 N N . GLY A 1 707 ? 23.018 5.124 -4.521 1.00 91.31 707 GLY A N 1
ATOM 5791 C CA . GLY A 1 707 ? 24.298 5.007 -3.823 1.00 91.31 707 GLY A CA 1
ATOM 5792 C C . GLY A 1 707 ? 25.513 5.175 -4.738 1.00 91.31 707 GLY A C 1
ATOM 5793 O O . GLY A 1 707 ? 26.514 5.747 -4.308 1.00 91.31 707 GLY A O 1
ATOM 5794 N N . LEU A 1 708 ? 25.417 4.737 -6.000 1.00 92.00 708 LEU A N 1
ATOM 5795 C CA . LEU A 1 708 ? 26.402 5.027 -7.047 1.00 92.00 708 LEU A CA 1
ATOM 5796 C C . LEU A 1 708 ? 26.373 6.515 -7.407 1.00 92.00 708 LEU A C 1
ATOM 5798 O O . LEU A 1 708 ? 27.407 7.167 -7.362 1.00 92.00 708 LEU A O 1
ATOM 5802 N N . LYS A 1 709 ? 25.194 7.097 -7.666 1.00 88.50 709 LYS A N 1
ATOM 5803 C CA . LYS A 1 709 ? 25.058 8.539 -7.964 1.00 88.50 709 LYS A CA 1
ATOM 5804 C C . LYS A 1 709 ? 25.563 9.454 -6.846 1.00 88.50 709 LYS A C 1
ATOM 5806 O O . LYS A 1 709 ? 25.856 10.612 -7.113 1.00 88.50 709 LYS A O 1
ATOM 5811 N N . SER A 1 710 ? 25.647 8.961 -5.609 1.00 88.56 710 SER A N 1
ATOM 5812 C CA . SER A 1 710 ? 26.168 9.724 -4.474 1.00 88.56 710 SER A CA 1
ATOM 5813 C C . SER A 1 710 ? 27.694 9.663 -4.319 1.00 88.56 710 SER A C 1
ATOM 5815 O O . SER A 1 710 ? 28.204 10.195 -3.334 1.00 88.56 710 SER A O 1
ATOM 5817 N N . ARG A 1 711 ? 28.407 8.916 -5.170 1.00 92.44 711 ARG A N 1
ATOM 5818 C CA . ARG A 1 711 ? 29.868 8.769 -5.105 1.00 92.44 711 ARG A CA 1
ATOM 5819 C C . ARG A 1 711 ? 30.570 9.977 -5.716 1.00 92.44 711 ARG A C 1
ATOM 5821 O O . ARG A 1 711 ? 30.008 10.667 -6.565 1.00 92.44 711 ARG A O 1
ATOM 5828 N N . LEU A 1 712 ? 31.814 10.196 -5.302 1.00 92.94 712 LEU A N 1
ATOM 5829 C CA . LEU A 1 712 ? 32.682 11.179 -5.943 1.00 92.94 712 LEU A CA 1
ATOM 5830 C C . LEU A 1 712 ? 33.062 10.703 -7.350 1.00 92.94 712 LEU A C 1
ATOM 5832 O O . LEU A 1 712 ? 33.119 9.506 -7.624 1.00 92.94 712 LEU A O 1
ATOM 5836 N N . GLU A 1 713 ? 33.354 11.640 -8.250 1.00 93.44 713 GLU A N 1
ATOM 5837 C CA . GLU A 1 713 ? 33.644 11.309 -9.649 1.00 93.44 713 GLU A CA 1
ATOM 5838 C C . GLU A 1 713 ? 34.830 10.337 -9.793 1.00 93.44 713 GLU A C 1
ATOM 5840 O O . GLU A 1 713 ? 34.731 9.351 -10.521 1.00 93.44 713 GLU A O 1
ATOM 5845 N N . HIS A 1 714 ? 35.912 10.526 -9.029 1.00 94.62 714 HIS A N 1
ATOM 5846 C CA . HIS A 1 714 ? 37.061 9.611 -9.045 1.00 94.62 714 HIS A CA 1
ATOM 5847 C C . HIS A 1 714 ? 36.719 8.198 -8.537 1.00 94.62 714 HIS A C 1
ATOM 5849 O O . HIS A 1 714 ? 37.239 7.218 -9.065 1.00 94.62 714 HIS A O 1
ATOM 5855 N N . GLU A 1 715 ? 35.814 8.068 -7.558 1.00 96.50 715 GLU A N 1
ATOM 5856 C CA . GLU A 1 715 ? 35.324 6.764 -7.088 1.00 96.50 715 GLU A CA 1
ATOM 5857 C C . GLU A 1 715 ? 34.509 6.061 -8.185 1.00 96.50 715 GLU A C 1
ATOM 5859 O O . GLU A 1 715 ? 34.580 4.843 -8.331 1.00 96.50 715 GLU A O 1
ATOM 5864 N N . LEU A 1 716 ? 33.742 6.814 -8.981 1.00 96.12 716 LEU A N 1
ATOM 5865 C CA . LEU A 1 716 ? 32.983 6.269 -10.108 1.00 96.12 716 LEU A CA 1
ATOM 5866 C C . LEU A 1 716 ? 33.893 5.773 -11.234 1.00 96.12 716 LEU A C 1
ATOM 5868 O O . LEU A 1 716 ? 33.633 4.700 -11.783 1.00 96.12 716 LEU A O 1
ATOM 5872 N N . TYR A 1 717 ? 34.961 6.512 -11.550 1.00 95.12 717 TYR A N 1
ATOM 5873 C CA . TYR A 1 717 ? 35.992 6.049 -12.482 1.00 95.12 717 TYR A CA 1
ATOM 5874 C C . TYR A 1 717 ? 36.673 4.779 -11.971 1.00 95.12 717 TYR A C 1
ATOM 5876 O O . TYR A 1 717 ? 36.754 3.804 -12.714 1.00 95.12 717 TYR A O 1
ATOM 5884 N N . GLN A 1 718 ? 37.044 4.731 -10.688 1.00 96.06 718 GLN A N 1
ATOM 5885 C CA . GLN A 1 718 ? 37.615 3.531 -10.076 1.00 96.06 718 GLN A CA 1
ATOM 5886 C C . GLN A 1 718 ? 36.657 2.331 -10.155 1.00 96.06 718 GLN A C 1
ATOM 5888 O O . GLN A 1 718 ? 37.065 1.228 -10.513 1.00 96.06 718 GLN A O 1
ATOM 5893 N N . ILE A 1 719 ? 35.369 2.524 -9.850 1.00 97.00 719 ILE A N 1
ATOM 5894 C CA . ILE A 1 719 ? 34.348 1.473 -9.977 1.00 97.00 719 ILE A CA 1
ATOM 5895 C C . ILE A 1 719 ? 34.255 0.978 -11.423 1.00 97.00 719 ILE A C 1
ATOM 5897 O O . ILE A 1 719 ? 34.199 -0.234 -11.642 1.00 97.00 719 ILE A O 1
ATOM 5901 N N . LYS A 1 720 ? 34.240 1.892 -12.403 1.00 95.62 720 LYS A N 1
ATOM 5902 C CA . LYS A 1 720 ? 34.240 1.544 -13.829 1.00 95.62 720 LYS A CA 1
ATOM 5903 C C . LYS A 1 720 ? 35.459 0.686 -14.164 1.00 95.62 720 LYS A C 1
ATOM 5905 O O . LYS A 1 720 ? 35.285 -0.423 -14.652 1.00 95.62 720 LYS A O 1
ATOM 5910 N N . GLU A 1 721 ? 36.662 1.158 -13.851 1.00 94.38 721 GLU A N 1
ATOM 5911 C CA . GLU A 1 721 ? 37.924 0.463 -14.139 1.00 94.38 721 GLU A CA 1
ATOM 5912 C C . GLU A 1 721 ? 37.978 -0.926 -13.495 1.00 94.38 721 GLU A C 1
ATOM 5914 O O . GLU A 1 721 ? 38.314 -1.904 -14.158 1.00 94.38 721 GLU A O 1
ATOM 5919 N N . ASN A 1 722 ? 37.556 -1.048 -12.235 1.00 95.50 722 ASN A N 1
ATOM 5920 C CA . ASN A 1 722 ? 37.488 -2.327 -11.531 1.00 95.50 722 ASN A CA 1
ATOM 5921 C C . ASN A 1 722 ? 36.509 -3.313 -12.187 1.00 95.50 722 ASN A C 1
ATOM 5923 O O . ASN A 1 722 ? 36.783 -4.513 -12.271 1.00 95.50 722 ASN A O 1
ATOM 5927 N N . LEU A 1 723 ? 35.342 -2.832 -12.625 1.00 95.88 723 LEU A N 1
ATOM 5928 C CA . LEU A 1 723 ? 34.363 -3.645 -13.347 1.00 95.88 723 LEU A CA 1
ATOM 5929 C C . LEU A 1 723 ? 34.925 -4.091 -14.705 1.00 95.88 723 LEU A C 1
ATOM 5931 O O . LEU A 1 723 ? 34.813 -5.266 -15.057 1.00 95.88 723 LEU A O 1
ATOM 5935 N N . GLU A 1 724 ? 35.568 -3.185 -15.440 1.00 94.19 724 GLU A N 1
ATOM 5936 C CA . GLU A 1 724 ? 36.201 -3.470 -16.731 1.00 94.19 724 GLU A CA 1
ATOM 5937 C C . GLU A 1 724 ? 37.350 -4.475 -16.599 1.00 94.19 724 GLU A C 1
ATOM 5939 O O . GLU A 1 724 ? 37.415 -5.435 -17.369 1.00 94.19 724 GLU A O 1
ATOM 5944 N N . GLU A 1 725 ? 38.199 -4.337 -15.578 1.00 92.25 725 GLU A N 1
ATOM 5945 C CA . GLU A 1 725 ? 39.275 -5.284 -15.283 1.00 92.25 725 GLU A CA 1
ATOM 5946 C C . GLU A 1 725 ? 38.715 -6.698 -15.071 1.00 92.25 725 GLU A C 1
ATOM 5948 O O . GLU A 1 725 ? 39.197 -7.663 -15.675 1.00 92.25 725 GLU A O 1
ATOM 5953 N N . VAL A 1 726 ? 37.663 -6.844 -14.256 1.00 93.69 726 VAL A N 1
ATOM 5954 C CA . VAL A 1 726 ? 37.015 -8.147 -14.042 1.00 93.69 726 VAL A CA 1
ATOM 5955 C C . VAL A 1 726 ? 36.422 -8.698 -15.334 1.00 93.69 726 VAL A C 1
ATOM 5957 O O . VAL A 1 726 ? 36.588 -9.888 -15.614 1.00 93.69 726 VAL A O 1
ATOM 5960 N N . TYR A 1 727 ? 35.764 -7.858 -16.133 1.00 93.88 727 TYR A N 1
ATOM 5961 C CA . TYR A 1 727 ? 35.201 -8.266 -17.415 1.00 93.88 727 TYR A CA 1
ATOM 5962 C C . TYR A 1 727 ? 36.277 -8.838 -18.349 1.00 93.88 727 TYR A C 1
ATOM 5964 O O . TYR A 1 727 ? 36.144 -9.975 -18.808 1.00 93.88 727 TYR A O 1
ATOM 5972 N N . TYR A 1 728 ? 37.369 -8.104 -18.577 1.00 90.69 728 TYR A N 1
ATOM 5973 C CA . TYR A 1 728 ? 38.431 -8.531 -19.490 1.00 90.69 728 TYR A CA 1
ATOM 5974 C C . TYR A 1 728 ? 39.175 -9.774 -18.999 1.00 90.69 728 TYR A C 1
ATOM 5976 O O . TYR A 1 728 ? 39.456 -10.662 -19.802 1.00 90.69 728 TYR A O 1
ATOM 5984 N N . ASN A 1 729 ? 39.414 -9.916 -17.690 1.00 89.94 729 ASN A N 1
ATOM 5985 C CA . ASN A 1 729 ? 40.000 -11.144 -17.141 1.00 89.94 729 ASN A CA 1
ATOM 5986 C C . ASN A 1 729 ? 39.096 -12.371 -17.359 1.00 89.94 729 ASN A C 1
ATOM 5988 O O . ASN A 1 729 ? 39.595 -13.467 -17.615 1.00 89.94 729 ASN A O 1
ATOM 5992 N N . LEU A 1 730 ? 37.770 -12.205 -17.284 1.00 90.56 730 LEU A N 1
ATOM 5993 C CA . LEU A 1 730 ? 36.813 -13.283 -17.558 1.00 90.56 730 LEU A CA 1
ATOM 5994 C C . LEU A 1 730 ? 36.716 -13.625 -19.046 1.00 90.56 730 LEU A C 1
ATOM 5996 O O . LEU A 1 730 ? 36.491 -14.787 -19.369 1.00 90.56 730 LEU A O 1
ATOM 6000 N N . VAL A 1 731 ? 36.843 -12.641 -19.941 1.00 88.75 731 VAL A N 1
ATOM 6001 C CA . VAL A 1 731 ? 36.919 -12.884 -21.393 1.00 88.75 731 VAL A CA 1
ATOM 6002 C C . VAL A 1 731 ? 38.210 -13.624 -21.733 1.00 88.75 731 VAL A C 1
ATOM 6004 O O . VAL A 1 731 ? 38.181 -14.623 -22.450 1.00 88.75 731 VAL A O 1
ATOM 6007 N N . PHE A 1 732 ? 39.337 -13.178 -21.174 1.00 84.75 732 PHE A N 1
ATOM 6008 C CA . PHE A 1 732 ? 40.634 -13.807 -21.398 1.00 84.75 732 PHE A CA 1
ATOM 6009 C C . PHE A 1 732 ? 40.645 -15.271 -20.935 1.00 84.75 732 PHE A C 1
ATOM 6011 O O . PHE A 1 732 ? 41.140 -16.133 -21.653 1.00 84.75 732 PHE A O 1
ATOM 6018 N N . ALA A 1 733 ? 40.010 -15.572 -19.797 1.00 83.94 733 ALA A N 1
ATOM 6019 C CA . ALA A 1 733 ? 39.849 -16.939 -19.297 1.00 83.94 733 ALA A CA 1
ATOM 6020 C C . ALA A 1 733 ? 39.017 -17.871 -20.204 1.00 83.94 733 ALA A C 1
ATOM 6022 O O . ALA A 1 733 ? 39.123 -19.087 -20.053 1.00 83.94 733 ALA A O 1
ATOM 6023 N N . ASP A 1 734 ? 38.189 -17.338 -21.112 1.00 82.06 734 ASP A N 1
ATOM 6024 C CA . ASP A 1 734 ? 37.445 -18.136 -22.098 1.00 82.06 734 ASP A CA 1
ATOM 6025 C C . ASP A 1 734 ? 38.202 -18.292 -23.423 1.00 82.06 734 ASP A C 1
ATOM 6027 O O . ASP A 1 734 ? 38.173 -19.367 -24.018 1.00 82.06 734 ASP A O 1
ATOM 6031 N N . ASN A 1 735 ? 38.872 -17.232 -23.884 1.00 76.19 735 ASN A N 1
ATOM 6032 C CA . ASN A 1 735 ? 39.347 -17.144 -25.267 1.00 76.19 735 ASN A CA 1
ATOM 6033 C C . ASN A 1 735 ? 40.877 -17.223 -25.418 1.00 76.19 735 ASN A C 1
ATOM 6035 O O . ASN A 1 735 ? 41.352 -17.304 -26.548 1.00 76.19 735 ASN A O 1
ATOM 6039 N N . ASN A 1 736 ? 41.656 -17.171 -24.326 1.00 66.88 736 ASN A N 1
ATOM 6040 C CA . ASN A 1 736 ? 43.133 -17.147 -24.316 1.00 66.88 736 ASN A CA 1
ATOM 6041 C C . ASN A 1 736 ? 43.788 -16.090 -25.239 1.00 66.88 736 ASN A C 1
ATOM 6043 O O . ASN A 1 736 ? 44.985 -16.159 -25.507 1.00 66.88 736 ASN A O 1
ATOM 6047 N N . GLN A 1 737 ? 43.033 -15.101 -25.721 1.00 59.72 737 GLN A N 1
ATOM 6048 C CA . GLN A 1 737 ? 43.521 -14.025 -26.583 1.00 59.72 737 GLN A CA 1
ATOM 6049 C C . GLN A 1 737 ? 43.727 -12.752 -25.762 1.00 59.72 737 GLN A C 1
ATOM 6051 O O . GLN A 1 737 ? 42.762 -12.177 -25.255 1.00 59.72 737 GLN A O 1
ATOM 6056 N N . LEU A 1 738 ? 44.985 -12.327 -25.623 1.00 53.81 738 LEU A N 1
ATOM 6057 C CA . LEU A 1 738 ? 45.339 -11.027 -25.053 1.00 53.81 738 LEU A CA 1
ATOM 6058 C C . LEU A 1 738 ? 44.798 -9.934 -25.984 1.00 53.81 738 LEU A C 1
ATOM 6060 O O . LEU A 1 738 ? 45.035 -9.967 -27.186 1.00 53.81 738 LEU A O 1
ATOM 6064 N N . MET A 1 739 ? 44.043 -8.987 -25.432 1.00 56.03 739 MET A N 1
ATOM 6065 C CA . MET A 1 739 ? 43.808 -7.705 -26.097 1.00 56.03 739 MET A CA 1
ATOM 6066 C C . MET A 1 739 ? 45.052 -6.850 -25.849 1.00 56.03 739 MET A C 1
ATOM 6068 O O . MET A 1 739 ? 45.434 -6.697 -24.688 1.00 56.03 739 MET A O 1
ATOM 6072 N N . ASP A 1 740 ? 45.663 -6.320 -26.908 1.00 51.84 740 ASP A N 1
ATOM 6073 C CA . ASP A 1 740 ? 47.030 -5.766 -26.910 1.00 51.84 740 ASP A CA 1
ATOM 6074 C C . ASP A 1 740 ? 47.295 -4.553 -25.985 1.00 51.84 740 ASP A C 1
ATOM 6076 O O . ASP A 1 740 ? 48.434 -4.117 -25.887 1.00 51.84 740 ASP A O 1
ATOM 6080 N N . ASP A 1 741 ? 46.319 -4.063 -25.213 1.00 53.81 741 ASP A N 1
ATOM 6081 C CA . ASP A 1 741 ? 46.469 -2.849 -24.390 1.00 53.81 741 ASP A CA 1
ATOM 6082 C C . ASP A 1 741 ? 46.007 -2.970 -22.920 1.00 53.81 741 ASP A C 1
ATOM 6084 O O . ASP A 1 741 ? 46.086 -1.998 -22.166 1.00 53.81 741 ASP A O 1
ATOM 6088 N N . PHE A 1 742 ? 45.537 -4.137 -22.451 1.00 61.00 742 PHE A N 1
ATOM 6089 C CA . PHE A 1 742 ? 44.995 -4.266 -21.085 1.00 61.00 742 PHE A CA 1
ATOM 6090 C C . PHE A 1 742 ? 45.934 -4.996 -20.116 1.00 61.00 742 PHE A C 1
ATOM 6092 O O . PHE A 1 742 ? 46.291 -6.158 -20.305 1.00 61.00 742 PHE A O 1
ATOM 6099 N N . ARG A 1 743 ? 46.278 -4.336 -18.999 1.00 59.00 743 ARG A N 1
ATOM 6100 C CA . ARG A 1 743 ? 47.003 -4.962 -17.881 1.00 59.00 743 ARG A CA 1
ATOM 6101 C C . ARG A 1 743 ? 46.094 -5.965 -17.165 1.00 59.00 743 ARG A C 1
ATOM 6103 O O . ARG A 1 743 ? 45.247 -5.586 -16.364 1.00 59.00 743 ARG A O 1
ATOM 6110 N N . LEU A 1 744 ? 46.282 -7.253 -17.442 1.00 69.31 744 LEU A N 1
ATOM 6111 C CA . LEU A 1 744 ? 45.586 -8.337 -16.749 1.00 69.31 744 LEU A CA 1
ATOM 6112 C C . LEU A 1 744 ? 46.229 -8.614 -15.384 1.00 69.31 744 LEU A C 1
ATOM 6114 O O . LEU A 1 744 ? 47.435 -8.836 -15.272 1.00 69.31 744 LEU A O 1
ATOM 6118 N N . SER A 1 745 ? 45.415 -8.668 -14.333 1.00 77.75 745 SER A N 1
ATOM 6119 C CA . SER A 1 745 ? 45.860 -9.120 -13.018 1.00 77.75 745 SER A CA 1
ATOM 6120 C C . SER A 1 745 ? 45.907 -10.644 -12.962 1.00 77.75 745 SER A C 1
ATOM 6122 O O . SER A 1 745 ? 44.874 -11.318 -12.934 1.00 77.75 745 SER A O 1
ATOM 6124 N N . GLN A 1 746 ? 47.114 -11.202 -12.833 1.00 78.19 746 GLN A N 1
ATOM 6125 C CA . GLN A 1 746 ? 47.319 -12.651 -12.708 1.00 78.19 746 GLN A CA 1
ATOM 6126 C C . GLN A 1 746 ? 46.475 -13.270 -11.581 1.00 78.19 746 GLN A C 1
ATOM 6128 O O . GLN A 1 746 ? 45.988 -14.396 -11.687 1.00 78.19 746 GLN A O 1
ATOM 6133 N N . LYS A 1 747 ? 46.265 -12.524 -10.489 1.00 84.12 747 LYS A N 1
ATOM 6134 C CA . LYS A 1 747 ? 45.456 -12.964 -9.346 1.00 84.12 747 LYS A CA 1
ATOM 6135 C C . LYS A 1 747 ? 43.979 -13.131 -9.714 1.00 84.12 747 LYS A C 1
ATOM 6137 O O . LYS A 1 747 ? 43.363 -14.101 -9.272 1.00 84.12 747 LYS A O 1
ATOM 6142 N N . ILE A 1 748 ? 43.425 -12.199 -10.490 1.00 84.38 748 ILE A N 1
ATOM 6143 C CA . ILE A 1 748 ? 42.028 -12.231 -10.942 1.00 84.38 748 ILE A CA 1
ATOM 6144 C C . ILE A 1 748 ? 41.862 -13.338 -11.979 1.00 84.38 748 ILE A C 1
ATOM 6146 O O . ILE A 1 748 ? 40.967 -14.170 -11.840 1.00 84.38 748 ILE A O 1
ATOM 6150 N N . TYR A 1 749 ? 42.771 -13.409 -12.952 1.00 83.25 749 TYR A N 1
ATOM 6151 C CA . TYR A 1 749 ? 42.787 -14.456 -13.967 1.00 83.25 749 TYR A CA 1
ATOM 6152 C C . TYR A 1 749 ? 42.801 -15.867 -13.358 1.00 83.25 749 TYR A C 1
ATOM 6154 O O . TYR A 1 749 ? 41.947 -16.692 -13.674 1.00 83.25 749 TYR A O 1
ATOM 6162 N N . ASN A 1 750 ? 43.691 -16.124 -12.392 1.00 84.25 750 ASN A N 1
ATOM 6163 C CA . ASN A 1 750 ? 43.776 -17.415 -11.699 1.00 84.25 750 ASN A CA 1
ATOM 6164 C C . ASN A 1 750 ? 42.482 -17.804 -10.963 1.00 84.25 750 ASN A C 1
ATOM 6166 O O . ASN A 1 750 ? 42.258 -18.983 -10.686 1.00 84.25 750 ASN A O 1
ATOM 6170 N N . LYS A 1 751 ? 41.656 -16.826 -10.572 1.00 86.62 751 LYS A N 1
ATOM 6171 C CA . LYS A 1 751 ? 40.334 -17.084 -9.998 1.00 86.62 751 LYS A CA 1
ATOM 6172 C C . LYS A 1 751 ? 39.294 -17.296 -11.095 1.00 86.62 751 LYS A C 1
ATOM 6174 O O . LYS A 1 751 ? 38.509 -18.231 -10.987 1.00 86.62 751 LYS A O 1
ATOM 6179 N N . ALA A 1 752 ? 39.309 -16.470 -12.138 1.00 85.56 752 ALA A N 1
ATOM 6180 C CA . ALA A 1 752 ? 38.402 -16.550 -13.278 1.00 85.56 752 ALA A CA 1
ATOM 6181 C C . ALA A 1 752 ? 38.438 -17.930 -13.954 1.00 85.56 752 ALA A C 1
ATOM 6183 O O . ALA A 1 752 ? 37.386 -18.513 -14.200 1.00 85.56 752 ALA A O 1
ATOM 6184 N N . THR A 1 753 ? 39.626 -18.504 -14.162 1.00 85.81 753 THR A N 1
ATOM 6185 C CA . THR A 1 753 ? 39.798 -19.830 -14.788 1.00 85.81 753 THR A CA 1
ATOM 6186 C C . THR A 1 753 ? 39.200 -20.984 -13.979 1.00 85.81 753 THR A C 1
ATOM 6188 O O . THR A 1 753 ? 38.878 -22.026 -14.545 1.00 85.81 753 THR A O 1
ATOM 6191 N N . LYS A 1 754 ? 38.996 -20.804 -12.666 1.00 89.25 754 LYS A N 1
ATOM 6192 C CA . LYS A 1 754 ? 38.394 -21.812 -11.775 1.00 89.25 754 LYS A CA 1
ATOM 6193 C C . LYS A 1 754 ? 36.863 -21.793 -11.768 1.00 89.25 754 LYS A C 1
ATOM 6195 O O . LYS A 1 754 ? 36.252 -22.702 -11.214 1.00 89.25 754 LYS A O 1
ATOM 6200 N N . ILE A 1 755 ? 36.242 -20.763 -12.339 1.00 89.62 755 ILE A N 1
ATOM 6201 C CA . ILE A 1 755 ? 34.783 -20.611 -12.406 1.00 89.62 755 ILE A CA 1
ATOM 6202 C C . ILE A 1 755 ? 34.279 -21.352 -13.638 1.00 89.62 755 ILE A C 1
ATOM 6204 O O . ILE A 1 755 ? 34.911 -21.263 -14.681 1.00 89.62 755 ILE A O 1
ATOM 6208 N N . ASP A 1 756 ? 33.146 -22.049 -13.567 1.00 89.44 756 ASP A N 1
ATOM 6209 C CA . ASP A 1 756 ? 32.588 -22.722 -14.743 1.00 89.44 756 ASP A CA 1
ATOM 6210 C C . ASP A 1 756 ? 32.183 -21.732 -15.854 1.00 89.44 756 ASP A C 1
ATOM 6212 O O . ASP A 1 756 ? 31.786 -20.595 -15.588 1.00 89.44 756 ASP A O 1
ATOM 6216 N N . ALA A 1 757 ? 32.258 -22.172 -17.113 1.00 85.19 757 ALA A N 1
ATOM 6217 C CA . ALA A 1 757 ? 31.988 -21.324 -18.278 1.00 85.19 757 ALA A CA 1
ATOM 6218 C C . ALA A 1 757 ? 30.593 -20.673 -18.245 1.00 85.19 757 ALA A C 1
ATOM 6220 O O . ALA A 1 757 ? 30.437 -19.522 -18.660 1.00 85.19 757 ALA A O 1
ATOM 6221 N N . LYS A 1 758 ? 29.583 -21.373 -17.699 1.00 86.00 758 LYS A N 1
ATOM 6222 C CA . LYS A 1 758 ? 28.221 -20.841 -17.584 1.00 86.00 758 LYS A CA 1
ATOM 6223 C C . LYS A 1 758 ? 28.184 -19.656 -16.616 1.00 86.00 758 LYS A C 1
ATOM 6225 O O . LYS A 1 758 ? 27.671 -18.590 -16.944 1.00 86.00 758 LYS A O 1
ATOM 6230 N N . LYS A 1 759 ? 28.780 -19.799 -15.434 1.00 88.81 759 LYS A N 1
ATOM 6231 C CA . LYS A 1 759 ? 28.892 -18.707 -14.462 1.00 88.81 759 LYS A CA 1
ATOM 6232 C C . LYS A 1 759 ? 29.768 -17.566 -14.958 1.00 88.81 759 LYS A C 1
ATOM 6234 O O . LYS A 1 759 ? 29.443 -16.421 -14.665 1.00 88.81 759 LYS A O 1
ATOM 6239 N N . ARG A 1 760 ? 30.831 -17.828 -15.727 1.00 90.56 760 ARG A N 1
ATOM 6240 C CA . ARG A 1 760 ? 31.680 -16.754 -16.272 1.00 90.56 760 ARG A CA 1
ATOM 6241 C C . ARG A 1 760 ? 30.885 -15.777 -17.136 1.00 90.56 760 ARG A C 1
ATOM 6243 O O . ARG A 1 760 ? 30.967 -14.575 -16.884 1.00 90.56 760 ARG A O 1
ATOM 6250 N N . TYR A 1 761 ? 30.053 -16.256 -18.068 1.00 88.88 761 TYR A N 1
ATOM 6251 C CA . TYR A 1 761 ? 29.219 -15.338 -18.855 1.00 88.88 761 TYR A CA 1
ATOM 6252 C C . TYR A 1 761 ? 28.143 -14.651 -18.001 1.00 88.88 761 TYR A C 1
ATOM 6254 O O . TYR A 1 761 ? 27.851 -13.484 -18.245 1.00 88.88 761 TYR A O 1
ATOM 6262 N N . LEU A 1 762 ? 27.574 -15.318 -16.983 1.00 90.75 762 LEU A N 1
ATOM 6263 C CA . LEU A 1 762 ? 26.622 -14.683 -16.056 1.00 90.75 762 LEU A CA 1
ATOM 6264 C C . LEU A 1 762 ? 27.275 -13.527 -15.291 1.00 90.75 762 LEU A C 1
ATOM 6266 O O . LEU A 1 762 ? 26.667 -12.475 -15.110 1.00 90.75 762 LEU A O 1
ATOM 6270 N N . ILE A 1 763 ? 28.524 -13.702 -14.857 1.00 93.12 763 ILE A N 1
ATOM 6271 C CA . ILE A 1 763 ? 29.291 -12.646 -14.197 1.00 93.12 763 ILE A CA 1
ATOM 6272 C C . ILE A 1 763 ? 29.550 -11.499 -15.182 1.00 93.12 763 ILE A C 1
ATOM 6274 O O . ILE A 1 763 ? 29.282 -10.351 -14.838 1.00 93.12 763 ILE A O 1
ATOM 6278 N N . ARG A 1 764 ? 29.990 -11.787 -16.415 1.00 93.94 764 ARG A N 1
ATOM 6279 C CA . ARG A 1 764 ? 30.196 -10.761 -17.456 1.00 93.94 764 ARG A CA 1
ATOM 6280 C C . ARG A 1 764 ? 28.919 -9.981 -17.773 1.00 93.94 764 ARG A C 1
ATOM 6282 O O . ARG A 1 764 ? 28.946 -8.757 -17.843 1.00 93.94 764 ARG A O 1
ATOM 6289 N N . ASP A 1 765 ? 27.790 -10.671 -17.883 1.00 92.88 765 ASP A N 1
ATOM 6290 C CA . ASP A 1 765 ? 26.472 -10.073 -18.092 1.00 92.88 765 ASP A CA 1
ATOM 6291 C C . ASP A 1 765 ? 26.067 -9.136 -16.935 1.00 92.88 765 ASP A C 1
ATOM 6293 O O . ASP A 1 765 ? 25.543 -8.040 -17.161 1.00 92.88 765 ASP A O 1
ATOM 6297 N N . GLN A 1 766 ? 26.337 -9.525 -15.685 1.00 93.06 766 GLN A N 1
ATOM 6298 C CA . GLN A 1 766 ? 26.125 -8.658 -14.522 1.00 93.06 766 GLN A CA 1
ATOM 6299 C C . GLN A 1 766 ? 27.062 -7.446 -14.526 1.00 93.06 766 GLN A C 1
ATOM 6301 O O . GLN A 1 766 ? 26.606 -6.338 -14.253 1.00 93.06 766 GLN A O 1
ATOM 6306 N N . VAL A 1 767 ? 28.333 -7.623 -14.888 1.00 95.00 767 VAL A N 1
ATOM 6307 C CA . VAL A 1 767 ? 29.295 -6.519 -15.000 1.00 95.00 767 VAL A CA 1
ATOM 6308 C C . VAL A 1 767 ? 28.820 -5.478 -16.015 1.00 95.00 767 VAL A C 1
ATOM 6310 O O . VAL A 1 767 ? 28.682 -4.310 -15.658 1.00 95.00 767 VAL A O 1
ATOM 6313 N N . VAL A 1 768 ? 28.476 -5.897 -17.239 1.00 95.69 768 VAL A N 1
ATOM 6314 C CA . VAL A 1 768 ? 27.941 -4.999 -18.281 1.00 95.69 768 VAL A CA 1
ATOM 6315 C C . VAL A 1 768 ? 26.699 -4.259 -17.776 1.00 95.69 768 VAL A C 1
ATOM 6317 O O . VAL A 1 768 ? 26.564 -3.051 -17.968 1.00 95.69 768 VAL A O 1
ATOM 6320 N N . PHE A 1 769 ? 25.806 -4.961 -17.075 1.00 92.56 769 PHE A N 1
ATOM 6321 C CA . PHE A 1 769 ? 24.612 -4.354 -16.494 1.00 92.56 769 PHE A CA 1
ATOM 6322 C C . PHE A 1 769 ? 24.926 -3.261 -15.467 1.00 92.56 769 PHE A C 1
ATOM 6324 O O . PHE A 1 769 ? 24.282 -2.213 -15.501 1.00 92.56 769 PHE A O 1
ATOM 6331 N N . PHE A 1 770 ? 25.885 -3.491 -14.565 1.00 93.25 770 PHE A N 1
ATOM 6332 C CA . PHE A 1 770 ? 26.247 -2.525 -13.525 1.00 93.25 770 PHE A CA 1
ATOM 6333 C C . PHE A 1 770 ? 27.081 -1.354 -14.047 1.00 93.25 770 PHE A C 1
ATOM 6335 O O . PHE A 1 770 ? 26.911 -0.249 -13.538 1.00 93.25 770 PHE A O 1
ATOM 6342 N N . ILE A 1 771 ? 27.881 -1.538 -15.105 1.00 94.75 771 ILE A N 1
ATOM 6343 C CA . ILE A 1 771 ? 28.486 -0.409 -15.833 1.00 94.75 771 ILE A CA 1
ATOM 6344 C C . ILE A 1 771 ? 27.375 0.527 -16.328 1.00 94.75 771 ILE A C 1
ATOM 6346 O O . ILE A 1 771 ? 27.425 1.726 -16.081 1.00 94.75 771 ILE A O 1
ATOM 6350 N N . GLY A 1 772 ? 26.296 -0.019 -16.898 1.00 91.69 772 GLY A N 1
ATOM 6351 C CA . GLY A 1 772 ? 25.120 0.760 -17.308 1.00 91.69 772 GLY A CA 1
ATOM 6352 C C . GLY A 1 772 ? 24.273 1.363 -16.178 1.00 91.69 772 GLY A C 1
ATOM 6353 O O . GLY A 1 772 ? 23.181 1.869 -16.442 1.00 91.69 772 GLY A O 1
ATOM 6354 N N . LYS A 1 773 ? 24.711 1.270 -14.917 1.00 90.75 773 LYS A N 1
ATOM 6355 C CA . LYS A 1 773 ? 24.122 1.991 -13.774 1.00 90.75 773 LYS A CA 1
ATOM 6356 C C . LYS A 1 773 ? 24.931 3.215 -13.359 1.00 90.75 773 LYS A C 1
ATOM 6358 O O . LYS A 1 773 ? 24.449 3.992 -12.536 1.00 90.75 773 LYS A O 1
ATOM 6363 N N . LEU A 1 774 ? 26.127 3.393 -13.914 1.00 92.25 774 LEU A N 1
ATOM 6364 C CA . LEU A 1 774 ? 26.958 4.568 -13.679 1.00 92.25 774 LEU A CA 1
ATOM 6365 C C . LEU A 1 774 ? 26.403 5.787 -14.445 1.00 92.25 774 LEU A C 1
ATOM 6367 O O . LEU A 1 774 ? 25.640 5.621 -15.400 1.00 92.25 774 LEU A O 1
ATOM 6371 N N . PRO A 1 775 ? 26.744 7.026 -14.045 1.00 89.75 775 PRO A N 1
ATOM 6372 C CA . PRO A 1 775 ? 26.366 8.225 -14.795 1.00 89.75 775 PRO A CA 1
ATOM 6373 C C . PRO A 1 775 ? 26.871 8.196 -16.245 1.00 89.75 775 PRO A C 1
ATOM 6375 O O . PRO A 1 775 ? 27.944 7.659 -16.512 1.00 89.75 775 PRO A O 1
ATOM 6378 N N . SER A 1 776 ? 26.131 8.806 -17.183 1.00 87.94 776 SER A N 1
ATOM 6379 C CA . SER A 1 776 ? 26.480 8.770 -18.618 1.00 87.94 776 SER A CA 1
ATOM 6380 C C . SER A 1 776 ? 27.901 9.250 -18.919 1.00 87.94 776 SER A C 1
ATOM 6382 O O . SER A 1 776 ? 28.568 8.624 -19.731 1.00 87.94 776 SER A O 1
ATOM 6384 N N . THR A 1 777 ? 28.387 10.274 -18.210 1.00 88.44 777 THR A N 1
ATOM 6385 C CA . THR A 1 777 ? 29.758 10.802 -18.349 1.00 88.44 777 THR A CA 1
ATOM 6386 C C . THR A 1 777 ? 30.840 9.755 -18.075 1.00 88.44 777 THR A C 1
ATOM 6388 O O . THR A 1 777 ? 31.927 9.822 -18.636 1.00 88.44 777 THR A O 1
ATOM 6391 N N . ILE A 1 778 ? 30.540 8.763 -17.234 1.00 92.88 778 ILE A N 1
ATOM 6392 C CA . ILE A 1 778 ? 31.445 7.660 -16.899 1.00 92.88 778 ILE A CA 1
ATOM 6393 C C . ILE A 1 778 ? 31.298 6.521 -17.915 1.00 92.88 778 ILE A C 1
ATOM 6395 O O . ILE A 1 778 ? 32.293 5.939 -18.345 1.00 92.88 778 ILE A O 1
ATOM 6399 N N . VAL A 1 779 ? 30.061 6.212 -18.322 1.00 91.38 779 VAL A N 1
ATOM 6400 C CA . VAL A 1 779 ? 29.758 5.116 -19.263 1.00 91.38 779 VAL A CA 1
ATOM 6401 C C . VAL A 1 779 ? 30.276 5.405 -20.674 1.00 91.38 779 VAL A C 1
ATOM 6403 O O . VAL A 1 779 ? 30.721 4.477 -21.344 1.00 91.38 779 VAL A O 1
ATOM 6406 N N . GLU A 1 780 ? 30.264 6.666 -21.117 1.00 87.38 780 GLU A N 1
ATOM 6407 C CA . GLU A 1 780 ? 30.789 7.099 -22.427 1.00 87.38 780 GLU A CA 1
ATOM 6408 C C . GLU A 1 780 ? 32.251 6.690 -22.652 1.00 87.38 780 GLU A C 1
ATOM 6410 O O . GLU A 1 780 ? 32.638 6.362 -23.771 1.00 87.38 780 GLU A O 1
ATOM 6415 N N . ASN A 1 781 ? 33.031 6.601 -21.573 1.00 83.25 781 ASN A N 1
ATOM 6416 C CA . ASN A 1 781 ? 34.438 6.209 -21.590 1.00 83.25 781 ASN A CA 1
ATOM 6417 C C . ASN A 1 781 ? 34.652 4.702 -21.355 1.00 83.25 781 ASN A C 1
ATOM 6419 O O . ASN A 1 781 ? 35.752 4.283 -20.978 1.00 83.25 781 ASN A O 1
ATOM 6423 N N . SER A 1 782 ? 33.611 3.875 -21.496 1.00 88.81 782 SER A N 1
ATOM 6424 C CA . SER A 1 782 ? 33.717 2.431 -21.284 1.00 88.81 782 SER A CA 1
ATOM 6425 C C . SER A 1 782 ? 33.981 1.666 -22.577 1.00 88.81 782 SER A C 1
ATOM 6427 O O . SER A 1 782 ? 33.136 1.598 -23.469 1.00 88.81 782 SER A O 1
ATOM 6429 N N . THR A 1 783 ? 35.133 0.998 -22.656 1.00 86.56 783 THR A N 1
ATOM 6430 C CA . THR A 1 783 ? 35.499 0.140 -23.797 1.00 86.56 783 THR A CA 1
ATOM 6431 C C . THR A 1 783 ? 34.753 -1.196 -23.792 1.00 86.56 783 THR A C 1
ATOM 6433 O O . THR A 1 783 ? 34.615 -1.844 -24.834 1.00 86.56 783 THR A O 1
ATOM 6436 N N . VAL A 1 784 ? 34.228 -1.606 -22.632 1.00 92.81 784 VAL A N 1
ATOM 6437 C CA . VAL A 1 784 ? 33.516 -2.879 -22.460 1.00 92.81 784 VAL A CA 1
ATOM 6438 C C . VAL A 1 784 ? 32.199 -2.905 -23.222 1.00 92.81 784 VAL A C 1
ATOM 6440 O O . VAL A 1 784 ? 31.863 -3.946 -23.775 1.00 92.81 784 VAL A O 1
ATOM 6443 N N . ILE A 1 785 ? 31.459 -1.797 -23.312 1.00 94.50 785 ILE A N 1
ATOM 6444 C CA . ILE A 1 785 ? 30.138 -1.788 -23.965 1.00 94.50 785 ILE A CA 1
ATOM 6445 C C . ILE A 1 785 ? 30.256 -2.154 -25.450 1.00 94.50 785 ILE A C 1
ATOM 6447 O O . ILE A 1 785 ? 29.602 -3.085 -25.930 1.00 94.50 785 ILE A O 1
ATOM 6451 N N . SER A 1 786 ? 31.138 -1.470 -26.173 1.00 92.44 786 SER A N 1
ATOM 6452 C CA . SER A 1 786 ? 31.384 -1.704 -27.598 1.00 92.44 786 SER A CA 1
ATOM 6453 C C . SER A 1 786 ? 32.000 -3.079 -27.840 1.00 92.44 786 SER A C 1
ATOM 6455 O O . SER A 1 786 ? 31.602 -3.783 -28.771 1.00 92.44 786 SER A O 1
ATOM 6457 N N . TYR A 1 787 ? 32.952 -3.475 -26.989 1.00 92.62 787 TYR A N 1
ATOM 6458 C CA . TYR A 1 787 ? 33.615 -4.770 -27.084 1.00 92.62 787 TYR A CA 1
ATOM 6459 C C . TYR A 1 787 ? 32.636 -5.924 -26.860 1.00 92.62 787 TYR A C 1
ATOM 6461 O O . TYR A 1 787 ? 32.555 -6.823 -27.696 1.00 92.62 787 TYR A O 1
ATOM 6469 N N . ALA A 1 788 ? 31.857 -5.879 -25.776 1.00 94.50 788 ALA A N 1
ATOM 6470 C CA . ALA A 1 788 ? 30.888 -6.907 -25.423 1.00 94.50 788 ALA A CA 1
ATOM 6471 C C . ALA A 1 788 ? 29.859 -7.097 -26.538 1.00 94.50 788 ALA A C 1
ATOM 6473 O O . ALA A 1 788 ? 29.564 -8.221 -26.933 1.00 94.50 788 ALA A O 1
ATOM 6474 N N . TYR A 1 789 ? 29.352 -6.004 -27.117 1.00 95.69 789 TYR A N 1
ATOM 6475 C CA . TYR A 1 789 ? 28.406 -6.097 -28.225 1.00 95.69 789 TYR A CA 1
ATOM 6476 C C . TYR A 1 789 ? 29.006 -6.745 -29.484 1.00 95.69 789 TYR A C 1
ATOM 6478 O O . TYR A 1 789 ? 28.315 -7.494 -30.183 1.00 95.69 789 TYR A O 1
ATOM 6486 N N . LYS A 1 790 ? 30.276 -6.469 -29.800 1.00 92.88 790 LYS A N 1
ATOM 6487 C CA . LYS A 1 790 ? 30.928 -6.961 -31.024 1.00 92.88 790 LYS A CA 1
ATOM 6488 C C . LYS A 1 790 ? 31.447 -8.394 -30.886 1.00 92.88 790 LYS A C 1
ATOM 6490 O O . LYS A 1 790 ? 31.240 -9.177 -31.809 1.00 92.88 790 LYS A O 1
ATOM 6495 N N . ASN A 1 791 ? 32.048 -8.733 -29.745 1.00 90.44 791 ASN A N 1
ATOM 6496 C CA . ASN A 1 791 ? 32.909 -9.911 -29.600 1.00 90.44 791 ASN A CA 1
ATOM 6497 C C . ASN A 1 791 ? 32.361 -11.015 -28.682 1.00 90.44 791 ASN A C 1
ATOM 6499 O O . ASN A 1 791 ? 32.879 -12.128 -28.721 1.00 90.44 791 ASN A O 1
ATOM 6503 N N . GLU A 1 792 ? 31.342 -10.759 -27.853 1.00 92.62 792 GLU A N 1
ATOM 6504 C CA . GLU A 1 792 ? 30.790 -11.826 -27.004 1.00 92.62 792 GLU A CA 1
ATOM 6505 C C . GLU A 1 792 ? 30.103 -12.908 -27.835 1.00 92.62 792 GLU A C 1
ATOM 6507 O O . GLU A 1 792 ? 29.310 -12.625 -28.737 1.00 92.62 792 GLU A O 1
ATOM 6512 N N . SER A 1 793 ? 30.355 -14.164 -27.472 1.00 89.06 793 SER A N 1
ATOM 6513 C CA . SER A 1 793 ? 29.687 -15.321 -28.072 1.00 89.06 793 SER A CA 1
ATOM 6514 C C . SER A 1 793 ? 28.247 -15.469 -27.573 1.00 89.06 793 SER A C 1
ATOM 6516 O O . SER A 1 793 ? 27.369 -15.910 -28.314 1.00 89.06 793 SER A O 1
ATOM 6518 N N . ASN A 1 794 ? 27.974 -15.065 -26.328 1.00 90.81 794 ASN A N 1
ATOM 6519 C CA . ASN A 1 794 ? 26.648 -15.163 -25.732 1.00 90.81 794 ASN A CA 1
ATOM 6520 C C . ASN A 1 794 ? 25.778 -13.944 -26.087 1.00 90.81 794 ASN A C 1
ATOM 6522 O O . ASN A 1 794 ? 26.056 -12.815 -25.675 1.00 90.81 794 ASN A O 1
ATOM 6526 N N . ILE A 1 795 ? 24.673 -14.189 -26.797 1.00 92.88 795 ILE A N 1
ATOM 6527 C CA . ILE A 1 795 ? 23.731 -13.156 -27.256 1.00 92.88 795 ILE A CA 1
ATOM 6528 C C . ILE A 1 795 ? 23.149 -12.335 -26.092 1.00 92.88 795 ILE A C 1
ATOM 6530 O O . ILE A 1 795 ? 22.931 -11.138 -26.261 1.00 92.88 795 ILE A O 1
ATOM 6534 N N . LEU A 1 796 ? 22.948 -12.909 -24.898 1.00 91.00 796 LEU A N 1
ATOM 6535 C CA . LEU A 1 796 ? 22.421 -12.162 -23.746 1.00 91.00 796 LEU A CA 1
ATOM 6536 C C . LEU A 1 796 ? 23.381 -11.066 -23.275 1.00 91.00 796 LEU A C 1
ATOM 6538 O O . LEU A 1 796 ? 22.934 -9.958 -22.982 1.00 91.00 796 LEU A O 1
ATOM 6542 N N . VAL A 1 797 ? 24.693 -11.328 -23.268 1.00 93.50 797 VAL A N 1
ATOM 6543 C CA . VAL A 1 797 ? 25.691 -10.306 -22.906 1.00 93.50 797 VAL A CA 1
ATOM 6544 C C . VAL A 1 797 ? 25.684 -9.181 -23.946 1.00 93.50 797 VAL A C 1
ATOM 6546 O O . VAL A 1 797 ? 25.716 -8.001 -23.591 1.00 93.50 797 VAL A O 1
ATOM 6549 N N . ARG A 1 798 ? 25.539 -9.531 -25.232 1.00 96.06 798 ARG A N 1
ATOM 6550 C CA . ARG A 1 798 ? 25.417 -8.554 -26.327 1.00 96.06 798 ARG A CA 1
ATOM 6551 C C . ARG A 1 798 ? 24.145 -7.714 -26.201 1.00 96.06 798 ARG A C 1
ATOM 6553 O O . ARG A 1 798 ? 24.206 -6.497 -26.348 1.00 96.06 798 ARG A O 1
ATOM 6560 N N . ILE A 1 799 ? 23.005 -8.331 -25.880 1.00 94.81 799 ILE A N 1
ATOM 6561 C CA . ILE A 1 799 ? 21.735 -7.635 -25.605 1.00 94.81 799 ILE A CA 1
ATOM 6562 C C . ILE A 1 799 ? 21.903 -6.654 -24.443 1.00 94.81 799 ILE A C 1
ATOM 6564 O O . ILE A 1 799 ? 21.428 -5.518 -24.519 1.00 94.81 799 ILE A O 1
ATOM 6568 N N . SER A 1 800 ? 22.588 -7.067 -23.378 1.00 93.25 800 SER A N 1
ATOM 6569 C CA . SER A 1 800 ? 22.876 -6.212 -22.228 1.00 93.25 800 SER A CA 1
ATOM 6570 C C . SER A 1 800 ? 23.717 -5.004 -22.635 1.00 93.25 800 SER A C 1
ATOM 6572 O O . SER A 1 800 ? 23.333 -3.877 -22.327 1.00 93.25 800 SER A O 1
ATOM 6574 N N . ALA A 1 801 ? 24.781 -5.205 -23.415 1.00 95.88 801 ALA A N 1
ATOM 6575 C CA . ALA A 1 801 ? 25.618 -4.123 -23.930 1.00 95.88 801 ALA A CA 1
ATOM 6576 C C . ALA A 1 801 ? 24.838 -3.152 -24.836 1.00 95.88 801 ALA A C 1
ATOM 6578 O O . ALA A 1 801 ? 24.911 -1.935 -24.652 1.00 95.88 801 ALA A O 1
ATOM 6579 N N . ALA A 1 802 ? 24.014 -3.670 -25.752 1.00 95.50 802 ALA A N 1
ATOM 6580 C CA . ALA A 1 802 ? 23.149 -2.846 -26.596 1.00 95.50 802 ALA A CA 1
ATOM 6581 C C . ALA A 1 802 ? 22.139 -2.038 -25.766 1.00 95.50 802 ALA A C 1
ATOM 6583 O O . ALA A 1 802 ? 21.929 -0.852 -26.014 1.00 95.50 802 ALA A O 1
ATOM 6584 N N . THR A 1 803 ? 21.553 -2.653 -24.736 1.00 92.06 803 THR A N 1
ATOM 6585 C CA . THR A 1 803 ? 20.607 -1.990 -23.828 1.00 92.06 803 THR A CA 1
ATOM 6586 C C . THR A 1 803 ? 21.274 -0.851 -23.057 1.00 92.06 803 THR A C 1
ATOM 6588 O O . THR A 1 803 ? 20.671 0.212 -22.902 1.00 92.06 803 THR A O 1
ATOM 6591 N N . VAL A 1 804 ? 22.515 -1.042 -22.595 1.00 92.06 804 VAL A N 1
ATOM 6592 C CA . VAL A 1 804 ? 23.302 0.024 -21.959 1.00 92.06 804 VAL A CA 1
ATOM 6593 C C . VAL A 1 804 ? 23.569 1.155 -22.951 1.00 92.06 804 VAL A C 1
ATOM 6595 O O . VAL A 1 804 ? 23.226 2.299 -22.653 1.00 92.06 804 VAL A O 1
ATOM 6598 N N . SER A 1 805 ? 24.066 0.840 -24.152 1.00 92.25 805 SER A N 1
ATOM 6599 C CA . SER A 1 805 ? 24.301 1.839 -25.205 1.00 92.25 805 SER A CA 1
ATOM 6600 C C . SER A 1 805 ? 23.053 2.683 -25.494 1.00 92.25 805 SER A C 1
ATOM 6602 O O . SER A 1 805 ? 23.125 3.911 -25.516 1.00 92.25 805 SER A O 1
ATOM 6604 N N . ILE A 1 806 ? 21.887 2.041 -25.636 1.00 90.56 806 ILE A N 1
ATOM 6605 C CA . ILE A 1 806 ? 20.615 2.715 -25.933 1.00 90.56 806 ILE A CA 1
ATOM 6606 C C . ILE A 1 806 ? 20.150 3.588 -24.767 1.00 90.56 806 ILE A C 1
ATOM 6608 O O . ILE A 1 806 ? 19.719 4.718 -24.987 1.00 90.56 806 ILE A O 1
ATOM 6612 N N . ASN A 1 807 ? 20.226 3.094 -23.528 1.00 88.06 807 ASN A N 1
ATOM 6613 C CA . ASN A 1 807 ? 19.772 3.849 -22.358 1.00 88.06 807 ASN A CA 1
ATOM 6614 C C . ASN A 1 807 ? 20.558 5.157 -22.180 1.00 88.06 807 ASN A C 1
ATOM 6616 O O . ASN A 1 807 ? 19.962 6.180 -21.833 1.00 88.06 807 ASN A O 1
ATOM 6620 N N . HIS A 1 808 ? 21.866 5.129 -22.445 1.00 87.25 808 HIS A N 1
ATOM 6621 C CA . HIS A 1 808 ? 22.733 6.303 -22.331 1.00 87.25 808 HIS A CA 1
ATOM 6622 C C . HIS A 1 808 ? 22.820 7.132 -23.622 1.00 87.25 808 HIS A C 1
ATOM 6624 O O . HIS A 1 808 ? 23.086 8.327 -23.544 1.00 87.25 808 HIS A O 1
ATOM 6630 N N . GLY A 1 809 ? 22.516 6.546 -24.784 1.00 85.94 809 GLY A N 1
ATOM 6631 C CA . GLY A 1 809 ? 22.544 7.221 -26.083 1.00 85.94 809 GLY A CA 1
ATOM 6632 C C . GLY A 1 809 ? 23.948 7.394 -26.674 1.00 85.94 809 GLY A C 1
ATOM 6633 O O . GLY A 1 809 ? 24.191 8.410 -27.315 1.00 85.94 809 GLY A O 1
ATOM 6634 N N . ILE A 1 810 ? 24.856 6.434 -26.452 1.00 85.50 810 ILE A N 1
ATOM 6635 C CA . ILE A 1 810 ? 26.302 6.596 -26.719 1.00 85.50 810 ILE A CA 1
ATOM 6636 C C . ILE A 1 810 ? 26.721 6.036 -28.092 1.00 85.50 810 ILE A C 1
ATOM 6638 O O . ILE A 1 810 ? 27.474 6.685 -28.813 1.00 85.50 810 ILE A O 1
ATOM 6642 N N . HIS A 1 811 ? 26.221 4.861 -28.500 1.00 87.25 811 HIS A N 1
ATOM 6643 C CA . HIS A 1 811 ? 26.617 4.212 -29.763 1.00 87.25 811 HIS A CA 1
ATOM 6644 C C . HIS A 1 811 ? 25.403 3.924 -30.653 1.00 87.25 811 HIS A C 1
ATOM 6646 O O . HIS A 1 811 ? 24.721 2.903 -30.507 1.00 87.25 811 HIS A O 1
ATOM 6652 N N . PHE A 1 812 ? 25.121 4.839 -31.584 1.00 88.19 812 PHE A N 1
ATOM 6653 C CA . PHE A 1 812 ? 23.995 4.699 -32.512 1.00 88.19 812 PHE A CA 1
ATOM 6654 C C . PHE A 1 812 ? 24.200 3.579 -33.548 1.00 88.19 812 PHE A C 1
ATOM 6656 O O . PHE A 1 812 ? 23.232 2.957 -33.979 1.00 88.19 812 PHE A O 1
ATOM 6663 N N . ASP A 1 813 ? 25.444 3.282 -33.924 1.00 91.38 813 ASP A N 1
ATOM 6664 C CA . ASP A 1 813 ? 25.799 2.131 -34.760 1.00 91.38 813 ASP A CA 1
ATOM 6665 C C . ASP A 1 813 ? 25.371 0.811 -34.101 1.00 91.38 813 ASP A C 1
ATOM 6667 O O . ASP A 1 813 ? 24.725 -0.015 -34.749 1.00 91.38 813 ASP A O 1
ATOM 6671 N N . ILE A 1 814 ? 25.631 0.662 -32.795 1.00 94.12 814 ILE A N 1
ATOM 6672 C CA . ILE A 1 814 ? 25.173 -0.480 -31.992 1.00 94.12 814 ILE A CA 1
ATOM 6673 C C . ILE A 1 814 ? 23.643 -0.523 -31.930 1.00 94.12 814 ILE A C 1
ATOM 6675 O O . ILE A 1 814 ? 23.062 -1.584 -32.138 1.00 94.12 814 ILE A O 1
ATOM 6679 N N . GLU A 1 815 ? 22.974 0.608 -31.670 1.00 93.00 815 GLU A N 1
ATOM 6680 C CA . GLU A 1 815 ? 21.503 0.671 -31.641 1.00 93.00 815 GLU A CA 1
ATOM 6681 C C . GLU A 1 815 ? 20.889 0.233 -32.981 1.00 93.00 815 GLU A C 1
ATOM 6683 O O . GLU A 1 815 ? 19.968 -0.584 -33.002 1.00 93.00 815 GLU A O 1
ATOM 6688 N N . ASN A 1 816 ? 21.403 0.747 -34.100 1.00 93.81 816 ASN A N 1
ATOM 6689 C CA . ASN A 1 816 ? 20.902 0.427 -35.434 1.00 93.81 816 ASN A CA 1
ATOM 6690 C C . ASN A 1 816 ? 21.143 -1.044 -35.803 1.00 93.81 816 ASN A C 1
ATOM 6692 O O . ASN A 1 816 ? 20.223 -1.715 -36.271 1.00 93.81 816 ASN A O 1
ATOM 6696 N N . ASP A 1 817 ? 22.354 -1.561 -35.585 1.00 96.19 817 ASP A N 1
ATOM 6697 C CA . ASP A 1 817 ? 22.668 -2.972 -35.830 1.00 96.19 817 ASP A CA 1
ATOM 6698 C C . ASP A 1 817 ? 21.805 -3.894 -34.954 1.00 96.19 817 ASP A C 1
ATOM 6700 O O . ASP A 1 817 ? 21.227 -4.863 -35.448 1.00 96.19 817 ASP A O 1
ATOM 6704 N N . PHE A 1 818 ? 21.622 -3.545 -33.678 1.00 96.69 818 PHE A N 1
ATOM 6705 C CA . PHE A 1 818 ? 20.796 -4.317 -32.755 1.00 96.69 818 PHE A CA 1
ATOM 6706 C C . PHE A 1 818 ? 19.327 -4.344 -33.184 1.00 96.69 818 PHE A C 1
ATOM 6708 O O . PHE A 1 818 ? 18.723 -5.413 -33.232 1.00 96.69 818 PHE A O 1
ATOM 6715 N N . ILE A 1 819 ? 18.754 -3.194 -33.558 1.00 96.06 819 ILE A N 1
ATOM 6716 C CA . ILE A 1 819 ? 17.383 -3.122 -34.081 1.00 96.06 819 ILE A CA 1
ATOM 6717 C C . ILE A 1 819 ? 17.238 -3.971 -35.346 1.00 96.06 819 ILE A C 1
ATOM 6719 O O . ILE A 1 819 ? 16.266 -4.716 -35.464 1.00 96.06 819 ILE A O 1
ATOM 6723 N N . ASN A 1 820 ? 18.192 -3.905 -36.280 1.00 96.00 820 ASN A N 1
ATOM 6724 C CA . ASN A 1 820 ? 18.138 -4.732 -37.486 1.00 96.00 820 ASN A CA 1
ATOM 6725 C C . ASN A 1 820 ? 18.189 -6.227 -37.141 1.00 96.00 820 ASN A C 1
ATOM 6727 O O . ASN A 1 820 ? 17.366 -6.985 -37.648 1.00 96.00 820 ASN A O 1
ATOM 6731 N N . LYS A 1 821 ? 19.063 -6.652 -36.223 1.00 97.31 821 LYS A N 1
ATOM 6732 C CA . LYS A 1 821 ? 19.104 -8.046 -35.753 1.00 97.31 821 LYS A CA 1
ATOM 6733 C C . LYS A 1 821 ? 17.785 -8.484 -35.121 1.00 97.31 821 LYS A C 1
ATOM 6735 O O . LYS A 1 821 ? 17.272 -9.529 -35.481 1.00 97.31 821 LYS A O 1
ATOM 6740 N N . LEU A 1 822 ? 17.162 -7.674 -34.267 1.00 97.00 822 LEU A N 1
ATOM 6741 C CA . LEU A 1 822 ? 15.847 -8.017 -33.701 1.00 97.00 822 LEU A CA 1
ATOM 6742 C C . LEU A 1 822 ? 14.748 -8.140 -34.769 1.00 97.00 822 LEU A C 1
ATOM 6744 O O . LEU A 1 822 ? 13.860 -8.987 -34.670 1.00 97.00 822 LEU A O 1
ATOM 6748 N N . LEU A 1 823 ? 14.783 -7.290 -35.797 1.00 95.50 823 LEU A N 1
ATOM 6749 C CA . LEU A 1 823 ? 13.782 -7.312 -36.860 1.00 95.50 823 LEU A CA 1
ATOM 6750 C C . LEU A 1 823 ? 13.971 -8.478 -37.837 1.00 95.50 823 LEU A C 1
ATOM 6752 O O . LEU A 1 823 ? 12.965 -8.951 -38.365 1.00 95.50 823 LEU A O 1
ATOM 6756 N N . TYR A 1 824 ? 15.198 -8.949 -38.075 1.00 95.31 824 TYR A N 1
ATOM 6757 C CA . TYR A 1 824 ? 15.490 -9.885 -39.172 1.00 95.31 824 TYR A CA 1
ATOM 6758 C C . TYR A 1 824 ? 16.203 -11.187 -38.764 1.00 95.31 824 TYR A C 1
ATOM 6760 O O . TYR A 1 824 ? 16.279 -12.091 -39.588 1.00 95.31 824 TYR A O 1
ATOM 6768 N N . ASP A 1 825 ? 16.686 -11.321 -37.527 1.00 96.19 825 ASP A N 1
ATOM 6769 C CA . ASP A 1 825 ? 17.314 -12.539 -36.998 1.00 96.19 825 ASP A CA 1
ATOM 6770 C C . ASP A 1 825 ? 16.453 -13.131 -35.869 1.00 96.19 825 ASP A C 1
ATOM 6772 O O . ASP A 1 825 ? 16.302 -12.556 -34.784 1.00 96.19 825 ASP A O 1
ATOM 6776 N N . GLU A 1 826 ? 15.877 -14.306 -36.130 1.00 92.25 826 GLU A N 1
ATOM 6777 C CA . GLU A 1 826 ? 14.987 -14.997 -35.192 1.00 92.25 826 GLU A CA 1
ATOM 6778 C C . GLU A 1 826 ? 15.673 -15.372 -33.877 1.00 92.25 826 GLU A C 1
ATOM 6780 O O . GLU A 1 826 ? 15.016 -15.407 -32.834 1.00 92.25 826 GLU A O 1
ATOM 6785 N N . THR A 1 827 ? 16.984 -15.623 -33.894 1.00 94.75 827 THR A N 1
ATOM 6786 C CA . THR A 1 827 ? 17.736 -15.980 -32.689 1.00 94.75 827 THR A CA 1
ATOM 6787 C C . THR A 1 827 ? 17.787 -14.787 -31.743 1.00 94.75 827 THR A C 1
ATOM 6789 O O . THR A 1 827 ? 17.465 -14.917 -30.564 1.00 94.75 827 THR A O 1
ATOM 6792 N N . TRP A 1 828 ? 18.114 -13.602 -32.262 1.00 96.19 828 TRP A N 1
ATOM 6793 C CA . TRP A 1 828 ? 18.187 -12.368 -31.474 1.00 96.19 828 TRP A CA 1
ATOM 6794 C C . TRP A 1 828 ? 16.829 -11.943 -30.931 1.00 96.19 828 TRP A C 1
ATOM 6796 O O . TRP A 1 828 ? 16.713 -11.618 -29.746 1.00 96.19 828 TRP A O 1
ATOM 6806 N N . ASP A 1 829 ? 15.804 -11.983 -31.782 1.00 94.44 829 ASP A N 1
ATOM 6807 C CA . ASP A 1 829 ? 14.415 -11.768 -31.385 1.00 94.44 829 ASP A CA 1
ATOM 6808 C C . ASP A 1 829 ? 14.020 -12.719 -30.245 1.00 94.44 829 ASP A C 1
ATOM 6810 O O . ASP A 1 829 ? 13.639 -12.281 -29.155 1.00 94.44 829 ASP A O 1
ATOM 6814 N N . ARG A 1 830 ? 14.162 -14.033 -30.461 1.00 94.69 830 ARG A N 1
ATOM 6815 C CA . ARG A 1 830 ? 13.744 -15.044 -29.489 1.00 94.69 830 ARG A CA 1
ATOM 6816 C C . ARG A 1 830 ? 14.516 -14.920 -28.184 1.00 94.69 830 ARG A C 1
ATOM 6818 O O . ARG A 1 830 ? 13.893 -15.016 -27.130 1.00 94.69 830 ARG A O 1
ATOM 6825 N N . THR A 1 831 ? 15.826 -14.674 -28.215 1.00 94.50 831 THR A N 1
ATOM 6826 C CA . THR A 1 831 ? 16.620 -14.460 -26.998 1.00 94.50 831 THR A CA 1
ATOM 6827 C C . THR A 1 831 ? 16.144 -13.224 -26.234 1.00 94.50 831 THR A C 1
ATOM 6829 O O . THR A 1 831 ? 15.934 -13.313 -25.023 1.00 94.50 831 THR A O 1
ATOM 6832 N N . LEU A 1 832 ? 15.902 -12.093 -26.913 1.00 94.69 832 LEU A N 1
ATOM 6833 C CA . LEU A 1 832 ? 15.385 -10.893 -26.253 1.00 94.69 832 LEU A CA 1
ATOM 6834 C C . LEU A 1 832 ? 13.994 -11.138 -25.662 1.00 94.69 832 LEU A C 1
ATOM 6836 O O . LEU A 1 832 ? 13.781 -10.815 -24.496 1.00 94.69 832 LEU A O 1
ATOM 6840 N N . ARG A 1 833 ? 13.059 -11.727 -26.418 1.00 94.44 833 ARG A N 1
ATOM 6841 C CA . ARG A 1 833 ? 11.722 -12.056 -25.901 1.00 94.44 833 ARG A CA 1
ATOM 6842 C C . ARG A 1 833 ? 11.807 -12.965 -24.684 1.00 94.44 833 ARG A C 1
ATOM 6844 O O . ARG A 1 833 ? 11.204 -12.636 -23.671 1.00 94.44 833 ARG A O 1
ATOM 6851 N N . SER A 1 834 ? 12.605 -14.033 -24.753 1.00 93.19 834 SER A N 1
ATOM 6852 C CA . SER A 1 834 ? 12.817 -14.983 -23.649 1.00 93.19 834 SER A CA 1
ATOM 6853 C C . SER A 1 834 ? 13.298 -14.286 -22.380 1.00 93.19 834 SER A C 1
ATOM 6855 O O . SER A 1 834 ? 12.768 -14.522 -21.297 1.00 93.19 834 SER A O 1
ATOM 6857 N N . TRP A 1 835 ? 14.252 -13.367 -22.525 1.00 89.88 835 TRP A N 1
ATOM 6858 C CA . TRP A 1 835 ? 14.754 -12.577 -21.411 1.00 89.88 835 TRP A CA 1
ATOM 6859 C C . TRP A 1 835 ? 13.687 -11.624 -20.856 1.00 89.88 835 TRP A C 1
ATOM 6861 O O . TRP A 1 835 ? 13.456 -11.553 -19.650 1.00 89.88 835 TRP A O 1
ATOM 6871 N N . VAL A 1 836 ? 13.016 -10.884 -21.739 1.00 89.69 836 VAL A N 1
ATOM 6872 C CA . VAL A 1 836 ? 12.130 -9.770 -21.388 1.00 89.69 836 VAL A CA 1
ATOM 6873 C C . VAL A 1 836 ? 10.813 -10.260 -20.770 1.00 89.69 836 VAL A C 1
ATOM 6875 O O . VAL A 1 836 ? 10.375 -9.648 -19.798 1.00 89.69 836 VAL A O 1
ATOM 6878 N N . VAL A 1 837 ? 10.218 -11.371 -21.234 1.00 89.88 837 VAL A N 1
ATOM 6879 C CA . VAL A 1 837 ? 8.979 -11.938 -20.642 1.00 89.88 837 VAL A CA 1
ATOM 6880 C C . VAL A 1 837 ? 9.175 -12.455 -19.226 1.00 89.88 837 VAL A C 1
ATOM 6882 O O . VAL A 1 837 ? 8.280 -12.317 -18.397 1.00 89.88 837 VAL A O 1
ATOM 6885 N N . VAL A 1 838 ? 10.353 -12.994 -18.917 1.00 84.81 838 VAL A N 1
ATOM 6886 C CA . VAL A 1 838 ? 10.681 -13.394 -17.547 1.00 84.81 838 VAL A CA 1
ATOM 6887 C C . VAL A 1 838 ? 11.069 -12.173 -16.717 1.00 84.81 838 VAL A C 1
ATOM 6889 O O . VAL A 1 838 ? 10.620 -12.034 -15.583 1.00 84.81 838 VAL A O 1
ATOM 6892 N N . TYR A 1 839 ? 11.837 -11.235 -17.285 1.00 82.62 839 TYR A N 1
ATOM 6893 C CA . TYR A 1 839 ? 12.250 -10.020 -16.581 1.00 82.62 839 TYR A CA 1
ATOM 6894 C C . TYR A 1 839 ? 11.072 -9.137 -16.152 1.00 82.62 839 TYR A C 1
ATOM 6896 O O . TYR A 1 839 ? 11.095 -8.579 -15.054 1.00 82.62 839 TYR A O 1
ATOM 6904 N N . TRP A 1 840 ? 10.049 -9.009 -17.001 1.00 78.00 840 TRP A N 1
ATOM 6905 C CA . TRP A 1 840 ? 8.812 -8.284 -16.685 1.00 78.00 840 TRP A CA 1
ATOM 6906 C C . TRP A 1 840 ? 7.695 -9.176 -16.139 1.00 78.00 840 TRP A C 1
ATOM 6908 O O . TRP A 1 840 ? 6.618 -8.670 -15.820 1.00 78.00 840 TRP A O 1
ATOM 6918 N N . GLU A 1 841 ? 7.988 -10.463 -15.941 1.00 73.38 841 GLU A N 1
ATOM 6919 C CA . GLU A 1 841 ? 7.131 -11.433 -15.256 1.00 73.38 841 GLU A CA 1
ATOM 6920 C C . GLU A 1 841 ? 5.780 -11.680 -15.935 1.00 73.38 841 GLU A C 1
ATOM 6922 O O . GLU A 1 841 ? 4.806 -12.065 -15.284 1.00 73.38 841 GLU A O 1
ATOM 6927 N N . ASP A 1 842 ? 5.723 -11.493 -17.251 1.00 80.81 842 ASP A N 1
ATOM 6928 C CA . ASP A 1 842 ? 4.681 -12.092 -18.084 1.00 80.81 842 ASP A CA 1
ATOM 6929 C C . ASP A 1 842 ? 4.782 -13.626 -18.048 1.00 80.81 842 ASP A C 1
ATOM 6931 O O . ASP A 1 842 ? 3.774 -14.331 -18.094 1.00 80.81 842 ASP A O 1
ATOM 6935 N N . VAL A 1 843 ? 6.002 -14.142 -17.855 1.00 82.12 843 VAL A N 1
ATOM 6936 C CA . VAL A 1 843 ? 6.288 -15.532 -17.496 1.00 82.12 843 VAL A CA 1
ATOM 6937 C C . VAL A 1 843 ? 6.827 -15.575 -16.069 1.00 82.12 843 VAL A C 1
ATOM 6939 O O . VAL A 1 843 ? 7.913 -15.073 -15.774 1.00 82.12 843 VAL A O 1
ATOM 6942 N N . LYS A 1 844 ? 6.064 -16.195 -15.167 1.00 74.94 844 LYS A N 1
ATOM 6943 C CA . LYS A 1 844 ? 6.400 -16.287 -13.740 1.00 74.94 844 LYS A CA 1
ATOM 6944 C C . LYS A 1 844 ? 7.313 -17.486 -13.447 1.00 74.94 844 LYS A C 1
ATOM 6946 O O . LYS A 1 844 ? 7.312 -18.477 -14.174 1.00 74.94 844 LYS A O 1
ATOM 6951 N N . ASN A 1 845 ? 8.054 -17.410 -12.338 1.00 68.25 845 ASN A N 1
ATOM 6952 C CA . ASN A 1 845 ? 8.820 -18.521 -11.744 1.00 68.25 845 ASN A CA 1
ATOM 6953 C C . ASN A 1 845 ? 9.829 -19.212 -12.679 1.00 68.25 845 ASN A C 1
ATOM 6955 O O . ASN A 1 845 ? 10.146 -20.384 -12.493 1.00 68.25 845 ASN A O 1
ATOM 6959 N N . SER A 1 846 ? 10.332 -18.485 -13.674 1.00 75.19 846 SER A N 1
ATOM 6960 C CA . SER A 1 846 ? 11.321 -18.981 -14.628 1.00 75.19 846 SER A CA 1
ATOM 6961 C C . SER A 1 846 ? 12.655 -18.268 -14.432 1.00 75.19 846 SER A C 1
ATOM 6963 O O . SER A 1 846 ? 12.694 -17.120 -13.993 1.00 75.19 846 SER A O 1
ATOM 6965 N N . ASP A 1 847 ? 13.756 -18.949 -14.746 1.00 78.69 847 ASP A N 1
ATOM 6966 C CA . ASP A 1 847 ? 15.081 -18.329 -14.793 1.00 78.69 847 ASP A CA 1
ATOM 6967 C C . ASP A 1 847 ? 15.255 -17.655 -16.161 1.00 78.69 847 ASP A C 1
ATOM 6969 O O . ASP A 1 847 ? 15.252 -18.363 -17.174 1.00 78.69 847 ASP A O 1
ATOM 6973 N N . PRO A 1 848 ? 15.420 -16.322 -16.232 1.00 76.94 848 PRO A N 1
ATOM 6974 C CA . PRO A 1 848 ? 15.519 -15.620 -17.506 1.00 76.94 848 PRO A CA 1
ATOM 6975 C C . PRO A 1 848 ? 16.760 -16.053 -18.314 1.00 76.94 848 PRO A C 1
ATOM 6977 O O . PRO A 1 848 ? 16.769 -15.903 -19.532 1.00 76.94 848 PRO A O 1
ATOM 6980 N N . TYR A 1 849 ? 17.777 -16.654 -17.678 1.00 83.12 849 TYR A N 1
ATOM 6981 C CA . TYR A 1 849 ? 18.964 -17.185 -18.360 1.00 83.12 849 TYR A CA 1
ATOM 6982 C C . TYR A 1 849 ? 18.773 -18.576 -18.974 1.00 83.12 849 TYR A C 1
ATOM 6984 O O . TYR A 1 849 ? 19.617 -18.998 -19.764 1.00 83.12 849 TYR A O 1
ATOM 6992 N N . ASN A 1 850 ? 17.705 -19.295 -18.613 1.00 84.44 850 ASN A N 1
ATOM 6993 C CA . ASN A 1 850 ? 17.413 -20.640 -19.130 1.00 84.44 850 ASN A CA 1
ATOM 6994 C C . ASN A 1 850 ? 16.045 -20.733 -19.825 1.00 84.44 850 ASN A C 1
ATOM 6996 O O . ASN A 1 850 ? 15.766 -21.731 -20.486 1.00 84.44 850 ASN A O 1
ATOM 7000 N N . TYR A 1 851 ? 15.176 -19.737 -19.652 1.00 89.31 851 TYR A N 1
ATOM 7001 C CA . TYR A 1 851 ? 13.857 -19.717 -20.266 1.00 89.31 851 TYR A CA 1
ATOM 7002 C C . TYR A 1 851 ? 13.949 -19.468 -21.773 1.00 89.31 851 TYR A C 1
ATOM 7004 O O . TYR A 1 851 ? 14.782 -18.692 -22.238 1.00 89.31 851 TYR A O 1
ATOM 7012 N N . ILE A 1 852 ? 13.052 -20.104 -22.526 1.00 91.94 852 ILE A N 1
ATOM 7013 C CA . ILE A 1 852 ? 12.895 -19.905 -23.964 1.00 91.94 852 ILE A CA 1
ATOM 7014 C C . ILE A 1 852 ? 11.443 -19.528 -24.225 1.00 91.94 852 ILE A C 1
ATOM 7016 O O . ILE A 1 852 ? 10.528 -20.273 -23.879 1.00 91.94 852 ILE A O 1
ATOM 7020 N N . ASP A 1 853 ? 11.230 -18.389 -24.879 1.00 93.06 853 ASP A N 1
ATOM 7021 C CA . ASP A 1 853 ? 9.897 -17.952 -25.259 1.00 93.06 853 ASP A CA 1
ATOM 7022 C C . ASP A 1 853 ? 9.297 -18.891 -26.314 1.00 93.06 853 ASP A C 1
ATOM 7024 O O . ASP A 1 853 ? 9.905 -19.173 -27.357 1.00 93.06 853 ASP A O 1
ATOM 7028 N N . THR A 1 854 ? 8.096 -19.377 -26.012 1.00 89.56 854 THR A N 1
ATOM 7029 C CA . THR A 1 854 ? 7.336 -20.354 -26.804 1.00 89.56 854 THR A CA 1
ATOM 7030 C C . THR A 1 854 ? 5.985 -19.818 -27.275 1.00 89.56 854 THR A C 1
ATOM 7032 O O . THR A 1 854 ? 5.298 -20.509 -28.018 1.00 89.56 854 THR A O 1
ATOM 7035 N N . GLY A 1 855 ? 5.591 -18.606 -26.877 1.00 86.75 855 GLY A N 1
ATOM 7036 C CA . GLY A 1 855 ? 4.203 -18.156 -27.024 1.00 86.75 855 GLY A CA 1
ATOM 7037 C C . GLY A 1 855 ? 3.638 -17.626 -25.705 1.00 86.75 855 GLY A C 1
ATOM 7038 O O . GLY A 1 855 ? 4.276 -17.735 -24.661 1.00 86.75 855 GLY A O 1
ATOM 7039 N N . GLY A 1 856 ? 2.434 -17.050 -25.740 1.00 87.50 856 GLY A N 1
ATOM 7040 C CA . GLY A 1 856 ? 1.662 -16.733 -24.531 1.00 87.50 856 GLY A CA 1
ATOM 7041 C C . GLY A 1 856 ? 1.662 -15.266 -24.088 1.00 87.50 856 GLY A C 1
ATOM 7042 O O . GLY A 1 856 ? 1.797 -14.354 -24.905 1.00 87.50 856 GLY A O 1
ATOM 7043 N N . ASN A 1 857 ? 1.461 -15.051 -22.785 1.00 85.00 857 ASN A N 1
ATOM 7044 C CA . ASN A 1 857 ? 1.220 -13.732 -22.193 1.00 85.00 857 ASN A CA 1
ATOM 7045 C C . ASN A 1 857 ? 2.404 -12.768 -22.418 1.00 85.00 857 ASN A C 1
ATOM 7047 O O . ASN A 1 857 ? 3.567 -13.174 -22.378 1.00 85.00 857 ASN A O 1
ATOM 7051 N N . TRP A 1 858 ? 2.090 -11.500 -22.680 1.00 91.94 858 TRP A N 1
ATOM 7052 C CA . TRP A 1 858 ? 3.035 -10.384 -22.760 1.00 91.94 858 TRP A CA 1
ATOM 7053 C C . TRP A 1 858 ? 2.385 -9.034 -22.381 1.00 91.94 858 TRP A C 1
ATOM 7055 O O . TRP A 1 858 ? 2.868 -7.966 -22.775 1.00 91.94 858 TRP A O 1
ATOM 7065 N N . ASP A 1 859 ? 1.276 -9.066 -21.639 1.00 85.50 859 ASP A N 1
ATOM 7066 C CA . ASP A 1 859 ? 0.445 -7.903 -21.323 1.00 85.50 859 ASP A CA 1
ATOM 7067 C C . ASP A 1 859 ? 1.218 -6.817 -20.566 1.00 85.50 859 ASP A C 1
ATOM 7069 O O . ASP A 1 859 ? 1.073 -5.629 -20.867 1.00 85.50 859 ASP A O 1
ATOM 7073 N N . ARG A 1 860 ? 2.090 -7.193 -19.620 1.00 84.44 860 ARG A N 1
ATOM 7074 C CA . ARG A 1 860 ? 2.870 -6.231 -18.823 1.00 84.44 860 ARG A CA 1
ATOM 7075 C C . ARG A 1 860 ? 3.898 -5.520 -19.679 1.00 84.44 860 ARG A C 1
ATOM 7077 O O . ARG A 1 860 ? 4.059 -4.302 -19.561 1.00 84.44 860 ARG A O 1
ATOM 7084 N N . ILE A 1 861 ? 4.594 -6.256 -20.545 1.00 89.69 861 ILE A N 1
ATOM 7085 C CA . ILE A 1 861 ? 5.504 -5.661 -21.528 1.00 89.69 861 ILE A CA 1
ATOM 7086 C C . ILE A 1 861 ? 4.737 -4.712 -22.435 1.00 89.69 861 ILE A C 1
ATOM 7088 O O . ILE A 1 861 ? 5.154 -3.558 -22.571 1.00 89.69 861 ILE A O 1
ATOM 7092 N N . LYS A 1 862 ? 3.619 -5.168 -23.014 1.00 92.31 862 LYS A N 1
ATOM 7093 C CA . LYS A 1 862 ? 2.790 -4.369 -23.920 1.00 92.31 862 LYS A CA 1
ATOM 7094 C C . LYS A 1 862 ? 2.386 -3.053 -23.262 1.00 92.31 862 LYS A C 1
ATOM 7096 O O . LYS A 1 862 ? 2.742 -1.986 -23.763 1.00 92.31 862 LYS A O 1
ATOM 7101 N N . GLN A 1 863 ? 1.755 -3.119 -22.089 1.00 88.44 863 GLN A N 1
ATOM 7102 C CA . GLN A 1 863 ? 1.310 -1.947 -21.333 1.00 88.44 863 GLN A CA 1
ATOM 7103 C C . GLN A 1 863 ? 2.466 -0.995 -21.003 1.00 88.44 863 GLN A C 1
ATOM 7105 O O . GLN A 1 863 ? 2.373 0.202 -21.269 1.00 88.44 863 GLN A O 1
ATOM 7110 N N . ARG A 1 864 ? 3.596 -1.497 -20.485 1.00 86.25 864 ARG A N 1
ATOM 7111 C CA . ARG A 1 864 ? 4.740 -0.642 -20.111 1.00 86.25 864 ARG A CA 1
ATOM 7112 C C . ARG A 1 864 ? 5.382 0.043 -21.311 1.00 86.25 864 ARG A C 1
ATOM 7114 O O . ARG A 1 864 ? 5.846 1.177 -21.191 1.00 86.25 864 ARG A O 1
ATOM 7121 N N . ARG A 1 865 ? 5.459 -0.634 -22.460 1.00 90.69 865 ARG A N 1
ATOM 7122 C CA . ARG A 1 865 ? 6.002 -0.048 -23.696 1.00 90.69 865 ARG A CA 1
ATOM 7123 C C . ARG A 1 865 ? 5.056 1.008 -24.256 1.00 90.69 865 ARG A C 1
ATOM 7125 O O . ARG A 1 865 ? 5.514 2.101 -24.572 1.00 90.69 865 ARG A O 1
ATOM 7132 N N . LEU A 1 866 ? 3.754 0.736 -24.284 1.00 91.31 866 LEU A N 1
ATOM 7133 C CA . LEU A 1 866 ? 2.747 1.707 -24.716 1.00 91.31 866 LEU A CA 1
ATOM 7134 C C . LEU A 1 866 ? 2.708 2.944 -23.810 1.00 91.31 866 LEU A C 1
ATOM 7136 O O . LEU A 1 866 ? 2.741 4.056 -24.325 1.00 91.31 866 LEU A O 1
ATOM 7140 N N . GLN A 1 867 ? 2.762 2.785 -22.482 1.00 88.06 867 GLN A N 1
ATOM 7141 C CA . GLN A 1 867 ? 2.839 3.910 -21.535 1.00 88.06 867 GLN A CA 1
ATOM 7142 C C . GLN A 1 867 ? 4.056 4.815 -21.792 1.00 88.06 867 GLN A C 1
ATOM 7144 O O . GLN A 1 867 ? 3.944 6.043 -21.789 1.00 88.06 867 GLN A O 1
ATOM 7149 N N . ARG A 1 868 ? 5.228 4.225 -22.068 1.00 87.19 868 ARG A N 1
ATOM 7150 C CA . ARG A 1 868 ? 6.433 4.990 -22.438 1.00 87.19 868 ARG A CA 1
ATOM 7151 C C . ARG A 1 868 ? 6.263 5.734 -23.758 1.00 87.19 868 ARG A C 1
ATOM 7153 O O . ARG A 1 868 ? 6.665 6.890 -23.853 1.00 87.19 868 ARG A O 1
ATOM 7160 N N . LEU A 1 869 ? 5.659 5.097 -24.762 1.00 88.50 869 LEU A N 1
ATOM 7161 C CA . LEU A 1 869 ? 5.411 5.713 -26.070 1.00 88.50 869 LEU A CA 1
ATOM 7162 C C . LEU A 1 869 ? 4.361 6.830 -26.010 1.00 88.50 869 LEU A C 1
ATOM 7164 O O . LEU A 1 869 ? 4.501 7.819 -26.730 1.00 88.50 869 LEU A O 1
ATOM 7168 N N . ALA A 1 870 ? 3.362 6.695 -25.134 1.00 86.81 870 ALA A N 1
ATOM 7169 C CA . ALA A 1 870 ? 2.321 7.690 -24.894 1.00 86.81 870 ALA A CA 1
ATOM 7170 C C . ALA A 1 870 ? 2.837 8.933 -24.146 1.00 86.81 870 ALA A C 1
ATOM 7172 O O . ALA A 1 870 ? 2.224 9.995 -24.213 1.00 86.81 870 ALA A O 1
ATOM 7173 N N . THR A 1 871 ? 3.978 8.835 -23.456 1.00 81.50 871 THR A N 1
ATOM 7174 C CA . THR A 1 871 ? 4.554 9.967 -22.720 1.00 81.50 871 THR A CA 1
ATOM 7175 C C . THR A 1 871 ? 5.090 11.032 -23.694 1.00 81.50 871 THR A C 1
ATOM 7177 O O . THR A 1 871 ? 5.997 10.775 -24.497 1.00 81.50 871 THR A O 1
ATOM 7180 N N . SER A 1 872 ? 4.543 12.251 -23.618 1.00 65.25 872 SER A N 1
ATOM 7181 C CA . SER A 1 872 ? 4.954 13.420 -24.409 1.00 65.25 872 SER A CA 1
ATOM 7182 C C . SER A 1 872 ? 5.825 14.390 -23.597 1.00 65.25 872 SER A C 1
ATOM 7184 O O . SER A 1 872 ? 5.447 14.775 -22.494 1.00 65.25 872 SER A O 1
ATOM 7186 N N . GLY A 1 873 ? 6.954 14.840 -24.159 1.00 57.59 873 GLY A N 1
ATOM 7187 C CA . GLY A 1 873 ? 7.813 15.886 -23.578 1.00 57.59 873 GLY A CA 1
ATOM 7188 C C . GLY A 1 873 ? 9.217 15.418 -23.165 1.00 57.59 873 GLY A C 1
ATOM 7189 O O . GLY A 1 873 ? 9.484 14.225 -23.046 1.00 57.59 873 GLY A O 1
ATOM 7190 N N . GLU A 1 874 ? 10.128 16.374 -22.953 1.00 51.16 874 GLU A N 1
ATOM 7191 C CA . GLU A 1 874 ? 11.558 16.137 -22.661 1.00 51.16 874 GLU A CA 1
ATOM 7192 C C . GLU A 1 874 ? 11.872 15.740 -21.209 1.00 51.16 874 GLU A C 1
ATOM 7194 O O . GLU A 1 874 ? 13.002 15.354 -20.912 1.00 51.16 874 GLU A O 1
ATOM 7199 N N . LYS A 1 875 ? 10.878 15.748 -20.308 1.00 48.09 875 LYS A N 1
ATOM 7200 C CA . LYS A 1 875 ? 11.057 15.480 -18.865 1.00 48.09 875 LYS A CA 1
ATOM 7201 C C . LYS A 1 875 ? 11.579 14.067 -18.527 1.00 48.09 875 LYS A C 1
ATOM 7203 O O . LYS A 1 875 ? 11.920 13.805 -17.381 1.00 48.09 875 LYS A O 1
ATOM 7208 N N . SER A 1 876 ? 11.700 13.164 -19.507 1.00 59.78 876 SER A N 1
ATOM 7209 C CA . SER A 1 876 ? 12.382 11.868 -19.379 1.00 59.78 876 SER A CA 1
ATOM 7210 C C . SER A 1 876 ? 13.278 11.604 -20.598 1.00 59.78 876 SER A C 1
ATOM 7212 O O . SER A 1 876 ? 12.915 10.864 -21.519 1.00 59.78 876 SER A O 1
ATOM 7214 N N . LYS A 1 877 ? 14.489 12.187 -20.605 1.00 65.75 877 LYS A N 1
ATOM 7215 C CA . LYS A 1 877 ? 15.535 11.943 -21.628 1.00 65.75 877 LYS A CA 1
ATOM 7216 C C . LYS A 1 877 ? 15.749 10.441 -21.897 1.00 65.75 877 LYS A C 1
ATOM 7218 O O . LYS A 1 877 ? 15.973 10.033 -23.032 1.00 65.75 877 LYS A O 1
ATOM 7223 N N . LYS A 1 878 ? 15.571 9.603 -20.869 1.00 69.50 878 LYS A N 1
ATOM 7224 C CA . LYS A 1 878 ? 15.636 8.136 -20.942 1.00 69.50 878 LYS A CA 1
ATOM 7225 C C . LYS A 1 878 ? 14.549 7.513 -21.829 1.00 69.50 878 LYS A C 1
ATOM 7227 O O . LYS A 1 878 ? 14.881 6.697 -22.679 1.00 69.50 878 LYS A O 1
ATOM 7232 N N . TYR A 1 879 ? 13.273 7.883 -21.670 1.00 75.50 879 TYR A N 1
ATOM 7233 C CA . TYR A 1 879 ? 12.185 7.327 -22.502 1.00 75.50 879 TYR A CA 1
ATOM 7234 C C . TYR A 1 879 ? 12.243 7.825 -23.937 1.00 75.50 879 TYR A C 1
ATOM 7236 O O . TYR A 1 879 ? 11.878 7.112 -24.869 1.00 75.50 879 TYR A O 1
ATOM 7244 N N . ILE A 1 880 ? 12.768 9.033 -24.124 1.00 72.31 880 ILE A N 1
ATOM 7245 C CA . ILE A 1 880 ? 13.130 9.519 -25.444 1.00 72.31 880 ILE A CA 1
ATOM 7246 C C . ILE A 1 880 ? 14.215 8.609 -26.035 1.00 72.31 880 ILE A C 1
ATOM 7248 O O . ILE A 1 880 ? 14.024 8.091 -27.128 1.00 72.31 880 ILE A O 1
ATOM 7252 N N . ASN A 1 881 ? 15.312 8.310 -25.346 1.00 77.12 881 ASN A N 1
ATOM 7253 C CA . ASN A 1 881 ? 16.364 7.467 -25.926 1.00 77.12 881 ASN A CA 1
ATOM 7254 C C . ASN A 1 881 ? 15.885 6.063 -26.348 1.00 77.12 881 ASN A C 1
ATOM 7256 O O . ASN A 1 881 ? 16.354 5.557 -27.371 1.00 77.12 881 ASN A O 1
ATOM 7260 N N . THR A 1 882 ? 14.908 5.478 -25.642 1.00 86.94 882 THR A N 1
ATOM 7261 C CA . THR A 1 882 ? 14.426 4.107 -25.881 1.00 86.94 882 THR A CA 1
ATOM 7262 C C . THR A 1 882 ? 13.328 3.960 -26.941 1.00 86.94 882 THR A C 1
ATOM 7264 O O . THR A 1 882 ? 12.954 2.833 -27.253 1.00 86.94 882 THR A O 1
ATOM 7267 N N . ARG A 1 883 ? 12.815 5.033 -27.562 1.00 88.44 883 ARG A N 1
ATOM 7268 C CA . ARG A 1 883 ? 11.652 4.932 -28.478 1.00 88.44 883 ARG A CA 1
ATOM 7269 C C . ARG A 1 883 ? 11.818 3.925 -29.618 1.00 88.44 883 ARG A C 1
ATOM 7271 O O . ARG A 1 883 ? 10.888 3.181 -29.919 1.00 88.44 883 ARG A O 1
ATOM 7278 N N . ALA A 1 884 ? 12.984 3.905 -30.262 1.00 90.62 884 ALA A N 1
ATOM 7279 C CA . ALA A 1 884 ? 13.232 3.001 -31.383 1.00 90.62 884 ALA A CA 1
ATOM 7280 C C . ALA A 1 884 ? 13.221 1.530 -30.933 1.00 90.62 884 ALA A C 1
ATOM 7282 O O . ALA A 1 884 ? 12.607 0.687 -31.593 1.00 90.62 884 ALA A O 1
ATOM 7283 N N . ILE A 1 885 ? 13.822 1.230 -29.777 1.00 92.44 885 ILE A N 1
ATOM 7284 C CA . ILE A 1 885 ? 13.823 -0.124 -29.220 1.00 92.44 885 ILE A CA 1
ATOM 7285 C C . ILE A 1 885 ? 12.461 -0.514 -28.635 1.00 92.44 885 ILE A C 1
ATOM 7287 O O . ILE A 1 885 ? 12.055 -1.660 -28.790 1.00 92.44 885 ILE A O 1
ATOM 7291 N N . ASP A 1 886 ? 11.718 0.419 -28.032 1.00 93.00 886 ASP A N 1
ATOM 7292 C CA . ASP A 1 886 ? 10.375 0.161 -27.503 1.00 93.00 886 ASP A CA 1
ATOM 7293 C C . ASP A 1 886 ? 9.417 -0.236 -28.643 1.00 93.00 886 ASP A C 1
ATOM 7295 O O . ASP A 1 886 ? 8.707 -1.236 -28.534 1.00 93.00 886 ASP A O 1
ATOM 7299 N N . LEU A 1 887 ? 9.465 0.477 -29.776 1.00 94.94 887 LEU A N 1
ATOM 7300 C CA . LEU A 1 887 ? 8.710 0.130 -30.988 1.00 94.94 887 LEU A CA 1
ATOM 7301 C C . LEU A 1 887 ? 9.152 -1.203 -31.597 1.00 94.94 887 LEU A C 1
ATOM 7303 O O . LEU A 1 887 ? 8.312 -1.998 -32.013 1.00 94.94 887 LEU A O 1
ATOM 7307 N N . THR A 1 888 ? 10.461 -1.458 -31.641 1.00 95.94 888 THR A N 1
ATOM 7308 C CA . THR A 1 888 ? 11.010 -2.721 -32.157 1.00 95.94 888 THR A CA 1
ATOM 7309 C C . THR A 1 888 ? 10.555 -3.903 -31.303 1.00 95.94 888 THR A C 1
ATOM 7311 O O . THR A 1 888 ? 10.135 -4.919 -31.844 1.00 95.94 888 THR A O 1
ATOM 7314 N N . GLN A 1 889 ? 10.569 -3.762 -29.973 1.00 95.50 889 GLN A N 1
ATOM 7315 C CA . GLN A 1 889 ? 10.080 -4.792 -29.058 1.00 95.50 889 GLN A CA 1
ATOM 7316 C C . GLN A 1 889 ? 8.588 -5.056 -29.263 1.00 95.50 889 GLN A C 1
ATOM 7318 O O . GLN A 1 889 ? 8.199 -6.209 -29.413 1.00 95.50 889 GLN A O 1
ATOM 7323 N N . LEU A 1 890 ? 7.753 -4.014 -29.344 1.00 96.31 890 LEU A N 1
ATOM 7324 C CA . LEU A 1 890 ? 6.337 -4.206 -29.676 1.00 96.31 890 LEU A CA 1
ATOM 7325 C C . LEU A 1 890 ? 6.182 -4.969 -31.001 1.00 96.31 890 LEU A C 1
ATOM 7327 O O . LEU A 1 890 ? 5.406 -5.915 -31.064 1.00 96.31 890 LEU A O 1
ATOM 7331 N N . TYR A 1 891 ? 6.953 -4.609 -32.032 1.00 96.50 891 TYR A N 1
ATOM 7332 C CA . TYR A 1 891 ? 6.880 -5.249 -33.347 1.00 96.50 891 TYR A CA 1
ATOM 7333 C C . TYR A 1 891 ? 7.183 -6.751 -33.280 1.00 96.50 891 TYR A C 1
ATOM 7335 O O . TYR A 1 891 ? 6.405 -7.557 -33.786 1.00 96.50 891 TYR A O 1
ATOM 7343 N N . ILE A 1 892 ? 8.290 -7.142 -32.639 1.00 96.12 892 ILE A N 1
ATOM 7344 C CA . ILE A 1 892 ? 8.675 -8.559 -32.542 1.00 96.12 892 ILE A CA 1
ATOM 7345 C C . ILE A 1 892 ? 7.686 -9.370 -31.691 1.00 96.12 892 ILE A C 1
ATOM 7347 O O . ILE A 1 892 ? 7.430 -10.535 -31.997 1.00 96.12 892 ILE A O 1
ATOM 7351 N N . PHE A 1 893 ? 7.072 -8.758 -30.671 1.00 96.19 893 PHE A N 1
ATOM 7352 C CA . PHE A 1 893 ? 6.018 -9.403 -29.891 1.00 96.19 893 PHE A CA 1
ATOM 7353 C C . PHE A 1 893 ? 4.731 -9.576 -30.702 1.00 96.19 893 PHE A C 1
ATOM 7355 O O . PHE A 1 893 ? 4.218 -10.689 -30.745 1.00 96.19 893 PHE A O 1
ATOM 7362 N N . TYR A 1 894 ? 4.250 -8.552 -31.414 1.00 95.06 894 TYR A N 1
ATOM 7363 C CA . TYR A 1 894 ? 3.078 -8.695 -32.289 1.00 95.06 894 TYR A CA 1
ATOM 7364 C C . TYR A 1 894 ? 3.306 -9.721 -33.400 1.00 95.06 894 TYR A C 1
ATOM 7366 O O . TYR A 1 894 ? 2.438 -10.552 -33.655 1.00 95.06 894 TYR A O 1
ATOM 7374 N N . ARG A 1 895 ? 4.502 -9.746 -34.003 1.00 93.56 895 ARG A N 1
ATOM 7375 C CA . ARG A 1 895 ? 4.881 -10.786 -34.968 1.00 93.56 895 ARG A CA 1
ATOM 7376 C C . ARG A 1 895 ? 4.823 -12.191 -34.358 1.00 93.56 895 ARG A C 1
ATOM 7378 O O . ARG A 1 895 ? 4.365 -13.113 -35.017 1.00 93.56 895 ARG A O 1
ATOM 7385 N N . SER A 1 896 ? 5.294 -12.349 -33.121 1.00 93.62 896 SER A N 1
ATOM 7386 C CA . SER A 1 896 ? 5.329 -13.633 -32.407 1.00 93.62 896 SER A CA 1
ATOM 7387 C C . SER A 1 896 ? 3.956 -14.085 -31.892 1.00 93.62 896 SER A C 1
ATOM 7389 O O . SER A 1 896 ? 3.699 -15.282 -31.804 1.00 93.62 896 SER A O 1
ATOM 7391 N N . ARG A 1 897 ? 3.076 -13.147 -31.519 1.00 92.50 897 ARG A N 1
ATOM 7392 C CA . ARG A 1 897 ? 1.784 -13.434 -30.869 1.00 92.50 897 ARG A CA 1
ATOM 7393 C C . ARG A 1 897 ? 0.573 -13.359 -31.788 1.00 92.50 897 ARG A C 1
ATOM 7395 O O . ARG A 1 897 ? -0.471 -13.873 -31.410 1.00 92.50 897 ARG A O 1
ATOM 7402 N N . GLY A 1 898 ? 0.723 -12.761 -32.964 1.00 90.19 898 GLY A N 1
ATOM 7403 C CA . GLY A 1 898 ? -0.369 -12.516 -33.897 1.00 90.19 898 GLY A CA 1
ATOM 7404 C C . GLY A 1 898 ? -0.759 -11.041 -33.936 1.00 90.19 898 GLY A C 1
ATOM 7405 O O . GLY A 1 898 ? -0.925 -10.373 -32.910 1.00 90.19 898 GLY A O 1
ATOM 7406 N N . TRP A 1 899 ? -0.893 -10.519 -35.154 1.00 92.06 899 TRP A N 1
ATOM 7407 C CA . TRP A 1 899 ? -1.250 -9.124 -35.425 1.00 92.06 899 TRP A CA 1
ATOM 7408 C C . TRP A 1 899 ? -2.710 -8.790 -35.097 1.00 92.06 899 TRP A C 1
ATOM 7410 O O . TRP A 1 899 ? -3.051 -7.625 -34.929 1.00 92.06 899 TRP A O 1
ATOM 7420 N N . ASP A 1 900 ? -3.564 -9.800 -34.961 1.00 85.50 900 ASP A N 1
ATOM 7421 C CA . ASP A 1 900 ? -4.959 -9.692 -34.535 1.00 85.50 900 ASP A CA 1
ATOM 7422 C C . ASP A 1 900 ? -5.115 -9.150 -33.104 1.00 85.50 900 ASP A C 1
ATOM 7424 O O . ASP A 1 900 ? -6.158 -8.576 -32.782 1.00 85.50 900 ASP A O 1
ATOM 7428 N N . THR A 1 901 ? -4.061 -9.258 -32.285 1.00 85.50 901 THR A N 1
ATOM 7429 C CA . THR A 1 901 ? -3.991 -8.721 -30.915 1.00 85.50 901 THR A CA 1
ATOM 7430 C C . THR A 1 901 ? -3.696 -7.214 -30.840 1.00 85.50 901 THR A C 1
ATOM 7432 O O . THR A 1 901 ? -3.759 -6.628 -29.754 1.00 85.50 901 THR A O 1
ATOM 7435 N N . LEU A 1 902 ? -3.370 -6.569 -31.970 1.00 90.88 902 LEU A N 1
ATOM 7436 C CA . LEU A 1 902 ? -3.103 -5.131 -32.060 1.00 90.88 902 LEU A CA 1
ATOM 7437 C C . LEU A 1 902 ? -4.422 -4.346 -32.084 1.00 90.88 902 LEU A C 1
ATOM 7439 O O . LEU A 1 902 ? -5.125 -4.312 -33.096 1.00 90.88 902 LEU A O 1
ATOM 7443 N N . THR A 1 903 ? -4.758 -3.697 -30.969 1.00 90.88 903 THR A N 1
ATOM 7444 C CA . THR A 1 903 ? -5.984 -2.894 -30.858 1.00 90.88 903 THR A CA 1
ATOM 7445 C C . THR A 1 903 ? -5.840 -1.549 -31.581 1.00 90.88 903 THR A C 1
ATOM 7447 O O . THR A 1 903 ? -4.732 -1.077 -31.846 1.00 90.88 903 THR A O 1
ATOM 7450 N N . GLN A 1 904 ? -6.968 -0.893 -31.880 1.00 90.44 904 GLN A N 1
ATOM 7451 C CA . GLN A 1 904 ? -6.962 0.464 -32.443 1.00 90.44 904 GLN A CA 1
ATOM 7452 C C . GLN A 1 904 ? -6.277 1.472 -31.501 1.00 90.44 904 GLN A C 1
ATOM 7454 O O . GLN A 1 904 ? -5.587 2.377 -31.965 1.00 90.44 904 GLN A O 1
ATOM 7459 N N . GLU A 1 905 ? -6.446 1.313 -30.187 1.00 92.06 905 GLU A N 1
ATOM 7460 C CA . GLU A 1 905 ? -5.814 2.167 -29.178 1.00 92.06 905 GLU A CA 1
ATOM 7461 C C . GLU A 1 905 ? -4.288 2.012 -29.195 1.00 92.06 905 GLU A C 1
ATOM 7463 O O . GLU A 1 905 ? -3.565 2.999 -29.346 1.00 92.06 905 GLU A O 1
ATOM 7468 N N . ASP A 1 906 ? -3.801 0.769 -29.146 1.00 93.44 906 ASP A N 1
ATOM 7469 C CA . ASP A 1 906 ? -2.372 0.457 -29.205 1.00 93.44 906 ASP A CA 1
ATOM 7470 C C . ASP A 1 906 ? -1.755 0.987 -30.506 1.00 93.44 906 ASP A C 1
ATOM 7472 O O . ASP A 1 906 ? -0.686 1.603 -30.496 1.00 93.44 906 ASP A O 1
ATOM 7476 N N . TYR A 1 907 ? -2.450 0.783 -31.631 1.00 94.19 907 TYR A N 1
ATOM 7477 C CA . TYR A 1 907 ? -2.047 1.287 -32.940 1.00 94.19 907 TYR A CA 1
ATOM 7478 C C . TYR A 1 907 ? -1.923 2.814 -32.940 1.00 94.19 907 TYR A C 1
ATOM 7480 O O . TYR A 1 907 ? -0.902 3.351 -33.378 1.00 94.19 907 TYR A O 1
ATOM 7488 N N . ASN A 1 908 ? -2.916 3.522 -32.398 1.00 92.94 908 ASN A N 1
ATOM 7489 C CA . ASN A 1 908 ? -2.898 4.980 -32.308 1.00 92.94 908 ASN A CA 1
ATOM 7490 C C . ASN A 1 908 ? -1.711 5.474 -31.468 1.00 92.94 908 ASN A C 1
ATOM 7492 O O . ASN A 1 908 ? -1.015 6.395 -31.894 1.00 92.94 908 ASN A O 1
ATOM 7496 N N . ILE A 1 909 ? -1.423 4.842 -30.324 1.00 92.69 909 ILE A N 1
ATOM 7497 C CA . ILE A 1 909 ? -0.250 5.173 -29.496 1.00 92.69 909 ILE A CA 1
ATOM 7498 C C . ILE A 1 909 ? 1.047 4.970 -30.295 1.00 92.69 909 ILE A C 1
ATOM 7500 O O . ILE A 1 909 ? 1.910 5.850 -30.320 1.00 92.69 909 ILE A O 1
ATOM 7504 N N . ILE A 1 910 ? 1.179 3.834 -30.985 1.00 93.69 910 ILE A N 1
ATOM 7505 C CA . ILE A 1 910 ? 2.366 3.475 -31.772 1.00 93.69 910 ILE A CA 1
ATOM 7506 C C . ILE A 1 910 ? 2.604 4.467 -32.916 1.00 93.69 910 ILE A C 1
ATOM 7508 O O . ILE A 1 910 ? 3.725 4.945 -33.101 1.00 93.69 910 ILE A O 1
ATOM 7512 N N . ILE A 1 911 ? 1.570 4.803 -33.689 1.00 93.44 911 ILE A N 1
ATOM 7513 C CA . ILE A 1 911 ? 1.705 5.685 -34.852 1.00 93.44 911 ILE A CA 1
ATOM 7514 C C . ILE A 1 911 ? 1.873 7.148 -34.437 1.00 93.44 911 ILE A C 1
ATOM 7516 O O . ILE A 1 911 ? 2.686 7.853 -35.045 1.00 93.44 911 ILE A O 1
ATOM 7520 N N . ASN A 1 912 ? 1.209 7.589 -33.368 1.00 89.56 912 ASN A N 1
ATOM 7521 C CA . ASN A 1 912 ? 1.241 8.984 -32.926 1.00 89.56 912 ASN A CA 1
ATOM 7522 C C . ASN A 1 912 ? 2.382 9.302 -31.954 1.00 89.56 912 ASN A C 1
ATOM 7524 O O . ASN A 1 912 ? 2.585 10.474 -31.634 1.00 89.56 912 ASN A O 1
ATOM 7528 N N . CYS A 1 913 ? 3.172 8.312 -31.511 1.00 86.44 913 CYS A N 1
ATOM 7529 C CA . CYS A 1 913 ? 4.283 8.577 -30.596 1.00 86.44 913 CYS A CA 1
ATOM 7530 C C . CYS A 1 913 ? 5.231 9.639 -31.189 1.00 86.44 913 CYS A C 1
ATOM 7532 O O . CYS A 1 913 ? 5.681 9.520 -32.337 1.00 86.44 913 CYS A O 1
ATOM 7534 N N . SER A 1 914 ? 5.536 10.695 -30.434 1.00 76.44 914 SER A N 1
ATOM 7535 C CA . SER A 1 914 ? 6.375 11.790 -30.935 1.00 76.44 914 SER A CA 1
ATOM 7536 C C . SER A 1 914 ? 7.842 11.357 -31.101 1.00 76.44 914 SER A C 1
ATOM 7538 O O . SER A 1 914 ? 8.224 10.244 -30.735 1.00 76.44 914 SER A O 1
ATOM 7540 N N . PHE A 1 915 ? 8.695 12.225 -31.655 1.00 74.31 915 PHE A N 1
ATOM 7541 C CA . PHE A 1 915 ? 10.158 12.055 -31.683 1.00 74.31 915 PHE A CA 1
ATOM 7542 C C . PHE A 1 915 ? 10.823 13.301 -31.109 1.00 74.31 915 PHE A C 1
ATOM 7544 O O . PHE A 1 915 ? 10.236 14.378 -31.173 1.00 74.31 915 PHE A O 1
ATOM 7551 N N . SER A 1 916 ? 12.028 13.170 -30.550 1.00 72.12 916 SER A N 1
ATOM 7552 C CA . SER A 1 916 ? 12.772 14.355 -30.116 1.00 72.12 916 SER A CA 1
ATOM 7553 C C . SER A 1 916 ? 13.374 15.077 -31.321 1.00 72.12 916 SER A C 1
ATOM 7555 O O . SER A 1 916 ? 13.882 14.447 -32.256 1.00 72.12 916 SER A O 1
ATOM 7557 N N . SER A 1 917 ? 13.347 16.408 -31.276 1.00 68.44 917 SER A N 1
ATOM 7558 C CA . SER A 1 917 ? 14.058 17.281 -32.212 1.00 68.44 917 SER A CA 1
ATOM 7559 C C . SER A 1 917 ? 15.578 17.083 -32.156 1.00 68.44 917 SER A C 1
ATOM 7561 O O . SER A 1 917 ? 16.253 17.378 -33.136 1.00 68.44 917 SER A O 1
ATOM 7563 N N . SER A 1 918 ? 16.119 16.510 -31.077 1.00 71.19 918 SER A N 1
ATOM 7564 C CA . SER A 1 918 ? 17.553 16.222 -30.935 1.00 71.19 918 SER A CA 1
ATOM 7565 C C . SER A 1 918 ? 18.015 14.928 -31.622 1.00 71.19 918 SER A C 1
ATOM 7567 O O . SER A 1 918 ? 19.211 14.669 -31.702 1.00 71.19 918 SER A O 1
ATOM 7569 N N . TYR A 1 919 ? 17.104 14.099 -32.149 1.00 80.88 919 TYR A N 1
ATOM 7570 C CA . TYR A 1 919 ? 17.501 12.866 -32.840 1.00 80.88 919 TYR A CA 1
ATOM 7571 C C . TYR A 1 919 ? 18.214 13.125 -34.165 1.00 80.88 919 TYR A C 1
ATOM 7573 O O . TYR A 1 919 ? 17.737 13.938 -34.967 1.00 80.88 919 TYR A O 1
ATOM 7581 N N . SER A 1 920 ? 19.229 12.299 -34.444 1.00 81.62 920 SER A N 1
ATOM 7582 C CA . SER A 1 920 ? 19.867 12.192 -35.757 1.00 81.62 920 SER A CA 1
ATOM 7583 C C . SER A 1 920 ? 18.864 11.840 -36.862 1.00 81.62 920 SER A C 1
ATOM 7585 O O . SER A 1 920 ? 17.797 11.250 -36.626 1.00 81.62 920 SER A O 1
ATOM 7587 N N . VAL A 1 921 ? 19.209 12.201 -38.099 1.00 85.00 921 VAL A N 1
ATOM 7588 C CA . VAL A 1 921 ? 18.391 11.917 -39.286 1.00 85.00 921 VAL A CA 1
ATOM 7589 C C . VAL A 1 921 ? 18.175 10.409 -39.435 1.00 85.00 921 VAL A C 1
ATOM 7591 O O . VAL A 1 921 ? 17.069 9.958 -39.743 1.00 85.00 921 VAL A O 1
ATOM 7594 N N . GLU A 1 922 ? 19.205 9.625 -39.146 1.00 85.00 922 GLU A N 1
ATOM 7595 C CA . GLU A 1 922 ? 19.237 8.170 -39.214 1.00 85.00 922 GLU A CA 1
ATOM 7596 C C . GLU A 1 922 ? 18.286 7.551 -38.183 1.00 85.00 922 GLU A C 1
ATOM 7598 O O . GLU A 1 922 ? 17.453 6.716 -38.543 1.00 85.00 922 GLU A O 1
ATOM 7603 N N . LYS A 1 923 ? 18.311 8.015 -36.925 1.00 86.50 923 LYS A N 1
ATOM 7604 C CA . LYS A 1 923 ? 17.403 7.517 -35.877 1.00 86.50 923 LYS A CA 1
ATOM 7605 C C . LYS A 1 923 ? 15.944 7.789 -36.234 1.00 86.50 923 LYS A C 1
ATOM 7607 O O . LYS A 1 923 ? 15.090 6.910 -36.109 1.00 86.50 923 LYS A O 1
ATOM 7612 N N . ARG A 1 924 ? 15.645 8.972 -36.787 1.00 88.06 924 ARG A N 1
ATOM 7613 C CA . ARG A 1 924 ? 14.297 9.292 -37.294 1.00 88.06 924 ARG A CA 1
ATOM 7614 C C . ARG A 1 924 ? 13.892 8.397 -38.468 1.00 88.06 924 ARG A C 1
ATOM 7616 O O . ARG A 1 924 ? 12.724 8.019 -38.555 1.00 88.06 924 ARG A O 1
ATOM 7623 N N . LYS A 1 925 ? 14.816 8.055 -39.375 1.00 89.25 925 LYS A N 1
ATOM 7624 C CA . LYS A 1 925 ? 14.551 7.128 -40.493 1.00 89.25 925 LYS A CA 1
ATOM 7625 C C . LYS A 1 925 ? 14.185 5.732 -39.982 1.00 89.25 925 LYS A C 1
ATOM 7627 O O . LYS A 1 925 ? 13.181 5.192 -40.441 1.00 89.25 925 LYS A O 1
ATOM 7632 N N . ILE A 1 926 ? 14.923 5.191 -39.009 1.00 90.81 926 ILE A N 1
ATOM 7633 C CA . ILE A 1 926 ? 14.629 3.879 -38.401 1.00 90.81 926 ILE A CA 1
ATOM 7634 C C . ILE A 1 926 ? 13.234 3.873 -37.785 1.00 90.81 926 ILE A C 1
ATOM 7636 O O . ILE A 1 926 ? 12.432 2.987 -38.074 1.00 90.81 926 ILE A O 1
ATOM 7640 N N . ILE A 1 927 ? 12.896 4.890 -36.990 1.00 90.69 927 ILE A N 1
ATOM 7641 C CA . ILE A 1 927 ? 11.593 4.899 -36.331 1.00 90.69 927 ILE A CA 1
ATOM 7642 C C . ILE A 1 927 ? 10.448 5.021 -37.350 1.00 90.69 927 ILE A C 1
ATOM 7644 O O . ILE A 1 927 ? 9.449 4.308 -37.252 1.00 90.69 927 ILE A O 1
ATOM 7648 N N . ARG A 1 928 ? 10.599 5.872 -38.375 1.00 92.00 928 ARG A N 1
ATOM 7649 C CA . ARG A 1 928 ? 9.622 5.955 -39.476 1.00 92.00 928 ARG A CA 1
ATOM 7650 C C . ARG A 1 928 ? 9.491 4.629 -40.226 1.00 92.00 928 ARG A C 1
ATOM 7652 O O . ARG A 1 928 ? 8.378 4.271 -40.600 1.00 92.00 928 ARG A O 1
ATOM 7659 N N . LYS A 1 929 ? 10.594 3.900 -40.430 1.00 93.75 929 LYS A N 1
ATOM 7660 C CA . LYS A 1 929 ? 10.588 2.561 -41.035 1.00 93.75 929 LYS A CA 1
ATOM 7661 C C . LYS A 1 929 ? 9.748 1.594 -40.196 1.00 93.75 929 LYS A C 1
ATOM 7663 O O . LYS A 1 929 ? 8.835 0.988 -40.743 1.00 93.75 929 LYS A O 1
ATOM 7668 N N . ILE A 1 930 ? 9.977 1.520 -38.883 1.00 95.00 930 ILE A N 1
ATOM 7669 C CA . ILE A 1 930 ? 9.212 0.634 -37.986 1.00 95.00 930 ILE A CA 1
ATOM 7670 C C . ILE A 1 930 ? 7.721 1.012 -37.977 1.00 95.00 930 ILE A C 1
ATOM 7672 O O . ILE A 1 930 ? 6.867 0.138 -38.099 1.00 95.00 930 ILE A O 1
ATOM 7676 N N . LYS A 1 931 ? 7.380 2.309 -37.929 1.00 94.25 931 LYS A N 1
ATOM 7677 C CA . LYS A 1 931 ? 5.977 2.759 -38.026 1.00 94.25 931 LYS A CA 1
ATOM 7678 C C . LYS A 1 931 ? 5.308 2.332 -39.334 1.00 94.25 931 LYS A C 1
ATOM 7680 O O . LYS A 1 931 ? 4.178 1.858 -39.302 1.00 94.25 931 LYS A O 1
ATOM 7685 N N . LYS A 1 932 ? 5.999 2.442 -40.476 1.00 94.75 932 LYS A N 1
ATOM 7686 C CA . LYS A 1 932 ? 5.485 1.942 -41.765 1.00 94.75 932 LYS A CA 1
ATOM 7687 C C . LYS A 1 932 ? 5.237 0.432 -41.733 1.00 94.75 932 LYS A C 1
ATOM 7689 O O . LYS A 1 932 ? 4.220 -0.015 -42.252 1.00 94.75 932 LYS A O 1
ATOM 7694 N N . MET A 1 933 ? 6.120 -0.335 -41.089 1.00 94.81 933 MET A N 1
ATOM 7695 C CA . MET A 1 933 ? 5.931 -1.780 -40.913 1.00 94.81 933 MET A CA 1
ATOM 7696 C C . MET A 1 933 ? 4.662 -2.080 -40.096 1.00 94.81 933 MET A C 1
ATOM 7698 O O . MET A 1 933 ? 3.892 -2.959 -40.475 1.00 94.81 933 MET A O 1
ATOM 7702 N N . PHE A 1 934 ? 4.377 -1.318 -39.033 1.00 95.44 934 PHE A N 1
ATOM 7703 C CA . PHE A 1 934 ? 3.104 -1.423 -38.303 1.00 95.44 934 PHE A CA 1
ATOM 7704 C C . PHE A 1 934 ? 1.885 -1.088 -39.176 1.00 95.44 934 PHE A C 1
ATOM 7706 O O . PHE A 1 934 ? 0.918 -1.845 -39.173 1.00 95.44 934 PHE A O 1
ATOM 7713 N N . MET A 1 935 ? 1.931 -0.004 -39.962 1.00 92.69 935 MET A N 1
ATOM 7714 C CA . MET A 1 935 ? 0.828 0.395 -40.857 1.00 92.69 935 MET A CA 1
ATOM 7715 C C . MET A 1 935 ? 0.470 -0.701 -41.874 1.00 92.69 935 MET A C 1
ATOM 7717 O O . MET A 1 935 ? -0.709 -0.971 -42.106 1.00 92.69 935 MET A O 1
ATOM 7721 N N . GLN A 1 936 ? 1.476 -1.355 -42.462 1.00 92.25 936 GLN A N 1
ATOM 7722 C CA . GLN A 1 936 ? 1.283 -2.436 -43.436 1.00 92.25 936 GLN A CA 1
ATOM 7723 C C . GLN A 1 936 ? 0.615 -3.672 -42.809 1.00 92.25 936 GLN A C 1
ATOM 7725 O O . GLN A 1 936 ? -0.322 -4.237 -43.380 1.00 92.25 936 GLN A O 1
ATOM 7730 N N . ASN A 1 937 ? 1.057 -4.072 -41.614 1.00 90.38 937 ASN A N 1
ATOM 7731 C CA . ASN A 1 937 ? 0.495 -5.233 -40.918 1.00 90.38 937 ASN A CA 1
ATOM 7732 C C . ASN A 1 937 ? -0.910 -4.954 -40.355 1.00 90.38 937 ASN A C 1
ATOM 7734 O O . ASN A 1 937 ? -1.777 -5.821 -40.408 1.00 90.38 937 ASN A O 1
ATOM 7738 N N . TYR A 1 938 ? -1.178 -3.730 -39.889 1.00 87.00 938 TYR A N 1
ATOM 7739 C CA . TYR A 1 938 ? -2.507 -3.342 -39.409 1.00 87.00 938 TYR A CA 1
ATOM 7740 C C . TYR A 1 938 ? -3.546 -3.317 -40.542 1.00 87.00 938 TYR A C 1
ATOM 7742 O O . TYR A 1 938 ? -4.620 -3.907 -40.424 1.00 87.00 938 TYR A O 1
ATOM 7750 N N . SER A 1 939 ? -3.194 -2.714 -41.685 1.00 80.25 939 SER A N 1
ATOM 7751 C CA . SER A 1 939 ? -4.080 -2.626 -42.858 1.00 80.25 939 SER A CA 1
ATOM 7752 C C . SER A 1 939 ? -4.423 -4.006 -43.433 1.00 80.25 939 SER A C 1
ATOM 7754 O O . SER A 1 939 ? -5.561 -4.264 -43.813 1.00 80.25 939 SER A O 1
ATOM 7756 N N . SER A 1 940 ? -3.454 -4.926 -43.465 1.00 76.44 940 SER A N 1
ATOM 7757 C CA . SER A 1 940 ? -3.678 -6.295 -43.949 1.00 76.44 940 SER A CA 1
ATOM 7758 C C . SER A 1 940 ? -4.544 -7.144 -43.011 1.00 76.44 940 SER A C 1
ATOM 7760 O O . SER A 1 940 ? -5.229 -8.044 -43.491 1.00 76.44 940 SER A O 1
ATOM 7762 N N . CYS A 1 941 ? -4.567 -6.852 -41.707 1.00 73.88 941 CYS A N 1
ATOM 7763 C CA . CYS A 1 941 ? -5.453 -7.523 -40.752 1.00 73.88 941 CYS A CA 1
ATOM 7764 C C . CYS A 1 941 ? -6.889 -6.990 -40.802 1.00 73.88 941 CYS A C 1
ATOM 7766 O O . CYS A 1 941 ? -7.821 -7.788 -40.761 1.00 73.88 941 CYS A O 1
ATOM 7768 N N . ASN A 1 942 ? -7.080 -5.673 -40.939 1.00 65.38 942 ASN A N 1
ATOM 7769 C CA . ASN A 1 942 ? -8.420 -5.086 -41.057 1.00 65.38 942 ASN A CA 1
ATOM 7770 C C . ASN A 1 942 ? -9.101 -5.411 -42.392 1.00 65.38 942 ASN A C 1
ATOM 7772 O O . ASN A 1 942 ? -10.316 -5.492 -42.424 1.00 65.38 942 ASN A O 1
ATOM 7776 N N . ASN A 1 943 ? -8.345 -5.666 -43.465 1.00 58.84 943 ASN A N 1
ATOM 7777 C CA . ASN A 1 943 ? -8.912 -6.157 -44.729 1.00 58.84 943 ASN A CA 1
ATOM 7778 C C . ASN A 1 943 ? -9.294 -7.654 -44.693 1.00 58.84 943 ASN A C 1
ATOM 7780 O O . ASN A 1 943 ? -9.856 -8.158 -45.662 1.00 58.84 943 ASN A O 1
ATOM 7784 N N . ARG A 1 944 ? -8.929 -8.386 -43.628 1.00 52.38 944 ARG A N 1
ATOM 7785 C CA . ARG A 1 944 ? -9.239 -9.816 -43.426 1.00 52.38 944 ARG A CA 1
ATOM 7786 C C . ARG A 1 944 ? -10.340 -10.063 -42.383 1.00 52.38 944 ARG A C 1
ATOM 7788 O O . ARG A 1 944 ? -10.765 -11.209 -42.253 1.00 52.38 944 ARG A O 1
ATOM 7795 N N . LYS A 1 945 ? -10.737 -9.035 -41.629 1.00 47.53 945 LYS A N 1
ATOM 7796 C CA . LYS A 1 945 ? -11.902 -9.029 -40.730 1.00 47.53 945 LYS A CA 1
ATOM 7797 C C . LYS A 1 945 ? -13.093 -8.455 -41.480 1.00 47.53 945 LYS A C 1
ATOM 7799 O O . LYS A 1 945 ? -14.214 -8.916 -41.184 1.00 47.53 945 LYS A O 1
#